Protein AF-0000000077108865 (afdb_homodimer)

InterPro domains:
  IPR003423 Outer membrane efflux protein [PF02321] (64-243)
  IPR003423 Outer membrane efflux protein [PF02321] (270-451)
  IPR010131 Multidrug resistance outer membrane protein MdtP/Nodulation protein T-like [PTHR30203] (10-452)
  IPR010131 Multidrug resistance outer membrane protein MdtP/Nodulation protein T-like [TIGR01845] (9-452)

Solvent-accessible surface area (backbone atoms only — not comparable to full-atom values): 46521 Å² total; per-residue (Å²): 130,87,73,83,81,90,69,77,89,67,68,84,74,62,81,78,70,74,72,74,79,66,58,59,63,62,56,58,41,67,66,70,58,84,73,53,77,60,69,89,66,84,57,52,78,51,66,92,68,65,47,70,65,59,69,59,72,39,73,63,57,52,52,49,29,44,43,21,72,73,43,16,31,68,54,52,16,38,50,25,44,29,51,17,35,42,24,45,26,50,19,45,54,9,57,80,42,55,32,34,35,39,36,36,39,42,32,41,40,30,51,56,94,47,74,43,51,39,31,35,39,33,40,40,34,45,29,62,56,58,82,85,40,54,56,60,36,52,29,49,24,34,44,23,49,23,50,18,37,47,20,45,37,50,33,48,52,49,48,51,40,48,51,42,50,39,30,52,44,49,24,8,36,25,38,30,49,29,53,50,27,51,51,48,30,52,53,30,48,52,50,32,55,52,39,53,54,30,38,76,72,68,68,45,50,73,49,47,41,25,46,30,49,15,51,28,24,44,29,50,20,46,34,28,53,26,50,39,46,30,41,50,29,20,20,54,39,27,48,48,39,46,40,77,40,61,39,76,67,82,60,57,58,60,56,61,78,72,75,83,70,52,34,85,86,67,37,61,66,57,36,55,80,45,24,31,63,46,47,16,34,50,23,47,22,50,22,30,46,35,46,19,52,43,34,51,52,67,60,44,67,44,44,36,39,36,37,36,40,33,23,66,30,64,48,72,89,49,55,77,43,67,91,49,55,45,74,49,76,46,78,48,77,49,62,76,84,82,66,92,55,52,56,60,50,48,20,49,52,31,41,52,49,20,50,49,32,28,53,49,35,46,52,49,49,52,50,45,51,47,46,35,53,47,30,53,51,46,46,58,51,36,51,53,47,35,52,54,27,49,51,48,22,54,53,26,45,53,47,29,57,51,36,52,54,34,37,76,69,58,74,51,53,62,65,56,36,51,50,30,47,48,48,22,53,52,27,43,51,50,29,51,50,34,38,30,50,40,51,42,38,54,54,50,32,37,49,51,52,38,46,63,56,31,62,72,76,64,53,67,82,76,133,136,84,78,80,79,88,65,75,83,63,64,84,69,60,81,67,70,73,70,73,77,67,57,56,63,64,58,59,43,70,64,74,53,80,74,54,78,59,69,74,64,83,57,53,79,44,69,92,71,64,49,69,66,60,67,59,71,38,72,61,56,52,51,49,30,45,43,21,72,73,45,16,63,69,55,54,52,38,50,52,49,29,50,52,36,44,52,50,27,55,56,46,52,54,58,78,47,64,46,77,46,77,49,76,46,79,47,73,50,70,59,88,92,47,73,42,51,39,32,35,38,34,43,39,34,44,30,63,55,58,83,84,41,53,56,58,37,52,28,51,25,34,43,23,50,24,49,17,38,46,20,46,39,50,35,49,50,50,48,52,38,49,52,41,50,40,30,50,43,49,24,8,35,26,37,29,48,27,53,49,26,51,50,47,30,52,52,30,47,51,52,33,52,51,39,52,54,29,37,76,73,69,68,44,51,72,67,46,42,52,53,29,48,52,52,27,52,51,28,51,52,46,31,54,53,27,52,50,46,29,38,52,30,20,21,55,40,26,49,50,40,55,43,77,61,76,40,76,67,81,60,59,55,60,56,60,80,74,74,84,70,50,37,83,86,68,38,61,65,57,36,55,80,44,26,30,62,47,45,17,36,50,23,48,25,50,22,31,45,36,47,18,51,43,35,50,51,67,60,44,68,44,43,36,38,37,36,38,40,33,24,66,32,64,46,72,89,49,55,79,43,68,74,49,34,31,36,37,41,39,39,36,38,40,29,68,70,41,45,56,51,23,56,62,22,43,19,50,17,31,43,26,43,20,50,18,34,32,24,48,36,49,43,50,51,52,51,45,51,35,48,36,45,47,30,54,46,41,47,60,24,36,52,49,23,34,53,22,22,49,50,13,22,53,26,18,46,54,21,29,56,49,36,50,54,35,39,75,70,61,73,52,55,64,67,55,37,52,50,32,46,50,48,23,53,51,29,45,52,51,31,51,50,35,37,28,51,41,51,42,38,54,55,50,34,37,50,50,52,38,45,63,56,28,61,76,74,64,52,70,81,76,134

Nearest PDB structures (foldseek):
  4k7r-assembly1_A  TM=9.356E-01  e=5.796E-25  Escherichia coli K-12
  5azs-assembly1_A  TM=8.819E-01  e=8.373E-24  Pseudomonas aeruginosa PAO1
  5azs-assembly1_B  TM=9.226E-01  e=1.061E-22  Pseudomonas aeruginosa PAO1
  6zre-assembly2_B  TM=8.785E-01  e=1.042E-23  Pseudomonas aeruginosa PAO1
  1wp1-assembly1_A  TM=8.858E-01  e=2.614E-23  Pseudomonas aeruginosa

Structure (mmCIF, N/CA/C/O backbone):
data_AF-0000000077108865-model_v1
#
loop_
_entity.id
_entity.type
_entity.pdbx_description
1 polymer 'RND efflux system, outer membrane lipoprotein, NodT family'
#
loop_
_atom_site.group_PDB
_atom_site.id
_atom_site.type_symbol
_atom_site.label_atom_id
_atom_site.label_alt_id
_atom_site.label_comp_id
_atom_site.label_asym_id
_atom_site.label_entity_id
_atom_site.label_seq_id
_atom_site.pdbx_PDB_ins_code
_atom_site.Cartn_x
_atom_site.Cartn_y
_atom_site.Cartn_z
_atom_site.occupancy
_atom_site.B_iso_or_equiv
_atom_site.auth_seq_id
_atom_site.auth_comp_id
_atom_site.auth_asym_id
_atom_site.auth_atom_id
_atom_site.pdbx_PDB_model_num
ATOM 1 N N . MET A 1 1 ? 29.172 66 51.062 1 25.58 1 MET A N 1
ATOM 2 C CA . MET A 1 1 ? 30.281 65.188 50.531 1 25.58 1 MET A CA 1
ATOM 3 C C . MET A 1 1 ? 29.891 63.75 50.375 1 25.58 1 MET A C 1
ATOM 5 O O . MET A 1 1 ? 30.719 62.906 50 1 25.58 1 MET A O 1
ATOM 9 N N . LYS A 1 2 ? 28.828 63.219 51 1 35.72 2 LYS A N 1
ATOM 10 C CA . LYS A 1 2 ? 28.719 61.812 51.406 1 35.72 2 LYS A CA 1
ATOM 11 C C . LYS A 1 2 ? 28.422 60.938 50.188 1 35.72 2 LYS A C 1
ATOM 13 O O . LYS A 1 2 ? 27.328 61 49.625 1 35.72 2 LYS A O 1
ATOM 18 N N . HIS A 1 3 ? 29.453 60.625 49.25 1 33.16 3 HIS A N 1
ATOM 19 C CA . HIS A 1 3 ? 29.469 60 47.938 1 33.16 3 HIS A CA 1
ATOM 20 C C . HIS A 1 3 ? 29.078 58.531 47.969 1 33.16 3 HIS A C 1
ATOM 22 O O . HIS A 1 3 ? 29.922 57.688 48.281 1 33.16 3 HIS A O 1
ATOM 28 N N . TYR A 1 4 ? 28.016 58.125 48.688 1 34.19 4 TYR A N 1
ATOM 29 C CA . TYR A 1 4 ? 27.734 56.688 48.844 1 34.19 4 TYR A CA 1
ATOM 30 C C . TYR A 1 4 ? 27.734 56 47.469 1 34.19 4 TYR A C 1
ATOM 32 O O . TYR A 1 4 ? 27.031 56.438 46.562 1 34.19 4 TYR A O 1
ATOM 40 N N . SER A 1 5 ? 28.797 55.188 47.062 1 32.34 5 SER A N 1
ATOM 41 C CA . SER A 1 5 ? 29.266 54.438 45.875 1 32.34 5 SER A CA 1
ATOM 42 C C . SER A 1 5 ? 28.281 53.344 45.5 1 32.34 5 SER A C 1
ATOM 44 O O . SER A 1 5 ? 27.812 52.594 46.344 1 32.34 5 SER A O 1
ATOM 46 N N . ALA A 1 6 ? 27.438 53.406 44.281 1 34.72 6 ALA A N 1
ATOM 47 C CA . ALA A 1 6 ? 26.531 52.656 43.406 1 34.72 6 ALA A CA 1
ATOM 48 C C . ALA A 1 6 ? 27.156 51.344 42.969 1 34.72 6 ALA A C 1
ATOM 50 O O . ALA A 1 6 ? 27.516 51.156 41.812 1 34.72 6 ALA A O 1
ATOM 51 N N . SER A 1 7 ? 28.094 50.688 43.812 1 28.62 7 SER A N 1
ATOM 52 C CA . SER A 1 7 ? 28.953 49.656 43.25 1 28.62 7 SER A CA 1
ATOM 53 C C . SER A 1 7 ? 28.141 48.5 42.688 1 28.62 7 SER A C 1
ATOM 55 O O . SER A 1 7 ? 28.438 47.969 41.594 1 28.62 7 SER A O 1
ATOM 57 N N . ALA A 1 8 ? 27.422 47.594 43.438 1 30.64 8 ALA A N 1
ATOM 58 C CA . ALA A 1 8 ? 27.672 46.156 43.5 1 30.64 8 ALA A CA 1
ATOM 59 C C . ALA A 1 8 ? 26.875 45.406 42.438 1 30.64 8 ALA A C 1
ATOM 61 O O . ALA A 1 8 ? 26.625 44.188 42.562 1 30.64 8 ALA A O 1
ATOM 62 N N . ILE A 1 9 ? 25.969 46 41.656 1 33.03 9 ILE A N 1
ATOM 63 C CA . ILE A 1 9 ? 25.016 45.062 41.062 1 33.03 9 ILE A CA 1
ATOM 64 C C . ILE A 1 9 ? 25.75 44.156 40.062 1 33.03 9 ILE A C 1
ATOM 66 O O . ILE A 1 9 ? 25.406 44.156 38.875 1 33.03 9 ILE A O 1
ATOM 70 N N . ALA A 1 10 ? 27.141 44.031 40.062 1 27.03 10 ALA A N 1
ATOM 71 C CA . ALA A 1 10 ? 27.891 43.438 38.938 1 27.03 10 ALA A CA 1
ATOM 72 C C . ALA A 1 10 ? 27.5 42 38.719 1 27.03 10 ALA A C 1
ATOM 74 O O . ALA A 1 10 ? 27.438 41.531 37.562 1 27.03 10 ALA A O 1
ATOM 75 N N . ILE A 1 11 ? 27.562 41.156 39.781 1 28.38 11 ILE A N 1
ATOM 76 C CA . ILE A 1 11 ? 28.375 39.969 39.594 1 28.38 11 ILE A CA 1
ATOM 77 C C . ILE A 1 11 ? 27.625 38.969 38.719 1 28.38 11 ILE A C 1
ATOM 79 O O . ILE A 1 11 ? 28.234 38.094 38.062 1 28.38 11 ILE A O 1
ATOM 83 N N . LEU A 1 12 ? 26.344 38.688 38.938 1 28.97 12 LEU A N 1
ATOM 84 C CA . LEU A 1 12 ? 26.047 37.25 38.844 1 28.97 12 LEU A CA 1
ATOM 85 C C . LEU A 1 12 ? 26.047 36.812 37.375 1 28.97 12 LEU A C 1
ATOM 87 O O . LEU A 1 12 ? 25.406 35.812 37.031 1 28.97 12 LEU A O 1
ATOM 91 N N . ALA A 1 13 ? 26.344 37.688 36.438 1 30.67 13 ALA A N 1
ATOM 92 C CA . ALA A 1 13 ? 26.109 37.219 35.062 1 30.67 13 ALA A CA 1
ATOM 93 C C . ALA A 1 13 ? 27.047 36.062 34.719 1 30.67 13 ALA A C 1
ATOM 95 O O . ALA A 1 13 ? 27.812 36.156 33.75 1 30.67 13 ALA A O 1
ATOM 96 N N . SER A 1 14 ? 27.797 35.531 35.75 1 26.34 14 SER A N 1
ATOM 97 C CA . SER A 1 14 ? 28.938 34.781 35.219 1 26.34 14 SER A CA 1
ATOM 98 C C . SER A 1 14 ? 28.5 33.844 34.094 1 26.34 14 SER A C 1
ATOM 100 O O . SER A 1 14 ? 27.312 33.719 33.812 1 26.34 14 SER A O 1
ATOM 102 N N . GLY A 1 15 ? 29.047 32.531 34.25 1 26.73 15 GLY A N 1
ATOM 103 C CA . GLY A 1 15 ? 29.672 31.547 33.406 1 26.73 15 GLY A CA 1
ATOM 104 C C . GLY A 1 15 ? 28.672 30.734 32.594 1 26.73 15 GLY A C 1
ATOM 105 O O . GLY A 1 15 ? 28.141 29.734 33.094 1 26.73 15 GLY A O 1
ATOM 106 N N . CYS A 1 16 ? 27.719 31.328 32 1 27.33 16 CYS A N 1
ATOM 107 C CA . CYS A 1 16 ? 26.938 30.5 31.094 1 27.33 16 CYS A CA 1
ATOM 108 C C . CYS A 1 16 ? 27.859 29.656 30.219 1 27.33 16 CYS A C 1
ATOM 110 O O . CYS A 1 16 ? 28.5 30.172 29.297 1 27.33 16 CYS A O 1
ATOM 112 N N . ALA A 1 17 ? 28.594 28.719 30.797 1 26.94 17 ALA A N 1
ATOM 113 C CA . ALA A 1 17 ? 29.328 27.703 30.047 1 26.94 17 ALA A CA 1
ATOM 114 C C . ALA A 1 17 ? 28.516 27.203 28.859 1 26.94 17 ALA A C 1
ATOM 116 O O . ALA A 1 17 ? 27.328 26.859 29 1 26.94 17 ALA A O 1
ATOM 117 N N . SER A 1 18 ? 28.844 27.656 27.672 1 29.23 18 SER A N 1
ATOM 118 C CA . SER A 1 18 ? 28.5 27.188 26.344 1 29.23 18 SER A CA 1
ATOM 119 C C . SER A 1 18 ? 28.469 25.656 26.281 1 29.23 18 SER A C 1
ATOM 121 O O . SER A 1 18 ? 29.5 25 26.328 1 29.23 18 SER A O 1
ATOM 123 N N . ILE A 1 19 ? 27.766 25.031 27.156 1 29.38 19 ILE A N 1
ATOM 124 C CA . ILE A 1 19 ? 27.672 23.641 26.766 1 29.38 19 ILE A CA 1
ATOM 125 C C . ILE A 1 19 ? 27.375 23.547 25.266 1 29.38 19 ILE A C 1
ATOM 127 O O . ILE A 1 19 ? 26.312 24 24.812 1 29.38 19 ILE A O 1
ATOM 131 N N . GLY A 1 20 ? 28.406 23.766 24.453 1 29.83 20 GLY A N 1
ATOM 132 C CA . GLY A 1 20 ? 28.391 23.406 23.047 1 29.83 20 GLY A CA 1
ATOM 133 C C . GLY A 1 20 ? 27.469 22.234 22.734 1 29.83 20 GLY A C 1
ATOM 134 O O . GLY A 1 20 ? 27.609 21.156 23.328 1 29.83 20 GLY A O 1
ATOM 135 N N . GLY A 1 21 ? 26.234 22.375 22.641 1 33.78 21 GLY A N 1
ATOM 136 C CA . GLY A 1 21 ? 25.25 21.5 22.047 1 33.78 21 GLY A CA 1
ATOM 137 C C . GLY A 1 21 ? 25.812 20.688 20.891 1 33.78 21 GLY A C 1
ATOM 138 O O . GLY A 1 21 ? 25.641 21.062 19.719 1 33.78 21 GLY A O 1
ATOM 139 N N . GLY A 1 22 ? 27.109 20.438 20.781 1 32.44 22 GLY A N 1
ATOM 140 C CA . GLY A 1 22 ? 27.594 19.5 19.781 1 32.44 22 GLY A CA 1
ATOM 141 C C . GLY A 1 22 ? 26.641 18.344 19.531 1 32.44 22 GLY A C 1
ATOM 142 O O . GLY A 1 22 ? 25.641 18.203 20.234 1 32.44 22 GLY A O 1
ATOM 143 N N . ASP A 1 23 ? 27.219 17.188 18.547 1 36.84 23 ASP A N 1
ATOM 144 C CA . ASP A 1 23 ? 26.828 16.094 17.688 1 36.84 23 ASP A CA 1
ATOM 145 C C . ASP A 1 23 ? 26.172 14.961 18.484 1 36.84 23 ASP A C 1
ATOM 147 O O . ASP A 1 23 ? 26.844 14.016 18.891 1 36.84 23 ASP A O 1
ATOM 151 N N . ILE A 1 24 ? 25.5 15.242 19.359 1 38 24 ILE A N 1
ATOM 152 C CA . ILE A 1 24 ? 24.859 14.07 19.938 1 38 24 ILE A CA 1
ATOM 153 C C . ILE A 1 24 ? 24.453 13.102 18.828 1 38 24 ILE A C 1
ATOM 155 O O . ILE A 1 24 ? 24.438 11.883 19.031 1 38 24 ILE A O 1
ATOM 159 N N . ALA A 1 25 ? 23.812 13.633 17.844 1 39.09 25 ALA A N 1
ATOM 160 C CA . ALA A 1 25 ? 23.375 12.773 16.75 1 39.09 25 ALA A CA 1
ATOM 161 C C . ALA A 1 25 ? 24.562 12.008 16.141 1 39.09 25 ALA A C 1
ATOM 163 O O . ALA A 1 25 ? 24.422 10.828 15.797 1 39.09 25 ALA A O 1
ATOM 164 N N . THR A 1 26 ? 25.547 12.797 15.828 1 41.41 26 THR A N 1
ATOM 165 C CA . THR A 1 26 ? 26.719 12.227 15.18 1 41.41 26 THR A CA 1
ATOM 166 C C . THR A 1 26 ? 27.438 11.25 16.125 1 41.41 26 THR A C 1
ATOM 168 O O . THR A 1 26 ? 28.078 10.297 15.664 1 41.41 26 THR A O 1
ATOM 171 N N . ASP A 1 27 ? 27.438 11.648 17.406 1 42.12 27 ASP A N 1
ATOM 172 C CA . ASP A 1 27 ? 28.203 10.758 18.281 1 42.12 27 ASP A CA 1
ATOM 173 C C . ASP A 1 27 ? 27.516 9.398 18.406 1 42.12 27 ASP A C 1
ATOM 175 O O . ASP A 1 27 ? 28.172 8.375 18.625 1 42.12 27 ASP A O 1
ATOM 179 N N . TYR A 1 28 ? 26.297 9.383 18.594 1 38.88 28 TYR A N 1
ATOM 180 C CA . TYR A 1 28 ? 25.672 8.078 18.797 1 38.88 28 TYR A CA 1
ATOM 181 C C . TYR A 1 28 ? 25.922 7.156 17.609 1 38.88 28 TYR A C 1
ATOM 183 O O . TYR A 1 28 ? 26.188 5.965 17.797 1 38.88 28 TYR A O 1
ATOM 191 N N . THR A 1 29 ? 25.344 7.48 16.453 1 46.53 29 THR A N 1
ATOM 192 C CA . THR A 1 29 ? 24.953 6.504 15.445 1 46.53 29 THR A CA 1
ATOM 193 C C . THR A 1 29 ? 26.188 5.805 14.867 1 46.53 29 THR A C 1
ATOM 195 O O . THR A 1 29 ? 26.172 4.59 14.672 1 46.53 29 THR A O 1
ATOM 198 N N . LEU A 1 30 ? 27.062 6.645 14.164 1 48.47 30 LEU A N 1
ATOM 199 C CA . LEU A 1 30 ? 28.062 5.941 13.352 1 48.47 30 LEU A CA 1
ATOM 200 C C . LEU A 1 30 ? 29.047 5.188 14.234 1 48.47 30 LEU A C 1
ATOM 202 O O . LEU A 1 30 ? 29.953 4.527 13.734 1 48.47 30 LEU A O 1
ATOM 206 N N . ALA A 1 31 ? 29.062 5.602 15.352 1 45.84 31 ALA A N 1
ATOM 207 C CA . ALA A 1 31 ? 30.094 5.055 16.234 1 45.84 31 ALA A CA 1
ATOM 208 C C . ALA A 1 31 ? 29.969 3.535 16.328 1 45.84 31 ALA A C 1
ATOM 210 O O . ALA A 1 31 ? 30.969 2.836 16.453 1 45.84 31 ALA A O 1
ATOM 211 N N . THR A 1 32 ? 28.672 2.992 16.438 1 50.34 32 THR A N 1
ATOM 212 C CA . THR A 1 32 ? 28.688 1.607 16.906 1 50.34 32 THR A CA 1
ATOM 213 C C . THR A 1 32 ? 28.891 0.65 15.734 1 50.34 32 THR A C 1
ATOM 215 O O . THR A 1 32 ? 29.141 -0.537 15.93 1 50.34 32 THR A O 1
ATOM 218 N N . THR A 1 33 ? 28.359 0.911 14.531 1 59.5 33 THR A N 1
ATOM 219 C CA . THR A 1 33 ? 28.484 -0.164 13.555 1 59.5 33 THR A CA 1
ATOM 220 C C . THR A 1 33 ? 29.797 -0.044 12.781 1 59.5 33 THR A C 1
ATOM 222 O O . THR A 1 33 ? 30.109 1.012 12.227 1 59.5 33 THR A O 1
ATOM 225 N N . SER A 1 34 ? 30.812 -0.847 13.133 1 71.94 34 SER A N 1
ATOM 226 C CA . SER A 1 34 ? 32.031 -0.943 12.32 1 71.94 34 SER A CA 1
ATOM 227 C C . SER A 1 34 ? 31.688 -1.056 10.836 1 71.94 34 SER A C 1
ATOM 229 O O . SER A 1 34 ? 31.031 -2.016 10.414 1 71.94 34 SER A O 1
ATOM 231 N N . ILE A 1 35 ? 31.828 0.049 10.164 1 81.75 35 ILE A N 1
ATOM 232 C CA . ILE A 1 35 ? 31.562 0.065 8.727 1 81.75 35 ILE A CA 1
ATOM 233 C C . ILE A 1 35 ? 32.719 -0.631 7.984 1 81.75 35 ILE A C 1
ATOM 235 O O . ILE A 1 35 ? 33.875 -0.201 8.062 1 81.75 35 ILE A O 1
ATOM 239 N N . PRO A 1 36 ? 32.344 -1.661 7.332 1 83.81 36 PRO A N 1
ATOM 240 C CA . PRO A 1 36 ? 33.406 -2.33 6.562 1 83.81 36 PRO A CA 1
ATOM 241 C C . PRO A 1 36 ? 33.906 -1.486 5.391 1 83.81 36 PRO A C 1
ATOM 243 O O . PRO A 1 36 ? 33.156 -0.647 4.867 1 83.81 36 PRO A O 1
ATOM 246 N N . ASN A 1 37 ? 35.156 -1.72 5.004 1 84.19 37 ASN A N 1
ATOM 247 C CA . ASN A 1 37 ? 35.75 -0.993 3.887 1 84.19 37 ASN A CA 1
ATOM 248 C C . ASN A 1 37 ? 35.312 -1.59 2.547 1 84.19 37 ASN A C 1
ATOM 250 O O . ASN A 1 37 ? 35.281 -0.887 1.535 1 84.19 37 ASN A O 1
ATOM 254 N N . GLU A 1 38 ? 35.125 -2.9 2.6 1 88.06 38 GLU A N 1
ATOM 255 C CA . GLU A 1 38 ? 34.75 -3.611 1.377 1 88.06 38 GLU A CA 1
ATOM 256 C C . GLU A 1 38 ? 33.531 -4.473 1.591 1 88.06 38 GLU A C 1
ATOM 258 O O . GLU A 1 38 ? 33.188 -4.805 2.727 1 88.06 38 GLU A O 1
ATOM 263 N N . TRP A 1 39 ? 32.906 -4.73 0.514 1 92.31 39 TRP A N 1
ATOM 264 C CA . TRP A 1 39 ? 31.734 -5.617 0.568 1 92.31 39 TRP A CA 1
ATOM 265 C C . TRP A 1 39 ? 32.156 -7.043 0.904 1 92.31 39 TRP A C 1
ATOM 267 O O . TRP A 1 39 ? 33.281 -7.465 0.565 1 92.31 39 TRP A O 1
ATOM 277 N N . ALA A 1 40 ? 31.25 -7.809 1.591 1 90.5 40 ALA A N 1
ATOM 278 C CA . ALA A 1 40 ? 31.531 -9.195 1.962 1 90.5 40 ALA A CA 1
ATOM 279 C C . ALA A 1 40 ? 31.578 -10.094 0.73 1 90.5 40 ALA A C 1
ATOM 281 O O . ALA A 1 40 ? 32.469 -10.961 0.626 1 90.5 40 ALA A O 1
ATOM 282 N N . VAL A 1 41 ? 30.688 -9.852 -0.176 1 88.62 41 VAL A N 1
ATOM 283 C CA . VAL A 1 41 ? 30.656 -10.609 -1.423 1 88.62 41 VAL A CA 1
ATOM 284 C C . VAL A 1 41 ? 31.547 -9.938 -2.465 1 88.62 41 VAL A C 1
ATOM 286 O O . VAL A 1 41 ? 31.375 -8.758 -2.768 1 88.62 41 VAL A O 1
ATOM 289 N N . THR A 1 42 ? 32.531 -10.672 -3.012 1 87.38 42 THR A N 1
ATOM 290 C CA . THR A 1 42 ? 33.469 -10.133 -4.004 1 87.38 42 THR A CA 1
ATOM 291 C C . THR A 1 42 ? 32.938 -10.359 -5.418 1 87.38 42 THR A C 1
ATOM 293 O O . THR A 1 42 ? 32.438 -11.445 -5.734 1 87.38 42 THR A O 1
ATOM 296 N N . LEU A 1 43 ? 32.906 -9.234 -6.117 1 88.31 43 LEU A N 1
ATOM 297 C CA . LEU A 1 43 ? 32.531 -9.281 -7.52 1 88.31 43 LEU A CA 1
ATOM 298 C C . LEU A 1 43 ? 33.719 -8.953 -8.43 1 88.31 43 LEU A C 1
ATOM 300 O O . LEU A 1 43 ? 34.688 -8.328 -7.988 1 88.31 43 LEU A O 1
ATOM 304 N N . PRO A 1 44 ? 33.656 -9.484 -9.672 1 80.75 44 PRO A N 1
ATOM 305 C CA . PRO A 1 44 ? 34.719 -9.133 -10.617 1 80.75 44 PRO A CA 1
ATOM 306 C C . PRO A 1 44 ? 34.781 -7.625 -10.875 1 80.75 44 PRO A C 1
ATOM 308 O O . PRO A 1 44 ? 33.781 -6.91 -10.695 1 80.75 44 PRO A O 1
ATOM 311 N N . SER A 1 45 ? 36 -7.109 -11.203 1 70.81 45 SER A N 1
ATOM 312 C CA . SER A 1 45 ? 36.281 -5.688 -11.375 1 70.81 45 SER A CA 1
ATOM 313 C C . SER A 1 45 ? 35.406 -5.09 -12.492 1 70.81 45 SER A C 1
ATOM 315 O O . SER A 1 45 ? 35.094 -5.773 -13.461 1 70.81 45 SER A O 1
ATOM 317 N N . PRO A 1 46 ? 35 -3.752 -12.203 1 61.91 46 PRO A N 1
ATOM 318 C CA . PRO A 1 46 ? 33.969 -3.029 -12.969 1 61.91 46 PRO A CA 1
ATOM 319 C C . PRO A 1 46 ? 34.312 -2.928 -14.453 1 61.91 46 PRO A C 1
ATOM 321 O O . PRO A 1 46 ? 35.5 -2.855 -14.82 1 61.91 46 PRO A O 1
ATOM 324 N N . ALA A 1 47 ? 33.469 -3.389 -15.273 1 56.84 47 ALA A N 1
ATOM 325 C CA . ALA A 1 47 ? 33.625 -2.855 -16.625 1 56.84 47 ALA A CA 1
ATOM 326 C C . ALA A 1 47 ? 33.406 -1.343 -16.641 1 56.84 47 ALA A C 1
ATOM 328 O O . ALA A 1 47 ? 32.812 -0.78 -15.727 1 56.84 47 ALA A O 1
ATOM 329 N N . SER A 1 48 ? 34.094 -0.56 -17.5 1 55.09 48 SER A N 1
ATOM 330 C CA . SER A 1 48 ? 34.125 0.882 -17.719 1 55.09 48 SER A CA 1
ATOM 331 C C . SER A 1 48 ? 32.719 1.46 -17.906 1 55.09 48 SER A C 1
ATOM 333 O O . SER A 1 48 ? 32.562 2.66 -18.141 1 55.09 48 SER A O 1
ATOM 335 N N . GLN A 1 49 ? 31.672 0.686 -17.734 1 58.25 49 GLN A N 1
ATOM 336 C CA . GLN A 1 49 ? 30.484 1.313 -18.281 1 58.25 49 GLN A CA 1
ATOM 337 C C . GLN A 1 49 ? 29.75 2.143 -17.234 1 58.25 49 GLN A C 1
ATOM 339 O O . GLN A 1 49 ? 29.531 1.674 -16.109 1 58.25 49 GLN A O 1
ATOM 344 N N . SER A 1 50 ? 29.547 3.443 -17.578 1 61.38 50 SER A N 1
ATOM 345 C CA . SER A 1 50 ? 28.969 4.484 -16.734 1 61.38 50 SER A CA 1
ATOM 346 C C . SER A 1 50 ? 27.469 4.305 -16.578 1 61.38 50 SER A C 1
ATOM 348 O O . SER A 1 50 ? 26.922 4.473 -15.492 1 61.38 50 SER A O 1
ATOM 350 N N . ASP A 1 51 ? 26.719 3.844 -17.719 1 74 51 ASP A N 1
ATOM 351 C CA . ASP A 1 51 ? 25.266 3.723 -17.672 1 74 51 ASP A CA 1
ATOM 352 C C . ASP A 1 51 ? 24.844 2.26 -17.594 1 74 51 ASP A C 1
ATOM 354 O O . ASP A 1 51 ? 24.922 1.53 -18.578 1 74 51 ASP A O 1
ATOM 358 N N . TRP A 1 52 ? 24.359 1.885 -16.359 1 78.5 52 TRP A N 1
ATOM 359 C CA . TRP A 1 52 ? 24.062 0.479 -16.125 1 78.5 52 TRP A CA 1
ATOM 360 C C . TRP A 1 52 ? 22.828 0.039 -16.922 1 78.5 52 TRP A C 1
ATOM 362 O O . TRP A 1 52 ? 22.625 -1.155 -17.156 1 78.5 52 TRP A O 1
ATOM 372 N N . THR A 1 53 ? 21.938 0.951 -17.422 1 79.44 53 THR A N 1
ATOM 373 C CA . THR A 1 53 ? 20.719 0.571 -18.141 1 79.44 53 THR A CA 1
ATOM 374 C C . THR A 1 53 ? 21.078 0.026 -19.531 1 79.44 53 THR A C 1
ATOM 376 O O . THR A 1 53 ? 20.266 -0.659 -20.156 1 79.44 53 THR A O 1
ATOM 379 N N . THR A 1 54 ? 22.297 0.324 -19.969 1 78.38 54 THR A N 1
ATOM 380 C CA . THR A 1 54 ? 22.719 -0.107 -21.297 1 78.38 54 THR A CA 1
ATOM 381 C C . THR A 1 54 ? 22.844 -1.627 -21.359 1 78.38 54 THR A C 1
ATOM 383 O O . THR A 1 54 ? 22.781 -2.217 -22.438 1 78.38 54 THR A O 1
ATOM 386 N N . GLN A 1 55 ? 23.031 -2.227 -20.234 1 81.94 55 GLN A N 1
ATOM 387 C CA . GLN A 1 55 ? 23.203 -3.676 -20.203 1 81.94 55 GLN A CA 1
ATOM 388 C C . GLN A 1 55 ? 21.922 -4.391 -20.609 1 81.94 55 GLN A C 1
ATOM 390 O O . GLN A 1 55 ? 21.938 -5.559 -21 1 81.94 55 GLN A O 1
ATOM 395 N N . PHE A 1 56 ? 20.828 -3.738 -20.562 1 83.56 56 PHE A N 1
ATOM 396 C CA . PHE A 1 56 ? 19.547 -4.352 -20.906 1 83.56 56 PHE A CA 1
ATOM 397 C C . PHE A 1 56 ? 19.203 -4.086 -22.375 1 83.56 56 PHE A C 1
ATOM 399 O O . PHE A 1 56 ? 18.281 -4.691 -22.922 1 83.56 56 PHE A O 1
ATOM 406 N N . ASP A 1 57 ? 20.047 -3.277 -22.984 1 68.75 57 ASP A N 1
ATOM 407 C CA . ASP A 1 57 ? 19.953 -2.969 -24.406 1 68.75 57 ASP A CA 1
ATOM 408 C C . ASP A 1 57 ? 18.516 -2.691 -24.828 1 68.75 57 ASP A C 1
ATOM 410 O O . ASP A 1 57 ? 18.016 -3.291 -25.781 1 68.75 57 ASP A O 1
ATOM 414 N N . SER A 1 58 ? 17.844 -1.943 -24.031 1 77.75 58 SER A N 1
ATOM 415 C CA . SER A 1 58 ? 16.438 -1.663 -24.328 1 77.75 58 SER A CA 1
ATOM 416 C C . SER A 1 58 ? 16.141 -0.173 -24.219 1 77.75 58 SER A C 1
ATOM 418 O O . SER A 1 58 ? 15.914 0.337 -23.125 1 77.75 58 SER A O 1
ATOM 420 N N . ASP A 1 59 ? 16.156 0.499 -25.484 1 86.31 59 ASP A N 1
ATOM 421 C CA . ASP A 1 59 ? 15.727 1.894 -25.547 1 86.31 59 ASP A CA 1
ATOM 422 C C . ASP A 1 59 ? 14.273 2.049 -25.094 1 86.31 59 ASP A C 1
ATOM 424 O O . ASP A 1 59 ? 13.898 3.078 -24.531 1 86.31 59 ASP A O 1
ATOM 428 N N . VAL A 1 60 ? 13.641 0.971 -25.281 1 90.94 60 VAL A N 1
ATOM 429 C CA . VAL A 1 60 ? 12.227 1.013 -24.906 1 90.94 60 VAL A CA 1
ATOM 430 C C . VAL A 1 60 ? 12.094 1.082 -23.391 1 90.94 60 VAL A C 1
ATOM 432 O O . VAL A 1 60 ? 11.305 1.876 -22.875 1 90.94 60 VAL A O 1
ATOM 435 N N . MET A 1 61 ? 12.898 0.268 -22.719 1 91.94 61 MET A N 1
ATOM 436 C CA . MET A 1 61 ? 12.852 0.29 -21.266 1 91.94 61 MET A CA 1
ATOM 437 C C . MET A 1 61 ? 13.188 1.68 -20.719 1 91.94 61 MET A C 1
ATOM 439 O O . MET A 1 61 ? 12.484 2.195 -19.844 1 91.94 61 MET A O 1
ATOM 443 N N . ASN A 1 62 ? 14.188 2.344 -21.297 1 91.62 62 ASN A N 1
ATOM 444 C CA . ASN A 1 62 ? 14.578 3.682 -20.875 1 91.62 62 ASN A CA 1
ATOM 445 C C . ASN A 1 62 ? 13.477 4.703 -21.141 1 91.62 62 ASN A C 1
ATOM 447 O O . ASN A 1 62 ? 13.242 5.602 -20.328 1 91.62 62 ASN A O 1
ATOM 451 N N . GLY A 1 63 ? 12.883 4.547 -22.297 1 93.31 63 GLY A N 1
ATOM 452 C CA . GLY A 1 63 ? 11.766 5.426 -22.609 1 93.31 63 GLY A CA 1
ATOM 453 C C . GLY A 1 63 ? 10.609 5.289 -21.625 1 93.31 63 GLY A C 1
ATOM 454 O O . GLY A 1 63 ? 10.008 6.285 -21.234 1 93.31 63 GLY A O 1
ATOM 455 N N . LEU A 1 64 ? 10.328 4.078 -21.156 1 95.56 64 LEU A N 1
ATOM 456 C CA . LEU A 1 64 ? 9.25 3.822 -20.203 1 95.56 64 LEU A CA 1
ATOM 457 C C . LEU A 1 64 ? 9.594 4.391 -18.844 1 95.56 64 LEU A C 1
ATOM 459 O O . LEU A 1 64 ? 8.734 4.938 -18.156 1 95.56 64 LEU A O 1
ATOM 463 N N . ILE A 1 65 ? 10.844 4.266 -18.5 1 94.12 65 ILE A N 1
ATOM 464 C CA . ILE A 1 65 ? 11.281 4.809 -17.219 1 94.12 65 ILE A CA 1
ATOM 465 C C . ILE A 1 65 ? 11.109 6.328 -17.219 1 94.12 65 ILE A C 1
ATOM 467 O O . ILE A 1 65 ? 10.57 6.895 -16.266 1 94.12 65 ILE A O 1
ATOM 471 N N . LYS A 1 66 ? 11.516 6.957 -18.281 1 93.88 66 LYS A N 1
ATOM 472 C CA . LYS A 1 66 ? 11.367 8.406 -18.391 1 93.88 66 LYS A CA 1
ATOM 473 C C . LYS A 1 66 ? 9.898 8.82 -18.312 1 93.88 66 LYS A C 1
ATOM 475 O O . LYS A 1 66 ? 9.555 9.781 -17.625 1 93.88 66 LYS A O 1
ATOM 480 N N . GLU A 1 67 ? 9.109 8.086 -19 1 94.94 67 GLU A N 1
ATOM 481 C CA . GLU A 1 67 ? 7.68 8.375 -19 1 94.94 67 GLU A CA 1
ATOM 482 C C . GLU A 1 67 ? 7.09 8.219 -17.594 1 94.94 67 GLU A C 1
ATOM 484 O O . GLU A 1 67 ? 6.305 9.062 -17.156 1 94.94 67 GLU A O 1
ATOM 489 N N . ALA A 1 68 ? 7.461 7.176 -16.875 1 95.81 68 ALA A N 1
ATOM 490 C CA . ALA A 1 68 ? 6.965 6.941 -15.523 1 95.81 68 ALA A CA 1
ATOM 491 C C . ALA A 1 68 ? 7.387 8.07 -14.578 1 95.81 68 ALA A C 1
ATOM 493 O O . ALA A 1 68 ? 6.586 8.539 -13.766 1 95.81 68 ALA A O 1
ATOM 494 N N . ILE A 1 69 ? 8.594 8.508 -14.711 1 94 69 ILE A N 1
ATOM 495 C CA . ILE A 1 69 ? 9.125 9.562 -13.852 1 94 69 ILE A CA 1
ATOM 496 C C . ILE A 1 69 ? 8.367 10.867 -14.094 1 94 69 ILE A C 1
ATOM 498 O O . ILE A 1 69 ? 8.133 11.641 -13.164 1 94 69 ILE A O 1
ATOM 502 N N . GLN A 1 70 ? 7.883 11.008 -15.281 1 92.31 70 GLN A N 1
ATOM 503 C CA . GLN A 1 70 ? 7.215 12.258 -15.641 1 92.31 70 GLN A CA 1
ATOM 504 C C . GLN A 1 70 ? 5.727 12.203 -15.297 1 92.31 70 GLN A C 1
ATOM 506 O O . GLN A 1 70 ? 5.129 13.219 -14.938 1 92.31 70 GLN A O 1
ATOM 511 N N . ALA A 1 71 ? 5.195 10.977 -15.375 1 92.69 71 ALA A N 1
ATOM 512 C CA . ALA A 1 71 ? 3.734 10.953 -15.43 1 92.69 71 ALA A CA 1
ATOM 513 C C . ALA A 1 71 ? 3.154 10.195 -14.242 1 92.69 71 ALA A C 1
ATOM 515 O O . ALA A 1 71 ? 1.948 10.25 -13.984 1 92.69 71 ALA A O 1
ATOM 516 N N . ASN A 1 72 ? 3.926 9.461 -13.469 1 94.69 72 ASN A N 1
ATOM 517 C CA . ASN A 1 72 ? 3.398 8.656 -12.367 1 94.69 72 ASN A CA 1
ATOM 518 C C . ASN A 1 72 ? 2.727 9.531 -11.312 1 94.69 72 ASN A C 1
ATOM 520 O O . ASN A 1 72 ? 3.35 10.445 -10.766 1 94.69 72 ASN A O 1
ATOM 524 N N . PRO A 1 73 ? 1.463 9.258 -11 1 93.62 73 PRO A N 1
ATOM 525 C CA . PRO A 1 73 ? 0.724 10.148 -10.094 1 93.62 73 PRO A CA 1
ATOM 526 C C . PRO A 1 73 ? 1.317 10.18 -8.688 1 93.62 73 PRO A C 1
ATOM 528 O O . PRO A 1 73 ? 1.269 11.219 -8.016 1 93.62 73 PRO A O 1
ATOM 531 N N . SER A 1 74 ? 1.826 9.062 -8.234 1 94.88 74 SER A N 1
ATOM 532 C CA . SER A 1 74 ? 2.439 9.055 -6.91 1 94.88 74 SER A CA 1
ATOM 533 C C . SER A 1 74 ? 3.65 9.984 -6.855 1 94.88 74 SER A C 1
ATOM 535 O O . SER A 1 74 ? 3.895 10.633 -5.836 1 94.88 74 SER A O 1
ATOM 537 N N . LEU A 1 75 ? 4.371 10.023 -7.906 1 94.62 75 LEU A N 1
ATOM 538 C CA . LEU A 1 75 ? 5.527 10.914 -7.969 1 94.62 75 LEU A CA 1
ATOM 539 C C . LEU A 1 75 ? 5.09 12.367 -8.062 1 94.62 75 LEU A C 1
ATOM 541 O O . LEU A 1 75 ? 5.715 13.25 -7.461 1 94.62 75 LEU A O 1
ATOM 545 N N . LEU A 1 76 ? 4.035 12.625 -8.789 1 93.31 76 LEU A N 1
ATOM 546 C CA . LEU A 1 76 ? 3.492 13.977 -8.867 1 93.31 76 LEU A CA 1
ATOM 547 C C . LEU A 1 76 ? 3.041 14.461 -7.492 1 93.31 76 LEU A C 1
ATOM 549 O O . LEU A 1 76 ? 3.312 15.602 -7.113 1 93.31 76 LEU A O 1
ATOM 553 N N . ALA A 1 77 ? 2.455 13.57 -6.746 1 95.12 77 ALA A N 1
ATOM 554 C CA . ALA A 1 77 ? 2.035 13.906 -5.391 1 95.12 77 ALA A CA 1
ATOM 555 C C . ALA A 1 77 ? 3.24 14.195 -4.496 1 95.12 77 ALA A C 1
ATOM 557 O O . ALA A 1 77 ? 3.234 15.156 -3.727 1 95.12 77 ALA A O 1
ATOM 558 N N . ALA A 1 78 ? 4.219 13.367 -4.641 1 95.19 78 ALA A N 1
ATOM 559 C CA . ALA A 1 78 ? 5.422 13.531 -3.826 1 95.19 78 ALA A CA 1
ATOM 560 C C . ALA A 1 78 ? 6.133 14.836 -4.164 1 95.19 78 ALA A C 1
ATOM 562 O O . ALA A 1 78 ? 6.676 15.5 -3.279 1 95.19 78 ALA A O 1
ATOM 563 N N . ARG A 1 79 ? 6.18 15.242 -5.402 1 94.88 79 ARG A N 1
ATOM 564 C CA . ARG A 1 79 ? 6.77 16.5 -5.824 1 94.88 79 ARG A CA 1
ATOM 565 C C . ARG A 1 79 ? 6.039 17.688 -5.188 1 94.88 79 ARG A C 1
ATOM 567 O O . ARG A 1 79 ? 6.672 18.609 -4.68 1 94.88 79 ARG A O 1
ATOM 574 N N . ALA A 1 80 ? 4.742 17.578 -5.215 1 94.94 80 ALA A N 1
ATOM 575 C CA . ALA A 1 80 ? 3.941 18.641 -4.598 1 94.94 80 ALA A CA 1
ATOM 576 C C . ALA A 1 80 ? 4.195 18.719 -3.096 1 94.94 80 ALA A C 1
ATOM 578 O O . ALA A 1 80 ? 4.34 19.812 -2.539 1 94.94 80 ALA A O 1
ATOM 579 N N . ARG A 1 81 ? 4.324 17.609 -2.477 1 95.38 81 ARG A N 1
ATOM 580 C CA . ARG A 1 81 ? 4.57 17.578 -1.038 1 95.38 81 ARG A CA 1
ATOM 581 C C . ARG A 1 81 ? 5.941 18.156 -0.704 1 95.38 81 ARG A C 1
ATOM 583 O O . ARG A 1 81 ? 6.082 18.906 0.268 1 95.38 81 ARG A O 1
ATOM 590 N N . ALA A 1 82 ? 6.926 17.797 -1.489 1 95.19 82 ALA A N 1
ATOM 591 C CA . ALA A 1 82 ? 8.258 18.359 -1.278 1 95.19 82 ALA A CA 1
ATOM 592 C C . ALA A 1 82 ? 8.242 19.875 -1.437 1 95.19 82 ALA A C 1
ATOM 594 O O . ALA A 1 82 ? 8.828 20.594 -0.623 1 95.19 82 ALA A O 1
ATOM 595 N N . SER A 1 83 ? 7.504 20.328 -2.41 1 95.12 83 SER A N 1
ATOM 596 C CA . SER A 1 83 ? 7.379 21.766 -2.621 1 95.12 83 SER A CA 1
ATOM 597 C C . SER A 1 83 ? 6.629 22.438 -1.475 1 95.12 83 SER A C 1
ATOM 599 O O . SER A 1 83 ? 6.957 23.562 -1.074 1 95.12 83 SER A O 1
ATOM 601 N N . ALA A 1 84 ? 5.676 21.734 -0.958 1 95.31 84 ALA A N 1
ATOM 602 C CA . ALA A 1 84 ? 4.93 22.25 0.186 1 95.31 84 ALA A CA 1
ATOM 603 C C . ALA A 1 84 ? 5.832 22.391 1.41 1 95.31 84 ALA A C 1
ATOM 605 O O . ALA A 1 84 ? 5.75 23.375 2.137 1 95.31 84 ALA A O 1
ATOM 606 N N . THR A 1 85 ? 6.648 21.438 1.639 1 95.56 85 THR A N 1
ATOM 607 C CA . THR A 1 85 ? 7.559 21.5 2.777 1 95.56 85 THR A CA 1
ATOM 608 C C . THR A 1 85 ? 8.594 22.609 2.592 1 95.56 85 THR A C 1
ATOM 610 O O . THR A 1 85 ? 9 23.25 3.562 1 95.56 85 THR A O 1
ATOM 613 N N . TYR A 1 86 ? 9 22.859 1.377 1 94.38 86 TYR A N 1
ATOM 614 C CA . TYR A 1 86 ? 9.859 24 1.087 1 94.38 86 TYR A CA 1
ATOM 615 C C . TYR A 1 86 ? 9.188 25.312 1.474 1 94.38 86 TYR A C 1
ATOM 617 O O . TYR A 1 86 ? 9.789 26.156 2.15 1 94.38 86 TYR A O 1
ATOM 625 N N . ALA A 1 87 ? 7.945 25.406 1.053 1 94.38 87 ALA A N 1
ATOM 626 C CA . ALA A 1 87 ? 7.188 26.594 1.401 1 94.38 87 ALA A CA 1
ATOM 627 C C . ALA A 1 87 ? 7.062 26.75 2.914 1 94.38 87 ALA A C 1
ATOM 629 O O . ALA A 1 87 ? 7.156 27.859 3.445 1 94.38 87 ALA A O 1
ATOM 630 N N . THR A 1 88 ? 6.902 25.719 3.621 1 94.56 88 THR A N 1
ATOM 631 C CA . THR A 1 88 ? 6.824 25.734 5.078 1 94.56 88 THR A CA 1
ATOM 632 C C . THR A 1 88 ? 8.148 26.188 5.688 1 94.56 88 THR A C 1
ATOM 634 O O . THR A 1 88 ? 8.164 26.969 6.641 1 94.56 88 THR A O 1
ATOM 637 N N . SER A 1 89 ? 9.25 25.688 5.121 1 94.81 89 SER A N 1
ATOM 638 C CA . SER A 1 89 ? 10.562 26.109 5.586 1 94.81 89 SER A CA 1
ATOM 639 C C . SER A 1 89 ? 10.773 27.609 5.336 1 94.81 89 SER A C 1
ATOM 641 O O . SER A 1 89 ? 11.336 28.312 6.176 1 94.81 89 SER A O 1
ATOM 643 N N . ARG A 1 90 ? 10.234 28.109 4.258 1 93.88 90 ARG A N 1
ATOM 644 C CA . ARG A 1 90 ? 10.328 29.531 3.949 1 93.88 90 ARG A CA 1
ATOM 645 C C . ARG A 1 90 ? 9.445 30.359 4.883 1 93.88 90 ARG A C 1
ATOM 647 O O . ARG A 1 90 ? 9.812 31.469 5.277 1 93.88 90 ARG A O 1
ATOM 654 N N . ALA A 1 91 ? 8.305 29.797 5.258 1 93.81 91 ALA A N 1
ATOM 655 C CA . ALA A 1 91 ? 7.418 30.469 6.207 1 93.81 91 ALA A CA 1
ATOM 656 C C . ALA A 1 91 ? 8.10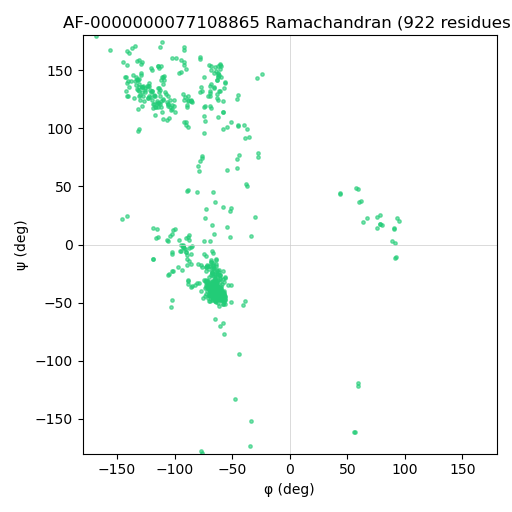2 30.641 7.562 1 93.81 91 ALA A C 1
ATOM 658 O O . ALA A 1 91 ? 7.949 31.672 8.211 1 93.81 91 ALA A O 1
ATOM 659 N N . ALA A 1 92 ? 8.828 29.656 7.953 1 92.62 92 ALA A N 1
ATOM 660 C CA . ALA A 1 92 ? 9.516 29.703 9.242 1 92.62 92 ALA A CA 1
ATOM 661 C C . ALA A 1 92 ? 10.539 30.828 9.273 1 92.62 92 ALA A C 1
ATOM 663 O O . ALA A 1 92 ? 10.805 31.406 10.336 1 92.62 92 ALA A O 1
ATOM 664 N N . ARG A 1 93 ? 11.07 31.266 8.188 1 93 93 ARG A N 1
ATOM 665 C CA . ARG A 1 93 ? 12.062 32.312 8.109 1 93 93 ARG A CA 1
ATOM 666 C C . ARG A 1 93 ? 11.43 33.688 8.398 1 93 93 ARG A C 1
ATOM 668 O O . ARG A 1 93 ? 12.125 34.625 8.766 1 93 93 ARG A O 1
ATOM 675 N N . GLY A 1 94 ? 10.133 33.719 8.258 1 91.56 94 GLY A N 1
ATOM 676 C CA . GLY A 1 94 ? 9.422 34.938 8.594 1 91.56 94 GLY A CA 1
ATOM 677 C C . GLY A 1 94 ? 9.562 35.344 10.055 1 91.56 94 GLY A C 1
ATOM 678 O O . GLY A 1 94 ? 9.469 36.5 10.398 1 91.56 94 GLY A O 1
ATOM 679 N N . ASP A 1 95 ? 9.891 34.406 10.898 1 90.38 95 ASP A N 1
ATOM 680 C CA . ASP A 1 95 ? 10 34.656 12.336 1 90.38 95 ASP A CA 1
ATOM 681 C C . ASP A 1 95 ? 11.258 35.438 12.672 1 90.38 95 ASP A C 1
ATOM 683 O O . ASP A 1 95 ? 11.398 35.938 13.781 1 90.38 95 ASP A O 1
ATOM 687 N N . ARG A 1 96 ? 12.172 35.656 11.68 1 92.12 96 ARG A N 1
ATOM 688 C CA . ARG A 1 96 ? 13.383 36.438 11.898 1 92.12 96 ARG A CA 1
ATOM 689 C C . ARG A 1 96 ? 13.078 37.938 11.914 1 92.12 96 ARG A C 1
ATOM 691 O O . ARG A 1 96 ? 13.875 38.75 12.406 1 92.12 96 ARG A O 1
ATOM 698 N N . LEU A 1 97 ? 11.914 38.281 11.391 1 91.38 97 LEU A N 1
ATOM 699 C CA . LEU A 1 97 ? 11.562 39.688 11.25 1 91.38 97 LEU A CA 1
ATOM 700 C C . LEU A 1 97 ? 10.383 40.062 12.156 1 91.38 97 LEU A C 1
ATOM 702 O O . LEU A 1 97 ? 9.594 39.188 12.531 1 91.38 97 LEU A O 1
ATOM 706 N N . PRO A 1 98 ? 10.289 41.344 12.609 1 92.19 98 PRO A N 1
ATOM 707 C CA . PRO A 1 98 ? 9.086 41.75 13.344 1 92.19 98 PRO A CA 1
ATOM 708 C C . PRO A 1 98 ? 7.816 41.656 12.5 1 92.19 98 PRO A C 1
ATOM 710 O O . PRO A 1 98 ? 7.871 41.75 11.273 1 92.19 98 PRO A O 1
ATOM 713 N N . ASP A 1 99 ? 6.785 41.375 13.109 1 91.69 99 ASP A N 1
ATOM 714 C CA . ASP A 1 99 ? 5.504 41.438 12.414 1 91.69 99 ASP A CA 1
ATOM 715 C C . ASP A 1 99 ? 4.852 42.812 12.578 1 91.69 99 ASP A C 1
ATOM 717 O O . ASP A 1 99 ? 5.246 43.594 13.445 1 91.69 99 ASP A O 1
ATOM 721 N N . LEU A 1 100 ? 4.012 43.219 11.68 1 90.94 100 LEU A N 1
ATOM 722 C CA . LEU A 1 100 ? 3.234 44.469 11.75 1 90.94 100 LEU A CA 1
ATOM 723 C C . LEU A 1 100 ? 1.758 44.188 11.484 1 90.94 100 LEU A C 1
ATOM 725 O O . LEU A 1 100 ? 1.409 43.531 10.516 1 90.94 100 LEU A O 1
ATOM 729 N N . SER A 1 101 ? 0.964 44.594 12.406 1 91.5 101 SER A N 1
ATOM 730 C CA . SER A 1 101 ? -0.48 44.438 12.25 1 91.5 101 SER A CA 1
ATOM 731 C C . SER A 1 101 ? -1.199 45.75 12.516 1 91.5 101 SER A C 1
ATOM 733 O O . SER A 1 101 ? -0.709 46.594 13.281 1 91.5 101 SER A O 1
ATOM 735 N N . ALA A 1 102 ? -2.305 45.969 11.836 1 89.44 102 ALA A N 1
ATOM 736 C CA . ALA A 1 102 ? -3.189 47.094 12.062 1 89.44 102 ALA A CA 1
ATOM 737 C C . ALA A 1 102 ? -4.543 46.656 12.602 1 89.44 102 ALA A C 1
ATOM 739 O O . ALA A 1 102 ? -5.066 45.625 12.195 1 89.44 102 ALA A O 1
ATOM 740 N N . SER A 1 103 ? -4.969 47.344 13.578 1 90.38 103 SER A N 1
ATOM 741 C CA . SER A 1 103 ? -6.289 47.031 14.125 1 90.38 103 SER A CA 1
ATOM 742 C C . SER A 1 103 ? -7.109 48.312 14.312 1 90.38 103 SER A C 1
ATOM 744 O O . SER A 1 103 ? -6.555 49.375 14.531 1 90.38 103 SER A O 1
ATOM 746 N N . SER A 1 104 ? -8.336 48.25 14.039 1 87.38 104 SER A N 1
ATOM 747 C CA . SER A 1 104 ? -9.305 49.281 14.312 1 87.38 104 SER A CA 1
ATOM 748 C C . SER A 1 104 ? -10.453 48.781 15.172 1 87.38 104 SER A C 1
ATOM 750 O O . SER A 1 104 ? -10.992 47.688 14.914 1 87.38 104 SER A O 1
ATOM 752 N N . THR A 1 105 ? -10.688 49.438 16.234 1 87.88 105 THR A N 1
ATOM 753 C CA . THR A 1 105 ? -11.766 49.094 17.156 1 87.88 105 THR A CA 1
ATOM 754 C C . THR A 1 105 ? -12.789 50.219 17.25 1 87.88 105 THR A C 1
ATOM 756 O O . THR A 1 105 ? -12.414 51.375 17.406 1 87.88 105 THR A O 1
ATOM 759 N N . LEU A 1 106 ? -14.055 49.938 17.078 1 86.31 106 LEU A N 1
ATOM 760 C CA . LEU A 1 106 ? -15.172 50.844 17.297 1 86.31 106 LEU A CA 1
ATOM 761 C C . LEU A 1 106 ? -16.141 50.281 18.328 1 86.31 106 LEU A C 1
ATOM 763 O O . LEU A 1 106 ? -16.391 49.062 18.344 1 86.31 106 LEU A O 1
ATOM 767 N N . GLY A 1 107 ? -16.484 51.156 19.234 1 87.44 107 GLY A N 1
ATOM 768 C CA . GLY A 1 107 ? -17.438 50.625 20.203 1 87.44 107 GLY A CA 1
ATOM 769 C C . GLY A 1 107 ? -18.047 51.719 21.078 1 87.44 107 GLY A C 1
ATOM 770 O O . GLY A 1 107 ? -17.891 52.906 20.812 1 87.44 107 GLY A O 1
ATOM 771 N N . ARG A 1 108 ? -18.969 51.25 22 1 87.06 108 ARG A N 1
ATOM 772 C CA . ARG A 1 108 ? -19.641 52.031 23.016 1 87.06 108 ARG A CA 1
ATOM 773 C C . ARG A 1 108 ? -19.406 51.469 24.406 1 87.06 108 ARG A C 1
ATOM 775 O O . ARG A 1 108 ? -19.422 50.25 24.609 1 87.06 108 ARG A O 1
ATOM 782 N N . VAL A 1 109 ? -18.953 52.312 25.234 1 81.56 109 VAL A N 1
ATOM 783 C CA . VAL A 1 109 ? -18.75 51.938 26.625 1 81.56 109 VAL A CA 1
ATOM 784 C C . VAL A 1 109 ? -19.766 52.656 27.5 1 81.56 109 VAL A C 1
ATOM 786 O O . VAL A 1 109 ? -20.031 53.844 27.312 1 81.56 109 VAL A O 1
ATOM 789 N N . GLY A 1 110 ? -20.484 51.844 28.266 1 83.06 110 GLY A N 1
ATOM 790 C CA . GLY A 1 110 ? -21.438 52.406 29.203 1 83.06 110 GLY A CA 1
ATOM 791 C C . GLY A 1 110 ? -21.078 52.125 30.656 1 83.06 110 GLY A C 1
ATOM 792 O O . GLY A 1 110 ? -20.594 51.062 30.984 1 83.06 110 GLY A O 1
ATOM 793 N N . LEU A 1 111 ? -20.953 53.188 31.422 1 73.56 111 LEU A N 1
ATOM 794 C CA . LEU A 1 111 ? -20.797 53.062 32.875 1 73.56 111 LEU A CA 1
ATOM 795 C C . LEU A 1 111 ? -21.984 53.719 33.594 1 73.56 111 LEU A C 1
ATOM 797 O O . LEU A 1 111 ? -22.078 54.938 33.656 1 73.56 111 LEU A O 1
ATOM 801 N N . GLY A 1 112 ? -22.766 52.938 34.188 1 74.62 112 GLY A N 1
ATOM 802 C CA . GLY A 1 112 ? -23.969 53.5 34.781 1 74.62 112 GLY A CA 1
ATOM 803 C C . GLY A 1 112 ? -24.859 54.188 33.812 1 74.62 112 GLY A C 1
ATOM 804 O O . GLY A 1 112 ? -25.312 53.594 32.812 1 74.62 112 GLY A O 1
ATOM 805 N N . GLN A 1 113 ? -25.078 55.531 34.062 1 73.75 113 GLN A N 1
ATOM 806 C CA . GLN A 1 113 ? -25.984 56.312 33.219 1 73.75 113 GLN A CA 1
ATOM 807 C C . GLN A 1 113 ? -25.219 57.062 32.125 1 73.75 113 GLN A C 1
ATOM 809 O O . GLN A 1 113 ? -25.812 57.75 31.297 1 73.75 113 GLN A O 1
ATOM 814 N N . THR A 1 114 ? -23.906 56.875 32 1 79.56 114 THR A N 1
ATOM 815 C CA . THR A 1 114 ? -23.109 57.594 31.016 1 79.56 114 THR A CA 1
ATOM 816 C C . THR A 1 114 ? -22.641 56.625 29.922 1 79.56 114 THR A C 1
ATOM 818 O O . THR A 1 114 ? -22.203 55.531 30.203 1 79.56 114 THR A O 1
ATOM 821 N N . GLU A 1 115 ? -23.016 57.031 28.656 1 83.19 115 GLU A N 1
ATOM 822 C CA . GLU A 1 115 ? -22.531 56.281 27.5 1 83.19 115 GLU A CA 1
ATOM 823 C C . GLU A 1 115 ? -21.562 57.094 26.656 1 83.19 115 GLU A C 1
ATOM 825 O O . GLU A 1 115 ? -21.734 58.312 26.531 1 83.19 115 GLU A O 1
ATOM 830 N N . SER A 1 116 ? -20.484 56.5 26.312 1 84.12 116 SER A N 1
ATOM 831 C CA . SER A 1 116 ? -19.531 57.188 25.422 1 84.12 116 SER A CA 1
ATOM 832 C C . SER A 1 116 ? -19.109 56.281 24.266 1 84.12 116 SER A C 1
ATOM 834 O O . SER A 1 116 ? -19.016 55.062 24.438 1 84.12 116 SER A O 1
ATOM 836 N N . ASP A 1 117 ? -19.031 56.875 23.047 1 84.88 117 ASP A N 1
ATOM 837 C CA . ASP A 1 117 ? -18.469 56.156 21.906 1 84.88 117 ASP A CA 1
ATOM 838 C C . ASP A 1 117 ? -16.953 56.062 22 1 84.88 117 ASP A C 1
ATOM 840 O O . ASP A 1 117 ? -16.328 56.938 22.641 1 84.88 117 ASP A O 1
ATOM 844 N N . THR A 1 118 ? -16.438 55 21.578 1 83.56 118 THR A N 1
ATOM 845 C CA . THR A 1 118 ? -14.984 54.875 21.547 1 83.56 118 THR A CA 1
ATOM 846 C C . THR A 1 118 ? -14.531 54.375 20.188 1 83.56 118 THR A C 1
ATOM 848 O O . THR A 1 118 ? -15.219 53.562 19.547 1 83.56 118 THR A O 1
ATOM 851 N N . ALA A 1 119 ? -13.523 55 19.562 1 86.5 119 ALA A N 1
ATOM 852 C CA . ALA A 1 119 ? -12.859 54.594 18.328 1 86.5 119 ALA A CA 1
ATOM 853 C C . ALA A 1 119 ? -11.344 54.625 18.484 1 86.5 119 ALA A C 1
ATOM 855 O O . ALA A 1 119 ? -10.789 55.5 19.125 1 86.5 119 ALA A O 1
ATOM 856 N N . SER A 1 120 ? -10.766 53.594 18.047 1 89.88 120 SER A N 1
ATOM 857 C CA . SER A 1 120 ? -9.312 53.562 18.125 1 89.88 120 SER A CA 1
ATOM 858 C C . SER A 1 120 ? -8.703 52.906 16.906 1 89.88 120 SER A C 1
ATOM 860 O O . SER A 1 120 ? -9.336 52.031 16.281 1 89.88 120 SER A O 1
ATOM 862 N N . ILE A 1 121 ? -7.57 53.344 16.406 1 88.5 121 ILE A N 1
ATOM 863 C CA . ILE A 1 121 ? -6.711 52.688 15.406 1 88.5 121 ILE A CA 1
ATOM 864 C C . ILE A 1 121 ? -5.332 52.438 16.016 1 88.5 121 ILE A C 1
ATOM 866 O O . ILE A 1 121 ? -4.801 53.281 16.734 1 88.5 121 ILE A O 1
ATOM 870 N N . SER A 1 122 ? -4.957 51.25 15.797 1 91.5 122 SER A N 1
ATOM 871 C CA . SER A 1 122 ? -3.67 50.906 16.375 1 91.5 122 SER A CA 1
ATOM 872 C C . SER A 1 122 ? -2.789 50.188 15.367 1 91.5 122 SER A C 1
ATOM 874 O O . SER A 1 122 ? -3.285 49.375 14.562 1 91.5 122 SER A O 1
ATOM 876 N N . LEU A 1 123 ? -1.564 50.5 15.289 1 90.94 123 LEU A N 1
ATOM 877 C CA . LEU A 1 123 ? -0.498 49.75 14.633 1 90.94 123 LEU A CA 1
ATOM 878 C C . LEU A 1 123 ? 0.403 49.094 15.664 1 90.94 123 LEU A C 1
ATOM 880 O O . LEU A 1 123 ? 0.887 49.719 16.594 1 90.94 123 LEU A O 1
ATOM 884 N N . THR A 1 124 ? 0.503 47.781 15.539 1 92.44 124 THR A N 1
ATOM 885 C CA . THR A 1 124 ? 1.31 47.031 16.516 1 92.44 124 THR A CA 1
ATOM 886 C C . THR A 1 124 ? 2.348 46.188 15.805 1 92.44 124 THR A C 1
ATOM 888 O O . THR A 1 124 ? 2.061 45.562 14.773 1 92.44 124 THR A O 1
ATOM 891 N N . THR A 1 125 ? 3.576 46.188 16.266 1 91.94 125 THR A N 1
ATOM 892 C CA . THR A 1 125 ? 4.66 45.344 15.812 1 91.94 125 THR A CA 1
ATOM 893 C C . THR A 1 125 ? 5.246 44.531 16.984 1 91.94 125 THR A C 1
ATOM 895 O O . THR A 1 125 ? 5.242 45 18.125 1 91.94 125 THR A O 1
ATOM 898 N N . SER A 1 126 ? 5.484 43.281 16.734 1 93.31 126 SER A N 1
ATOM 899 C CA . SER A 1 126 ? 6.113 42.406 17.719 1 93.31 126 SER A CA 1
ATOM 900 C C . SER A 1 126 ? 7.258 41.625 17.094 1 93.31 126 SER A C 1
ATOM 902 O O . SER A 1 126 ? 7.207 41.25 15.922 1 93.31 126 SER A O 1
ATOM 904 N N . TRP A 1 127 ? 8.359 41.438 17.859 1 92.5 127 TRP A N 1
ATOM 905 C CA . TRP A 1 127 ? 9.547 40.75 17.391 1 92.5 127 TRP A CA 1
ATOM 906 C C . TRP A 1 127 ? 10.141 39.875 18.5 1 92.5 127 TRP A C 1
ATOM 908 O O . TRP A 1 127 ? 10.328 40.344 19.625 1 92.5 127 TRP A O 1
ATOM 918 N N . GLU A 1 128 ? 10.344 38.688 18.172 1 92.06 128 GLU A N 1
ATOM 919 C CA . GLU A 1 128 ? 11.078 37.812 19.078 1 92.06 128 GLU A CA 1
ATOM 920 C C . GLU A 1 128 ? 12.586 37.875 18.812 1 92.06 128 GLU A C 1
ATOM 922 O O . GLU A 1 128 ? 13.039 37.5 17.719 1 92.06 128 GLU A O 1
ATOM 927 N N . VAL A 1 129 ? 13.312 38.312 19.812 1 92.88 129 VAL A N 1
ATOM 928 C CA . VAL A 1 129 ? 14.766 38.375 19.672 1 92.88 129 VAL A CA 1
ATOM 929 C C . VAL A 1 129 ? 15.375 37 19.797 1 92.88 129 VAL A C 1
ATOM 931 O O . VAL A 1 129 ? 15.023 36.219 20.703 1 92.88 129 VAL A O 1
ATOM 934 N N . ASP A 1 130 ? 16.234 36.656 18.891 1 94 130 ASP A N 1
ATOM 935 C CA . ASP A 1 130 ? 16.875 35.344 18.875 1 94 130 ASP A CA 1
ATOM 936 C C . ASP A 1 130 ? 18.031 35.281 19.875 1 94 130 ASP A C 1
ATOM 938 O O . ASP A 1 130 ? 19.172 35.031 19.5 1 94 130 ASP A O 1
ATOM 942 N N . LEU A 1 131 ? 17.688 35.344 21.094 1 93.44 131 LEU A N 1
ATOM 943 C CA . LEU A 1 131 ? 18.656 35.5 22.156 1 93.44 131 LEU A CA 1
ATOM 944 C C . LEU A 1 131 ? 19.547 34.25 22.281 1 93.44 131 LEU A C 1
ATOM 946 O O . LEU A 1 131 ? 20.75 34.375 22.5 1 93.44 131 LEU A O 1
ATOM 950 N N . TRP A 1 132 ? 18.953 33.125 22.203 1 94.56 132 TRP A N 1
ATOM 951 C CA . TRP A 1 132 ? 19.672 31.891 22.422 1 94.56 132 TRP A CA 1
ATOM 952 C C . TRP A 1 132 ? 19.734 31.047 21.156 1 94.56 132 TRP A C 1
ATOM 954 O O . TRP A 1 132 ? 20.078 29.875 21.188 1 94.56 132 TRP A O 1
ATOM 964 N N . GLY A 1 133 ? 19.281 31.562 20.062 1 94.81 133 GLY A N 1
ATOM 965 C CA . GLY A 1 133 ? 19.266 30.844 18.797 1 94.81 133 GLY A CA 1
ATOM 966 C C . GLY A 1 133 ? 17.984 30.078 18.562 1 94.81 133 GLY A C 1
ATOM 967 O O . GLY A 1 133 ? 17.938 29.172 17.719 1 94.81 133 GLY A O 1
ATOM 968 N N . GLN A 1 134 ? 16.922 30.312 19.328 1 94.75 134 GLN A N 1
ATOM 969 C CA . GLN A 1 134 ? 15.672 29.562 19.219 1 94.75 134 GLN A CA 1
ATOM 970 C C . GLN A 1 134 ? 15.023 29.781 17.859 1 94.75 134 GLN A C 1
ATOM 972 O O . GLN A 1 134 ? 14.508 28.828 17.25 1 94.75 134 GLN A O 1
ATOM 977 N N . VAL A 1 135 ? 15 31.062 17.391 1 94.94 135 VAL A N 1
ATOM 978 C CA . VAL A 1 135 ? 14.422 31.344 16.078 1 94.94 135 VAL A CA 1
ATOM 979 C C . VAL A 1 135 ? 15.258 30.672 15 1 94.94 135 VAL A C 1
ATOM 981 O O . VAL A 1 135 ? 14.719 29.984 14.125 1 94.94 135 VAL A O 1
ATOM 984 N N . SER A 1 136 ? 16.547 30.859 15.07 1 95.56 136 SER A N 1
ATOM 985 C CA . SER A 1 136 ? 17.453 30.266 14.109 1 95.56 136 SER A CA 1
ATOM 986 C C . SER A 1 136 ? 17.328 28.75 14.094 1 95.56 136 SER A C 1
ATOM 988 O O . SER A 1 136 ? 17.312 28.125 13.031 1 95.56 136 SER A O 1
ATOM 990 N N . LYS A 1 137 ? 17.234 28.125 15.25 1 95.44 137 LYS A N 1
ATOM 991 C CA . LYS A 1 137 ? 17.141 26.672 15.352 1 95.44 137 LYS A CA 1
ATOM 992 C C . LYS A 1 137 ? 15.797 26.172 14.828 1 95.44 137 LYS A C 1
ATOM 994 O O . LYS A 1 137 ? 15.719 25.094 14.242 1 95.44 137 LYS A O 1
ATOM 999 N N . ARG A 1 138 ? 14.719 26.875 15.102 1 96.19 138 ARG A N 1
ATOM 1000 C CA . ARG A 1 138 ? 13.422 26.516 14.539 1 96.19 138 ARG A CA 1
ATOM 1001 C C . ARG A 1 138 ? 13.477 26.5 13.016 1 96.19 138 ARG A C 1
ATOM 1003 O O . ARG A 1 138 ? 12.953 25.578 12.383 1 96.19 138 ARG A O 1
ATOM 1010 N N . ILE A 1 139 ? 14.125 27.531 12.422 1 95.31 139 ILE A N 1
ATOM 1011 C CA . ILE A 1 139 ? 14.273 27.641 10.977 1 95.31 139 ILE A CA 1
ATOM 1012 C C . ILE A 1 139 ? 15.125 26.484 10.461 1 95.31 139 ILE A C 1
ATOM 1014 O O . ILE A 1 139 ? 14.766 25.812 9.492 1 95.31 139 ILE A O 1
ATOM 1018 N N . SER A 1 140 ? 16.188 26.25 11.164 1 96.19 140 SER A N 1
ATOM 1019 C CA . SER A 1 140 ? 17.062 25.156 10.766 1 96.19 140 SER A CA 1
ATOM 1020 C C . SER A 1 140 ? 16.344 23.812 10.828 1 96.19 140 SER A C 1
ATOM 1022 O O . SER A 1 140 ? 16.531 22.969 9.953 1 96.19 140 SER A O 1
ATOM 1024 N N . ALA A 1 141 ? 15.539 23.547 11.852 1 96.38 141 ALA A N 1
ATOM 1025 C CA . ALA A 1 141 ? 14.758 22.328 11.961 1 96.38 141 ALA A CA 1
ATOM 1026 C C . ALA A 1 141 ? 13.797 22.188 10.781 1 96.38 141 ALA A C 1
ATOM 1028 O O . ALA A 1 141 ? 13.656 21.094 10.219 1 96.38 141 ALA A O 1
ATOM 1029 N N . SER A 1 142 ? 13.156 23.234 10.391 1 96.5 142 SER A N 1
ATOM 1030 C CA . SER A 1 142 ? 12.242 23.219 9.258 1 96.5 142 SER A CA 1
ATOM 1031 C C . SER A 1 142 ? 12.984 22.969 7.953 1 96.5 142 SER A C 1
ATOM 1033 O O . SER A 1 142 ? 12.477 22.266 7.07 1 96.5 142 SER A O 1
ATOM 1035 N N . ASP A 1 143 ? 14.188 23.609 7.824 1 96.12 143 ASP A N 1
ATOM 1036 C CA . ASP A 1 143 ? 15.023 23.359 6.652 1 96.12 143 ASP A CA 1
ATOM 1037 C C . ASP A 1 143 ? 15.391 21.875 6.555 1 96.12 143 ASP A C 1
ATOM 1039 O O . ASP A 1 143 ? 15.398 21.312 5.461 1 96.12 143 ASP A O 1
ATOM 1043 N N . GLU A 1 144 ? 15.688 21.297 7.711 1 96.38 144 GLU A N 1
ATOM 1044 C CA . GLU A 1 144 ? 16.016 19.875 7.711 1 96.38 144 GLU A CA 1
ATOM 1045 C C . GLU A 1 144 ? 14.789 19.031 7.355 1 96.38 144 GLU A C 1
ATOM 1047 O O . GLU A 1 144 ? 14.914 17.984 6.707 1 96.38 144 GLU A O 1
ATOM 1052 N N . ASP A 1 145 ? 13.641 19.453 7.773 1 96.62 145 ASP A N 1
ATOM 1053 C CA . ASP A 1 145 ? 12.414 18.781 7.355 1 96.62 145 ASP A CA 1
ATOM 1054 C C . ASP A 1 145 ? 12.25 18.828 5.84 1 96.62 145 ASP A C 1
ATOM 1056 O O . ASP A 1 145 ? 11.82 17.844 5.227 1 96.62 145 ASP A O 1
ATOM 1060 N N . PHE A 1 146 ? 12.586 19.953 5.227 1 96.38 146 PHE A N 1
ATOM 1061 C CA . PHE A 1 146 ? 12.539 20.078 3.773 1 96.38 146 PHE A CA 1
ATOM 1062 C C . PHE A 1 146 ? 13.57 19.156 3.125 1 96.38 146 PHE A C 1
ATOM 1064 O O . PHE A 1 146 ? 13.266 18.469 2.15 1 96.38 146 PHE A O 1
ATOM 1071 N N . ASN A 1 147 ? 14.758 19.141 3.674 1 96.5 147 ASN A N 1
ATOM 1072 C CA . ASN A 1 147 ? 15.789 18.25 3.154 1 96.5 147 ASN A CA 1
ATOM 1073 C C . ASN A 1 147 ? 15.32 16.797 3.186 1 96.5 147 ASN A C 1
ATOM 1075 O O . ASN A 1 147 ? 15.547 16.047 2.232 1 96.5 147 ASN A O 1
ATOM 1079 N N . ALA A 1 148 ? 14.68 16.375 4.27 1 97.19 148 ALA A N 1
ATOM 1080 C CA . ALA A 1 148 ? 14.148 15.023 4.387 1 97.19 148 ALA A CA 1
ATOM 1081 C C . ALA A 1 148 ? 13.094 14.758 3.314 1 97.19 148 ALA A C 1
ATOM 1083 O O . ALA A 1 148 ? 13.117 13.703 2.67 1 97.19 148 ALA A O 1
ATOM 1084 N N . SER A 1 149 ? 12.234 15.688 3.107 1 96.75 149 SER A N 1
ATOM 1085 C CA . SER A 1 149 ? 11.172 15.539 2.123 1 96.75 149 SER A CA 1
ATOM 1086 C C . SER A 1 149 ? 11.734 15.453 0.708 1 96.75 149 SER A C 1
ATOM 1088 O O . SER A 1 149 ? 11.25 14.664 -0.108 1 96.75 149 SER A O 1
ATOM 1090 N N . GLN A 1 150 ? 12.727 16.312 0.44 1 95.62 150 GLN A N 1
ATOM 1091 C CA . GLN A 1 150 ? 13.383 16.25 -0.861 1 95.62 150 GLN A CA 1
ATOM 1092 C C . GLN A 1 150 ? 14.062 14.906 -1.086 1 95.62 150 GLN A C 1
ATOM 1094 O O . GLN A 1 150 ? 13.961 14.328 -2.172 1 95.62 150 GLN A O 1
ATOM 1099 N N . ALA A 1 151 ? 14.695 14.398 -0.076 1 96.25 151 ALA A N 1
ATOM 1100 C CA . ALA A 1 151 ? 15.328 13.086 -0.165 1 96.25 151 ALA A CA 1
ATOM 1101 C C . ALA A 1 151 ? 14.281 11.984 -0.347 1 96.25 151 ALA A C 1
ATOM 1103 O O . ALA A 1 151 ? 14.508 11.023 -1.086 1 96.25 151 ALA A O 1
ATOM 1104 N N . ASP A 1 152 ? 13.172 12.109 0.326 1 96.62 152 ASP A N 1
ATOM 1105 C CA . ASP A 1 152 ? 12.07 11.172 0.137 1 96.62 152 ASP A CA 1
ATOM 1106 C C . ASP A 1 152 ? 11.594 11.172 -1.312 1 96.62 152 ASP A C 1
ATOM 1108 O O . ASP A 1 152 ? 11.266 10.117 -1.864 1 96.62 152 ASP A O 1
ATOM 1112 N N . LEU A 1 153 ? 11.484 12.336 -1.918 1 95.5 153 LEU A N 1
ATOM 1113 C CA . LEU A 1 153 ? 11.109 12.453 -3.322 1 95.5 153 LEU A CA 1
ATOM 1114 C C . LEU A 1 153 ? 12.109 11.734 -4.215 1 95.5 153 LEU A C 1
ATOM 1116 O O . LEU A 1 153 ? 11.719 10.984 -5.113 1 95.5 153 LEU A O 1
ATOM 1120 N N . ASP A 1 154 ? 13.352 11.945 -3.934 1 94.69 154 ASP A N 1
ATOM 1121 C CA . ASP A 1 154 ? 14.398 11.281 -4.707 1 94.69 154 ASP A CA 1
ATOM 1122 C C . ASP A 1 154 ? 14.32 9.766 -4.562 1 94.69 154 ASP A C 1
ATOM 1124 O O . ASP A 1 154 ? 14.516 9.031 -5.531 1 94.69 154 ASP A O 1
ATOM 1128 N N . ASP A 1 155 ? 14.039 9.281 -3.418 1 95.12 155 ASP A N 1
ATOM 1129 C CA . ASP A 1 155 ? 13.898 7.855 -3.158 1 95.12 155 ASP A CA 1
ATOM 1130 C C . ASP A 1 155 ? 12.719 7.27 -3.934 1 95.12 155 ASP A C 1
ATOM 1132 O O . ASP A 1 155 ? 12.828 6.188 -4.508 1 95.12 155 ASP A O 1
ATOM 1136 N N . LEU A 1 156 ? 11.633 8.023 -3.887 1 95.44 156 LEU A N 1
ATOM 1137 C CA . LEU A 1 156 ? 10.461 7.555 -4.621 1 95.44 156 LEU A CA 1
ATOM 1138 C C . LEU A 1 156 ? 10.734 7.527 -6.121 1 95.44 156 LEU A C 1
ATOM 1140 O O . LEU A 1 156 ? 10.281 6.625 -6.824 1 95.44 156 LEU A O 1
ATOM 1144 N N . ARG A 1 157 ? 11.43 8.523 -6.598 1 94.25 157 ARG A N 1
ATOM 1145 C CA . ARG A 1 157 ? 11.82 8.547 -8.008 1 94.25 157 ARG A CA 1
ATOM 1146 C C . ARG A 1 157 ? 12.609 7.297 -8.375 1 94.25 157 ARG A C 1
ATOM 1148 O O . ARG A 1 157 ? 12.32 6.645 -9.375 1 94.25 157 ARG A O 1
ATOM 1155 N N . LEU A 1 158 ? 13.555 6.973 -7.559 1 93.31 158 LEU A N 1
ATOM 1156 C CA . LEU A 1 158 ? 14.352 5.77 -7.762 1 93.31 158 LEU A CA 1
ATOM 1157 C C . LEU A 1 158 ? 13.484 4.523 -7.707 1 93.31 158 LEU A C 1
ATOM 1159 O O . LEU A 1 158 ? 13.617 3.625 -8.547 1 93.31 158 LEU A O 1
ATOM 1163 N N . SER A 1 159 ? 12.609 4.504 -6.746 1 95.56 159 SER A N 1
ATOM 1164 C CA . SER A 1 159 ? 11.711 3.363 -6.578 1 95.56 159 SER A CA 1
ATOM 1165 C C . SER A 1 159 ? 10.828 3.174 -7.801 1 95.56 159 SER A C 1
ATOM 1167 O O . SER A 1 159 ? 10.672 2.055 -8.297 1 95.56 159 SER A O 1
ATOM 1169 N N . ILE A 1 160 ? 10.281 4.281 -8.328 1 95.88 160 ILE A N 1
ATOM 1170 C CA . ILE A 1 160 ? 9.398 4.207 -9.484 1 95.88 160 ILE A CA 1
ATOM 1171 C C . ILE A 1 160 ? 10.188 3.777 -10.711 1 95.88 160 ILE A C 1
ATOM 1173 O O . ILE A 1 160 ? 9.711 2.975 -11.523 1 95.88 160 ILE A O 1
ATOM 1177 N N . ALA A 1 161 ? 11.383 4.277 -10.836 1 93.5 161 ALA A N 1
ATOM 1178 C CA . ALA A 1 161 ? 12.25 3.85 -11.93 1 93.5 161 ALA A CA 1
ATOM 1179 C C . ALA A 1 161 ? 12.531 2.352 -11.859 1 93.5 161 ALA A C 1
ATOM 1181 O O . ALA A 1 161 ? 12.391 1.638 -12.852 1 93.5 161 ALA A O 1
ATOM 1182 N N . GLY A 1 162 ? 12.883 1.881 -10.68 1 94.62 162 GLY A N 1
ATOM 1183 C CA . GLY A 1 162 ? 13.141 0.464 -10.477 1 94.62 162 GLY A CA 1
ATOM 1184 C C . GLY A 1 162 ? 11.922 -0.406 -10.719 1 94.62 162 GLY A C 1
ATOM 1185 O O . GLY A 1 162 ? 12.016 -1.447 -11.375 1 94.62 162 GLY A O 1
ATOM 1186 N N . ARG A 1 163 ? 10.781 0.007 -10.18 1 96.75 163 ARG A N 1
ATOM 1187 C CA . ARG A 1 163 ? 9.547 -0.748 -10.367 1 96.75 163 ARG A CA 1
ATOM 1188 C C . ARG A 1 163 ? 9.172 -0.821 -11.844 1 96.75 163 ARG A C 1
ATOM 1190 O O . ARG A 1 163 ? 8.664 -1.845 -12.305 1 96.75 163 ARG A O 1
ATOM 1197 N N . THR A 1 164 ? 9.398 0.272 -12.562 1 96.12 164 THR A N 1
ATOM 1198 C CA . THR A 1 164 ? 9.094 0.291 -13.992 1 96.12 164 THR A CA 1
ATOM 1199 C C . THR A 1 164 ? 10.008 -0.672 -14.75 1 96.12 164 THR A C 1
ATOM 1201 O O . THR A 1 164 ? 9.531 -1.461 -15.57 1 96.12 164 THR A O 1
ATOM 1204 N N . ALA A 1 165 ? 11.258 -0.663 -14.461 1 94.5 165 ALA A N 1
ATOM 1205 C CA . ALA A 1 165 ? 12.203 -1.579 -15.094 1 94.5 165 ALA A CA 1
ATOM 1206 C C . ALA A 1 165 ? 11.867 -3.031 -14.766 1 94.5 165 ALA A C 1
ATOM 1208 O O . ALA A 1 165 ? 11.852 -3.887 -15.656 1 94.5 165 ALA A O 1
ATOM 1209 N N . ASN A 1 166 ? 11.594 -3.297 -13.508 1 96.44 166 ASN A N 1
ATOM 1210 C CA . ASN A 1 166 ? 11.211 -4.641 -13.086 1 96.44 166 ASN A CA 1
ATOM 1211 C C . ASN A 1 166 ? 9.93 -5.098 -13.781 1 96.44 166 ASN A C 1
ATOM 1213 O O . ASN A 1 166 ? 9.812 -6.258 -14.18 1 96.44 166 ASN A O 1
ATOM 1217 N N . ALA A 1 167 ? 9 -4.172 -13.867 1 97.19 167 ALA A N 1
ATOM 1218 C CA . ALA A 1 167 ? 7.746 -4.5 -14.539 1 97.19 167 ALA A CA 1
ATOM 1219 C C . ALA A 1 167 ? 7.98 -4.836 -16.016 1 97.19 167 ALA A C 1
ATOM 1221 O O . ALA A 1 167 ? 7.32 -5.711 -16.562 1 97.19 167 ALA A O 1
ATOM 1222 N N . TRP A 1 168 ? 8.898 -4.16 -16.625 1 95.44 168 TRP A N 1
ATOM 1223 C CA . TRP A 1 168 ? 9.258 -4.441 -18.016 1 95.44 168 TRP A CA 1
ATOM 1224 C C . TRP A 1 168 ? 9.836 -5.852 -18.156 1 95.44 168 TRP A C 1
ATOM 1226 O O . TRP A 1 168 ? 9.414 -6.613 -19.031 1 95.44 168 TRP A O 1
ATOM 1236 N N . ILE A 1 169 ? 10.734 -6.219 -17.266 1 95.62 169 ILE A N 1
ATOM 1237 C CA . ILE A 1 169 ? 11.328 -7.547 -17.281 1 95.62 169 ILE A CA 1
ATOM 1238 C C . ILE A 1 169 ? 10.258 -8.594 -17 1 95.62 169 ILE A C 1
ATOM 1240 O O . ILE A 1 169 ? 10.242 -9.656 -17.625 1 95.62 169 ILE A O 1
ATOM 1244 N N . SER A 1 170 ? 9.398 -8.305 -16.078 1 96.94 170 SER A N 1
ATOM 1245 C CA . SER A 1 170 ? 8.32 -9.227 -15.734 1 96.94 170 SER A CA 1
ATOM 1246 C C . SER A 1 170 ? 7.395 -9.461 -16.922 1 96.94 170 SER A C 1
ATOM 1248 O O . SER A 1 170 ?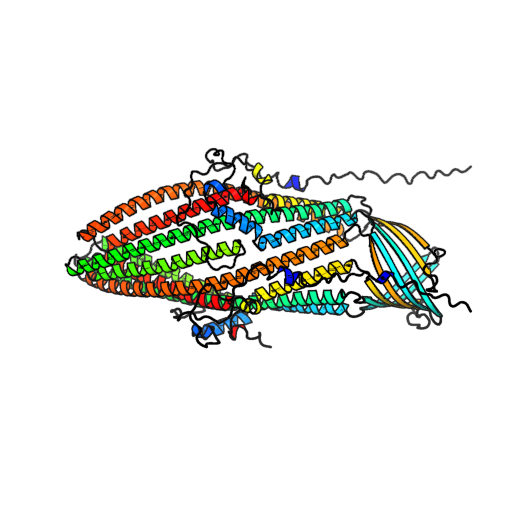 6.941 -10.578 -17.156 1 96.94 170 SER A O 1
ATOM 1250 N N . LEU A 1 171 ? 7.102 -8.344 -17.672 1 97.19 171 LEU A N 1
ATOM 1251 C CA . LEU A 1 171 ? 6.277 -8.492 -18.859 1 97.19 171 LEU A CA 1
ATOM 1252 C C . LEU A 1 171 ? 6.98 -9.359 -19.906 1 97.19 171 LEU A C 1
ATOM 1254 O O . LEU A 1 171 ? 6.359 -10.234 -20.516 1 97.19 171 LEU A O 1
ATOM 1258 N N . SER A 1 172 ? 8.25 -9.188 -20.062 1 96.25 172 SER A N 1
ATOM 1259 C CA . SER A 1 172 ? 9.031 -10.016 -20.969 1 96.25 172 SER A CA 1
ATOM 1260 C C . SER A 1 172 ? 9.016 -11.477 -20.547 1 96.25 172 SER A C 1
ATOM 1262 O O . SER A 1 172 ? 8.836 -12.367 -21.375 1 96.25 172 SER A O 1
ATOM 1264 N N . ASN A 1 173 ? 9.188 -11.68 -19.234 1 96.75 173 ASN A N 1
ATOM 1265 C CA . ASN A 1 173 ? 9.117 -13.039 -18.688 1 96.75 173 ASN A CA 1
ATOM 1266 C C . ASN A 1 173 ? 7.762 -13.68 -18.984 1 96.75 173 ASN A C 1
ATOM 1268 O O . ASN A 1 173 ? 7.703 -14.836 -19.422 1 96.75 173 ASN A O 1
ATOM 1272 N N . SER A 1 174 ? 6.715 -12.938 -18.766 1 97.94 174 SER A N 1
ATOM 1273 C CA . SER A 1 174 ? 5.379 -13.469 -19 1 97.94 174 SER A CA 1
ATOM 1274 C C . SER A 1 174 ? 5.172 -13.805 -20.469 1 97.94 174 SER A C 1
ATOM 1276 O O . SER A 1 174 ? 4.566 -14.828 -20.797 1 97.94 174 SER A O 1
ATOM 1278 N N . ARG A 1 175 ? 5.668 -13.016 -21.359 1 97.5 175 ARG A N 1
ATOM 1279 C CA . ARG A 1 175 ? 5.57 -13.266 -22.781 1 97.5 175 ARG A CA 1
ATOM 1280 C C . ARG A 1 175 ? 6.352 -14.516 -23.188 1 97.5 175 ARG A C 1
ATOM 1282 O O . ARG A 1 175 ? 5.875 -15.32 -23.984 1 97.5 175 ARG A O 1
ATOM 1289 N N . ALA A 1 176 ? 7.539 -14.648 -22.609 1 97.31 176 ALA A N 1
ATOM 1290 C CA . ALA A 1 176 ? 8.352 -15.836 -22.875 1 97.31 176 ALA A CA 1
ATOM 1291 C C . ALA A 1 176 ? 7.645 -17.094 -22.391 1 97.31 176 ALA A C 1
ATOM 1293 O O . ALA A 1 176 ? 7.648 -18.125 -23.078 1 97.31 176 ALA A O 1
ATOM 1294 N N . GLN A 1 177 ? 7.078 -16.984 -21.266 1 98.06 177 GLN A N 1
ATOM 1295 C CA . GLN A 1 177 ? 6.348 -18.125 -20.719 1 98.06 177 GLN A CA 1
ATOM 1296 C C . GLN A 1 177 ? 5.141 -18.469 -21.578 1 98.06 177 GLN A C 1
ATOM 1298 O O . GLN A 1 177 ? 4.793 -19.656 -21.719 1 98.06 177 GLN A O 1
ATOM 1303 N N . LEU A 1 178 ? 4.465 -17.438 -22.125 1 97.81 178 LEU A N 1
ATOM 1304 C CA . LEU A 1 178 ? 3.348 -17.688 -23.031 1 97.81 178 LEU A CA 1
ATOM 1305 C C . LEU A 1 178 ? 3.814 -18.406 -24.297 1 97.81 178 LEU A C 1
ATOM 1307 O O . LEU A 1 178 ? 3.193 -19.375 -24.719 1 97.81 178 LEU A O 1
ATOM 1311 N N . THR A 1 179 ? 4.895 -18.016 -24.812 1 97.88 179 THR A N 1
ATOM 1312 C CA . THR A 1 179 ? 5.453 -18.672 -26 1 97.88 179 THR A CA 1
ATOM 1313 C C . THR A 1 179 ? 5.793 -20.125 -25.703 1 97.88 179 THR A C 1
ATOM 1315 O O . THR A 1 179 ? 5.527 -21.016 -26.516 1 97.88 179 THR A O 1
ATOM 1318 N N . LEU A 1 180 ? 6.359 -20.344 -24.516 1 97.94 180 LEU A N 1
ATOM 1319 C CA . LEU A 1 180 ? 6.68 -21.703 -24.094 1 97.94 180 LEU A CA 1
ATOM 1320 C C . LEU A 1 180 ? 5.414 -22.531 -23.969 1 97.94 180 LEU A C 1
ATOM 1322 O O . LEU A 1 180 ? 5.391 -23.703 -24.359 1 97.94 180 LEU A O 1
ATOM 1326 N N . ALA A 1 181 ? 4.391 -21.953 -23.422 1 98.19 181 ALA A N 1
ATOM 1327 C CA . ALA A 1 181 ? 3.119 -22.656 -23.281 1 98.19 181 ALA A CA 1
ATOM 1328 C C . ALA A 1 181 ? 2.543 -23.031 -24.641 1 98.19 181 ALA A C 1
ATOM 1330 O O . ALA A 1 181 ? 1.975 -24.109 -24.828 1 98.19 181 ALA A O 1
ATOM 1331 N N . GLU A 1 182 ? 2.674 -22.172 -25.594 1 97.75 182 GLU A N 1
ATOM 1332 C CA . GLU A 1 182 ? 2.229 -22.438 -26.953 1 97.75 182 GLU A CA 1
ATOM 1333 C C . GLU A 1 182 ? 3.035 -23.578 -27.594 1 97.75 182 GLU A C 1
ATOM 1335 O O . GLU A 1 182 ? 2.477 -24.438 -28.266 1 97.75 182 GLU A O 1
ATOM 1340 N N . ASP A 1 183 ? 4.32 -23.594 -27.328 1 97.25 183 ASP A N 1
ATOM 1341 C CA . ASP A 1 183 ? 5.184 -24.672 -27.797 1 97.25 183 ASP A CA 1
ATOM 1342 C C . ASP A 1 183 ? 4.777 -26.016 -27.172 1 97.25 183 ASP A C 1
ATOM 1344 O O . ASP A 1 183 ? 4.777 -27.047 -27.844 1 97.25 183 ASP A O 1
ATOM 1348 N N . GLU A 1 184 ? 4.504 -25.938 -25.906 1 97.56 184 GLU A N 1
ATOM 1349 C CA . GLU A 1 184 ? 4.055 -27.141 -25.203 1 97.56 184 GLU A CA 1
ATOM 1350 C C . GLU A 1 184 ? 2.783 -27.703 -25.844 1 97.56 184 GLU A C 1
ATOM 1352 O O . GLU A 1 184 ? 2.688 -28.906 -26.094 1 97.56 184 GLU A O 1
ATOM 1357 N N . LEU A 1 185 ? 1.82 -26.844 -26.109 1 97.88 185 LEU A N 1
ATOM 1358 C CA . LEU A 1 185 ? 0.575 -27.297 -26.719 1 97.88 185 LEU A CA 1
ATOM 1359 C C . LEU A 1 185 ? 0.834 -27.938 -28.078 1 97.88 185 LEU A C 1
ATOM 1361 O O . LEU A 1 185 ? 0.255 -28.969 -28.406 1 97.88 185 LEU A O 1
ATOM 1365 N N . ALA A 1 186 ? 1.677 -27.406 -28.844 1 97.44 186 ALA A N 1
ATOM 1366 C CA . ALA A 1 186 ? 2.012 -27.953 -30.156 1 97.44 186 ALA A CA 1
ATOM 1367 C C . ALA A 1 186 ? 2.633 -29.344 -30.031 1 97.44 186 ALA A C 1
ATOM 1369 O O . ALA A 1 186 ? 2.289 -30.25 -30.781 1 97.44 186 ALA A O 1
ATOM 1370 N N . ALA A 1 187 ? 3.543 -29.469 -29.062 1 96.5 187 ALA A N 1
ATOM 1371 C CA . ALA A 1 187 ? 4.184 -30.75 -28.844 1 96.5 187 ALA A CA 1
ATOM 1372 C C . ALA A 1 187 ? 3.168 -31.812 -28.406 1 96.5 187 ALA A C 1
ATOM 1374 O O . ALA A 1 187 ? 3.199 -32.938 -28.875 1 96.5 187 ALA A O 1
ATOM 1375 N N . ARG A 1 188 ? 2.299 -31.406 -27.516 1 97.88 188 ARG A N 1
ATOM 1376 C CA . ARG A 1 188 ? 1.283 -32.312 -27.016 1 97.88 188 ARG A CA 1
ATOM 1377 C C . ARG A 1 188 ? 0.308 -32.719 -28.109 1 97.88 188 ARG A C 1
ATOM 1379 O O . ARG A 1 188 ? -0.131 -33.875 -28.172 1 97.88 188 ARG A O 1
ATOM 1386 N N . LYS A 1 189 ? -0.057 -31.828 -28.984 1 97.38 189 LYS A N 1
ATOM 1387 C CA . LYS A 1 189 ? -0.925 -32.125 -30.125 1 97.38 189 LYS A CA 1
ATOM 1388 C C . LYS A 1 189 ? -0.279 -33.125 -31.078 1 97.38 189 LYS A C 1
ATOM 1390 O O . LYS A 1 189 ? -0.932 -34.062 -31.516 1 97.38 189 LYS A O 1
ATOM 1395 N N . ARG A 1 190 ? 0.966 -32.969 -31.328 1 95.94 190 ARG A N 1
ATOM 1396 C CA . ARG A 1 190 ? 1.692 -33.906 -32.188 1 95.94 190 ARG A CA 1
ATOM 1397 C C . ARG A 1 190 ? 1.713 -35.312 -31.547 1 95.94 190 ARG A C 1
ATOM 1399 O O . ARG A 1 190 ? 1.539 -36.312 -32.25 1 95.94 190 ARG A O 1
ATOM 1406 N N . ALA A 1 191 ? 1.976 -35.281 -30.234 1 96.38 191 ALA A N 1
ATOM 1407 C CA . ALA A 1 191 ? 1.995 -36.562 -29.516 1 96.38 191 ALA A CA 1
ATOM 1408 C C . ALA A 1 191 ? 0.641 -37.25 -29.609 1 96.38 191 ALA A C 1
ATOM 1410 O O . ALA A 1 191 ? 0.573 -38.469 -29.812 1 96.38 191 ALA A O 1
ATOM 1411 N N . ARG A 1 192 ? -0.44 -36.469 -29.438 1 96.62 192 ARG A N 1
ATOM 1412 C CA . ARG A 1 192 ? -1.783 -37.031 -29.531 1 96.62 192 ARG A CA 1
ATOM 1413 C C . ARG A 1 192 ? -2.051 -37.594 -30.922 1 96.62 192 ARG A C 1
ATOM 1415 O O . ARG A 1 192 ? -2.52 -38.719 -31.078 1 96.62 192 ARG A O 1
ATOM 1422 N N . GLU A 1 193 ? -1.709 -36.938 -31.984 1 96.75 193 GLU A N 1
ATOM 1423 C CA . GLU A 1 193 ? -1.913 -37.375 -33.375 1 96.75 193 GLU A CA 1
ATOM 1424 C C . GLU A 1 193 ? -1.108 -38.656 -33.656 1 96.75 193 GLU A C 1
ATOM 1426 O O . GLU A 1 193 ? -1.62 -39.562 -34.281 1 96.75 193 GLU A O 1
ATOM 1431 N N . LEU A 1 194 ? 0.118 -38.594 -33.219 1 95.69 194 LEU A N 1
ATOM 1432 C CA . LEU A 1 194 ? 0.973 -39.781 -33.406 1 95.69 194 LEU A CA 1
ATOM 1433 C C . LEU A 1 194 ? 0.392 -41 -32.719 1 95.69 194 LEU A C 1
ATOM 1435 O O . LEU A 1 194 ? 0.375 -42.094 -33.281 1 95.69 194 LEU A O 1
ATOM 1439 N N . THR A 1 195 ? -0.06 -40.781 -31.531 1 96.38 195 THR A N 1
ATOM 1440 C CA . THR A 1 195 ? -0.616 -41.875 -30.75 1 96.38 195 THR A CA 1
ATOM 1441 C C . THR A 1 195 ? -1.873 -42.438 -31.406 1 96.38 195 THR A C 1
ATOM 1443 O O . THR A 1 195 ? -2.053 -43.656 -31.484 1 96.38 195 THR A O 1
ATOM 1446 N N . GLU A 1 196 ? -2.709 -41.625 -31.922 1 95.62 196 GLU A N 1
ATOM 1447 C CA . GLU A 1 196 ? -3.924 -42.031 -32.625 1 95.62 196 GLU A CA 1
ATOM 1448 C C . GLU A 1 196 ? -3.592 -42.844 -33.875 1 95.62 196 GLU A C 1
ATOM 1450 O O . GLU A 1 196 ? -4.242 -43.844 -34.156 1 95.62 196 GLU A O 1
ATOM 1455 N N . ARG A 1 197 ? -2.588 -42.469 -34.562 1 93.94 197 ARG A N 1
ATOM 1456 C CA . ARG A 1 197 ? -2.146 -43.219 -35.719 1 93.94 197 ARG A CA 1
ATOM 1457 C C . ARG A 1 197 ? -1.611 -44.594 -35.344 1 93.94 197 ARG A C 1
ATOM 1459 O O . ARG A 1 197 ? -1.881 -45.562 -36.031 1 93.94 197 ARG A O 1
ATOM 1466 N N . ARG A 1 198 ? -0.93 -44.688 -34.281 1 93.62 198 ARG A N 1
ATOM 1467 C CA . ARG A 1 198 ? -0.323 -45.938 -33.844 1 93.62 198 ARG A CA 1
ATOM 1468 C C . ARG A 1 198 ? -1.384 -46.906 -33.312 1 93.62 198 ARG A C 1
ATOM 1470 O O . ARG A 1 198 ? -1.208 -48.125 -33.406 1 93.62 198 ARG A O 1
ATOM 1477 N N . VAL A 1 199 ? -2.395 -46.344 -32.75 1 92 199 VAL A N 1
ATOM 1478 C CA . VAL A 1 199 ? -3.49 -47.219 -32.344 1 92 199 VAL A CA 1
ATOM 1479 C C . VAL A 1 199 ? -4.074 -47.938 -33.562 1 92 199 VAL A C 1
ATOM 1481 O O . VAL A 1 199 ? -4.402 -49.125 -33.5 1 92 199 VAL A O 1
ATOM 1484 N N . GLY A 1 200 ? -4.156 -47.281 -34.656 1 89.81 200 GLY A N 1
ATOM 1485 C CA . GLY A 1 200 ? -4.656 -47.844 -35.906 1 89.81 200 GLY A CA 1
ATOM 1486 C C . GLY A 1 200 ? -3.793 -48.969 -36.438 1 89.81 200 GLY A C 1
ATOM 1487 O O . GLY A 1 200 ? -4.289 -49.844 -37.125 1 89.81 200 GLY A O 1
ATOM 1488 N N . THR A 1 201 ? -2.531 -49 -36.062 1 90.5 201 THR A N 1
ATOM 1489 C CA . THR A 1 201 ? -1.602 -50 -36.562 1 90.5 201 THR A CA 1
ATOM 1490 C C . THR A 1 201 ? -1.308 -51.031 -35.469 1 90.5 201 THR A C 1
ATOM 1492 O O . THR A 1 201 ? -0.433 -51.875 -35.625 1 90.5 201 THR A O 1
ATOM 1495 N N . GLY A 1 202 ? -1.968 -50.906 -34.344 1 87.88 202 GLY A N 1
ATOM 1496 C CA . GLY A 1 202 ? -1.845 -51.875 -33.25 1 87.88 202 GLY A CA 1
ATOM 1497 C C . GLY A 1 202 ? -0.603 -51.656 -32.406 1 87.88 202 GLY A C 1
ATOM 1498 O O . GLY A 1 202 ? -0.239 -52.531 -31.594 1 87.88 202 GLY A O 1
ATOM 1499 N N . LEU A 1 203 ? 0.006 -50.5 -32.5 1 88 203 LEU A N 1
ATOM 1500 C CA . LEU A 1 203 ? 1.274 -50.25 -31.844 1 88 203 LEU A CA 1
ATOM 1501 C C . LEU A 1 203 ? 1.058 -49.438 -30.578 1 88 203 LEU A C 1
ATOM 1503 O O . LEU A 1 203 ? 2.01 -49.125 -29.844 1 88 203 LEU A O 1
ATOM 1507 N N . ALA A 1 204 ? -0.139 -48.969 -30.297 1 91.12 204 ALA A N 1
ATOM 1508 C CA . ALA A 1 204 ? -0.491 -48.219 -29.094 1 91.12 204 ALA A CA 1
ATOM 1509 C C . ALA A 1 204 ? -1.878 -48.625 -28.594 1 91.12 204 ALA A C 1
ATOM 1511 O O . ALA A 1 204 ? -2.604 -49.344 -29.266 1 91.12 204 ALA A O 1
ATOM 1512 N N . THR A 1 205 ? -2.152 -48.219 -27.391 1 92 205 THR A N 1
ATOM 1513 C CA . THR A 1 205 ? -3.404 -48.625 -26.781 1 92 205 THR A CA 1
ATOM 1514 C C . THR A 1 205 ? -4.336 -47.438 -26.578 1 92 205 THR A C 1
ATOM 1516 O O . THR A 1 205 ? -3.928 -46.281 -26.781 1 92 205 THR A O 1
ATOM 1519 N N . THR A 1 206 ? -5.613 -47.781 -26.203 1 92.31 206 THR A N 1
ATOM 1520 C CA . THR A 1 206 ? -6.574 -46.719 -25.859 1 92.31 206 THR A CA 1
ATOM 1521 C C . THR A 1 206 ? -6.113 -45.938 -24.641 1 92.31 206 THR A C 1
ATOM 1523 O O . THR A 1 206 ? -6.359 -44.75 -24.531 1 92.31 206 THR A O 1
ATOM 1526 N N . LEU A 1 207 ? -5.43 -46.531 -23.75 1 93.75 207 LEU A N 1
ATOM 1527 C CA . LEU A 1 207 ? -4.828 -45.875 -22.609 1 93.75 207 LEU A CA 1
ATOM 1528 C C . LEU A 1 207 ? -3.887 -44.75 -23.047 1 93.75 207 LEU A C 1
ATOM 1530 O O . LEU A 1 207 ? -3.936 -43.656 -22.516 1 93.75 207 LEU A O 1
ATOM 1534 N N . ASP A 1 208 ? -3.146 -45.094 -24.078 1 94.56 208 ASP A N 1
ATOM 1535 C CA . ASP A 1 208 ? -2.18 -44.125 -24.578 1 94.56 208 ASP A CA 1
ATOM 1536 C C . ASP A 1 208 ? -2.879 -42.875 -25.125 1 94.56 208 ASP A C 1
ATOM 1538 O O . ASP A 1 208 ? -2.436 -41.75 -24.875 1 94.56 208 ASP A O 1
ATOM 1542 N N . VAL A 1 209 ? -3.98 -43.094 -25.797 1 95.62 209 VAL A N 1
ATOM 1543 C CA . VAL A 1 209 ? -4.715 -41.969 -26.406 1 95.62 209 VAL A CA 1
ATOM 1544 C C . VAL A 1 209 ? -5.316 -41.094 -25.312 1 95.62 209 VAL A C 1
ATOM 1546 O O . VAL A 1 209 ? -5.223 -39.875 -25.375 1 95.62 209 VAL A O 1
ATOM 1549 N N . ARG A 1 210 ? -5.883 -41.688 -24.297 1 95.69 210 ARG A N 1
ATOM 1550 C CA . ARG A 1 210 ? -6.492 -40.938 -23.219 1 95.69 210 ARG A CA 1
ATOM 1551 C C . ARG A 1 210 ? -5.449 -40.094 -22.484 1 95.69 210 ARG A C 1
ATOM 1553 O O . ARG A 1 210 ? -5.707 -38.938 -22.141 1 95.69 210 ARG A O 1
ATOM 1560 N N . LEU A 1 211 ? -4.324 -40.656 -22.25 1 95.5 211 LEU A N 1
ATOM 1561 C CA . LEU A 1 211 ? -3.238 -39.938 -21.578 1 95.5 211 LEU A CA 1
ATOM 1562 C C . LEU A 1 211 ? -2.75 -38.781 -22.438 1 95.5 211 LEU A C 1
ATOM 1564 O O . LEU A 1 211 ? -2.504 -37.688 -21.906 1 95.5 211 LEU A O 1
ATOM 1568 N N . ALA A 1 212 ? -2.602 -39 -23.688 1 96.62 212 ALA A N 1
ATOM 1569 C CA . ALA A 1 212 ? -2.158 -37.938 -24.594 1 96.62 212 ALA A CA 1
ATOM 1570 C C . ALA A 1 212 ? -3.176 -36.812 -24.641 1 96.62 212 ALA A C 1
ATOM 1572 O O . ALA A 1 212 ? -2.805 -35.625 -24.641 1 96.62 212 ALA A O 1
ATOM 1573 N N . ARG A 1 213 ? -4.445 -37.156 -24.688 1 96.75 213 ARG A N 1
ATOM 1574 C CA . ARG A 1 213 ? -5.508 -36.156 -24.719 1 96.75 213 ARG A CA 1
ATOM 1575 C C . ARG A 1 213 ? -5.543 -35.375 -23.422 1 96.75 213 ARG A C 1
ATOM 1577 O O . ARG A 1 213 ? -5.762 -34.156 -23.438 1 96.75 213 ARG A O 1
ATOM 1584 N N . SER A 1 214 ? -5.332 -36 -22.328 1 97.12 214 SER A N 1
ATOM 1585 C CA . SER A 1 214 ? -5.273 -35.312 -21.047 1 97.12 214 SER A CA 1
ATOM 1586 C C . SER A 1 214 ? -4.121 -34.312 -21 1 97.12 214 SER A C 1
ATOM 1588 O O . SER A 1 214 ? -4.293 -33.188 -20.547 1 97.12 214 SER A O 1
ATOM 1590 N N . ALA A 1 215 ? -3.002 -34.75 -21.469 1 96.25 215 ALA A N 1
ATOM 1591 C CA . ALA A 1 215 ? -1.827 -33.875 -21.5 1 96.25 215 ALA A CA 1
ATOM 1592 C C . ALA A 1 215 ? -2.057 -32.656 -22.391 1 96.25 215 ALA A C 1
ATOM 1594 O O . ALA A 1 215 ? -1.645 -31.547 -22.062 1 96.25 215 ALA A O 1
ATOM 1595 N N . GLU A 1 216 ? -2.697 -32.875 -23.531 1 96.88 216 GLU A N 1
ATOM 1596 C CA . GLU A 1 216 ? -3.025 -31.781 -24.438 1 96.88 216 GLU A CA 1
ATOM 1597 C C . GLU A 1 216 ? -3.965 -30.766 -23.781 1 96.88 216 GLU A C 1
ATOM 1599 O O . GLU A 1 216 ? -3.734 -29.562 -23.844 1 96.88 216 GLU A O 1
ATOM 1604 N N . ALA A 1 217 ? -4.965 -31.281 -23.125 1 97.25 217 ALA A N 1
ATOM 1605 C CA . ALA A 1 217 ? -5.926 -30.406 -22.453 1 97.25 217 ALA A CA 1
ATOM 1606 C C . ALA A 1 217 ? -5.254 -29.625 -21.328 1 97.25 217 ALA A C 1
ATOM 1608 O O . ALA A 1 217 ? -5.543 -28.438 -21.141 1 97.25 217 ALA A O 1
ATOM 1609 N N . SER A 1 218 ? -4.371 -30.234 -20.609 1 96.81 218 SER A N 1
ATOM 1610 C CA . SER A 1 218 ? -3.609 -29.547 -19.562 1 96.81 218 SER A CA 1
ATOM 1611 C C . SER A 1 218 ? -2.766 -28.422 -20.156 1 96.81 218 SER A C 1
ATOM 1613 O O . SER A 1 218 ? -2.646 -27.359 -19.547 1 96.81 218 SER A O 1
ATOM 1615 N N . ALA A 1 219 ? -2.18 -28.672 -21.266 1 97.38 219 ALA A N 1
ATOM 1616 C CA . ALA A 1 219 ? -1.386 -27.641 -21.938 1 97.38 219 ALA A CA 1
ATOM 1617 C C . ALA A 1 219 ? -2.258 -26.469 -22.375 1 97.38 219 ALA A C 1
ATOM 1619 O O . ALA A 1 219 ? -1.815 -25.312 -22.328 1 97.38 219 ALA A O 1
ATOM 1620 N N . GLU A 1 220 ? -3.496 -26.75 -22.797 1 97.25 220 GLU A N 1
ATOM 1621 C CA . GLU A 1 220 ? -4.434 -25.688 -23.141 1 97.25 220 GLU A CA 1
ATOM 1622 C C . GLU A 1 220 ? -4.723 -24.781 -21.953 1 97.25 220 GLU A C 1
ATOM 1624 O O . GLU A 1 220 ? -4.797 -23.562 -22.078 1 97.25 220 GLU A O 1
ATOM 1629 N N . SER A 1 221 ? -4.875 -25.344 -20.797 1 97.12 221 SER A N 1
ATOM 1630 C CA . SER A 1 221 ? -5.07 -24.578 -19.578 1 97.12 221 SER A CA 1
ATOM 1631 C C . SER A 1 221 ? -3.863 -23.688 -19.281 1 97.12 221 SER A C 1
ATOM 1633 O O . SER A 1 221 ? -4.012 -22.547 -18.828 1 97.12 221 SER A O 1
ATOM 1635 N N . SER A 1 222 ? -2.715 -24.234 -19.516 1 97 222 SER A N 1
ATOM 1636 C CA . SER A 1 222 ? -1.482 -23.5 -19.266 1 97 222 SER A CA 1
ATOM 1637 C C . SER A 1 222 ? -1.399 -22.266 -20.156 1 97 222 SER A C 1
ATOM 1639 O O . SER A 1 222 ? -0.891 -21.219 -19.734 1 97 222 SER A O 1
ATOM 1641 N N . ILE A 1 223 ? -1.884 -22.344 -21.375 1 97.31 223 ILE A N 1
ATOM 1642 C CA . ILE A 1 223 ? -1.895 -21.203 -22.281 1 97.31 223 ILE A CA 1
ATOM 1643 C C . ILE A 1 223 ? -2.799 -20.094 -21.719 1 97.31 223 ILE A C 1
ATOM 1645 O O . ILE A 1 223 ? -2.418 -18.922 -21.688 1 97.31 223 ILE A O 1
ATOM 1649 N N . ALA A 1 224 ? -3.979 -20.5 -21.297 1 96.94 224 ALA A N 1
ATOM 1650 C CA . ALA A 1 224 ? -4.914 -19.531 -20.734 1 96.94 224 ALA A CA 1
ATOM 1651 C C . ALA A 1 224 ? -4.312 -18.812 -19.531 1 96.94 224 ALA A C 1
ATOM 1653 O O . ALA A 1 224 ? -4.426 -17.594 -19.391 1 96.94 224 ALA A O 1
ATOM 1654 N N . ARG A 1 225 ? -3.674 -19.516 -18.672 1 97.06 225 ARG A N 1
ATOM 1655 C CA . ARG A 1 225 ? -3.02 -18.938 -17.5 1 97.06 225 ARG A CA 1
ATOM 1656 C C . ARG A 1 225 ? -1.912 -17.984 -17.906 1 97.06 225 ARG A C 1
ATOM 1658 O O . ARG A 1 225 ? -1.798 -16.875 -17.359 1 97.06 225 ARG A O 1
ATOM 1665 N N . ALA A 1 226 ? -1.09 -18.391 -18.859 1 97.69 226 ALA A N 1
ATOM 1666 C CA . ALA A 1 226 ? 0.016 -17.562 -19.328 1 97.69 226 ALA A CA 1
ATOM 1667 C C . ALA A 1 226 ? -0.499 -16.266 -19.969 1 97.69 226 ALA A C 1
ATOM 1669 O O . ALA A 1 226 ? 0.106 -15.211 -19.812 1 97.69 226 ALA A O 1
ATOM 1670 N N . GLN A 1 227 ? -1.61 -16.375 -20.656 1 96.94 227 GLN A N 1
ATOM 1671 C CA . GLN A 1 227 ? -2.213 -15.203 -21.281 1 96.94 227 GLN A CA 1
ATOM 1672 C C . GLN A 1 227 ? -2.662 -14.195 -20.234 1 96.94 227 GLN A C 1
ATOM 1674 O O . GLN A 1 227 ? -2.469 -12.992 -20.391 1 96.94 227 GLN A O 1
ATOM 1679 N N . LEU A 1 228 ? -3.221 -14.656 -19.172 1 96.81 228 LEU A N 1
ATOM 1680 C CA . LEU A 1 228 ? -3.621 -13.789 -18.062 1 96.81 228 LEU A CA 1
ATOM 1681 C C . LEU A 1 228 ? -2.408 -13.109 -17.438 1 96.81 228 LEU A C 1
ATOM 1683 O O . LEU A 1 228 ? -2.449 -11.914 -17.141 1 96.81 228 LEU A O 1
ATOM 1687 N N . ASP A 1 229 ? -1.348 -13.836 -17.281 1 97.31 229 ASP A N 1
ATOM 1688 C CA . ASP A 1 229 ? -0.13 -13.281 -16.703 1 97.31 229 ASP A CA 1
ATOM 1689 C C . ASP A 1 229 ? 0.425 -12.148 -17.562 1 97.31 229 ASP A C 1
ATOM 1691 O O . ASP A 1 229 ? 0.913 -11.141 -17.031 1 97.31 229 ASP A O 1
ATOM 1695 N N . VAL A 1 230 ? 0.347 -12.312 -18.859 1 97.69 230 VAL A N 1
ATOM 1696 C CA . VAL A 1 230 ? 0.823 -11.281 -19.781 1 97.69 230 VAL A CA 1
ATOM 1697 C C . VAL A 1 230 ? -0.022 -10.016 -19.625 1 97.69 230 VAL A C 1
ATOM 1699 O O . VAL A 1 230 ? 0.515 -8.914 -19.484 1 97.69 230 VAL A O 1
ATOM 1702 N N . SER A 1 231 ? -1.327 -10.148 -19.641 1 97.31 231 SER A N 1
ATOM 1703 C CA . SER A 1 231 ? -2.207 -8.992 -19.531 1 97.31 231 SER A CA 1
ATOM 1704 C C . SER A 1 231 ? -2.031 -8.289 -18.188 1 97.31 231 SER A C 1
ATOM 1706 O O . SER A 1 231 ? -2.002 -7.055 -18.125 1 97.31 231 SER A O 1
ATOM 1708 N N . ASP A 1 232 ? -1.898 -9.07 -17.125 1 97.25 232 ASP A N 1
ATOM 1709 C CA . ASP A 1 232 ? -1.71 -8.492 -15.797 1 97.25 232 ASP A CA 1
ATOM 1710 C C . ASP A 1 232 ? -0.396 -7.723 -15.711 1 97.25 232 ASP A C 1
ATOM 1712 O O . ASP A 1 232 ? -0.345 -6.633 -15.141 1 97.25 232 ASP A O 1
ATOM 1716 N N . SER A 1 233 ? 0.635 -8.312 -16.266 1 97.56 233 SER A N 1
ATOM 1717 C CA . SER A 1 233 ? 1.935 -7.648 -16.266 1 97.56 233 SER A CA 1
ATOM 1718 C C . SER A 1 233 ? 1.907 -6.367 -17.078 1 97.56 233 SER A C 1
ATOM 1720 O O . SER A 1 233 ? 2.494 -5.355 -16.688 1 97.56 233 SER A O 1
ATOM 1722 N N . ALA A 1 234 ? 1.246 -6.43 -18.188 1 97.62 234 ALA A N 1
ATOM 1723 C CA . ALA A 1 234 ? 1.119 -5.242 -19.031 1 97.62 234 ALA A CA 1
ATOM 1724 C C . ALA A 1 234 ? 0.366 -4.133 -18.297 1 97.62 234 ALA A C 1
ATOM 1726 O O . ALA A 1 234 ? 0.788 -2.973 -18.312 1 97.62 234 ALA A O 1
ATOM 1727 N N . ARG A 1 235 ? -0.723 -4.457 -17.672 1 96.94 235 ARG A N 1
ATOM 1728 C CA . ARG A 1 235 ? -1.529 -3.475 -16.953 1 96.94 235 ARG A CA 1
ATOM 1729 C C . ARG A 1 235 ? -0.743 -2.855 -15.797 1 96.94 235 ARG A C 1
ATOM 1731 O O . ARG A 1 235 ? -0.832 -1.65 -15.555 1 96.94 235 ARG A O 1
ATOM 1738 N N . ALA A 1 236 ? 0.004 -3.732 -15.109 1 97.19 236 ALA A N 1
ATOM 1739 C CA . ALA A 1 236 ? 0.818 -3.227 -14.008 1 97.19 236 ALA A CA 1
ATOM 1740 C C . ALA A 1 236 ? 1.818 -2.184 -14.492 1 97.19 236 ALA A C 1
ATOM 1742 O O . ALA A 1 236 ? 2.027 -1.16 -13.836 1 97.19 236 ALA A O 1
ATOM 1743 N N . LEU A 1 237 ? 2.451 -2.447 -15.602 1 97.44 237 LEU A N 1
ATOM 1744 C CA . LEU A 1 237 ? 3.393 -1.503 -16.188 1 97.44 237 LEU A CA 1
ATOM 1745 C C . LEU A 1 237 ? 2.68 -0.226 -16.625 1 97.44 237 LEU A C 1
ATOM 1747 O O . LEU A 1 237 ? 3.168 0.878 -16.375 1 97.44 237 LEU A O 1
ATOM 1751 N N . GLU A 1 238 ? 1.53 -0.327 -17.219 1 97.12 238 GLU A N 1
ATOM 1752 C CA . GLU A 1 238 ? 0.771 0.822 -17.703 1 97.12 238 GLU A CA 1
ATOM 1753 C C . GLU A 1 238 ? 0.366 1.739 -16.562 1 97.12 238 GLU A C 1
ATOM 1755 O O . GLU A 1 238 ? 0.431 2.963 -16.672 1 97.12 238 GLU A O 1
ATOM 1760 N N . VAL A 1 239 ? 0.018 1.177 -15.406 1 95.81 239 VAL A N 1
ATOM 1761 C CA . VAL A 1 239 ? -0.363 1.969 -14.242 1 95.81 239 VAL A CA 1
ATOM 1762 C C . VAL A 1 239 ? 0.838 2.77 -13.75 1 95.81 239 VAL A C 1
ATOM 1764 O O . VAL A 1 239 ? 0.703 3.938 -13.375 1 95.81 239 VAL A O 1
ATOM 1767 N N . LEU A 1 240 ? 2.025 2.156 -13.781 1 96.44 240 LEU A N 1
ATOM 1768 C CA . LEU A 1 240 ? 3.238 2.867 -13.398 1 96.44 240 LEU A CA 1
ATOM 1769 C C . LEU A 1 240 ? 3.479 4.066 -14.305 1 96.44 240 LEU A C 1
ATOM 1771 O O . LEU A 1 240 ? 4.039 5.078 -13.867 1 96.44 240 LEU A O 1
ATOM 1775 N N . LEU A 1 241 ? 3.023 3.992 -15.547 1 96 241 LEU A N 1
ATOM 1776 C CA . LEU A 1 241 ? 3.232 5.031 -16.547 1 96 241 LEU A CA 1
ATOM 1777 C C . LEU A 1 241 ? 2.135 6.086 -16.469 1 96 241 LEU A C 1
ATOM 1779 O O . LEU A 1 241 ? 2.154 7.066 -17.219 1 96 241 LEU A O 1
ATOM 1783 N N . GLY A 1 242 ? 1.162 5.867 -15.578 1 93.69 242 GLY A N 1
ATOM 1784 C CA . GLY A 1 242 ? 0.028 6.773 -15.508 1 93.69 242 GLY A CA 1
ATOM 1785 C C . GLY A 1 242 ? -0.961 6.582 -16.641 1 93.69 242 GLY A C 1
ATOM 1786 O O . GLY A 1 242 ? -1.803 7.445 -16.891 1 93.69 242 GLY A O 1
ATOM 1787 N N . ARG A 1 243 ? -0.849 5.445 -17.375 1 93.62 243 ARG A N 1
ATOM 1788 C CA . ARG A 1 243 ? -1.729 5.121 -18.484 1 93.62 243 ARG A CA 1
ATOM 1789 C C . ARG A 1 243 ? -2.928 4.301 -18.016 1 93.62 243 ARG A C 1
ATOM 1791 O O . ARG A 1 243 ? -2.875 3.658 -16.969 1 93.62 243 ARG A O 1
ATOM 1798 N N . TYR A 1 244 ? -4.008 4.398 -18.859 1 93.94 244 TYR A N 1
ATOM 1799 C CA . TYR A 1 244 ? -5.113 3.471 -18.641 1 93.94 244 TYR A CA 1
ATOM 1800 C C . TYR A 1 244 ? -4.652 2.025 -18.797 1 93.94 244 TYR A C 1
ATOM 1802 O O . TYR A 1 244 ? -3.902 1.706 -19.719 1 93.94 244 TYR A O 1
ATOM 1810 N N . PRO A 1 245 ? -5.004 1.185 -17.875 1 95.5 245 PRO A N 1
ATOM 1811 C CA . PRO A 1 245 ? -4.512 -0.196 -17.875 1 95.5 245 PRO A CA 1
ATOM 1812 C C . PRO A 1 245 ? -5.242 -1.084 -18.875 1 95.5 245 PRO A C 1
ATOM 1814 O O . PRO A 1 245 ? -5.91 -2.047 -18.484 1 95.5 245 PRO A O 1
ATOM 1817 N N . ALA A 1 246 ? -5.004 -0.895 -20.156 1 94.75 246 ALA A N 1
ATOM 1818 C CA . ALA A 1 246 ? -5.676 -1.613 -21.234 1 94.75 246 ALA A CA 1
ATOM 1819 C C . ALA A 1 246 ? -4.891 -2.857 -21.641 1 94.75 246 ALA A C 1
ATOM 1821 O O . ALA A 1 246 ? -5.348 -3.646 -22.469 1 94.75 246 ALA A O 1
ATOM 1822 N N . ALA A 1 247 ? -3.76 -3.07 -21.016 1 96.44 247 ALA A N 1
ATOM 1823 C CA . ALA A 1 247 ? -2.889 -4.195 -21.328 1 96.44 247 ALA A CA 1
ATOM 1824 C C . ALA A 1 247 ? -2.455 -4.148 -22.797 1 96.44 247 ALA A C 1
ATOM 1826 O O . ALA A 1 247 ? -2.516 -5.16 -23.5 1 96.44 247 ALA A O 1
ATOM 1827 N N . GLU A 1 248 ? -2.004 -2.951 -23.219 1 94.81 248 GLU A N 1
ATOM 1828 C CA . GLU A 1 248 ? -1.646 -2.754 -24.625 1 94.81 248 GLU A CA 1
ATOM 1829 C C . GLU A 1 248 ? -0.133 -2.801 -24.812 1 94.81 248 GLU A C 1
ATOM 1831 O O . GLU A 1 248 ? 0.347 -3.057 -25.922 1 94.81 248 GLU A O 1
ATOM 1836 N N . ILE A 1 249 ? 0.592 -2.555 -23.812 1 95.06 249 ILE A N 1
ATOM 1837 C CA . ILE A 1 249 ? 2.047 -2.529 -23.938 1 95.06 249 ILE A CA 1
ATOM 1838 C C . ILE A 1 249 ? 2.568 -3.943 -24.188 1 95.06 249 ILE A C 1
ATOM 1840 O O . ILE A 1 249 ? 2.104 -4.902 -23.562 1 95.06 249 ILE A O 1
ATOM 1844 N N . ASN A 1 250 ? 3.473 -4.09 -25.078 1 93.44 250 ASN A N 1
ATOM 1845 C CA . ASN A 1 250 ? 4.098 -5.367 -25.406 1 93.44 250 ASN A CA 1
ATOM 1846 C C . ASN A 1 250 ? 5.605 -5.332 -25.172 1 93.44 250 ASN A C 1
ATOM 1848 O O . ASN A 1 250 ? 6.219 -4.266 -25.219 1 93.44 250 ASN A O 1
ATOM 1852 N N . ALA A 1 251 ? 6.164 -6.477 -24.844 1 91.44 251 ALA A N 1
ATOM 1853 C CA . ALA A 1 251 ? 7.594 -6.629 -24.594 1 91.44 251 ALA A CA 1
ATOM 1854 C C . ALA A 1 251 ? 8.164 -7.809 -25.375 1 91.44 251 ALA A C 1
ATOM 1856 O O . ALA A 1 251 ? 7.414 -8.664 -25.859 1 91.44 251 ALA A O 1
ATOM 1857 N N . PRO A 1 252 ? 9.531 -7.727 -25.562 1 89.06 252 PRO A N 1
ATOM 1858 C CA . PRO A 1 252 ? 10.148 -8.875 -26.219 1 89.06 252 PRO A CA 1
ATOM 1859 C C . PRO A 1 252 ? 9.961 -10.172 -25.438 1 89.06 252 PRO A C 1
ATOM 1861 O O . PRO A 1 252 ? 9.859 -10.148 -24.219 1 89.06 252 PRO A O 1
ATOM 1864 N N . GLU A 1 253 ? 10 -11.32 -26.219 1 87 253 GLU A N 1
ATOM 1865 C CA . GLU A 1 253 ? 9.75 -12.633 -25.625 1 87 253 GLU A CA 1
ATOM 1866 C C . GLU A 1 253 ? 11.031 -13.242 -25.078 1 87 253 GLU A C 1
ATOM 1868 O O . GLU A 1 253 ? 11.07 -14.43 -24.734 1 87 253 GLU A O 1
ATOM 1873 N N . THR A 1 254 ? 12.086 -12.5 -25.047 1 83.5 254 THR A N 1
ATOM 1874 C CA . THR A 1 254 ? 13.328 -13.016 -24.484 1 83.5 254 THR A CA 1
ATOM 1875 C C . THR A 1 254 ? 13.93 -12.023 -23.5 1 83.5 254 THR A C 1
ATOM 1877 O O . THR A 1 254 ? 14.297 -10.906 -23.875 1 83.5 254 THR A O 1
ATOM 1880 N N . PRO A 1 255 ? 13.961 -12.555 -22.234 1 80.69 255 PRO A N 1
ATOM 1881 C CA . PRO A 1 255 ? 14.672 -11.672 -21.297 1 80.69 255 PRO A CA 1
ATOM 1882 C C . PRO A 1 255 ? 16.125 -11.422 -21.703 1 80.69 255 PRO A C 1
ATOM 1884 O O . PRO A 1 255 ? 16.703 -12.219 -22.453 1 80.69 255 PRO A O 1
ATOM 1887 N N . PRO A 1 256 ? 16.609 -10.336 -21.297 1 78.75 256 PRO A N 1
ATOM 1888 C CA . PRO A 1 256 ? 17.984 -10.023 -21.672 1 78.75 256 PRO A CA 1
ATOM 1889 C C . PRO A 1 256 ? 19 -11.016 -21.109 1 78.75 256 PRO A C 1
ATOM 1891 O O . PRO A 1 256 ? 18.797 -11.562 -20.016 1 78.75 256 PRO A O 1
ATOM 1894 N N . THR A 1 257 ? 19.984 -11.312 -21.938 1 82.5 257 THR A N 1
ATOM 1895 C CA . THR A 1 257 ? 21.125 -12.086 -21.453 1 82.5 257 THR A CA 1
ATOM 1896 C C . THR A 1 257 ? 22.172 -11.18 -20.812 1 82.5 257 THR A C 1
ATOM 1898 O O . THR A 1 257 ? 22.641 -10.234 -21.453 1 82.5 257 THR A O 1
ATOM 1901 N N . LEU A 1 258 ? 22.453 -11.5 -19.594 1 89.06 258 LEU A N 1
ATOM 1902 C CA . LEU A 1 258 ? 23.344 -10.633 -18.828 1 89.06 258 LEU A CA 1
ATOM 1903 C C . LEU A 1 258 ? 24.688 -11.312 -18.578 1 89.06 258 LEU A C 1
ATOM 1905 O O . LEU A 1 258 ? 24.734 -12.523 -18.344 1 89.06 258 LEU A O 1
ATOM 1909 N N . GLY A 1 259 ? 25.766 -10.516 -18.719 1 86.81 259 GLY A N 1
ATOM 1910 C CA . GLY A 1 259 ? 27.062 -11.008 -18.297 1 86.81 259 GLY A CA 1
ATOM 1911 C C . GLY A 1 259 ? 27.25 -10.992 -16.797 1 86.81 259 GLY A C 1
ATOM 1912 O O . GLY A 1 259 ? 26.312 -10.688 -16.047 1 86.81 259 GLY A O 1
ATOM 1913 N N . PRO A 1 260 ? 28.484 -11.445 -16.391 1 88.19 260 PRO A N 1
ATOM 1914 C CA . PRO A 1 260 ? 28.75 -11.391 -14.945 1 88.19 260 PRO A CA 1
ATOM 1915 C C . PRO A 1 260 ? 28.578 -9.984 -14.367 1 88.19 260 PRO A C 1
ATOM 1917 O O . PRO A 1 260 ? 28.906 -9 -15.039 1 88.19 260 PRO A O 1
ATOM 1920 N N . MET A 1 261 ? 28 -9.984 -13.203 1 88.19 261 MET A N 1
ATOM 1921 C CA . MET A 1 261 ? 27.828 -8.688 -12.57 1 88.19 261 MET A CA 1
ATOM 1922 C C . MET A 1 261 ? 29.172 -8.102 -12.133 1 88.19 261 MET A C 1
ATOM 1924 O O . MET A 1 261 ? 29.953 -8.773 -11.469 1 88.19 261 MET A O 1
ATOM 1928 N N . ALA A 1 262 ? 29.391 -6.832 -12.516 1 86.06 262 ALA A N 1
ATOM 1929 C CA . ALA A 1 262 ? 30.641 -6.137 -12.172 1 86.06 262 ALA A CA 1
ATOM 1930 C C . ALA A 1 262 ? 30.469 -5.32 -10.891 1 86.06 262 ALA A C 1
ATOM 1932 O O . ALA A 1 262 ? 29.359 -4.883 -10.57 1 86.06 262 ALA A O 1
ATOM 1933 N N . ASP A 1 263 ? 31.547 -5.254 -10.25 1 86.5 263 ASP A N 1
ATOM 1934 C CA . ASP A 1 263 ? 31.547 -4.355 -9.102 1 86.5 263 ASP A CA 1
ATOM 1935 C C . ASP A 1 263 ? 31.375 -2.902 -9.539 1 86.5 263 ASP A C 1
ATOM 1937 O O . ASP A 1 263 ? 31.984 -2.463 -10.508 1 86.5 263 ASP A O 1
ATOM 1941 N N . ALA A 1 264 ? 30.562 -2.139 -8.898 1 84.38 264 ALA A N 1
ATOM 1942 C CA . ALA A 1 264 ? 30.281 -0.754 -9.273 1 84.38 264 ALA A CA 1
ATOM 1943 C C . ALA A 1 264 ? 31.312 0.195 -8.664 1 84.38 264 ALA A C 1
ATOM 1945 O O . ALA A 1 264 ? 31.312 1.394 -8.953 1 84.38 264 ALA A O 1
ATOM 1946 N N . ASN A 1 265 ? 32.281 -0.223 -7.875 1 84.44 265 ASN A N 1
ATOM 1947 C CA . ASN A 1 265 ? 33.344 0.551 -7.23 1 84.44 265 ASN A CA 1
ATOM 1948 C C . ASN A 1 265 ? 32.75 1.586 -6.266 1 84.44 265 ASN A C 1
ATOM 1950 O O . ASN A 1 265 ? 33.156 2.752 -6.293 1 84.44 265 ASN A O 1
ATOM 1954 N N . ILE A 1 266 ? 31.766 1.257 -5.629 1 88.69 266 ILE A N 1
ATOM 1955 C CA . ILE A 1 266 ? 31.172 2.035 -4.543 1 88.69 266 ILE A CA 1
ATOM 1956 C C . ILE A 1 266 ? 31.312 1.273 -3.227 1 88.69 266 ILE A C 1
ATOM 1958 O O . ILE A 1 266 ? 30.797 0.167 -3.084 1 88.69 266 ILE A O 1
ATOM 1962 N N . SER A 1 267 ? 32.031 1.885 -2.309 1 90.56 267 SER A N 1
ATOM 1963 C CA . SER A 1 267 ? 32.25 1.234 -1.024 1 90.56 267 SER A CA 1
ATOM 1964 C C . SER A 1 267 ? 31.047 1.338 -0.12 1 90.56 267 SER A C 1
ATOM 1966 O O . SER A 1 267 ? 30.141 2.15 -0.368 1 90.56 267 SER A O 1
ATOM 1968 N N . PRO A 1 268 ? 30.953 0.44 0.896 1 92.44 268 PRO A N 1
ATOM 1969 C CA . PRO A 1 268 ? 29.859 0.562 1.862 1 92.44 268 PRO A CA 1
ATOM 1970 C C . PRO A 1 268 ? 29.75 1.968 2.449 1 92.44 268 PRO A C 1
ATOM 1972 O O . PRO A 1 268 ? 28.641 2.479 2.625 1 92.44 268 PRO A O 1
ATOM 1975 N N . MET A 1 269 ? 30.844 2.588 2.623 1 90.62 269 MET A N 1
ATOM 1976 C CA . MET A 1 269 ? 30.828 3.943 3.17 1 90.62 269 MET A CA 1
ATOM 1977 C C . MET A 1 269 ? 30.328 4.941 2.133 1 90.62 269 MET A C 1
ATOM 1979 O O . MET A 1 269 ? 29.516 5.816 2.449 1 90.62 269 MET A O 1
ATOM 1983 N N . ASP A 1 270 ? 30.797 4.824 0.905 1 89.56 270 ASP A N 1
ATOM 1984 C CA . ASP A 1 270 ? 30.391 5.73 -0.165 1 89.56 270 ASP A CA 1
ATOM 1985 C C . ASP A 1 270 ? 28.891 5.613 -0.447 1 89.56 270 ASP A C 1
ATOM 1987 O O . ASP A 1 270 ? 28.266 6.578 -0.885 1 89.56 270 ASP A O 1
ATOM 1991 N N . LEU A 1 271 ? 28.328 4.441 -0.169 1 92.38 271 LEU A N 1
ATOM 1992 C CA . LEU A 1 271 ? 26.906 4.18 -0.401 1 92.38 271 LEU A CA 1
ATOM 1993 C C . LEU A 1 271 ? 26.047 5.141 0.405 1 92.38 271 LEU A C 1
ATOM 1995 O O . LEU A 1 271 ? 24.984 5.586 -0.071 1 92.38 271 LEU A O 1
ATOM 1999 N N . LEU A 1 272 ? 26.5 5.473 1.562 1 91.38 272 LEU A N 1
ATOM 2000 C CA . LEU A 1 272 ? 25.688 6.262 2.492 1 91.38 272 LEU A CA 1
ATOM 2001 C C . LEU A 1 272 ? 25.453 7.664 1.947 1 91.38 272 LEU A C 1
ATOM 2003 O O . LEU A 1 272 ? 24.422 8.273 2.236 1 91.38 272 LEU A O 1
ATOM 2007 N N . ALA A 1 273 ? 26.375 8.125 1.125 1 91.12 273 ALA A N 1
ATOM 2008 C CA . ALA A 1 273 ? 26.234 9.461 0.553 1 91.12 273 ALA A CA 1
ATOM 2009 C C . ALA A 1 273 ? 25.391 9.438 -0.717 1 91.12 273 ALA A C 1
ATOM 2011 O O . ALA A 1 273 ? 24.969 10.484 -1.208 1 91.12 273 ALA A O 1
ATOM 2012 N N . ARG A 1 274 ? 25.094 8.258 -1.157 1 91.12 274 ARG A N 1
ATOM 2013 C CA . ARG A 1 274 ? 24.438 8.141 -2.455 1 91.12 274 ARG A CA 1
ATOM 2014 C C . ARG A 1 274 ? 22.953 7.793 -2.297 1 91.12 274 ARG A C 1
ATOM 2016 O O . ARG A 1 274 ? 22.141 8.117 -3.162 1 91.12 274 ARG A O 1
ATOM 2023 N N . ARG A 1 275 ? 22.547 7.148 -1.202 1 94.69 275 ARG A N 1
ATOM 2024 C CA . ARG A 1 275 ? 21.188 6.648 -1.037 1 94.69 275 ARG A CA 1
ATOM 2025 C C . ARG A 1 275 ? 20.25 7.734 -0.498 1 94.69 275 ARG A C 1
ATOM 2027 O O . ARG A 1 275 ? 20.453 8.234 0.612 1 94.69 275 ARG A O 1
ATOM 2034 N N . PRO A 1 276 ? 19.203 7.98 -1.26 1 95.88 276 PRO A N 1
ATOM 2035 C CA . PRO A 1 276 ? 18.297 9.039 -0.814 1 95.88 276 PRO A CA 1
ATOM 2036 C C . PRO A 1 276 ? 17.562 8.688 0.479 1 95.88 276 PRO A C 1
ATOM 2038 O O . PRO A 1 276 ? 17.25 9.57 1.278 1 95.88 276 PRO A O 1
ATOM 2041 N N . ASP A 1 277 ? 17.266 7.387 0.722 1 96.56 277 ASP A N 1
ATOM 2042 C CA . ASP A 1 277 ? 16.578 7.02 1.957 1 96.56 277 ASP A CA 1
ATOM 2043 C C . ASP A 1 277 ? 17.469 7.242 3.172 1 96.56 277 ASP A C 1
ATOM 2045 O O . ASP A 1 277 ? 17 7.625 4.242 1 96.56 277 ASP A O 1
ATOM 2049 N N . VAL A 1 278 ? 18.766 7.082 2.992 1 95.69 278 VAL A N 1
ATOM 2050 C CA . VAL A 1 278 ? 19.719 7.367 4.055 1 95.69 278 VAL A CA 1
ATOM 2051 C C . VAL A 1 278 ? 19.781 8.875 4.297 1 95.69 278 VAL A C 1
ATOM 2053 O O . VAL A 1 278 ? 19.75 9.328 5.445 1 95.69 278 VAL A O 1
ATOM 2056 N N . ALA A 1 279 ? 19.828 9.602 3.215 1 96.06 279 ALA A N 1
ATOM 2057 C CA . ALA A 1 279 ? 19.859 11.062 3.316 1 96.06 279 ALA A CA 1
ATOM 2058 C C . ALA A 1 279 ? 18.625 11.578 4.043 1 96.06 279 ALA A C 1
ATOM 2060 O O . ALA A 1 279 ? 18.719 12.492 4.867 1 96.06 279 ALA A O 1
ATOM 2061 N N . ALA A 1 280 ? 17.422 11.008 3.75 1 97.38 280 ALA A N 1
ATOM 2062 C CA . ALA A 1 280 ? 16.188 11.414 4.406 1 97.38 280 ALA A CA 1
ATOM 2063 C C . ALA A 1 280 ? 16.25 11.141 5.906 1 97.38 280 ALA A C 1
ATOM 2065 O O . ALA A 1 280 ? 15.891 12 6.711 1 97.38 280 ALA A O 1
ATOM 2066 N N . SER A 1 281 ? 16.703 9.984 6.25 1 96.38 281 SER A N 1
ATOM 2067 C CA . SER A 1 281 ? 16.797 9.609 7.656 1 96.38 281 SER A CA 1
ATOM 2068 C C . SER A 1 281 ? 17.797 10.492 8.398 1 96.38 281 SER A C 1
ATOM 2070 O O . SER A 1 281 ? 17.578 10.852 9.555 1 96.38 281 SER A O 1
ATOM 2072 N N . GLU A 1 282 ? 18.906 10.836 7.738 1 95.88 282 GLU A N 1
ATOM 2073 C CA . GLU A 1 282 ? 19.906 11.734 8.32 1 95.88 282 GLU A CA 1
ATOM 2074 C C . GLU A 1 282 ? 19.312 13.117 8.586 1 95.88 282 GLU A C 1
ATOM 2076 O O . GLU A 1 282 ? 19.516 13.688 9.656 1 95.88 282 GLU A O 1
ATOM 2081 N N . ALA A 1 283 ? 18.547 13.562 7.648 1 96.94 283 ALA A N 1
ATOM 2082 C CA . ALA A 1 283 ? 17.906 14.875 7.805 1 96.94 283 ALA A CA 1
ATOM 2083 C C . ALA A 1 283 ? 16.891 14.852 8.945 1 96.94 283 ALA A C 1
ATOM 2085 O O . ALA A 1 283 ? 16.812 15.812 9.719 1 96.94 283 ALA A O 1
ATOM 2086 N N . ARG A 1 284 ? 16.156 13.789 9.086 1 97.06 284 ARG A N 1
ATOM 2087 C CA . ARG A 1 284 ? 15.195 13.664 10.18 1 97.06 284 ARG A CA 1
ATOM 2088 C C . ARG A 1 284 ? 15.898 13.602 11.523 1 97.06 284 ARG A C 1
ATOM 2090 O O . ARG A 1 284 ? 15.414 14.156 12.516 1 97.06 284 ARG A O 1
ATOM 2097 N N . MET A 1 285 ? 17.047 12.953 11.523 1 95.31 285 MET A N 1
ATOM 2098 C CA . MET A 1 285 ? 17.859 12.906 12.734 1 95.31 285 MET A CA 1
ATOM 2099 C C . MET A 1 285 ? 18.359 14.297 13.109 1 95.31 285 MET A C 1
ATOM 2101 O O . MET A 1 285 ? 18.297 14.695 14.273 1 95.31 285 MET A O 1
ATOM 2105 N N . ALA A 1 286 ? 18.781 15.008 12.133 1 96.31 286 ALA A N 1
ATOM 2106 C CA . ALA A 1 286 ? 19.25 16.375 12.359 1 96.31 286 ALA A CA 1
ATOM 2107 C C . ALA A 1 286 ? 18.125 17.266 12.867 1 96.31 286 ALA A C 1
ATOM 2109 O O . ALA A 1 286 ? 18.312 18.031 13.82 1 96.31 286 ALA A O 1
ATOM 2110 N N . ALA A 1 287 ? 16.938 17.125 12.289 1 97.31 287 ALA A N 1
ATOM 2111 C CA . ALA A 1 287 ? 15.773 17.906 12.719 1 97.31 287 ALA A CA 1
ATOM 2112 C C . ALA A 1 287 ? 15.414 17.594 14.164 1 97.31 287 ALA A C 1
ATOM 2114 O O . ALA A 1 287 ? 15.125 18.5 14.953 1 97.31 287 ALA A O 1
ATOM 2115 N N . ALA A 1 288 ? 15.453 16.359 14.484 1 96.12 288 ALA A N 1
ATOM 2116 C CA . ALA A 1 288 ? 15.133 15.953 15.844 1 96.12 288 ALA A CA 1
ATOM 2117 C C . ALA A 1 288 ? 16.141 16.516 16.844 1 96.12 288 ALA A C 1
ATOM 2119 O O . ALA A 1 288 ? 15.766 16.906 17.953 1 96.12 288 ALA A O 1
ATOM 2120 N N . GLY A 1 289 ? 17.391 16.531 16.469 1 95.5 289 GLY A N 1
ATOM 2121 C CA . GLY A 1 289 ? 18.422 17.141 17.297 1 95.5 289 GLY A CA 1
ATOM 2122 C C . GLY A 1 289 ? 18.172 18.625 17.547 1 95.5 289 GLY A C 1
ATOM 2123 O O . GLY A 1 289 ? 18.297 19.109 18.672 1 95.5 289 GLY A O 1
ATOM 2124 N N . LEU A 1 290 ? 17.797 19.266 16.516 1 96.38 290 LEU A N 1
ATOM 2125 C CA . LEU A 1 290 ? 17.5 20.688 16.625 1 96.38 290 LEU A CA 1
ATOM 2126 C C . LEU A 1 290 ? 16.281 20.922 17.5 1 96.38 290 LEU A C 1
ATOM 2128 O O . LEU A 1 290 ? 16.25 21.859 18.297 1 96.38 290 LEU A O 1
ATOM 2132 N N . ARG A 1 291 ? 15.344 20.047 17.453 1 97.06 291 ARG A N 1
ATOM 2133 C CA . ARG A 1 291 ? 14.148 20.172 18.297 1 97.06 291 ARG A CA 1
ATOM 2134 C C . ARG A 1 291 ? 14.469 19.859 19.75 1 97.06 291 ARG A C 1
ATOM 2136 O O . ARG A 1 291 ? 13.891 20.469 20.656 1 97.06 291 ARG A O 1
ATOM 2143 N N . ALA A 1 292 ? 15.375 19 19.984 1 95.75 292 ALA A N 1
ATOM 2144 C CA . ALA A 1 292 ? 15.859 18.766 21.344 1 95.75 292 ALA A CA 1
ATOM 2145 C C . ALA A 1 292 ? 16.516 20.031 21.906 1 95.75 292 ALA A C 1
ATOM 2147 O O . ALA A 1 292 ? 16.266 20.391 23.062 1 95.75 292 ALA A O 1
ATOM 2148 N N . ASP A 1 293 ? 17.281 20.703 21.109 1 96.19 293 ASP A N 1
ATOM 2149 C CA . ASP A 1 293 ? 17.891 21.969 21.516 1 96.19 293 ASP A CA 1
ATOM 2150 C C . ASP A 1 293 ? 16.828 23.016 21.812 1 96.19 293 ASP A C 1
ATOM 2152 O O . ASP A 1 293 ? 16.938 23.75 22.797 1 96.19 293 ASP A O 1
ATOM 2156 N N . LEU A 1 294 ? 15.844 22.984 21 1 96.12 294 LEU A N 1
ATOM 2157 C CA . LEU A 1 294 ? 14.758 23.953 21.188 1 96.12 294 LEU A CA 1
ATOM 2158 C C . LEU A 1 294 ? 14.031 23.703 22.5 1 96.12 294 LEU A C 1
ATOM 2160 O O . LEU A 1 294 ? 13.672 24.656 23.203 1 96.12 294 LEU A O 1
ATOM 2164 N N . ALA A 1 295 ? 13.828 22.484 22.781 1 95.62 295 ALA A N 1
ATOM 2165 C CA . ALA A 1 295 ? 13.156 22.156 24.047 1 95.62 295 ALA A CA 1
ATOM 2166 C C . ALA A 1 295 ? 13.992 22.578 25.25 1 95.62 295 ALA A C 1
ATOM 2168 O O . ALA A 1 295 ? 13.453 23.016 26.266 1 95.62 295 ALA A O 1
ATOM 2169 N N . ARG A 1 296 ? 15.258 22.516 25.188 1 95.75 296 ARG A N 1
ATOM 2170 C CA . ARG A 1 296 ? 16.141 22.984 26.25 1 95.75 296 ARG A CA 1
ATOM 2171 C C . ARG A 1 296 ? 16.109 24.516 26.359 1 95.75 296 ARG A C 1
ATOM 2173 O O . ARG A 1 296 ? 16.109 25.062 27.469 1 95.75 296 ARG A O 1
ATOM 2180 N N . ILE A 1 297 ? 16.062 25.125 25.203 1 95.5 297 ILE A N 1
ATOM 2181 C CA . ILE A 1 297 ? 16.078 26.578 25.172 1 95.5 297 ILE A CA 1
ATOM 2182 C C . ILE A 1 297 ? 14.773 27.125 25.766 1 95.5 297 ILE A C 1
ATOM 2184 O O . ILE A 1 297 ? 14.758 28.203 26.344 1 95.5 297 ILE A O 1
ATOM 2188 N N . ALA A 1 298 ? 13.727 26.328 25.719 1 95.31 298 ALA A N 1
ATOM 2189 C CA . ALA A 1 298 ? 12.43 26.734 26.25 1 95.31 298 ALA A CA 1
ATOM 2190 C C . ALA A 1 298 ? 12.5 26.953 27.75 1 95.31 298 ALA A C 1
ATOM 2192 O O . ALA A 1 298 ? 11.633 27.609 28.328 1 95.31 298 ALA A O 1
ATOM 2193 N N . MET A 1 299 ? 13.555 26.516 28.453 1 94.81 299 MET A N 1
ATOM 2194 C CA . MET A 1 299 ? 13.734 26.688 29.891 1 94.81 299 MET A CA 1
ATOM 2195 C C . MET A 1 299 ? 14.484 27.984 30.188 1 94.81 299 MET A C 1
ATOM 2197 O O . MET A 1 299 ? 14.609 28.391 31.344 1 94.81 299 MET A O 1
ATOM 2201 N N . ARG A 1 300 ? 14.906 28.672 29.094 1 94.31 300 ARG A N 1
ATOM 2202 C CA . ARG A 1 300 ? 15.656 29.922 29.25 1 94.31 300 ARG A CA 1
ATOM 2203 C C . ARG A 1 300 ? 14.742 31.125 29.078 1 94.31 300 ARG A C 1
ATOM 2205 O O . ARG A 1 300 ? 13.648 31.016 28.531 1 94.31 300 ARG A O 1
ATOM 2212 N N . PRO A 1 301 ? 15.125 32.312 29.562 1 93.69 301 PRO A N 1
ATOM 2213 C CA . PRO A 1 301 ? 14.305 33.5 29.359 1 93.69 301 PRO A CA 1
ATOM 2214 C C . PRO A 1 301 ? 14.133 33.875 27.891 1 93.69 301 PRO A C 1
ATOM 2216 O O . PRO A 1 301 ? 15.031 33.625 27.078 1 93.69 301 PRO A O 1
ATOM 2219 N N . SER A 1 302 ? 13.023 34.344 27.547 1 93.56 302 SER A N 1
ATOM 2220 C CA . SER A 1 302 ? 12.773 34.844 26.188 1 93.56 302 SER A CA 1
ATOM 2221 C C . SER A 1 302 ? 12.648 36.375 26.188 1 93.56 302 SER A C 1
ATOM 2223 O O . SER A 1 302 ? 12.258 36.969 27.188 1 93.56 302 SER A O 1
ATOM 2225 N N . LEU A 1 303 ? 13.117 37 25.125 1 93.94 303 LEU A N 1
ATOM 2226 C CA . LEU A 1 303 ? 13.047 38.438 24.922 1 93.94 303 LEU A CA 1
ATOM 2227 C C . LEU A 1 303 ? 12.164 38.781 23.734 1 93.94 303 LEU A C 1
ATOM 2229 O O . LEU A 1 303 ? 12.383 38.281 22.625 1 93.94 303 LEU A O 1
ATOM 2233 N N . SER A 1 304 ? 11.18 39.531 23.984 1 94.12 304 SER A N 1
ATOM 2234 C CA . SER A 1 304 ? 10.32 40.031 22.922 1 94.12 304 SER A CA 1
ATOM 2235 C C . SER A 1 304 ? 10.273 41.562 22.922 1 94.12 304 SER A C 1
ATOM 2237 O O . SER A 1 304 ? 10.297 42.188 23.984 1 94.12 304 SER A O 1
ATOM 2239 N N . LEU A 1 305 ? 10.359 42.094 21.688 1 93.75 305 LEU A N 1
ATOM 2240 C CA . LEU A 1 305 ? 10.203 43.531 21.484 1 93.75 305 LEU A CA 1
ATOM 2241 C C . LEU A 1 305 ? 8.859 43.844 20.828 1 93.75 305 LEU A C 1
ATOM 2243 O O . LEU A 1 305 ? 8.414 43.125 19.938 1 93.75 305 LEU A O 1
ATOM 2247 N N . SER A 1 306 ? 8.172 44.75 21.406 1 94.31 306 SER A N 1
ATOM 2248 C CA . SER A 1 306 ? 6.898 45.188 20.828 1 94.31 306 SER A CA 1
ATOM 2249 C C . SER A 1 306 ? 6.785 46.688 20.781 1 94.31 306 SER A C 1
ATOM 2251 O O . SER A 1 306 ? 7.402 47.406 21.578 1 94.31 306 SER A O 1
ATOM 2253 N N . ALA A 1 307 ? 6.23 47.219 19.781 1 91.38 307 ALA A N 1
ATOM 2254 C CA . ALA A 1 307 ? 5.895 48.625 19.641 1 91.38 307 ALA A CA 1
ATOM 2255 C C . ALA A 1 307 ? 4.473 48.812 19.094 1 91.38 307 ALA A C 1
ATOM 2257 O O . ALA A 1 307 ? 3.986 47.969 18.344 1 91.38 307 ALA A O 1
ATOM 2258 N N . SER A 1 308 ? 3.822 49.781 19.625 1 93.44 308 SER A N 1
ATOM 2259 C CA . SER A 1 308 ? 2.473 50.062 19.156 1 93.44 308 SER A CA 1
ATOM 2260 C C . SER A 1 308 ? 2.209 51.562 19.094 1 93.44 308 SER A C 1
ATOM 2262 O O . SER A 1 308 ? 2.814 52.344 19.828 1 93.44 308 SER A O 1
ATOM 2264 N N . GLY A 1 309 ? 1.557 52 18.094 1 89.62 309 GLY A N 1
ATOM 2265 C CA . GLY A 1 309 ? 0.949 53.312 17.984 1 89.62 309 GLY A CA 1
ATOM 2266 C C . GLY A 1 309 ? -0.566 53.281 17.906 1 89.62 309 GLY A C 1
ATOM 2267 O O . GLY A 1 309 ? -1.13 52.5 17.141 1 89.62 309 GLY A O 1
ATOM 2268 N N . THR A 1 310 ? -1.186 53.938 18.828 1 90 310 THR A N 1
ATOM 2269 C CA . THR A 1 310 ? -2.643 53.906 18.891 1 90 310 THR A CA 1
ATOM 2270 C C . THR A 1 310 ? -3.221 55.312 18.938 1 90 310 THR A C 1
ATOM 2272 O O . THR A 1 310 ? -2.672 56.188 19.609 1 90 310 THR A O 1
ATOM 2275 N N . ILE A 1 311 ? -4.105 55.656 18.141 1 86.19 311 ILE A N 1
ATOM 2276 C CA . ILE A 1 311 ? -4.961 56.812 18.266 1 86.19 311 ILE A CA 1
ATOM 2277 C C . ILE A 1 311 ? -6.328 56.406 18.812 1 86.19 311 ILE A C 1
ATOM 2279 O O . ILE A 1 311 ? -7.008 55.562 18.234 1 86.19 311 ILE A O 1
ATOM 2283 N N . GLU A 1 312 ? -6.637 56.844 19.969 1 87.25 312 GLU A N 1
ATOM 2284 C CA . GLU A 1 312 ? -7.934 56.625 20.594 1 87.25 312 GLU A CA 1
ATOM 2285 C C . GLU A 1 312 ? -8.727 57.906 20.75 1 87.25 312 GLU A C 1
ATOM 2287 O O . GLU A 1 312 ? -8.18 58.938 21.172 1 87.25 312 GLU A O 1
ATOM 2292 N N . THR A 1 313 ? -9.961 57.906 20.281 1 83.19 313 THR A N 1
ATOM 2293 C CA . THR A 1 313 ? -10.797 59.094 20.359 1 83.19 313 THR A CA 1
ATOM 2294 C C . THR A 1 313 ? -12.242 58.719 20.688 1 83.19 313 THR A C 1
ATOM 2296 O O . THR A 1 313 ? -12.625 57.562 20.562 1 83.19 313 THR A O 1
ATOM 2299 N N . THR A 1 314 ? -12.977 59.625 21.281 1 82 314 THR A N 1
ATOM 2300 C CA . THR A 1 314 ? -14.406 59.469 21.5 1 82 314 THR A CA 1
ATOM 2301 C C . THR A 1 314 ? -15.195 59.938 20.281 1 82 314 THR A C 1
ATOM 2303 O O . THR A 1 314 ? -16.391 59.656 20.172 1 82 314 THR A O 1
ATOM 2306 N N . GLU A 1 315 ? -14.57 60.688 19.422 1 77.62 315 GLU A N 1
ATOM 2307 C CA . GLU A 1 315 ? -15.188 61.188 18.172 1 77.62 315 GLU A CA 1
ATOM 2308 C C . GLU A 1 315 ? -14.523 60.531 16.953 1 77.62 315 GLU A C 1
ATOM 2310 O O . GLU A 1 315 ? -13.328 60.719 16.719 1 77.62 315 GLU A O 1
ATOM 2315 N N . ILE A 1 316 ? -15.281 59.906 16.156 1 79 316 ILE A N 1
ATOM 2316 C CA . ILE A 1 316 ? -14.797 59.125 15.008 1 79 316 ILE A CA 1
ATOM 2317 C C . ILE A 1 316 ? -14.039 60.062 14.055 1 79 316 ILE A C 1
ATOM 2319 O O . ILE A 1 316 ? -13.062 59.625 13.422 1 79 316 ILE A O 1
ATOM 2323 N N . GLY A 1 317 ? -14.469 61.281 14 1 76 317 GLY A N 1
ATOM 2324 C CA . GLY A 1 317 ? -13.844 62.25 13.094 1 76 317 GLY A CA 1
ATOM 2325 C C . GLY A 1 317 ? -12.398 62.531 13.438 1 76 317 GLY A C 1
ATOM 2326 O O . GLY A 1 317 ? -11.641 63.031 12.586 1 76 317 GLY A O 1
ATOM 2327 N N . ASP A 1 318 ? -11.977 62.219 14.656 1 76.94 318 ASP A N 1
ATOM 2328 C CA . ASP A 1 318 ? -10.633 62.531 15.109 1 76.94 318 ASP A CA 1
ATOM 2329 C C . ASP A 1 318 ? -9.719 61.312 15.016 1 76.94 318 ASP A C 1
ATOM 2331 O O . ASP A 1 318 ? -8.602 61.344 15.555 1 76.94 318 ASP A O 1
ATOM 2335 N N . LEU A 1 319 ? -10.109 60.344 14.367 1 81.44 319 LEU A N 1
ATOM 2336 C CA . LEU A 1 319 ? -9.406 59.062 14.352 1 81.44 319 LEU A CA 1
ATOM 2337 C C . LEU A 1 319 ? -8.07 59.188 13.641 1 81.44 319 LEU A C 1
ATOM 2339 O O . LEU A 1 319 ? -7.164 58.375 13.852 1 81.44 319 LEU A O 1
ATOM 2343 N N . LEU A 1 320 ? -7.816 60.219 12.914 1 78.25 320 LEU A N 1
ATOM 2344 C CA . LEU A 1 320 ? -6.555 60.344 12.195 1 78.25 320 LEU A CA 1
ATOM 2345 C C . LEU A 1 320 ? -5.793 61.594 12.68 1 78.25 320 LEU A C 1
ATOM 2347 O O . LEU A 1 320 ? -4.859 62.031 12.016 1 78.25 320 LEU A O 1
ATOM 2351 N N . ASP A 1 321 ? -6.312 62.062 13.805 1 77.81 321 ASP A N 1
ATOM 2352 C CA . ASP A 1 321 ? -5.609 63.188 14.383 1 77.81 321 ASP A CA 1
ATOM 2353 C C . ASP A 1 321 ? -4.297 62.781 15.031 1 77.81 321 ASP A C 1
ATOM 2355 O O . ASP A 1 321 ? -4.301 62.188 16.125 1 77.81 321 ASP A O 1
ATOM 2359 N N . VAL A 1 322 ? -3.215 63.062 14.453 1 80.44 322 VAL A N 1
ATOM 2360 C CA . VAL A 1 322 ? -1.884 62.594 14.836 1 80.44 322 VAL A CA 1
ATOM 2361 C C . VAL A 1 322 ? -1.508 63.188 16.203 1 80.44 322 VAL A C 1
ATOM 2363 O O . VAL A 1 322 ? -0.682 62.625 16.922 1 80.44 322 VAL A O 1
ATOM 2366 N N . ASP A 1 323 ? -2.205 64.312 16.578 1 79.88 323 ASP A N 1
ATOM 2367 C CA . ASP A 1 323 ? -1.913 64.938 17.859 1 79.88 323 ASP A CA 1
ATOM 2368 C C . ASP A 1 323 ? -2.324 64 19.016 1 79.88 323 ASP A C 1
ATOM 2370 O O . ASP A 1 323 ? -1.86 64.188 20.141 1 79.88 323 ASP A O 1
ATOM 2374 N N . GLN A 1 324 ? -3.115 63 18.734 1 80.75 324 GLN A N 1
ATOM 2375 C CA . GLN A 1 324 ? -3.613 62.062 19.75 1 80.75 324 GLN A CA 1
ATOM 2376 C C . GLN A 1 324 ? -2.85 60.75 19.719 1 80.75 324 GLN A C 1
ATOM 2378 O O . GLN A 1 324 ? -3.219 59.812 20.422 1 80.75 324 GLN A O 1
ATOM 2383 N N . LEU A 1 325 ? -1.793 60.75 18.953 1 83.81 325 LEU A N 1
ATOM 2384 C CA . LEU A 1 325 ? -1.021 59.531 18.812 1 83.81 325 LEU A CA 1
ATOM 2385 C C . LEU A 1 325 ? -0.291 59.188 20.109 1 83.81 325 LEU A C 1
ATOM 2387 O O . LEU A 1 325 ? 0.449 60.031 20.641 1 83.81 325 LEU A O 1
ATOM 2391 N N . ALA A 1 326 ? -0.603 58 20.688 1 86.25 326 ALA A N 1
ATOM 2392 C CA . ALA A 1 326 ? 0.137 57.438 21.812 1 86.25 326 ALA A CA 1
ATOM 2393 C C . ALA A 1 326 ? 1.017 56.281 21.375 1 86.25 326 ALA A C 1
ATOM 2395 O O . ALA A 1 326 ? 0.535 55.312 20.75 1 86.25 326 ALA A O 1
ATOM 2396 N N . GLY A 1 327 ? 2.281 56.406 21.547 1 88.44 327 GLY A N 1
ATOM 2397 C CA . GLY A 1 327 ? 3.225 55.344 21.188 1 88.44 327 GLY A CA 1
ATOM 2398 C C . GLY A 1 327 ? 3.838 54.656 22.391 1 88.44 327 GLY A C 1
ATOM 2399 O O . GLY A 1 327 ? 3.939 55.25 23.469 1 88.44 327 GLY A O 1
ATOM 2400 N N . ARG A 1 328 ? 3.975 53.438 22.25 1 91.62 328 ARG A N 1
ATOM 2401 C CA . ARG A 1 328 ? 4.656 52.656 23.281 1 91.62 328 ARG A CA 1
ATOM 2402 C C . ARG A 1 328 ? 5.676 51.719 22.672 1 91.62 328 ARG A C 1
ATOM 2404 O O . ARG A 1 328 ? 5.43 51.125 21.609 1 91.62 328 ARG A O 1
ATOM 2411 N N . VAL A 1 329 ? 6.871 51.625 23.172 1 91.06 329 VAL A N 1
ATOM 2412 C CA . VAL A 1 329 ? 7.902 50.625 22.844 1 91.06 329 VAL A CA 1
ATOM 2413 C C . VAL A 1 329 ? 8.266 49.844 24.109 1 91.06 329 VAL A C 1
ATOM 2415 O O . VAL A 1 329 ? 8.57 50.438 25.141 1 91.06 329 VAL A O 1
ATOM 2418 N N . LEU A 1 330 ? 8.133 48.594 24 1 91.75 330 LEU A N 1
ATOM 2419 C CA . LEU A 1 330 ? 8.344 47.75 25.156 1 91.75 330 LEU A CA 1
ATOM 2420 C C . LEU A 1 330 ? 9.312 46.625 24.844 1 91.75 330 LEU A C 1
ATOM 2422 O O . LEU A 1 330 ? 9.258 46.031 23.766 1 91.75 330 LEU A O 1
ATOM 2426 N N . ALA A 1 331 ? 10.234 46.375 25.719 1 92.75 331 ALA A N 1
ATOM 2427 C CA . ALA A 1 331 ? 11.023 45.156 25.781 1 92.75 331 ALA A CA 1
ATOM 2428 C C . ALA A 1 331 ? 10.578 44.25 26.938 1 92.75 331 ALA A C 1
ATOM 2430 O O . ALA A 1 331 ? 10.5 44.719 28.078 1 92.75 331 ALA A O 1
ATOM 2431 N N . ASN A 1 332 ? 10.172 43.062 26.609 1 93.25 332 ASN A N 1
ATOM 2432 C CA . ASN A 1 332 ? 9.68 42.125 27.641 1 93.25 332 ASN A CA 1
ATOM 2433 C C . ASN A 1 332 ? 10.57 40.906 27.75 1 93.25 332 ASN A C 1
ATOM 2435 O O . ASN A 1 332 ? 10.773 40.188 26.781 1 93.25 332 ASN A O 1
ATOM 2439 N N . ILE A 1 333 ? 11.195 40.688 28.922 1 93.06 333 ILE A N 1
ATOM 2440 C CA . ILE A 1 333 ? 11.938 39.469 29.219 1 93.06 333 ILE A CA 1
ATOM 2441 C C . ILE A 1 333 ? 11.102 38.562 30.125 1 93.06 333 ILE A C 1
ATOM 2443 O O . ILE A 1 333 ? 10.672 38.969 31.203 1 93.06 333 ILE A O 1
ATOM 2447 N N . ALA A 1 334 ? 10.812 37.406 29.688 1 92.81 334 ALA A N 1
ATOM 2448 C CA . ALA A 1 334 ? 10.031 36.438 30.469 1 92.81 334 ALA A CA 1
ATOM 2449 C C . ALA A 1 334 ? 10.82 35.156 30.703 1 92.81 334 ALA A C 1
ATOM 2451 O O . ALA A 1 334 ? 11.438 34.625 29.766 1 92.81 334 ALA A O 1
ATOM 2452 N N . SER A 1 335 ? 10.867 34.688 31.969 1 93 335 SER A N 1
ATOM 2453 C CA . SER A 1 335 ? 11.602 33.469 32.312 1 93 335 SER A CA 1
ATOM 2454 C C . SER A 1 335 ? 10.742 32.531 33.156 1 93 335 SER A C 1
ATOM 2456 O O . SER A 1 335 ? 10.172 32.906 34.156 1 93 335 SER A O 1
ATOM 2458 N N . PRO A 1 336 ? 10.617 31.281 32.75 1 93.12 336 PRO A N 1
ATOM 2459 C CA . PRO A 1 336 ? 9.977 30.297 33.625 1 93.12 336 PRO A CA 1
ATOM 2460 C C . PRO A 1 336 ? 10.82 29.969 34.844 1 93.12 336 PRO A C 1
ATOM 2462 O O . PRO A 1 336 ? 12.016 29.703 34.719 1 93.12 336 PRO A O 1
ATOM 2465 N N . ILE A 1 337 ? 10.156 30.094 35.938 1 92.25 337 ILE A N 1
ATOM 2466 C CA . ILE A 1 337 ? 10.859 29.828 37.188 1 92.25 337 ILE A CA 1
ATOM 2467 C C . ILE A 1 337 ? 10.469 28.453 37.719 1 92.25 337 ILE A C 1
ATOM 2469 O O . ILE A 1 337 ? 11.336 27.656 38.094 1 92.25 337 ILE A O 1
ATOM 2473 N N . PHE A 1 338 ? 9.125 28.188 37.875 1 93.19 338 PHE A N 1
ATOM 2474 C CA . PHE A 1 338 ? 8.609 26.922 38.375 1 93.19 338 PHE A CA 1
ATOM 2475 C C . PHE A 1 338 ? 7.441 26.453 37.531 1 93.19 338 PHE A C 1
ATOM 2477 O O . PHE A 1 338 ? 6.5 27.203 37.281 1 93.19 338 PHE A O 1
ATOM 2484 N N . ASN A 1 339 ? 7.523 25.234 37.031 1 95.25 339 ASN A N 1
ATOM 2485 C CA . ASN A 1 339 ? 6.473 24.656 36.188 1 95.25 339 ASN A CA 1
ATOM 2486 C C . ASN A 1 339 ? 6.27 23.172 36.5 1 95.25 339 ASN A C 1
ATOM 2488 O O . ASN A 1 339 ? 5.945 22.375 35.625 1 95.25 339 ASN A O 1
ATOM 2492 N N . GLY A 1 340 ? 6.648 22.75 37.781 1 95 340 GLY A N 1
ATOM 2493 C CA . GLY A 1 340 ? 6.406 21.391 38.219 1 95 340 GLY A CA 1
ATOM 2494 C C . GLY A 1 340 ? 7.168 20.344 37.406 1 95 340 GLY A C 1
ATOM 2495 O O . GLY A 1 340 ? 6.723 19.203 37.281 1 95 340 GLY A O 1
ATOM 2496 N N . GLY A 1 341 ? 8.242 20.719 36.688 1 94.81 341 GLY A N 1
ATOM 2497 C CA . GLY A 1 341 ? 9.047 19.781 35.906 1 94.81 341 GLY A CA 1
ATOM 2498 C C . GLY A 1 341 ? 8.586 19.641 34.469 1 94.81 341 GLY A C 1
ATOM 2499 O O . GLY A 1 341 ? 9.125 18.828 33.719 1 94.81 341 GLY A O 1
ATOM 2500 N N . LYS A 1 342 ? 7.582 20.344 34.062 1 95.81 342 LYS A N 1
ATOM 2501 C CA . LYS A 1 342 ? 6.996 20.219 32.719 1 95.81 342 LYS A CA 1
ATOM 2502 C C . LYS A 1 342 ? 8.047 20.469 31.641 1 95.81 342 LYS A C 1
ATOM 2504 O O . LYS A 1 342 ? 8.25 19.625 30.766 1 95.81 342 LYS A O 1
ATOM 2509 N N . LEU A 1 343 ? 8.859 21.625 31.734 1 94.69 343 LEU A N 1
ATOM 2510 C CA . LEU A 1 343 ? 9.812 21.984 30.688 1 94.69 343 LEU A CA 1
ATOM 2511 C C . LEU A 1 343 ? 11.008 21.031 30.703 1 94.69 343 LEU A C 1
ATOM 2513 O O . LEU A 1 343 ? 11.516 20.656 29.641 1 94.69 343 LEU A O 1
ATOM 2517 N N . ALA A 1 344 ? 11.383 20.656 31.844 1 94.81 344 ALA A N 1
ATOM 2518 C CA . ALA A 1 344 ? 12.492 19.703 31.953 1 94.81 344 ALA A CA 1
ATOM 2519 C C . ALA A 1 344 ? 12.133 18.375 31.312 1 94.81 344 ALA A C 1
ATOM 2521 O O . ALA A 1 344 ? 12.953 17.766 30.609 1 94.81 344 ALA A O 1
ATOM 2522 N N . ASN A 1 345 ? 10.922 17.891 31.594 1 96.44 345 ASN A N 1
ATOM 2523 C CA . ASN A 1 345 ? 10.5 16.609 31.047 1 96.44 345 ASN A CA 1
ATOM 2524 C C . ASN A 1 345 ? 10.227 16.703 29.547 1 96.44 345 ASN A C 1
ATOM 2526 O O . ASN A 1 345 ? 10.445 15.742 28.812 1 96.44 345 ASN A O 1
ATOM 2530 N N . GLN A 1 346 ? 9.797 17.797 29.094 1 96.88 346 GLN A N 1
ATOM 2531 C CA . GLN A 1 346 ? 9.664 18.016 27.656 1 96.88 346 GLN A CA 1
ATOM 2532 C C . GLN A 1 346 ? 11.023 17.969 26.953 1 96.88 346 GLN A C 1
ATOM 2534 O O . GLN A 1 346 ? 11.156 17.406 25.875 1 96.88 346 GLN A O 1
ATOM 2539 N N . ALA A 1 347 ? 12.039 18.625 27.531 1 95.44 347 ALA A N 1
ATOM 2540 C CA . ALA A 1 347 ? 13.398 18.578 26.984 1 95.44 347 ALA A CA 1
ATOM 2541 C C . ALA A 1 347 ? 13.93 17.156 26.953 1 95.44 347 ALA A C 1
ATOM 2543 O O . ALA A 1 347 ? 14.539 16.719 25.969 1 95.44 347 ALA A O 1
ATOM 2544 N N . LYS A 1 348 ? 13.602 16.453 28.031 1 95.5 348 LYS A N 1
ATOM 2545 C CA . LYS A 1 348 ? 14.016 15.047 28.094 1 95.5 348 LYS A CA 1
ATOM 2546 C C . LYS A 1 348 ? 13.32 14.227 27 1 95.5 348 LYS A C 1
ATOM 2548 O O . LYS A 1 348 ? 13.961 13.43 26.312 1 95.5 348 LYS A O 1
ATOM 2553 N N . SER A 1 349 ? 12.031 14.383 26.844 1 96.69 349 SER A N 1
ATOM 2554 C CA . SER A 1 349 ? 11.266 13.695 25.797 1 96.69 349 SER A CA 1
ATOM 2555 C C . SER A 1 349 ? 11.836 13.984 24.422 1 96.69 349 SER A C 1
ATOM 2557 O O . SER A 1 349 ? 12.008 13.07 23.609 1 96.69 349 SER A O 1
ATOM 2559 N N . ALA A 1 350 ? 12.164 15.258 24.156 1 95.88 350 ALA A N 1
ATOM 2560 C CA . ALA A 1 350 ? 12.711 15.648 22.859 1 95.88 350 ALA A CA 1
ATOM 2561 C C . ALA A 1 350 ? 14.07 15 22.609 1 95.88 350 ALA A C 1
ATOM 2563 O O . ALA A 1 350 ? 14.367 14.562 21.5 1 95.88 350 ALA A O 1
ATOM 2564 N N . ARG A 1 351 ? 14.844 14.969 23.625 1 95.5 351 ARG A N 1
ATOM 2565 C CA . ARG A 1 351 ? 16.141 14.312 23.516 1 95.5 351 ARG A CA 1
ATOM 2566 C C . ARG A 1 351 ? 15.977 12.836 23.188 1 95.5 351 ARG A C 1
ATOM 2568 O O . ARG A 1 351 ? 16.688 12.305 22.328 1 95.5 351 ARG A O 1
ATOM 2575 N N . LEU A 1 352 ? 15.031 12.172 23.906 1 95 352 LEU A N 1
ATOM 2576 C CA . LEU A 1 352 ? 14.789 10.75 23.672 1 95 352 LEU A CA 1
ATOM 2577 C C . LEU A 1 352 ? 14.258 10.516 22.25 1 95 352 LEU A C 1
ATOM 2579 O O . LEU A 1 352 ? 14.578 9.508 21.625 1 95 352 LEU A O 1
ATOM 2583 N N . ASN A 1 353 ? 13.539 11.422 21.781 1 95.06 353 ASN A N 1
ATOM 2584 C CA . ASN A 1 353 ? 13.078 11.328 20.406 1 95.06 353 ASN A CA 1
ATOM 2585 C C . ASN A 1 353 ? 14.234 11.469 19.422 1 95.06 353 ASN A C 1
ATOM 2587 O O . ASN A 1 353 ? 14.242 10.82 18.359 1 95.06 353 ASN A O 1
ATOM 2591 N N . ALA A 1 354 ? 15.18 12.359 19.688 1 95.25 354 ALA A N 1
ATOM 2592 C CA . ALA A 1 354 ? 16.375 12.477 18.859 1 95.25 354 ALA A CA 1
ATOM 2593 C C . ALA A 1 354 ? 17.188 11.18 18.875 1 95.25 354 ALA A C 1
ATOM 2595 O O . ALA A 1 354 ? 17.703 10.758 17.844 1 95.25 354 ALA A O 1
ATOM 2596 N N . GLU A 1 355 ? 17.234 10.547 20.031 1 93.88 355 GLU A N 1
ATOM 2597 C CA . GLU A 1 355 ? 17.906 9.258 20.125 1 93.88 355 GLU A CA 1
ATOM 2598 C C . GLU A 1 355 ? 17.188 8.195 19.297 1 93.88 355 GLU A C 1
ATOM 2600 O O . GLU A 1 355 ? 17.828 7.371 18.641 1 93.88 355 GLU A O 1
ATOM 2605 N N . ALA A 1 356 ? 15.891 8.234 19.359 1 94.94 356 ALA A N 1
ATOM 2606 C CA . ALA A 1 356 ? 15.102 7.32 18.531 1 94.94 356 ALA A CA 1
ATOM 2607 C C . ALA A 1 356 ? 15.383 7.535 17.047 1 94.94 356 ALA A C 1
ATOM 2609 O O . ALA A 1 356 ? 15.508 6.574 16.281 1 94.94 356 ALA A O 1
ATOM 2610 N N . ALA A 1 357 ? 15.516 8.773 16.625 1 95.12 357 ALA A N 1
ATOM 2611 C CA . ALA A 1 357 ? 15.805 9.086 15.227 1 95.12 357 ALA A CA 1
ATOM 2612 C C . ALA A 1 357 ? 17.188 8.57 14.82 1 95.12 357 ALA A C 1
ATOM 2614 O O . ALA A 1 357 ? 17.375 8.094 13.703 1 95.12 357 ALA A O 1
ATOM 2615 N N . ALA A 1 358 ? 18.094 8.688 15.734 1 93.31 358 ALA A N 1
ATOM 2616 C CA . ALA A 1 358 ? 19.438 8.164 15.484 1 93.31 358 ALA A CA 1
ATOM 2617 C C . ALA A 1 358 ? 19.422 6.648 15.32 1 93.31 358 ALA A C 1
ATOM 2619 O O . ALA A 1 358 ? 20.078 6.105 14.43 1 93.31 358 ALA A O 1
ATOM 2620 N N . ALA A 1 359 ? 18.688 5.945 16.188 1 93.56 359 ALA A N 1
ATOM 2621 C CA . ALA A 1 359 ? 18.562 4.496 16.078 1 93.56 359 ALA A CA 1
ATOM 2622 C C . ALA A 1 359 ? 17.875 4.102 14.766 1 93.56 359 ALA A C 1
ATOM 2624 O O . ALA A 1 359 ? 18.266 3.109 14.141 1 93.56 359 ALA A O 1
ATOM 2625 N N . ASN A 1 360 ? 16.906 4.895 14.406 1 94 360 ASN A N 1
ATOM 2626 C CA . ASN A 1 360 ? 16.25 4.645 13.125 1 94 360 ASN A CA 1
ATOM 2627 C C . ASN A 1 360 ? 17.219 4.812 11.953 1 94 360 ASN A C 1
ATOM 2629 O O . ASN A 1 360 ? 17.172 4.051 10.992 1 94 360 ASN A O 1
ATOM 2633 N N . TYR A 1 361 ? 18.094 5.816 11.992 1 93.69 361 TYR A N 1
ATOM 2634 C CA . TYR A 1 361 ? 19.109 6.016 10.977 1 93.69 361 TYR A CA 1
ATOM 2635 C C . TYR A 1 361 ? 20 4.785 10.844 1 93.69 361 TYR A C 1
ATOM 2637 O O . TYR A 1 361 ? 20.281 4.324 9.734 1 93.69 361 TYR A O 1
ATOM 2645 N N . ALA A 1 362 ? 20.375 4.262 11.953 1 92.69 362 ALA A N 1
ATOM 2646 C CA . ALA A 1 362 ? 21.188 3.047 11.953 1 92.69 362 ALA A CA 1
ATOM 2647 C C . ALA A 1 362 ? 20.453 1.896 11.273 1 92.69 362 ALA A C 1
ATOM 2649 O O . ALA A 1 362 ? 21.047 1.141 10.5 1 92.69 362 ALA A O 1
ATOM 2650 N N . SER A 1 363 ? 19.172 1.773 11.57 1 94.25 363 SER A N 1
ATOM 2651 C CA . SER A 1 363 ? 18.375 0.73 10.945 1 94.25 363 SER A CA 1
ATOM 2652 C C . SER A 1 363 ? 18.328 0.896 9.43 1 94.25 363 SER A C 1
ATOM 2654 O O . SER A 1 363 ? 18.438 -0.083 8.688 1 94.25 363 SER A O 1
ATOM 2656 N N . VAL A 1 364 ? 18.219 2.127 8.977 1 95.5 364 VAL A N 1
ATOM 2657 C CA . VAL A 1 364 ? 18.141 2.416 7.547 1 95.5 364 VAL A CA 1
ATOM 2658 C C . VAL A 1 364 ? 19.469 2.064 6.883 1 95.5 364 VAL A C 1
ATOM 2660 O O . VAL A 1 364 ? 19.5 1.478 5.797 1 95.5 364 VAL A O 1
ATOM 2663 N N . VAL A 1 365 ? 20.547 2.371 7.543 1 93.62 365 VAL A N 1
ATOM 2664 C CA . VAL A 1 365 ? 21.875 2.086 7.023 1 93.62 365 VAL A CA 1
ATOM 2665 C C . VAL A 1 365 ? 22.078 0.577 6.918 1 93.62 365 VAL A C 1
ATOM 2667 O O . VAL A 1 365 ? 22.531 0.076 5.891 1 93.62 365 VAL A O 1
ATOM 2670 N N . LEU A 1 366 ? 21.719 -0.199 7.973 1 94 366 LEU A N 1
ATOM 2671 C CA . LEU A 1 366 ? 21.844 -1.652 7.969 1 94 366 LEU A CA 1
ATOM 2672 C C . LEU A 1 366 ? 21.016 -2.266 6.844 1 94 366 LEU A C 1
ATOM 2674 O O . LEU A 1 366 ? 21.484 -3.186 6.16 1 94 366 LEU A O 1
ATOM 2678 N N . ALA A 1 367 ? 19.875 -1.729 6.691 1 95.19 367 ALA A N 1
ATOM 2679 C CA . ALA A 1 367 ? 19.016 -2.227 5.621 1 95.19 367 ALA A CA 1
ATOM 2680 C C . ALA A 1 367 ? 19.625 -1.947 4.25 1 95.19 367 ALA A C 1
ATOM 2682 O O . ALA A 1 367 ? 19.547 -2.783 3.348 1 95.19 367 ALA A O 1
ATOM 2683 N N . ALA A 1 368 ? 20.172 -0.767 4.102 1 95.31 368 ALA A N 1
ATOM 2684 C CA . ALA A 1 368 ? 20.828 -0.412 2.842 1 95.31 368 ALA A CA 1
ATOM 2685 C C . ALA A 1 368 ? 21.953 -1.385 2.512 1 95.31 368 ALA A C 1
ATOM 2687 O O . ALA A 1 368 ? 22.062 -1.866 1.382 1 95.31 368 ALA A O 1
ATOM 2688 N N . TRP A 1 369 ? 22.797 -1.731 3.473 1 94.88 369 TRP A N 1
ATOM 2689 C CA . TRP A 1 369 ? 23.891 -2.678 3.277 1 94.88 369 TRP A CA 1
ATOM 2690 C C . TRP A 1 369 ? 23.359 -4.07 2.963 1 94.88 369 TRP A C 1
ATOM 2692 O O . TRP A 1 369 ? 23.891 -4.766 2.098 1 94.88 369 TRP A O 1
ATOM 2702 N N . GLN A 1 370 ? 22.297 -4.508 3.662 1 95.88 370 GLN A N 1
ATOM 2703 C CA . GLN A 1 370 ? 21.688 -5.812 3.426 1 95.88 370 GLN A CA 1
ATOM 2704 C C . GLN A 1 370 ? 21.219 -5.945 1.979 1 95.88 370 GLN A C 1
ATOM 2706 O O . GLN A 1 370 ? 21.406 -6.996 1.357 1 95.88 370 GLN A O 1
ATOM 2711 N N . GLU A 1 371 ? 20.641 -4.887 1.504 1 96.69 371 GLU A N 1
ATOM 2712 C CA . GLU A 1 371 ? 20.125 -4.914 0.141 1 96.69 371 GLU A CA 1
ATOM 2713 C C . GLU A 1 371 ? 21.234 -5.113 -0.874 1 96.69 371 GLU A C 1
ATOM 2715 O O . GLU A 1 371 ? 21.125 -5.926 -1.794 1 96.69 371 GLU A O 1
ATOM 2720 N N . VAL A 1 372 ? 22.344 -4.402 -0.697 1 95.44 372 VAL A N 1
ATOM 2721 C CA . VAL A 1 372 ? 23.453 -4.5 -1.634 1 95.44 372 VAL A CA 1
ATOM 2722 C C . VAL A 1 372 ? 24.109 -5.875 -1.52 1 95.44 372 VAL A C 1
ATOM 2724 O O . VAL A 1 372 ? 24.312 -6.559 -2.525 1 95.44 372 VAL A O 1
ATOM 2727 N N . GLU A 1 373 ? 24.406 -6.305 -0.268 1 96 373 GLU A N 1
ATOM 2728 C CA . GLU A 1 373 ? 25 -7.617 -0.048 1 96 373 GLU A CA 1
ATOM 2729 C C . GLU A 1 373 ? 24.109 -8.727 -0.608 1 96 373 GLU A C 1
ATOM 2731 O O . GLU A 1 373 ? 24.609 -9.664 -1.239 1 96 373 GLU A O 1
ATOM 2736 N N . GLY A 1 374 ? 22.844 -8.586 -0.338 1 96.94 374 GLY A N 1
ATOM 2737 C CA . GLY A 1 374 ? 21.891 -9.562 -0.842 1 96.94 374 GLY A CA 1
ATOM 2738 C C . GLY A 1 374 ? 21.859 -9.641 -2.357 1 96.94 374 GLY A C 1
ATOM 2739 O O . GLY A 1 374 ? 21.875 -10.734 -2.926 1 96.94 374 GLY A O 1
ATOM 2740 N N . ALA A 1 375 ? 21.859 -8.516 -3 1 96.88 375 ALA A N 1
ATOM 2741 C CA . ALA A 1 375 ? 21.812 -8.492 -4.461 1 96.88 375 ALA A CA 1
ATOM 2742 C C . ALA A 1 375 ? 23.094 -9.062 -5.059 1 96.88 375 ALA A C 1
ATOM 2744 O O . ALA A 1 375 ? 23.062 -9.742 -6.086 1 96.88 375 ALA A O 1
ATOM 2745 N N . ARG A 1 376 ? 24.219 -8.734 -4.453 1 95.19 376 ARG A N 1
ATOM 2746 C CA . ARG A 1 376 ? 25.5 -9.273 -4.906 1 95.19 376 ARG A CA 1
ATOM 2747 C C . ARG A 1 376 ? 25.516 -10.797 -4.801 1 95.19 376 ARG A C 1
ATOM 2749 O O . ARG A 1 376 ? 25.859 -11.484 -5.762 1 95.19 376 ARG A O 1
ATOM 2756 N N . SER A 1 377 ? 25.094 -11.32 -3.648 1 96.62 377 SER A N 1
ATOM 2757 C CA . SER A 1 377 ? 25.062 -12.766 -3.428 1 96.62 377 SER A CA 1
ATOM 2758 C C . SER A 1 377 ? 24.062 -13.445 -4.348 1 96.62 377 SER A C 1
ATOM 2760 O O . SER A 1 377 ? 24.328 -14.508 -4.902 1 96.62 377 SER A O 1
ATOM 2762 N N . ALA A 1 378 ? 22.969 -12.797 -4.492 1 97.31 378 ALA A N 1
ATOM 2763 C CA . ALA A 1 378 ? 21.906 -13.359 -5.332 1 97.31 378 ALA A CA 1
ATOM 2764 C C . ALA A 1 378 ? 22.375 -13.492 -6.777 1 97.31 378 ALA A C 1
ATOM 2766 O O . ALA A 1 378 ? 22.047 -14.477 -7.449 1 97.31 378 ALA A O 1
ATOM 2767 N N . ASP A 1 379 ? 23.125 -12.523 -7.281 1 95.25 379 ASP A N 1
ATOM 2768 C CA . ASP A 1 379 ? 23.547 -12.578 -8.68 1 95.25 379 ASP A CA 1
ATOM 2769 C C . ASP A 1 379 ? 24.453 -13.773 -8.93 1 95.25 379 ASP A C 1
ATOM 2771 O O . ASP A 1 379 ? 24.312 -14.469 -9.945 1 95.25 379 ASP A O 1
ATOM 2775 N N . LEU A 1 380 ? 25.359 -14.062 -8.039 1 94.31 380 LEU A N 1
ATOM 2776 C CA . LEU A 1 380 ? 26.25 -15.203 -8.172 1 94.31 380 LEU A CA 1
ATOM 2777 C C . LEU A 1 380 ? 25.469 -16.516 -8.195 1 94.31 380 LEU A C 1
ATOM 2779 O O . LEU A 1 380 ? 25.719 -17.375 -9.031 1 94.31 380 LEU A O 1
ATOM 2783 N N . SER A 1 381 ? 24.516 -16.562 -7.297 1 96.56 381 SER A N 1
ATOM 2784 C CA . SER A 1 381 ? 23.688 -17.75 -7.227 1 96.56 381 SER A CA 1
ATOM 2785 C C . SER A 1 381 ? 22.812 -17.891 -8.469 1 96.56 381 SER A C 1
ATOM 2787 O O . SER A 1 381 ? 22.703 -18.984 -9.039 1 96.56 381 SER A O 1
ATOM 2789 N N . LEU A 1 382 ? 22.25 -16.828 -8.906 1 96.62 382 LEU A N 1
ATOM 2790 C CA . LEU A 1 382 ? 21.359 -16.844 -10.062 1 96.62 382 LEU A CA 1
ATOM 2791 C C . LEU A 1 382 ? 22.141 -17.156 -11.336 1 96.62 382 LEU A C 1
ATOM 2793 O O . LEU A 1 382 ? 21.641 -17.844 -12.234 1 96.62 382 LEU A O 1
ATOM 2797 N N . GLU A 1 383 ? 23.344 -16.672 -11.43 1 95.06 383 GLU A N 1
ATOM 2798 C CA . GLU A 1 383 ? 24.188 -17.016 -12.562 1 95.06 383 GLU A CA 1
ATOM 2799 C C . GLU A 1 383 ? 24.453 -18.516 -12.633 1 95.06 383 GLU A C 1
ATOM 2801 O O . GLU A 1 383 ? 24.344 -19.125 -13.703 1 95.06 383 GLU A O 1
ATOM 2806 N N . GLN A 1 384 ? 24.766 -19.109 -11.477 1 96.19 384 GLN A N 1
ATOM 2807 C CA . GLN A 1 384 ? 25 -20.547 -11.406 1 96.19 384 GLN A CA 1
ATOM 2808 C C . GLN A 1 384 ? 23.719 -21.312 -11.75 1 96.19 384 GLN A C 1
ATOM 2810 O O . GLN A 1 384 ? 23.781 -22.328 -12.453 1 96.19 384 GLN A O 1
ATOM 2815 N N . GLN A 1 385 ? 22.656 -20.812 -11.234 1 97.31 385 GLN A N 1
ATOM 2816 C CA . GLN A 1 385 ? 21.375 -21.438 -11.547 1 97.31 385 GLN A CA 1
ATOM 2817 C C . GLN A 1 385 ? 21.094 -21.391 -13.047 1 97.31 385 GLN A C 1
ATOM 2819 O O . GLN A 1 385 ? 20.688 -22.391 -13.641 1 97.31 385 GLN A O 1
ATOM 2824 N N . GLU A 1 386 ? 21.297 -20.234 -13.641 1 96.25 386 GLU A N 1
ATOM 2825 C CA . GLU A 1 386 ? 21.047 -20.062 -15.07 1 96.25 386 GLU A CA 1
ATOM 2826 C C . GLU A 1 386 ? 21.891 -21.047 -15.891 1 96.25 386 GLU A C 1
ATOM 2828 O O . GLU A 1 386 ? 21.391 -21.688 -16.812 1 96.25 386 GLU A O 1
ATOM 2833 N N . TYR A 1 387 ? 23.125 -21.219 -15.516 1 96 387 TYR A N 1
ATOM 2834 C CA . TYR A 1 387 ? 24.031 -22.125 -16.219 1 96 387 TYR A CA 1
ATOM 2835 C C . TYR A 1 387 ? 23.562 -23.562 -16.094 1 96 387 TYR A C 1
ATOM 2837 O O . TYR A 1 387 ? 23.469 -24.297 -17.078 1 96 387 TYR A O 1
ATOM 2845 N N . ALA A 1 388 ? 23.25 -23.938 -14.859 1 98.06 388 ALA A N 1
ATOM 2846 C CA . ALA A 1 388 ? 22.812 -25.312 -14.617 1 98.06 388 ALA A CA 1
ATOM 2847 C C . ALA A 1 388 ? 21.5 -25.594 -15.352 1 98.06 388 ALA A C 1
ATOM 2849 O O . ALA A 1 388 ? 21.344 -26.672 -15.938 1 98.06 388 ALA A O 1
ATOM 2850 N N . LEU A 1 389 ? 20.641 -24.625 -15.383 1 97.75 389 LEU A N 1
ATOM 2851 C CA . LEU A 1 389 ? 19.344 -24.812 -16.031 1 97.75 389 LEU A CA 1
ATOM 2852 C C . LEU A 1 389 ? 19.484 -24.812 -17.547 1 97.75 389 LEU A C 1
ATOM 2854 O O . LEU A 1 389 ? 18.734 -25.5 -18.234 1 97.75 389 LEU A O 1
ATOM 2858 N N . GLN A 1 390 ? 20.438 -24.094 -18.047 1 96.94 390 GLN A N 1
ATOM 2859 C CA . GLN A 1 390 ? 20.719 -24.156 -19.469 1 96.94 390 GLN A CA 1
ATOM 2860 C C . GLN A 1 390 ? 21.141 -25.562 -19.891 1 96.94 390 GLN A C 1
ATOM 2862 O O . GLN A 1 390 ? 20.641 -26.094 -20.891 1 96.94 390 GLN A O 1
ATOM 2867 N N . ILE A 1 391 ? 21.984 -26.172 -19.125 1 97.88 391 ILE A N 1
ATOM 2868 C CA . ILE A 1 391 ? 22.422 -27.531 -19.391 1 97.88 391 ILE A CA 1
ATOM 2869 C C . ILE A 1 391 ? 21.234 -28.5 -19.266 1 97.88 391 ILE A C 1
ATOM 2871 O O . ILE A 1 391 ? 21.031 -29.344 -20.141 1 97.88 391 ILE A O 1
ATOM 2875 N N . ALA A 1 392 ? 20.484 -28.25 -18.172 1 98.44 392 ALA A N 1
ATOM 2876 C CA . ALA A 1 392 ? 19.312 -29.094 -17.969 1 98.44 392 ALA A CA 1
ATOM 2877 C C . ALA A 1 392 ? 18.359 -29.016 -19.172 1 98.44 392 ALA A C 1
ATOM 2879 O O . ALA A 1 392 ? 17.859 -30.047 -19.625 1 98.44 392 ALA A O 1
ATOM 2880 N N . MET A 1 393 ? 18.156 -27.828 -19.641 1 97.94 393 MET A N 1
ATOM 2881 C CA . MET A 1 393 ? 17.25 -27.609 -20.781 1 97.94 393 MET A CA 1
ATOM 2882 C C . MET A 1 393 ? 17.797 -28.266 -22.047 1 97.94 393 MET A C 1
ATOM 2884 O O . MET A 1 393 ? 17.062 -28.953 -22.766 1 97.94 393 MET A O 1
ATOM 2888 N N . GLU A 1 394 ? 19.047 -28.234 -22.312 1 98.12 394 GLU A N 1
ATOM 2889 C CA . GLU A 1 394 ? 19.672 -28.812 -23.5 1 98.12 394 GLU A CA 1
ATOM 2890 C C . GLU A 1 394 ? 19.609 -30.328 -23.469 1 98.12 394 GLU A C 1
ATOM 2892 O O . GLU A 1 394 ? 19.281 -30.969 -24.469 1 98.12 394 GLU A O 1
ATOM 2897 N N . GLU A 1 395 ? 19.906 -30.875 -22.281 1 98.44 395 GLU A N 1
ATOM 2898 C CA . GLU A 1 395 ? 19.844 -32.312 -22.125 1 98.44 395 GLU A CA 1
ATOM 2899 C C . GLU A 1 395 ? 18.406 -32.812 -22.266 1 98.44 395 GLU A C 1
ATOM 2901 O O . GLU A 1 395 ? 18.156 -33.844 -22.906 1 98.44 395 GLU A O 1
ATOM 2906 N N . ALA A 1 396 ? 17.484 -32.094 -21.672 1 98.38 396 ALA A N 1
ATOM 2907 C CA . ALA A 1 396 ? 16.078 -32.469 -21.75 1 98.38 396 ALA A CA 1
ATOM 2908 C C . ALA A 1 396 ? 15.555 -32.375 -23.172 1 98.38 396 ALA A C 1
ATOM 2910 O O . ALA A 1 396 ? 14.742 -33.188 -23.625 1 98.38 396 ALA A O 1
ATOM 2911 N N . GLN A 1 397 ? 15.961 -31.375 -23.859 1 97.69 397 GLN A N 1
ATOM 2912 C CA . GLN A 1 397 ? 15.562 -31.203 -25.25 1 97.69 397 GLN A CA 1
ATOM 2913 C C . GLN A 1 397 ? 16.062 -32.344 -26.125 1 97.69 397 GLN A C 1
ATOM 2915 O O . GLN A 1 397 ? 15.312 -32.875 -26.953 1 97.69 397 GLN A O 1
ATOM 2920 N N . ALA A 1 398 ? 17.312 -32.781 -25.938 1 97.81 398 ALA A N 1
ATOM 2921 C CA . ALA A 1 398 ? 17.875 -33.906 -26.656 1 97.81 398 ALA A CA 1
ATOM 2922 C C . ALA A 1 398 ? 17.109 -35.188 -26.328 1 97.81 398 ALA A C 1
ATOM 2924 O O . ALA A 1 398 ? 16.812 -36 -27.219 1 97.81 398 ALA A O 1
ATOM 2925 N N . ALA A 1 399 ? 16.828 -35.281 -25.078 1 98.06 399 ALA A N 1
ATOM 2926 C CA . ALA A 1 399 ? 16.078 -36.469 -24.641 1 98.06 399 ALA A CA 1
ATOM 2927 C C . ALA A 1 399 ? 14.695 -36.5 -25.281 1 98.06 399 ALA A C 1
ATOM 2929 O O . ALA A 1 399 ? 14.219 -37.594 -25.672 1 98.06 399 ALA A O 1
ATOM 2930 N N . GLU A 1 400 ? 14.023 -35.375 -25.375 1 97.25 400 GLU A N 1
ATOM 2931 C CA . GLU A 1 400 ? 12.695 -35.344 -25.984 1 97.25 400 GLU A CA 1
ATOM 2932 C C . GLU A 1 400 ? 12.742 -35.75 -27.453 1 97.25 400 GLU A C 1
ATOM 2934 O O . GLU A 1 400 ? 11.883 -36.5 -27.922 1 97.25 400 GLU A O 1
ATOM 2939 N N . VAL A 1 401 ? 13.734 -35.375 -28.203 1 97.31 401 VAL A N 1
ATOM 2940 C CA . VAL A 1 401 ? 13.898 -35.719 -29.609 1 97.31 401 VAL A CA 1
ATOM 2941 C C . VAL A 1 401 ? 14.07 -37.219 -29.766 1 97.31 401 VAL A C 1
ATOM 2943 O O . VAL A 1 401 ? 13.43 -37.844 -30.625 1 97.31 401 VAL A O 1
ATOM 2946 N N . ILE A 1 402 ? 14.867 -37.781 -28.875 1 97.62 402 ILE A N 1
ATOM 2947 C CA . ILE A 1 402 ? 15.109 -39.219 -28.906 1 97.62 402 ILE A CA 1
ATOM 2948 C C . ILE A 1 402 ? 13.836 -39.969 -28.547 1 97.62 402 ILE A C 1
ATOM 2950 O O . ILE A 1 402 ? 13.469 -40.969 -29.203 1 97.62 402 ILE A O 1
ATOM 2954 N N . ALA A 1 403 ? 13.195 -39.469 -27.516 1 96.88 403 ALA A N 1
ATOM 2955 C CA . ALA A 1 403 ? 11.969 -40.094 -27.062 1 96.88 403 ALA A CA 1
ATOM 2956 C C . ALA A 1 403 ? 10.906 -40.094 -28.156 1 96.88 403 ALA A C 1
ATOM 2958 O O . ALA A 1 403 ? 10.188 -41.094 -28.344 1 96.88 403 ALA A O 1
ATOM 2959 N N . GLU A 1 404 ? 10.742 -39.062 -28.875 1 95.5 404 GLU A N 1
ATOM 2960 C CA . GLU A 1 404 ? 9.766 -38.969 -29.953 1 95.5 404 GLU A CA 1
ATOM 2961 C C . GLU A 1 404 ? 10.062 -40 -31.047 1 95.5 404 GLU A C 1
ATOM 2963 O O . GLU A 1 404 ? 9.156 -40.688 -31.547 1 95.5 404 GLU A O 1
ATOM 2968 N N . ARG A 1 405 ? 11.312 -40.188 -31.406 1 95.69 405 ARG A N 1
ATOM 2969 C CA . ARG A 1 405 ? 11.719 -41.156 -32.438 1 95.69 405 ARG A CA 1
ATOM 2970 C C . ARG A 1 405 ? 11.445 -42.594 -31.953 1 95.69 405 ARG A C 1
ATOM 2972 O O . ARG A 1 405 ? 10.906 -43.406 -32.719 1 95.69 405 ARG A O 1
ATOM 2979 N N . GLN A 1 406 ? 11.844 -42.812 -30.781 1 96.06 406 GLN A N 1
ATOM 2980 C CA . GLN A 1 406 ? 11.656 -44.156 -30.234 1 96.06 406 GLN A CA 1
ATOM 2981 C C . GLN A 1 406 ? 10.18 -44.5 -30.094 1 96.06 406 GLN A C 1
ATOM 2983 O O . GLN A 1 406 ? 9.773 -45.656 -30.281 1 96.06 406 GLN A O 1
ATOM 2988 N N . TYR A 1 407 ? 9.453 -43.531 -29.734 1 95.19 407 TYR A N 1
ATOM 2989 C CA . TYR A 1 407 ? 8.016 -43.75 -29.641 1 95.19 407 TYR A CA 1
ATOM 2990 C C . TYR A 1 407 ? 7.418 -44.062 -31 1 95.19 407 TYR A C 1
ATOM 2992 O O . TYR A 1 407 ? 6.582 -44.969 -31.141 1 95.19 407 TYR A O 1
ATOM 3000 N N . GLN A 1 408 ? 7.855 -43.312 -31.953 1 93.06 408 GLN A N 1
ATOM 3001 C CA . GLN A 1 408 ? 7.414 -43.562 -33.344 1 93.06 408 GLN A CA 1
ATOM 3002 C C . GLN A 1 408 ? 7.746 -44.969 -33.781 1 93.06 408 GLN A C 1
ATOM 3004 O O . GLN A 1 408 ? 6.977 -45.594 -34.5 1 93.06 408 GLN A O 1
ATOM 3009 N N . GLN A 1 409 ? 8.828 -45.531 -33.219 1 92.31 409 GLN A N 1
ATOM 3010 C CA . GLN A 1 409 ? 9.305 -46.875 -33.594 1 92.31 409 GLN A CA 1
ATOM 3011 C C . GLN A 1 409 ? 8.703 -47.938 -32.688 1 92.31 409 GLN A C 1
ATOM 3013 O O . GLN A 1 409 ? 8.938 -49.125 -32.906 1 92.31 409 GLN A O 1
ATOM 3018 N N . GLY A 1 410 ? 7.98 -47.5 -31.781 1 90.94 410 GLY A N 1
ATOM 3019 C CA . GLY A 1 410 ? 7.332 -48.438 -30.891 1 90.94 410 GLY A CA 1
ATOM 3020 C C . GLY A 1 410 ? 8.258 -49 -29.812 1 90.94 410 GLY A C 1
ATOM 3021 O O . GLY A 1 410 ? 7.988 -50.031 -29.234 1 90.94 410 GLY A O 1
ATOM 3022 N N . LEU A 1 411 ? 9.289 -48.25 -29.484 1 92 411 LEU A N 1
ATOM 3023 C CA . LEU A 1 411 ? 10.328 -48.75 -28.594 1 92 411 LEU A CA 1
ATOM 3024 C C . LEU A 1 411 ? 10.07 -48.281 -27.156 1 92 411 LEU A C 1
ATOM 3026 O O . LEU A 1 411 ? 10.641 -48.812 -26.203 1 92 411 LEU A O 1
ATOM 3030 N N . ILE A 1 412 ? 9.242 -47.219 -26.969 1 91.69 412 ILE A N 1
ATOM 3031 C CA . ILE A 1 412 ? 8.922 -46.719 -25.625 1 91.69 412 ILE A CA 1
ATOM 3032 C C . ILE A 1 412 ? 7.426 -46.406 -25.531 1 91.69 412 ILE A C 1
ATOM 3034 O O . ILE A 1 412 ? 6.711 -46.469 -26.531 1 91.69 412 ILE A O 1
ATOM 3038 N N . SER A 1 413 ? 6.965 -46.156 -24.312 1 91.31 413 SER A N 1
ATOM 3039 C CA . SER A 1 413 ? 5.547 -45.938 -24.062 1 91.31 413 SER A CA 1
ATOM 3040 C C . SER A 1 413 ? 5.223 -44.438 -24.141 1 91.31 413 SER A C 1
ATOM 3042 O O . SER A 1 413 ? 6.129 -43.594 -24.188 1 91.31 413 SER A O 1
ATOM 3044 N N . ILE A 1 414 ? 3.914 -44.156 -24.188 1 93.06 414 ILE A N 1
ATOM 3045 C CA . ILE A 1 414 ? 3.438 -42.781 -24.203 1 93.06 414 ILE A CA 1
ATOM 3046 C C . ILE A 1 414 ? 3.848 -42.062 -22.922 1 93.06 414 ILE A C 1
ATOM 3048 O O . ILE A 1 414 ? 4.113 -40.844 -22.938 1 93.06 414 ILE A O 1
ATOM 3052 N N . PHE A 1 415 ? 3.959 -42.75 -21.828 1 91.75 415 PHE A N 1
ATOM 3053 C CA . PHE A 1 415 ? 4.406 -42.156 -20.562 1 91.75 415 PHE A CA 1
ATOM 3054 C C . PHE A 1 415 ? 5.824 -41.625 -20.703 1 91.75 415 PHE A C 1
ATOM 3056 O O . PHE A 1 415 ? 6.121 -40.531 -20.203 1 91.75 415 PHE A O 1
ATOM 3063 N N . ASP A 1 416 ? 6.641 -42.406 -21.391 1 93.75 416 ASP A N 1
ATOM 3064 C CA . ASP A 1 416 ? 8.023 -42 -21.594 1 93.75 416 ASP A CA 1
ATOM 3065 C C . ASP A 1 416 ? 8.094 -40.719 -22.406 1 93.75 416 ASP A C 1
ATOM 3067 O O . ASP A 1 416 ? 8.836 -39.781 -22.062 1 93.75 416 ASP A O 1
ATOM 3071 N N . LEU A 1 417 ? 7.289 -40.625 -23.453 1 94.94 417 LEU A N 1
ATOM 3072 C CA . LEU A 1 417 ? 7.289 -39.469 -24.297 1 94.94 417 LEU A CA 1
ATOM 3073 C C . LEU A 1 417 ? 6.758 -38.25 -23.547 1 94.94 417 LEU A C 1
ATOM 3075 O O . LEU A 1 417 ? 7.387 -37.188 -23.547 1 94.94 417 LEU A O 1
ATOM 3079 N N . ILE A 1 418 ? 5.637 -38.406 -22.875 1 94.56 418 ILE A N 1
ATOM 3080 C CA . ILE A 1 418 ? 5.031 -37.312 -22.125 1 94.56 418 ILE A CA 1
ATOM 3081 C C . ILE A 1 418 ? 5.992 -36.812 -21.047 1 94.56 418 ILE A C 1
ATOM 3083 O O . ILE A 1 418 ? 6.141 -35.625 -20.812 1 94.56 418 ILE A O 1
ATOM 3087 N N . ASN A 1 419 ? 6.594 -37.688 -20.359 1 94 419 ASN A N 1
ATOM 3088 C CA . ASN A 1 419 ? 7.566 -37.344 -19.328 1 94 419 ASN A CA 1
ATOM 3089 C C . ASN A 1 419 ? 8.734 -36.531 -19.922 1 94 419 ASN A C 1
ATOM 3091 O O . ASN A 1 419 ? 9.172 -35.562 -19.328 1 94 419 ASN A O 1
ATOM 3095 N N . ALA A 1 420 ? 9.266 -37.031 -21.031 1 96.19 420 ALA A N 1
ATOM 3096 C CA . ALA A 1 420 ? 10.367 -36.344 -21.672 1 96.19 420 ALA A CA 1
ATOM 3097 C C . ALA A 1 420 ? 9.953 -34.938 -22.078 1 96.19 420 ALA A C 1
ATOM 3099 O O . ALA A 1 420 ? 10.711 -33.969 -21.859 1 96.19 420 ALA A O 1
ATOM 3100 N N . GLN A 1 421 ? 8.758 -34.812 -22.656 1 96.12 421 GLN A N 1
ATOM 3101 C CA . GLN A 1 421 ? 8.234 -33.5 -23.031 1 96.12 421 GLN A CA 1
ATOM 3102 C C . GLN A 1 421 ?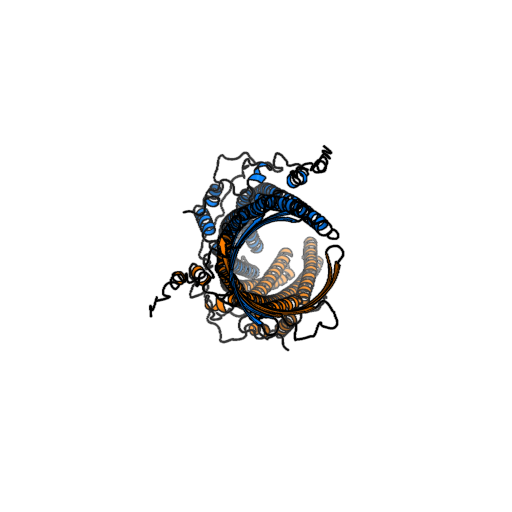 8.078 -32.594 -21.812 1 96.12 421 GLN A C 1
ATOM 3104 O O . GLN A 1 421 ? 8.453 -31.438 -21.844 1 96.12 421 GLN A O 1
ATOM 3109 N N . THR A 1 422 ? 7.527 -33.156 -20.766 1 96 422 THR A N 1
ATOM 3110 C CA . THR A 1 422 ? 7.301 -32.375 -19.547 1 96 422 THR A CA 1
ATOM 3111 C C . THR A 1 422 ? 8.625 -31.891 -18.953 1 96 422 THR A C 1
ATOM 3113 O O . THR A 1 422 ? 8.719 -30.766 -18.484 1 96 422 THR A O 1
ATOM 3116 N N . ARG A 1 423 ? 9.562 -32.719 -18.969 1 95.62 423 ARG A N 1
ATOM 3117 C CA . ARG A 1 423 ? 10.875 -32.375 -18.453 1 95.62 423 ARG A CA 1
ATOM 3118 C C . ARG A 1 423 ? 11.484 -31.219 -19.234 1 95.62 423 ARG A C 1
ATOM 3120 O O . ARG A 1 423 ? 12.055 -30.297 -18.656 1 95.62 423 ARG A O 1
ATOM 3127 N N . ARG A 1 424 ? 11.422 -31.25 -20.547 1 97.31 424 ARG A N 1
ATOM 3128 C CA . ARG A 1 424 ? 11.938 -30.172 -21.391 1 97.31 424 ARG A CA 1
ATOM 3129 C C . ARG A 1 424 ? 11.203 -28.859 -21.109 1 97.31 424 ARG A C 1
ATOM 3131 O O . ARG A 1 424 ? 11.828 -27.812 -20.953 1 97.31 424 ARG A O 1
ATOM 3138 N N . ILE A 1 425 ? 9.891 -28.906 -21.031 1 97.38 425 ILE A N 1
ATOM 3139 C CA . ILE A 1 425 ? 9.07 -27.719 -20.797 1 97.38 425 ILE A CA 1
ATOM 3140 C C . ILE A 1 425 ? 9.398 -27.125 -19.422 1 97.38 425 ILE A C 1
ATOM 3142 O O . ILE A 1 425 ? 9.57 -25.906 -19.281 1 97.38 425 ILE A O 1
ATOM 3146 N N . SER A 1 426 ? 9.5 -27.969 -18.422 1 97.06 426 SER A N 1
ATOM 3147 C CA . SER A 1 426 ? 9.812 -27.531 -17.062 1 97.06 426 SER A CA 1
ATOM 3148 C C . SER A 1 426 ? 11.195 -26.891 -17 1 97.06 426 SER A C 1
ATOM 3150 O O . SER A 1 426 ? 11.367 -25.828 -16.391 1 97.06 426 SER A O 1
ATOM 3152 N N . ALA A 1 427 ? 12.141 -27.531 -17.641 1 97.44 427 ALA A N 1
ATOM 3153 C CA . ALA A 1 427 ? 13.5 -27.016 -17.641 1 97.44 427 ALA A CA 1
ATOM 3154 C C . ALA A 1 427 ? 13.57 -25.656 -18.328 1 97.44 427 ALA A C 1
ATOM 3156 O O . ALA A 1 427 ? 14.211 -24.719 -17.828 1 97.44 427 ALA A O 1
ATOM 3157 N N . LYS A 1 428 ? 12.906 -25.547 -19.438 1 97.19 428 LYS A N 1
ATOM 3158 C CA . LYS A 1 428 ? 12.906 -24.297 -20.172 1 97.19 428 LYS A CA 1
ATOM 3159 C C . LYS A 1 428 ? 12.172 -23.203 -19.391 1 97.19 428 LYS A C 1
ATOM 3161 O O . LYS A 1 428 ? 12.609 -22.047 -19.375 1 97.19 428 LYS A O 1
ATOM 3166 N N . SER A 1 429 ? 11.094 -23.484 -18.812 1 97.69 429 SER A N 1
ATOM 3167 C CA . SER A 1 429 ? 10.359 -22.547 -17.984 1 97.69 429 SER A CA 1
ATOM 3168 C C . SER A 1 429 ? 11.227 -22 -16.844 1 97.69 429 SER A C 1
ATOM 3170 O O . SER A 1 429 ? 11.25 -20.797 -16.609 1 97.69 429 SER A O 1
ATOM 3172 N N . GLN A 1 430 ? 11.914 -22.906 -16.219 1 97 430 GLN A N 1
ATOM 3173 C CA . GLN A 1 430 ? 12.781 -22.516 -15.109 1 97 430 GLN A CA 1
ATOM 3174 C C . GLN A 1 430 ? 13.938 -21.656 -15.594 1 97 430 GLN A C 1
ATOM 3176 O O . GLN A 1 430 ? 14.359 -20.719 -14.898 1 97 430 GLN A O 1
ATOM 3181 N N . LEU A 1 431 ? 14.453 -21.969 -16.75 1 96.69 431 LEU A N 1
ATOM 3182 C CA . LEU A 1 431 ? 15.523 -21.172 -17.328 1 96.69 431 LEU A CA 1
ATOM 3183 C C . LEU A 1 431 ? 15.039 -19.75 -17.625 1 96.69 431 LEU A C 1
ATOM 3185 O O . LEU A 1 431 ? 15.719 -18.781 -17.297 1 96.69 431 LEU A O 1
ATOM 3189 N N . ILE A 1 432 ? 13.844 -19.641 -18.234 1 96.69 432 ILE A N 1
ATOM 3190 C CA . ILE A 1 432 ? 13.242 -18.344 -18.547 1 96.69 432 ILE A CA 1
ATOM 3191 C C . ILE A 1 432 ? 13.07 -17.531 -17.25 1 96.69 432 ILE A C 1
ATOM 3193 O O . ILE A 1 432 ? 13.43 -16.359 -17.203 1 96.69 432 ILE A O 1
ATOM 3197 N N . ALA A 1 433 ? 12.617 -18.172 -16.203 1 96.25 433 ALA A N 1
ATOM 3198 C CA . ALA A 1 433 ? 12.383 -17.531 -14.906 1 96.25 433 ALA A CA 1
ATOM 3199 C C . ALA A 1 433 ? 13.688 -17.094 -14.266 1 96.25 433 ALA A C 1
ATOM 3201 O O . ALA A 1 433 ? 13.766 -16 -13.68 1 96.25 433 ALA A O 1
ATOM 3202 N N . ALA A 1 434 ? 14.648 -17.922 -14.344 1 96.44 434 ALA A N 1
ATOM 3203 C CA . ALA A 1 434 ? 15.953 -17.594 -13.766 1 96.44 434 ALA A CA 1
ATOM 3204 C C . ALA A 1 434 ? 16.562 -16.391 -1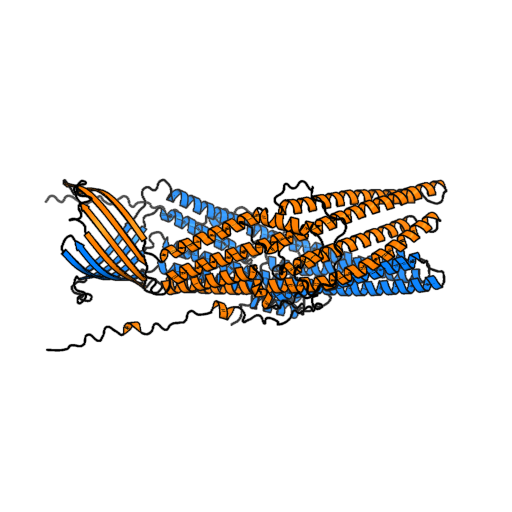4.453 1 96.44 434 ALA A C 1
ATOM 3206 O O . ALA A 1 434 ? 17.141 -15.516 -13.789 1 96.44 434 ALA A O 1
ATOM 3207 N N . ARG A 1 435 ? 16.469 -16.375 -15.742 1 95.69 435 ARG A N 1
ATOM 3208 C CA . ARG A 1 435 ? 17 -15.234 -16.5 1 95.69 435 ARG A CA 1
ATOM 3209 C C . ARG A 1 435 ? 16.281 -13.945 -16.109 1 95.69 435 ARG A C 1
ATOM 3211 O O . ARG A 1 435 ? 16.906 -12.906 -15.93 1 95.69 435 ARG A O 1
ATOM 3218 N N . ALA A 1 436 ? 14.984 -13.961 -16.031 1 95.88 436 ALA A N 1
ATOM 3219 C CA . ALA A 1 436 ? 14.211 -12.797 -15.602 1 95.88 436 ALA A CA 1
ATOM 3220 C C . ALA A 1 436 ? 14.602 -12.367 -14.188 1 95.88 436 ALA A C 1
ATOM 3222 O O . ALA A 1 436 ? 14.758 -11.18 -13.914 1 95.88 436 ALA A O 1
ATOM 3223 N N . SER A 1 437 ? 14.758 -13.375 -13.281 1 96.88 437 SER A N 1
ATOM 3224 C CA . SER A 1 437 ? 15.141 -13.094 -11.898 1 96.88 437 SER A CA 1
ATOM 3225 C C . SER A 1 437 ? 16.516 -12.422 -11.836 1 96.88 437 SER A C 1
ATOM 3227 O O . SER A 1 437 ? 16.734 -11.531 -11.008 1 96.88 437 SER A O 1
ATOM 3229 N N . ARG A 1 438 ? 17.391 -12.875 -12.664 1 96.25 438 ARG A N 1
ATOM 3230 C CA . ARG A 1 438 ? 18.719 -12.266 -12.711 1 96.25 438 ARG A CA 1
ATOM 3231 C C . ARG A 1 438 ? 18.641 -10.82 -13.195 1 96.25 438 ARG A C 1
ATOM 3233 O O . ARG A 1 438 ? 19.312 -9.945 -12.656 1 96.25 438 ARG A O 1
ATOM 3240 N N . GLY A 1 439 ? 17.828 -10.586 -14.242 1 94.94 439 GLY A N 1
ATOM 3241 C CA . GLY A 1 439 ? 17.594 -9.219 -14.688 1 94.94 439 GLY A CA 1
ATOM 3242 C C . GLY A 1 439 ? 17.016 -8.328 -13.602 1 94.94 439 GLY A C 1
ATOM 3243 O O . GLY A 1 439 ? 17.5 -7.211 -13.398 1 94.94 439 GLY A O 1
ATOM 3244 N N . ILE A 1 440 ? 16.031 -8.797 -12.883 1 96.5 440 ILE A N 1
ATOM 3245 C CA . ILE A 1 440 ? 15.398 -8.062 -11.797 1 96.5 440 ILE A CA 1
ATOM 3246 C C . ILE A 1 440 ? 16.422 -7.789 -10.695 1 96.5 440 ILE A C 1
ATOM 3248 O O . ILE A 1 440 ? 16.5 -6.668 -10.188 1 96.5 440 ILE A O 1
ATOM 3252 N N . ASN A 1 441 ? 17.203 -8.797 -10.375 1 96.5 441 ASN A N 1
ATOM 3253 C CA . ASN A 1 441 ? 18.219 -8.625 -9.359 1 96.5 441 ASN A CA 1
ATOM 3254 C C . ASN A 1 441 ? 19.25 -7.574 -9.766 1 96.5 441 ASN A C 1
ATOM 3256 O O . ASN A 1 441 ? 19.703 -6.773 -8.945 1 96.5 441 ASN A O 1
ATOM 3260 N N . ARG A 1 442 ? 19.672 -7.625 -11.039 1 94.12 442 ARG A N 1
ATOM 3261 C CA . ARG A 1 442 ? 20.625 -6.648 -11.547 1 94.12 442 ARG A CA 1
ATOM 3262 C C . ARG A 1 442 ? 20.094 -5.227 -11.383 1 94.12 442 ARG A C 1
ATOM 3264 O O . ARG A 1 442 ? 20.828 -4.328 -10.969 1 94.12 442 ARG A O 1
ATOM 3271 N N . ILE A 1 443 ? 18.859 -4.973 -11.758 1 93.69 443 ILE A N 1
ATOM 3272 C CA . ILE A 1 443 ? 18.219 -3.674 -11.602 1 93.69 443 ILE A CA 1
ATOM 3273 C C . ILE A 1 443 ? 18.219 -3.281 -10.125 1 93.69 443 ILE A C 1
ATOM 3275 O O . ILE A 1 443 ? 18.625 -2.174 -9.766 1 93.69 443 ILE A O 1
ATOM 3279 N N . ASN A 1 444 ? 17.812 -4.238 -9.266 1 95.62 444 ASN A N 1
ATOM 3280 C CA . ASN A 1 444 ? 17.703 -3.967 -7.836 1 95.62 444 ASN A CA 1
ATOM 3281 C C . ASN A 1 444 ? 19.078 -3.674 -7.219 1 95.62 444 ASN A C 1
ATOM 3283 O O . ASN A 1 444 ? 19.172 -2.877 -6.285 1 95.62 444 ASN A O 1
ATOM 3287 N N . TYR A 1 445 ? 20.141 -4.262 -7.746 1 94.31 445 TYR A N 1
ATOM 3288 C CA . TYR A 1 445 ? 21.5 -3.979 -7.305 1 94.31 445 TYR A CA 1
ATOM 3289 C C . TYR A 1 445 ? 21.859 -2.514 -7.535 1 94.31 445 TYR A C 1
ATOM 3291 O O . TYR A 1 445 ? 22.344 -1.835 -6.625 1 94.31 445 TYR A O 1
ATOM 3299 N N . HIS A 1 446 ? 21.562 -2.051 -8.641 1 91.88 446 HIS A N 1
ATOM 3300 C CA . HIS A 1 446 ? 21.906 -0.67 -8.969 1 91.88 446 HIS A CA 1
ATOM 3301 C C . HIS A 1 446 ? 21.047 0.312 -8.188 1 91.88 446 HIS A C 1
ATOM 3303 O O . HIS A 1 446 ? 21.516 1.381 -7.789 1 91.88 446 HIS A O 1
ATOM 3309 N N . LEU A 1 447 ? 19.766 -0.064 -7.977 1 92.81 447 LEU A N 1
ATOM 3310 C CA . LEU A 1 447 ? 18.922 0.764 -7.133 1 92.81 447 LEU A CA 1
ATOM 3311 C C . LEU A 1 447 ? 19.453 0.819 -5.707 1 92.81 447 LEU A C 1
ATOM 3313 O O . LEU A 1 447 ? 19.453 1.882 -5.082 1 92.81 447 LEU A O 1
ATOM 3317 N N . ALA A 1 448 ? 19.859 -0.326 -5.25 1 94.44 448 ALA A N 1
ATOM 3318 C CA . ALA A 1 448 ? 20.391 -0.417 -3.891 1 94.44 448 ALA A CA 1
ATOM 3319 C C . ALA A 1 448 ? 21.641 0.444 -3.734 1 94.44 448 ALA A C 1
ATOM 3321 O O . ALA A 1 448 ? 21.953 0.896 -2.631 1 94.44 448 ALA A O 1
ATOM 3322 N N . LEU A 1 449 ? 22.328 0.714 -4.852 1 93.06 449 LEU A N 1
ATOM 3323 C CA . LEU A 1 449 ? 23.531 1.533 -4.828 1 93.06 449 LEU A CA 1
ATOM 3324 C C . LEU A 1 449 ? 23.188 3.012 -4.977 1 93.06 449 LEU A C 1
ATOM 3326 O O . LEU A 1 449 ? 24.094 3.854 -5.078 1 93.06 449 LEU A O 1
ATOM 3330 N N . GLY A 1 450 ? 21.906 3.312 -4.961 1 90.94 450 GLY A N 1
ATOM 3331 C CA . GLY A 1 450 ? 21.484 4.699 -5.074 1 90.94 450 GLY A CA 1
ATOM 3332 C C . GLY A 1 450 ? 21.188 5.121 -6.5 1 90.94 450 GLY A C 1
ATOM 3333 O O . GLY A 1 450 ? 21.219 6.309 -6.824 1 90.94 450 GLY A O 1
ATOM 3334 N N . GLY A 1 451 ? 20.891 4.199 -7.383 1 84.12 451 GLY A N 1
ATOM 3335 C CA . GLY A 1 451 ? 20.469 4.477 -8.742 1 84.12 451 GLY A CA 1
ATOM 3336 C C . GLY A 1 451 ? 21.625 4.531 -9.727 1 84.12 451 GLY A C 1
ATOM 3337 O O . GLY A 1 451 ? 21.422 4.438 -10.938 1 84.12 451 GLY A O 1
ATOM 3338 N N . GLY A 1 452 ? 22.859 4.57 -9.266 1 70.31 452 GLY A N 1
ATOM 3339 C CA . GLY A 1 452 ? 24.031 4.609 -10.133 1 70.31 452 GLY A CA 1
ATOM 3340 C C . GLY A 1 452 ? 24.016 5.781 -11.102 1 70.31 452 GLY A C 1
ATOM 3341 O O . GLY A 1 452 ? 23.375 6.801 -10.836 1 70.31 452 GLY A O 1
ATOM 3342 N N . ASP A 1 453 ? 24.812 5.762 -12.219 1 65.62 453 ASP A N 1
ATOM 3343 C CA . ASP A 1 453 ? 24.953 6.809 -13.227 1 65.62 453 ASP A CA 1
ATOM 3344 C C . ASP A 1 453 ? 23.906 6.641 -14.336 1 65.62 453 ASP A C 1
ATOM 3346 O O . ASP A 1 453 ? 24.234 6.203 -15.438 1 65.62 453 ASP A O 1
ATOM 3350 N N . ALA A 1 454 ? 22.656 6.418 -13.859 1 64.94 454 ALA A N 1
ATOM 3351 C CA . ALA A 1 454 ? 21.625 6.32 -14.898 1 64.94 454 ALA A CA 1
ATOM 3352 C C . ALA A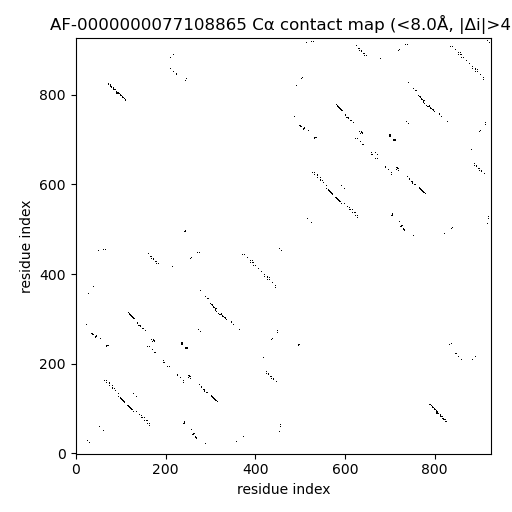 1 454 ? 20.984 7.68 -15.164 1 64.94 454 ALA A C 1
ATOM 3354 O O . ALA A 1 454 ? 20.188 8.164 -14.359 1 64.94 454 ALA A O 1
ATOM 3355 N N . PRO A 1 455 ? 21.438 8.18 -16.344 1 61.59 455 PRO A N 1
ATOM 3356 C CA . PRO A 1 455 ? 20.938 9.516 -16.656 1 61.59 455 PRO A CA 1
ATOM 3357 C C . PRO A 1 455 ? 19.406 9.586 -16.672 1 61.59 455 PRO A C 1
ATOM 3359 O O . PRO A 1 455 ? 18.828 10.625 -16.359 1 61.59 455 PRO A O 1
ATOM 3362 N N . VAL A 1 456 ? 18.844 8.492 -16.969 1 65.44 456 VAL A N 1
ATOM 3363 C CA . VAL A 1 456 ? 17.391 8.5 -17.125 1 65.44 456 VAL A CA 1
ATOM 3364 C C . VAL A 1 456 ? 16.719 8.703 -15.766 1 65.44 456 VAL A C 1
ATOM 3366 O O . VAL A 1 456 ? 15.641 9.281 -15.68 1 65.44 456 VAL A O 1
ATOM 3369 N N . ILE A 1 457 ? 17.375 8.281 -14.766 1 68.06 457 ILE A N 1
ATOM 3370 C CA . ILE A 1 457 ? 16.812 8.367 -13.422 1 68.06 457 ILE A CA 1
ATOM 3371 C C . ILE A 1 457 ? 17.109 9.742 -12.82 1 68.06 457 ILE A C 1
ATOM 3373 O O . ILE A 1 457 ? 16.297 10.297 -12.086 1 68.06 457 ILE A O 1
ATOM 3377 N N . ASN A 1 458 ? 18.328 10.195 -13.18 1 62.81 458 ASN A N 1
ATOM 3378 C CA . ASN A 1 458 ? 18.797 11.422 -12.547 1 62.81 458 ASN A CA 1
ATOM 3379 C C . ASN A 1 458 ? 18.344 12.656 -13.312 1 62.81 458 ASN A C 1
ATOM 3381 O O . ASN A 1 458 ? 18.531 13.789 -12.852 1 62.81 458 ASN A O 1
ATOM 3385 N N . ALA A 1 459 ? 17.859 12.531 -14.539 1 54.38 459 ALA A N 1
ATOM 3386 C CA . ALA A 1 459 ? 17.5 13.719 -15.32 1 54.38 459 ALA A CA 1
ATOM 3387 C C . ALA A 1 459 ? 16.453 14.562 -14.586 1 54.38 459 ALA A C 1
ATOM 3389 O O . ALA A 1 459 ? 15.461 14.031 -14.086 1 54.38 459 ALA A O 1
ATOM 3390 N N . PRO A 1 460 ? 16.828 15.758 -14.172 1 49.78 460 PRO A N 1
ATOM 3391 C CA . PRO A 1 460 ? 15.812 16.656 -13.602 1 49.78 460 PRO A CA 1
ATOM 3392 C C . PRO A 1 460 ? 14.523 16.688 -14.422 1 49.78 460 PRO A C 1
ATOM 3394 O O . PRO A 1 460 ? 14.555 16.453 -15.633 1 49.78 460 PRO A O 1
ATOM 3397 N N . ALA A 1 461 ? 13.391 16.469 -13.727 1 46.81 461 ALA A N 1
ATOM 3398 C CA . ALA A 1 461 ? 12.141 16.672 -14.453 1 46.81 461 ALA A CA 1
ATOM 3399 C C . ALA A 1 461 ? 12.234 17.891 -15.375 1 46.81 461 ALA A C 1
ATOM 3401 O O . ALA A 1 461 ? 12.547 19 -14.922 1 46.81 461 ALA A O 1
ATOM 3402 N N . GLY A 1 462 ? 12.664 17.719 -16.719 1 32.31 462 GLY A N 1
ATOM 3403 C CA . GLY A 1 462 ? 12.797 18.844 -17.641 1 32.31 462 GLY A CA 1
ATOM 3404 C C . GLY A 1 462 ? 11.938 20.031 -17.266 1 32.31 462 GLY A C 1
ATOM 3405 O O . GLY A 1 462 ? 10.891 19.875 -16.625 1 32.31 462 GLY A O 1
ATOM 3406 N N . SER A 1 463 ? 12.492 21.391 -17.578 1 26.7 463 SER A N 1
ATOM 3407 C CA . SER A 1 463 ? 12.133 22.625 -18.266 1 26.7 463 SER A CA 1
ATOM 3408 C C . SER A 1 463 ? 11.031 22.391 -19.297 1 26.7 463 SER A C 1
ATOM 3410 O O . SER A 1 463 ? 10.984 21.328 -19.922 1 26.7 463 SER A O 1
ATOM 3412 N N . MET B 1 1 ? -22.609 78.625 4.016 1 29.3 1 MET B N 1
ATOM 3413 C CA . MET B 1 1 ? -23.219 77.438 4.484 1 29.3 1 MET B CA 1
ATOM 3414 C C . MET B 1 1 ? -22.578 76.188 3.805 1 29.3 1 MET B C 1
ATOM 3416 O O . MET B 1 1 ? -23 75.812 2.721 1 29.3 1 MET B O 1
ATOM 3420 N N . LYS B 1 2 ? -21.219 76.125 3.785 1 34.25 2 LYS B N 1
ATOM 3421 C CA . LYS B 1 2 ? -20.188 75.625 2.896 1 34.25 2 LYS B CA 1
ATOM 3422 C C . LYS B 1 2 ? -20.141 74.062 2.963 1 34.25 2 LYS B C 1
ATOM 3424 O O . LYS B 1 2 ? -19.984 73.5 4.043 1 34.25 2 LYS B O 1
ATOM 3429 N N . HIS B 1 3 ? -20.828 73.312 2.006 1 31.86 3 HIS B N 1
ATOM 3430 C CA . HIS B 1 3 ? -21.172 71.938 1.661 1 31.86 3 HIS B CA 1
ATOM 3431 C C . HIS B 1 3 ? -19.922 71.062 1.478 1 31.86 3 HIS B C 1
ATOM 3433 O O . HIS B 1 3 ? -19.609 70.688 0.36 1 31.86 3 HIS B O 1
ATOM 3439 N N . TYR B 1 4 ? -18.844 71.375 2.254 1 30.72 4 TYR B N 1
ATOM 3440 C CA . TYR B 1 4 ? -17.625 70.625 1.922 1 30.72 4 TYR B CA 1
ATOM 3441 C C . TYR B 1 4 ? -17.875 69.125 1.948 1 30.72 4 TYR B C 1
ATOM 3443 O O . TYR B 1 4 ? -18.359 68.562 2.939 1 30.72 4 TYR B O 1
ATOM 3451 N N . SER B 1 5 ? -18.062 68.438 0.737 1 29.72 5 SER B N 1
ATOM 3452 C CA . SER B 1 5 ? -18.344 67.062 0.268 1 29.72 5 SER B CA 1
ATOM 3453 C C . SER B 1 5 ? -17.281 66.125 0.758 1 29.72 5 SER B C 1
ATOM 3455 O O . SER B 1 5 ? -16.078 66.312 0.582 1 29.72 5 SER B O 1
ATOM 3457 N N . ALA B 1 6 ? -17.516 65.312 1.902 1 33.75 6 ALA B N 1
ATOM 3458 C CA . ALA B 1 6 ? -16.938 64.188 2.615 1 33.75 6 ALA B CA 1
ATOM 3459 C C . ALA B 1 6 ? -16.641 63 1.661 1 33.75 6 ALA B C 1
ATOM 3461 O O . ALA B 1 6 ? -17.328 61.969 1.689 1 33.75 6 ALA B O 1
ATOM 3462 N N . SER B 1 7 ? -16.297 63.281 0.303 1 29.38 7 SER B N 1
ATOM 3463 C CA . SER B 1 7 ? -16.297 62.25 -0.702 1 29.38 7 SER B CA 1
ATOM 3464 C C . SER B 1 7 ? -15.227 61.188 -0.395 1 29.38 7 SER B C 1
ATOM 3466 O O . SER B 1 7 ? -15.234 60.094 -0.971 1 29.38 7 SER B O 1
ATOM 3468 N N . ALA B 1 8 ? -14.031 61.5 0.151 1 29.42 8 ALA B N 1
ATOM 3469 C CA . ALA B 1 8 ? -12.867 60.812 -0.397 1 29.42 8 ALA B CA 1
ATOM 3470 C C . ALA B 1 8 ? -12.75 59.406 0.166 1 29.42 8 ALA B C 1
ATOM 3472 O O . ALA B 1 8 ? -11.742 58.719 -0.054 1 29.42 8 ALA B O 1
ATOM 3473 N N . ILE B 1 9 ? -13.43 59.094 1.267 1 31.44 9 ILE B N 1
ATOM 3474 C CA . ILE B 1 9 ? -12.828 57.938 1.92 1 31.44 9 ILE B CA 1
ATOM 3475 C C . ILE B 1 9 ? -13.039 56.688 1.064 1 31.44 9 ILE B C 1
ATOM 3477 O O . ILE B 1 9 ? -12.984 55.562 1.569 1 31.44 9 ILE B O 1
ATOM 3481 N N . ALA B 1 10 ? -13.688 56.75 -0.224 1 27.72 10 ALA B N 1
ATOM 3482 C CA . ALA B 1 10 ? -14.219 55.562 -0.855 1 27.72 10 ALA B CA 1
ATOM 3483 C C . ALA B 1 10 ? -13.102 54.594 -1.246 1 27.72 10 ALA B C 1
ATOM 3485 O O . ALA B 1 10 ? -13.344 53.406 -1.462 1 27.72 10 ALA B O 1
ATOM 3486 N N . ILE B 1 11 ? -11.969 55.156 -1.726 1 29.56 11 ILE B N 1
ATOM 3487 C CA . ILE B 1 11 ? -11.445 54.438 -2.889 1 29.56 11 ILE B CA 1
ATOM 3488 C C . ILE B 1 11 ? -10.875 53.094 -2.459 1 29.56 11 ILE B C 1
ATOM 3490 O O . ILE B 1 11 ? -10.422 52.312 -3.297 1 29.56 11 ILE B O 1
ATOM 3494 N N . LEU B 1 12 ? -10.352 53.031 -1.246 1 28.62 12 LEU B N 1
ATOM 3495 C CA . LEU B 1 12 ? -9.297 52 -1.294 1 28.62 12 LEU B CA 1
ATOM 3496 C C . LEU B 1 12 ? -9.883 50.625 -1.499 1 28.62 12 LEU B C 1
ATOM 3498 O O . LEU B 1 12 ? -9.188 49.625 -1.32 1 28.62 12 LEU B O 1
ATOM 3502 N N . ALA B 1 13 ? -11.234 50.531 -1.493 1 30.55 13 ALA B N 1
ATOM 3503 C CA . ALA B 1 13 ? -11.727 49.156 -1.455 1 30.55 13 ALA B CA 1
ATOM 3504 C C . ALA B 1 13 ? -11.414 48.438 -2.756 1 30.55 13 ALA B C 1
ATOM 3506 O O . ALA B 1 13 ? -11.906 47.312 -2.99 1 30.55 13 ALA B O 1
ATOM 3507 N N . SER B 1 14 ? -11.039 49.219 -3.84 1 27.06 14 SER B N 1
ATOM 3508 C CA . SER B 1 14 ? -11.461 48.594 -5.078 1 27.06 14 SER B CA 1
ATOM 3509 C C . SER B 1 14 ? -10.883 47.188 -5.203 1 27.06 14 SER B C 1
ATOM 3511 O O . SER B 1 14 ? -11.586 46.25 -5.578 1 27.06 14 SER B O 1
ATOM 3513 N N . GLY B 1 15 ? -9.547 47.188 -5.578 1 28.11 15 GLY B N 1
ATOM 3514 C CA . GLY B 1 15 ? -9.172 46.219 -6.578 1 28.11 15 GLY B CA 1
ATOM 3515 C C . GLY B 1 15 ? -9.125 44.781 -6.035 1 28.11 15 GLY B C 1
ATOM 3516 O O . GLY B 1 15 ? -8.055 44.281 -5.711 1 28.11 15 GLY B O 1
ATOM 3517 N N . CYS B 1 16 ? -9.836 44.562 -4.98 1 27.67 16 CYS B N 1
ATOM 3518 C CA . CYS B 1 16 ? -9.711 43.156 -4.613 1 27.67 16 CYS B CA 1
ATOM 3519 C C . CYS B 1 16 ? -10.062 42.25 -5.789 1 27.67 16 CYS B C 1
ATOM 3521 O O . CYS B 1 16 ? -11.234 42.125 -6.152 1 27.67 16 CYS B O 1
ATOM 3523 N N . ALA B 1 17 ? -9.289 42.312 -6.855 1 27.44 17 ALA B N 1
ATOM 3524 C CA . ALA B 1 17 ? -9.438 41.281 -7.891 1 27.44 17 ALA B CA 1
ATOM 3525 C C . ALA B 1 17 ? -9.719 39.906 -7.273 1 27.44 17 ALA B C 1
ATOM 3527 O O . ALA B 1 17 ? -9 39.469 -6.371 1 27.44 17 ALA B O 1
ATOM 3528 N N . SER B 1 18 ? -10.969 39.531 -7.262 1 28.53 18 SER B N 1
ATOM 3529 C CA . SER B 1 18 ? -11.492 38.188 -7.035 1 28.53 18 SER B CA 1
ATOM 3530 C C . SER B 1 18 ? -10.594 37.125 -7.668 1 28.53 18 SER B C 1
ATOM 3532 O O . SER B 1 18 ? -10.57 36.969 -8.891 1 28.53 18 SER B O 1
ATOM 3534 N N . ILE B 1 19 ? -9.359 37.219 -7.379 1 29.81 19 ILE B N 1
ATOM 3535 C CA . ILE B 1 19 ? -8.797 35.969 -7.871 1 29.81 19 ILE B CA 1
ATOM 3536 C C . ILE B 1 19 ? -9.68 34.781 -7.457 1 29.81 19 ILE B C 1
ATOM 3538 O O . ILE B 1 19 ? -9.836 34.5 -6.266 1 29.81 19 ILE B O 1
ATOM 3542 N N . GLY B 1 20 ? -10.852 34.656 -8.133 1 29.41 20 GLY B N 1
ATOM 3543 C CA . GLY B 1 20 ? -11.656 33.469 -8.062 1 29.41 20 GLY B CA 1
ATOM 3544 C C . GLY B 1 20 ? -10.844 32.219 -7.766 1 29.41 20 GLY B C 1
ATOM 3545 O O . GLY B 1 20 ? -9.945 31.859 -8.531 1 29.41 20 GLY B O 1
ATOM 3546 N N . GLY B 1 21 ? -10.414 31.984 -6.629 1 33.34 21 GLY B N 1
ATOM 3547 C CA . GLY B 1 21 ? -9.945 30.75 -6.039 1 33.34 21 GLY B CA 1
ATOM 3548 C C . GLY B 1 21 ? -10.68 29.531 -6.57 1 33.34 21 GLY B C 1
ATOM 3549 O O . GLY B 1 21 ? -11.359 28.828 -5.816 1 33.34 21 GLY B O 1
ATOM 3550 N N . GLY B 1 22 ? -11.523 29.641 -7.57 1 32.47 22 GLY B N 1
ATOM 3551 C CA . GLY B 1 22 ? -12.18 28.438 -8.078 1 32.47 22 GLY B CA 1
ATOM 3552 C C . GLY B 1 22 ? -11.297 27.203 -8 1 32.47 22 GLY B C 1
ATOM 3553 O O . GLY B 1 22 ? -10.172 27.266 -7.508 1 32.47 22 GLY B O 1
ATOM 3554 N N . ASP B 1 23 ? -11.586 26.031 -9.117 1 35.56 23 ASP B N 1
ATOM 3555 C CA . ASP B 1 23 ? -11.539 24.578 -9.312 1 35.56 23 ASP B CA 1
ATOM 3556 C C . ASP B 1 23 ? -10.102 24.094 -9.422 1 35.56 23 ASP B C 1
ATOM 3558 O O . ASP B 1 23 ? -9.594 23.891 -10.531 1 35.56 23 ASP B O 1
ATOM 3562 N N . ILE B 1 24 ? -9.32 24.656 -8.867 1 37.81 24 ILE B N 1
ATOM 3563 C CA . ILE B 1 24 ? -8 24.062 -9.023 1 37.81 24 ILE B CA 1
ATOM 3564 C C . ILE B 1 24 ? -8.117 22.531 -8.953 1 37.81 24 ILE B C 1
ATOM 3566 O O . ILE B 1 24 ? -7.398 21.812 -9.648 1 37.81 24 ILE B O 1
ATOM 3570 N N . ALA B 1 25 ? -8.781 22.125 -7.871 1 38.78 25 ALA B N 1
ATOM 3571 C CA . ALA B 1 25 ? -8.984 20.688 -7.75 1 38.78 25 ALA B CA 1
ATOM 3572 C C . ALA B 1 25 ? -9.586 20.109 -9.023 1 38.78 25 ALA B C 1
ATOM 3574 O O . ALA B 1 25 ? -9.211 19.016 -9.453 1 38.78 25 ALA B O 1
ATOM 3575 N N . THR B 1 26 ? -10.648 20.797 -9.422 1 39.66 26 THR B N 1
ATOM 3576 C CA . THR B 1 26 ? -11.406 20.312 -10.57 1 39.66 26 THR B CA 1
ATOM 3577 C C . THR B 1 26 ? -10.562 20.391 -11.844 1 39.66 26 THR B C 1
ATOM 3579 O O . THR B 1 26 ? -10.734 19.578 -12.75 1 39.66 26 THR B O 1
ATOM 3582 N N . ASP B 1 27 ? -9.781 21.516 -11.891 1 40.59 27 ASP B N 1
ATOM 3583 C CA . ASP B 1 27 ? -9.055 21.641 -13.148 1 40.59 27 ASP B CA 1
ATOM 3584 C C . ASP B 1 27 ? -7.941 20.609 -13.266 1 40.59 27 ASP B C 1
ATOM 3586 O O . ASP B 1 27 ? -7.539 20.234 -14.367 1 40.59 27 ASP B O 1
ATOM 3590 N N . TYR B 1 28 ? -7.215 20.453 -12.273 1 38.41 28 TYR B N 1
ATOM 3591 C CA . TYR B 1 28 ? -6.129 19.484 -12.375 1 38.41 28 TYR B CA 1
ATOM 3592 C C . TYR B 1 28 ? -6.668 18.109 -12.719 1 38.41 28 TYR B C 1
ATOM 3594 O O . TYR B 1 28 ? -5.926 17.25 -13.211 1 38.41 28 TYR B O 1
ATOM 3602 N N . THR B 1 29 ? -7.645 17.734 -11.906 1 45.28 29 THR B N 1
ATOM 3603 C CA . THR B 1 29 ? -7.945 16.312 -11.75 1 45.28 29 THR B CA 1
ATOM 3604 C C . THR B 1 29 ? -7.949 15.609 -13.102 1 45.28 29 THR B C 1
ATOM 3606 O O . THR B 1 29 ? -7.254 14.609 -13.289 1 45.28 29 THR B O 1
ATOM 3609 N N . LEU B 1 30 ? -9.312 15.516 -13.719 1 46.31 30 LEU B N 1
ATOM 3610 C CA . LEU B 1 30 ? -9.695 14.555 -14.75 1 46.31 30 LEU B CA 1
ATOM 3611 C C . LEU B 1 30 ? -8.961 14.836 -16.062 1 46.31 30 LEU B C 1
ATOM 3613 O O . LEU B 1 30 ? -9.281 14.266 -17.094 1 46.31 30 LEU B O 1
ATOM 3617 N N . ALA B 1 31 ? -8.328 15.875 -16.031 1 42.66 31 ALA B N 1
ATOM 3618 C CA . ALA B 1 31 ? -7.816 16.344 -17.312 1 42.66 31 ALA B CA 1
ATOM 3619 C C . ALA B 1 31 ? -6.875 15.312 -17.938 1 42.66 31 ALA B C 1
ATOM 3621 O O . ALA B 1 31 ? -6.824 15.156 -19.156 1 42.66 31 ALA B O 1
ATOM 3622 N N . THR B 1 32 ? -5.898 14.773 -17.125 1 49.78 32 THR B N 1
ATOM 3623 C CA . THR B 1 32 ? -4.824 14.172 -17.906 1 49.78 32 THR B CA 1
ATOM 3624 C C . THR B 1 32 ? -5.199 12.766 -18.359 1 49.78 32 THR B C 1
ATOM 3626 O O . THR B 1 32 ? -4.547 12.188 -19.219 1 49.78 32 THR B O 1
ATOM 3629 N N . THR B 1 33 ? -5.949 12.008 -17.516 1 58.38 33 THR B N 1
ATOM 3630 C CA . THR B 1 33 ? -6.082 10.633 -18 1 58.38 33 THR B CA 1
ATOM 3631 C C . THR B 1 33 ? -7.324 10.492 -18.891 1 58.38 33 THR B C 1
ATOM 3633 O O . THR B 1 33 ? -8.43 10.844 -18.469 1 58.38 33 THR B O 1
ATOM 3636 N N . SER B 1 34 ? -7.137 10.453 -20.125 1 70.69 34 SER B N 1
ATOM 3637 C CA . SER B 1 34 ? -8.234 10.133 -21.031 1 70.69 34 SER B CA 1
ATOM 3638 C C . SER B 1 34 ? -9.039 8.945 -20.516 1 70.69 34 SER B C 1
ATOM 3640 O O . SER B 1 34 ? -8.516 7.84 -20.375 1 70.69 34 SER B O 1
ATOM 3642 N N . ILE B 1 35 ? -10.188 9.273 -19.953 1 78.81 35 ILE B N 1
ATOM 3643 C CA . ILE B 1 35 ? -11.086 8.219 -19.469 1 78.81 35 ILE B CA 1
ATOM 3644 C C . ILE B 1 35 ? -11.758 7.535 -20.672 1 78.81 35 ILE B C 1
ATOM 3646 O O . ILE B 1 35 ? -12.461 8.18 -21.453 1 78.81 35 ILE B O 1
ATOM 3650 N N . PRO B 1 36 ? -11.484 6.285 -20.734 1 85.25 36 PRO B N 1
ATOM 3651 C CA . PRO B 1 36 ? -12.164 5.598 -21.828 1 85.25 36 PRO B CA 1
ATOM 3652 C C . PRO B 1 36 ? -13.664 5.465 -21.609 1 85.25 36 PRO B C 1
ATOM 3654 O O . PRO B 1 36 ? -14.133 5.492 -20.469 1 85.25 36 PRO B O 1
ATOM 3657 N N . ASN B 1 37 ? -14.398 5.348 -22.75 1 85.25 37 ASN B N 1
ATOM 3658 C CA . ASN B 1 37 ? -15.844 5.18 -22.688 1 85.25 37 ASN B CA 1
ATOM 3659 C C . ASN B 1 37 ? -16.234 3.742 -22.359 1 85.25 37 ASN B C 1
ATOM 3661 O O . ASN B 1 37 ? -17.281 3.496 -21.75 1 85.25 37 ASN B O 1
ATOM 3665 N N . GLU B 1 38 ? -15.359 2.855 -22.875 1 89.75 38 GLU B N 1
ATOM 3666 C CA . GLU B 1 38 ? -15.625 1.433 -22.672 1 89.75 38 GLU B CA 1
ATOM 3667 C C . GLU B 1 38 ? -14.398 0.718 -22.109 1 89.75 38 GLU B C 1
ATOM 3669 O O . GLU B 1 38 ? -13.273 1.217 -22.219 1 89.75 38 GLU B O 1
ATOM 3674 N N . TRP B 1 39 ? -14.773 -0.337 -21.469 1 92.88 39 TRP B N 1
ATOM 3675 C CA . TRP B 1 39 ? -13.688 -1.163 -20.953 1 92.88 39 TRP B CA 1
ATOM 3676 C C . TRP B 1 39 ? -12.875 -1.77 -22.094 1 92.88 39 TRP B C 1
ATOM 3678 O O . TRP B 1 39 ? -13.406 -2.047 -23.172 1 92.88 39 TRP B O 1
ATOM 3688 N N . ALA B 1 40 ? -11.578 -1.966 -21.891 1 90.88 40 ALA B N 1
ATOM 3689 C CA . ALA B 1 40 ? -10.695 -2.574 -22.875 1 90.88 40 ALA B CA 1
ATOM 3690 C C . ALA B 1 40 ? -11.07 -4.035 -23.125 1 90.88 40 ALA B C 1
ATOM 3692 O O . ALA B 1 40 ? -11.062 -4.504 -24.266 1 90.88 40 ALA B O 1
ATOM 3693 N N . VAL B 1 41 ? -11.414 -4.746 -22.062 1 90.56 41 VAL B N 1
ATOM 3694 C CA . VAL B 1 41 ? -11.828 -6.145 -22.141 1 90.56 41 VAL B CA 1
ATOM 3695 C C . VAL B 1 41 ? -13.336 -6.219 -22.375 1 90.56 41 VAL B C 1
ATOM 3697 O O . VAL B 1 41 ? -14.117 -5.672 -21.594 1 90.56 41 VAL B O 1
ATOM 3700 N N . THR B 1 42 ? -13.719 -6.918 -23.438 1 88.12 42 THR B N 1
ATOM 3701 C CA . THR B 1 42 ? -15.133 -7.043 -23.766 1 88.12 42 THR B CA 1
ATOM 3702 C C . THR B 1 42 ? -15.727 -8.305 -23.141 1 88.12 42 THR B C 1
ATOM 3704 O O . THR B 1 42 ? -15.102 -9.367 -23.172 1 88.12 42 THR B O 1
ATOM 3707 N N . LEU B 1 43 ? -16.828 -8.07 -22.469 1 89.62 43 LEU B N 1
ATOM 3708 C CA . LEU B 1 43 ? -17.594 -9.18 -21.891 1 89.62 43 LEU B CA 1
ATOM 3709 C C . LEU B 1 43 ? -18.953 -9.305 -22.547 1 89.62 43 LEU B C 1
ATOM 3711 O O . LEU B 1 43 ? -19.453 -8.344 -23.141 1 89.62 43 LEU B O 1
ATOM 3715 N N . PRO B 1 44 ? -19.453 -10.5 -22.516 1 81.94 44 PRO B N 1
ATOM 3716 C CA . PRO B 1 44 ? -20.812 -10.656 -23.047 1 81.94 44 PRO B CA 1
ATOM 3717 C C . PRO B 1 44 ? -21.844 -9.859 -22.266 1 81.94 44 PRO B C 1
ATOM 3719 O O . PRO B 1 44 ? -21.656 -9.57 -21.094 1 81.94 44 PRO B O 1
ATOM 3722 N N . SER B 1 45 ? -22.891 -9.312 -22.953 1 71.88 45 SER B N 1
ATOM 3723 C CA . SER B 1 45 ? -23.922 -8.484 -22.359 1 71.88 45 SER B CA 1
ATOM 3724 C C . SER B 1 45 ? -24.703 -9.242 -21.297 1 71.88 45 SER B C 1
ATOM 3726 O O . SER B 1 45 ? -24.906 -10.445 -21.406 1 71.88 45 SER B O 1
ATOM 3728 N N . PRO B 1 46 ? -24.828 -8.453 -20.078 1 61.47 46 PRO B N 1
ATOM 3729 C CA . PRO B 1 46 ? -25.359 -9.031 -18.859 1 61.47 46 PRO B CA 1
ATOM 3730 C C . PRO B 1 46 ? -26.766 -9.625 -19.047 1 61.47 46 PRO B C 1
ATOM 3732 O O . PRO B 1 46 ? -27.516 -9.164 -19.906 1 61.47 46 PRO B O 1
ATOM 3735 N N . ALA B 1 47 ? -26.906 -10.789 -18.516 1 57.66 47 ALA B N 1
ATOM 3736 C CA . ALA B 1 47 ? -28.312 -11.055 -18.203 1 57.66 47 ALA B CA 1
ATOM 3737 C C . ALA B 1 47 ? -28.828 -10.094 -17.141 1 57.66 47 ALA B C 1
ATOM 3739 O O . ALA B 1 47 ? -28.047 -9.469 -16.422 1 57.66 47 ALA B O 1
ATOM 3740 N N . SER B 1 48 ? -30.125 -9.719 -17.016 1 56 48 SER B N 1
ATOM 3741 C CA . SER B 1 48 ? -30.938 -8.805 -16.234 1 56 48 SER B CA 1
ATOM 3742 C C . SER B 1 48 ? -30.734 -9.031 -14.734 1 56 48 SER B C 1
ATOM 3744 O O . SER B 1 48 ? -31.438 -8.453 -13.906 1 56 48 SER B O 1
ATOM 3746 N N . GLN B 1 49 ? -29.672 -9.766 -14.305 1 59.28 49 GLN B N 1
ATOM 3747 C CA . GLN B 1 49 ? -29.828 -10.047 -12.875 1 59.28 49 GLN B CA 1
ATOM 3748 C C . GLN B 1 49 ? -29.219 -8.93 -12.031 1 59.28 49 GLN B C 1
ATOM 3750 O O . GLN B 1 49 ? -28.094 -8.508 -12.273 1 59.28 49 GLN B O 1
ATOM 3755 N N . SER B 1 50 ? -30.047 -8.398 -11.062 1 61.38 50 SER B N 1
ATOM 3756 C CA . SER B 1 50 ? -29.766 -7.258 -10.195 1 61.38 50 SER B CA 1
ATOM 3757 C C . SER B 1 50 ? -28.828 -7.648 -9.062 1 61.38 50 SER B C 1
ATOM 3759 O O . SER B 1 50 ? -27.891 -6.906 -8.734 1 61.38 50 SER B O 1
ATOM 3761 N N . ASP B 1 51 ? -29.016 -8.945 -8.414 1 73.38 51 ASP B N 1
ATOM 3762 C CA . ASP B 1 51 ? -28.219 -9.344 -7.266 1 73.38 51 ASP B CA 1
ATOM 3763 C C . ASP B 1 51 ? -27.156 -10.367 -7.664 1 73.38 51 ASP B C 1
ATOM 3765 O O . ASP B 1 51 ? -27.484 -11.531 -7.914 1 73.38 51 ASP B O 1
ATOM 3769 N N . TRP B 1 52 ? -25.891 -9.922 -7.652 1 78.12 52 TRP B N 1
ATOM 3770 C CA . TRP B 1 52 ? -24.812 -10.766 -8.156 1 78.12 52 TRP B CA 1
ATOM 3771 C C . TRP B 1 52 ? -24.531 -11.906 -7.184 1 78.12 52 TRP B C 1
ATOM 3773 O O . TRP B 1 52 ? -23.938 -12.922 -7.566 1 78.12 52 TRP B O 1
ATOM 3783 N N . THR B 1 53 ? -24.938 -11.844 -5.883 1 79.38 53 THR B N 1
ATOM 3784 C CA . THR B 1 53 ? -24.641 -12.898 -4.914 1 79.38 53 THR B CA 1
ATOM 3785 C C . THR B 1 53 ? -25.469 -14.148 -5.207 1 79.38 53 THR B C 1
ATOM 3787 O O . THR B 1 53 ? -25.125 -15.242 -4.738 1 79.38 53 THR B O 1
ATOM 3790 N N . THR B 1 54 ? -26.516 -13.984 -5.969 1 78.06 54 THR B N 1
ATOM 3791 C CA . THR B 1 54 ? -27.391 -15.109 -6.277 1 78.06 54 THR B CA 1
ATOM 3792 C C . THR B 1 54 ? -26.672 -16.141 -7.141 1 78.06 54 THR B C 1
ATOM 3794 O O . THR B 1 54 ? -27.062 -17.312 -7.168 1 78.06 54 THR B O 1
ATOM 3797 N N . GLN B 1 55 ? -25.656 -15.703 -7.773 1 81.31 55 GLN B N 1
ATOM 3798 C CA . GLN B 1 55 ? -24.938 -16.609 -8.664 1 81.31 55 GLN B CA 1
ATOM 3799 C C . GLN B 1 55 ? -24.203 -17.688 -7.863 1 81.31 55 GLN B C 1
ATOM 3801 O O . GLN B 1 55 ? -23.844 -18.734 -8.406 1 81.31 55 GLN B O 1
ATOM 3806 N N . PHE B 1 56 ? -24.016 -17.453 -6.637 1 83.12 56 PHE B N 1
ATOM 3807 C CA . PHE B 1 56 ? -23.297 -18.422 -5.816 1 83.12 56 PHE B CA 1
ATOM 3808 C C . PHE B 1 56 ? -24.266 -19.344 -5.098 1 83.12 56 PHE B C 1
ATOM 3810 O O . PHE B 1 56 ? -23.859 -20.359 -4.535 1 83.12 56 PHE B O 1
ATOM 3817 N N . ASP B 1 57 ? -25.516 -19.016 -5.273 1 69.12 57 ASP B N 1
ATOM 3818 C CA . ASP B 1 57 ? -26.609 -19.828 -4.754 1 69.12 57 ASP B CA 1
ATOM 3819 C C . ASP B 1 57 ? -26.328 -20.297 -3.33 1 69.12 57 ASP B C 1
ATOM 3821 O O . ASP B 1 57 ? -26.406 -21.5 -3.033 1 69.12 57 ASP B O 1
ATOM 3825 N N . SER B 1 58 ? -25.859 -19.391 -2.574 1 78.06 58 SER B N 1
ATOM 3826 C CA . SER B 1 58 ? -25.516 -19.766 -1.204 1 78.06 58 SER B CA 1
ATOM 3827 C C . SER B 1 58 ? -26.109 -18.781 -0.203 1 78.06 58 SER B C 1
ATOM 3829 O O . SER B 1 58 ? -25.531 -17.719 0.04 1 78.06 58 SER B O 1
ATOM 3831 N N . ASP B 1 59 ? -27.312 -19.234 0.394 1 86 59 ASP B N 1
ATOM 3832 C CA . ASP B 1 59 ? -27.906 -18.453 1.478 1 86 59 ASP B CA 1
ATOM 3833 C C . ASP B 1 59 ? -26.953 -18.375 2.676 1 86 59 ASP B C 1
ATOM 3835 O O . ASP B 1 59 ? -26.953 -17.375 3.4 1 86 59 ASP B O 1
ATOM 3839 N N . VAL B 1 60 ? -26.188 -19.359 2.699 1 90.75 60 VAL B N 1
ATOM 3840 C CA . VAL B 1 60 ? -25.25 -19.406 3.822 1 90.75 60 VAL B CA 1
ATOM 3841 C C . VAL B 1 60 ? -24.188 -18.312 3.662 1 90.75 60 VAL B C 1
ATOM 3843 O O . VAL B 1 60 ? -23.875 -17.609 4.621 1 90.75 60 VAL B O 1
ATOM 3846 N N . MET B 1 61 ? -23.719 -18.188 2.445 1 91.81 61 MET B N 1
ATOM 3847 C CA . MET B 1 61 ? -22.719 -17.141 2.199 1 91.81 61 MET B CA 1
ATOM 3848 C C . MET B 1 61 ? -23.281 -15.766 2.535 1 91.81 61 MET B C 1
ATOM 3850 O O . MET B 1 61 ? -22.625 -14.969 3.205 1 91.81 61 MET B O 1
ATOM 3854 N N . ASN B 1 62 ? -24.516 -15.539 2.17 1 91.44 62 ASN B N 1
ATOM 3855 C CA . ASN B 1 62 ? -25.156 -14.25 2.438 1 91.44 62 ASN B CA 1
ATOM 3856 C C . ASN B 1 62 ? -25.344 -14.023 3.934 1 91.44 62 ASN B C 1
ATOM 3858 O O . ASN B 1 62 ? -25.172 -12.906 4.422 1 91.44 62 ASN B O 1
ATOM 3862 N N . GLY B 1 63 ? -25.719 -15.086 4.574 1 92.88 63 GLY B N 1
ATOM 3863 C CA . GLY B 1 63 ? -25.859 -14.984 6.02 1 92.88 63 GLY B CA 1
ATOM 3864 C C . GLY B 1 63 ? -24.547 -14.656 6.719 1 92.88 63 GLY B C 1
ATOM 3865 O O . GLY B 1 63 ? -24.531 -13.844 7.648 1 92.88 63 GLY B O 1
ATOM 3866 N N . LEU B 1 64 ? -23.438 -15.195 6.238 1 95.19 64 LEU B N 1
ATOM 3867 C CA . LEU B 1 64 ? -22.125 -14.945 6.812 1 95.19 64 LEU B CA 1
ATOM 3868 C C . LEU B 1 64 ? -21.688 -13.508 6.543 1 95.19 64 LEU B C 1
ATOM 3870 O O . LEU B 1 64 ? -21.078 -12.867 7.406 1 95.19 64 LEU B O 1
ATOM 3874 N N . ILE B 1 65 ? -22 -13.055 5.371 1 94.06 65 ILE B N 1
ATOM 3875 C CA . ILE B 1 65 ? -21.672 -11.68 5.023 1 94.06 65 ILE B CA 1
ATOM 3876 C C . ILE B 1 65 ? -22.406 -10.719 5.945 1 94.06 65 ILE B C 1
ATOM 3878 O O . ILE B 1 65 ? -21.797 -9.789 6.496 1 94.06 65 ILE B O 1
ATOM 3882 N N . LYS B 1 66 ? -23.656 -10.977 6.16 1 93.62 66 LYS B N 1
ATOM 3883 C CA . LYS B 1 66 ? -24.453 -10.141 7.051 1 93.62 66 LYS B CA 1
ATOM 3884 C C . LYS B 1 66 ? -23.891 -10.156 8.469 1 93.62 66 LYS B C 1
ATOM 3886 O O . LYS B 1 66 ? -23.781 -9.109 9.109 1 93.62 66 LYS B O 1
ATOM 3891 N N . GLU B 1 67 ? -23.547 -11.312 8.852 1 95.38 67 GLU B N 1
ATOM 3892 C CA . GLU B 1 67 ? -22.984 -11.453 10.188 1 95.38 67 GLU B CA 1
ATOM 3893 C C . GLU B 1 67 ? -21.672 -10.695 10.32 1 95.38 67 GLU B C 1
ATOM 3895 O O . GLU B 1 67 ? -21.438 -10 11.312 1 95.38 67 GLU B O 1
ATOM 3900 N N . ALA B 1 68 ? -20.797 -10.781 9.344 1 96.25 68 ALA B N 1
ATOM 3901 C CA . ALA B 1 68 ? -19.516 -10.086 9.359 1 96.25 68 ALA B CA 1
ATOM 3902 C C . ALA B 1 68 ? -19.703 -8.578 9.398 1 96.25 68 ALA B C 1
ATOM 3904 O O . ALA B 1 68 ? -19.016 -7.871 10.141 1 96.25 68 ALA B O 1
ATOM 3905 N N . ILE B 1 69 ? -20.641 -8.086 8.641 1 94.38 69 ILE B N 1
ATOM 3906 C CA . ILE B 1 69 ? -20.906 -6.648 8.562 1 94.38 69 ILE B CA 1
ATOM 3907 C C . ILE B 1 69 ? -21.406 -6.137 9.906 1 94.38 69 ILE B C 1
ATOM 3909 O O . ILE B 1 69 ? -21.078 -5.016 10.312 1 94.38 69 ILE B O 1
ATOM 3913 N N . GLN B 1 70 ? -22.062 -7.008 10.625 1 93.38 70 GLN B N 1
ATOM 3914 C CA . GLN B 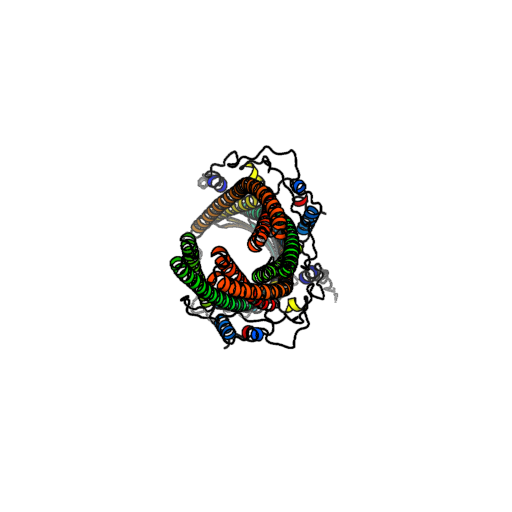1 70 ? -22.656 -6.602 11.891 1 93.38 70 GLN B CA 1
ATOM 3915 C C . GLN B 1 70 ? -21.672 -6.746 13.039 1 93.38 70 GLN B C 1
ATOM 3917 O O . GLN B 1 70 ? -21.688 -5.957 13.984 1 93.38 70 GLN B O 1
ATOM 3922 N N . ALA B 1 71 ? -20.766 -7.754 12.906 1 94.81 71 ALA B N 1
ATOM 3923 C CA . ALA B 1 71 ? -20.062 -8.164 14.125 1 94.81 71 ALA B CA 1
ATOM 3924 C C . ALA B 1 71 ? -18.562 -7.949 13.984 1 94.81 71 ALA B C 1
ATOM 3926 O O . ALA B 1 71 ? -17.828 -8.008 14.969 1 94.81 71 ALA B O 1
ATOM 3927 N N . ASN B 1 72 ? -18 -7.688 12.836 1 96.31 72 ASN B N 1
ATOM 3928 C CA . ASN B 1 72 ? -16.547 -7.555 12.664 1 96.31 72 ASN B CA 1
ATOM 3929 C C . ASN B 1 72 ? -16 -6.379 13.461 1 96.31 72 ASN B C 1
ATOM 3931 O O . ASN B 1 72 ? -16.438 -5.242 13.297 1 96.31 72 ASN B O 1
ATOM 3935 N N . PRO B 1 73 ? -14.992 -6.664 14.297 1 96.56 73 PRO B N 1
ATOM 3936 C CA . PRO B 1 73 ? -14.5 -5.613 15.188 1 96.56 73 PRO B CA 1
ATOM 3937 C C . PRO B 1 73 ? -13.875 -4.445 14.43 1 96.56 73 PRO B C 1
ATOM 3939 O O . PRO B 1 73 ? -13.945 -3.299 14.883 1 96.56 73 PRO B O 1
ATOM 3942 N N . SER B 1 74 ? -13.25 -4.73 13.328 1 96.56 74 SER B N 1
ATOM 3943 C CA . SER B 1 74 ? -12.664 -3.645 12.547 1 96.56 74 SER B CA 1
ATOM 3944 C C . SER B 1 74 ? -13.75 -2.703 12.023 1 96.56 74 SER B C 1
ATOM 3946 O O . SER B 1 74 ? -13.547 -1.489 11.969 1 96.56 74 SER B O 1
ATOM 3948 N N . LEU B 1 75 ? -14.828 -3.205 11.602 1 95.25 75 LEU B N 1
ATOM 3949 C CA . LEU B 1 75 ? -15.938 -2.393 11.109 1 95.25 75 LEU B CA 1
ATOM 3950 C C . LEU B 1 75 ? -16.578 -1.601 12.242 1 95.25 75 LEU B C 1
ATOM 3952 O O . LEU B 1 75 ? -16.969 -0.445 12.055 1 95.25 75 LEU B O 1
ATOM 3956 N N . LEU B 1 76 ? -16.641 -2.205 13.414 1 94.88 76 LEU B N 1
ATOM 3957 C CA . LEU B 1 76 ? -17.172 -1.499 14.586 1 94.88 76 LEU B CA 1
ATOM 3958 C C . LEU B 1 76 ? -16.281 -0.308 14.938 1 94.88 76 LEU B C 1
ATOM 3960 O O . LEU B 1 76 ? -16.781 0.778 15.234 1 94.88 76 LEU B O 1
ATOM 3964 N N . ALA B 1 77 ? -15.031 -0.53 14.852 1 96.06 77 ALA B N 1
ATOM 3965 C CA . ALA B 1 77 ? -14.086 0.556 15.102 1 96.06 77 ALA B CA 1
ATOM 3966 C C . ALA B 1 77 ? -14.234 1.667 14.07 1 96.06 77 ALA B C 1
ATOM 3968 O O . ALA B 1 77 ? -14.219 2.852 14.414 1 96.06 77 ALA B O 1
ATOM 3969 N N . ALA B 1 78 ? -14.438 1.296 12.828 1 95.38 78 ALA B N 1
ATOM 3970 C CA . ALA B 1 78 ? -14.578 2.273 11.758 1 95.38 78 ALA B CA 1
ATOM 3971 C C . ALA B 1 78 ? -15.875 3.064 11.906 1 95.38 78 ALA B C 1
ATOM 3973 O O . ALA B 1 78 ? -15.914 4.266 11.617 1 95.38 78 ALA B O 1
ATOM 3974 N N . ARG B 1 79 ? -16.875 2.449 12.328 1 95.25 79 ARG B N 1
ATOM 3975 C CA . ARG B 1 79 ? -18.141 3.129 12.578 1 95.25 79 ARG B CA 1
ATOM 3976 C C . ARG B 1 79 ? -17.984 4.184 13.672 1 95.25 79 ARG B C 1
ATOM 3978 O O . ARG B 1 79 ? -18.469 5.305 13.531 1 95.25 79 ARG B O 1
ATOM 3985 N N . ALA B 1 80 ? -17.297 3.795 14.742 1 96.12 80 ALA B N 1
ATOM 3986 C CA . ALA B 1 80 ? -17.062 4.738 15.828 1 96.12 80 ALA B CA 1
ATOM 3987 C C . ALA B 1 80 ? -16.234 5.926 15.344 1 96.12 80 ALA B C 1
ATOM 3989 O O . ALA B 1 80 ? -16.516 7.074 15.695 1 96.12 80 ALA B O 1
ATOM 3990 N N . ARG B 1 81 ? -15.312 5.617 14.547 1 95.5 81 ARG B N 1
ATOM 3991 C CA . ARG B 1 81 ? -14.469 6.684 14.023 1 95.5 81 ARG B CA 1
ATOM 3992 C C . ARG B 1 81 ? -15.266 7.633 13.141 1 95.5 81 ARG B C 1
ATOM 3994 O O . ARG B 1 81 ? -15.102 8.852 13.219 1 95.5 81 ARG B O 1
ATOM 4001 N N . ALA B 1 82 ? -16.078 7.113 12.258 1 95.12 82 ALA B N 1
ATOM 4002 C CA . ALA B 1 82 ? -16.922 7.949 11.406 1 95.12 82 ALA B CA 1
ATOM 4003 C C . ALA B 1 82 ? -17.859 8.82 12.242 1 95.12 82 ALA B C 1
ATOM 4005 O O . ALA B 1 82 ? -18.016 10.008 11.961 1 95.12 82 ALA B O 1
ATOM 4006 N N . SER B 1 83 ? -18.359 8.297 13.32 1 96 83 SER B N 1
ATOM 4007 C CA . SER B 1 83 ? -19.219 9.047 14.227 1 96 83 SER B CA 1
ATOM 4008 C C . SER B 1 83 ? -18.438 10.148 14.938 1 96 83 SER B C 1
ATOM 4010 O O . SER B 1 83 ? -18.953 11.25 15.148 1 96 83 SER B O 1
ATOM 4012 N N . ALA B 1 84 ? -17.25 9.789 15.305 1 96.44 84 ALA B N 1
ATOM 4013 C CA . ALA B 1 84 ? -16.375 10.781 15.938 1 96.44 84 ALA B CA 1
ATOM 4014 C C . ALA B 1 84 ? -16.109 11.945 14.992 1 96.44 84 ALA B C 1
ATOM 4016 O O . ALA B 1 84 ? -16.125 13.109 15.414 1 96.44 84 ALA B O 1
ATOM 4017 N N . THR B 1 85 ? -15.891 11.672 13.766 1 95.69 85 THR B N 1
ATOM 4018 C CA . THR B 1 85 ? -15.625 12.727 12.789 1 95.69 85 THR B CA 1
ATOM 4019 C C . THR B 1 85 ? -16.875 13.555 12.539 1 95.69 85 THR B C 1
ATOM 4021 O O . THR B 1 85 ? -16.797 14.766 12.312 1 95.69 85 THR B O 1
ATOM 4024 N N . TYR B 1 86 ? -18 12.906 12.586 1 94.44 86 TYR B N 1
ATOM 4025 C CA . TYR B 1 86 ? -19.266 13.641 12.516 1 94.44 86 TYR B CA 1
ATOM 4026 C C . TYR B 1 86 ? -19.375 14.633 13.672 1 94.44 86 TYR B C 1
ATOM 4028 O O . TYR B 1 86 ? -19.719 15.797 13.461 1 94.44 86 TYR B O 1
ATOM 4036 N N . ALA B 1 87 ? -19.062 14.148 14.867 1 96.12 87 ALA B N 1
ATOM 4037 C CA . ALA B 1 87 ? -19.094 15.016 16.047 1 96.12 87 ALA B CA 1
ATOM 4038 C C . ALA B 1 87 ? -18.125 16.188 15.898 1 96.12 87 ALA B C 1
ATOM 4040 O O . ALA B 1 87 ? -18.438 17.312 16.281 1 96.12 87 ALA B O 1
ATOM 4041 N N . THR B 1 88 ? -17.047 15.945 15.344 1 95.12 88 THR B N 1
ATOM 4042 C CA . THR B 1 88 ? -16.062 16.984 15.102 1 95.12 88 THR B CA 1
ATOM 4043 C C . THR B 1 88 ? -16.594 18.016 14.102 1 95.12 88 THR B C 1
ATOM 4045 O O . THR B 1 88 ? -16.406 19.219 14.281 1 95.12 88 THR B O 1
ATOM 4048 N N . SER B 1 89 ? -17.234 17.547 13.023 1 94.62 89 SER B N 1
ATOM 4049 C CA . SER B 1 89 ? -17.812 18.438 12.039 1 94.62 89 SER B CA 1
ATOM 4050 C C . SER B 1 89 ? -18.922 19.297 12.664 1 94.62 89 SER B C 1
ATOM 4052 O O . SER B 1 89 ? -19.047 20.484 12.359 1 94.62 89 SER B O 1
ATOM 4054 N N . ARG B 1 90 ? -19.656 18.734 13.633 1 94.38 90 ARG B N 1
ATOM 4055 C CA . ARG B 1 90 ? -20.703 19.469 14.336 1 94.38 90 ARG B CA 1
ATOM 4056 C C . ARG B 1 90 ? -20.094 20.5 15.289 1 94.38 90 ARG B C 1
ATOM 4058 O O . ARG B 1 90 ? -20.641 21.609 15.438 1 94.38 90 ARG B O 1
ATOM 4065 N N . ALA B 1 91 ? -19 20.141 15.898 1 93.81 91 ALA B N 1
ATOM 4066 C CA . ALA B 1 91 ? -18.312 21.078 16.781 1 93.81 91 ALA B CA 1
ATOM 4067 C C . ALA B 1 91 ? -17.844 22.312 16.016 1 93.81 91 ALA B C 1
ATOM 4069 O O . ALA B 1 91 ? -17.906 23.438 16.516 1 93.81 91 ALA B O 1
ATOM 4070 N N . ALA B 1 92 ? -17.422 22.141 14.781 1 91.75 92 ALA B N 1
ATOM 4071 C CA . ALA B 1 92 ? -16.938 23.25 13.961 1 91.75 92 ALA B CA 1
ATOM 4072 C C . ALA B 1 92 ? -18.062 24.25 13.672 1 91.75 92 ALA B C 1
ATOM 4074 O O . ALA B 1 92 ? -17.812 25.438 13.492 1 91.75 92 ALA B O 1
ATOM 4075 N N . ARG B 1 93 ? -19.25 23.844 13.695 1 93.19 93 ARG B N 1
ATOM 4076 C CA . ARG B 1 93 ? -20.391 24.703 13.406 1 93.19 93 ARG B CA 1
ATOM 4077 C C . ARG B 1 93 ? -20.641 25.688 14.547 1 93.19 93 ARG B C 1
ATOM 4079 O O . ARG B 1 93 ? -21.281 26.719 14.352 1 93.19 93 ARG B O 1
ATOM 4086 N N . GLY B 1 94 ? -20.141 25.312 15.742 1 92 94 GLY B N 1
ATOM 4087 C CA . GLY B 1 94 ? -20.25 26.203 16.875 1 92 94 GLY B CA 1
ATOM 4088 C C . GLY B 1 94 ? -19.594 27.562 16.625 1 92 94 GLY B C 1
ATOM 4089 O O . GLY B 1 94 ? -20 28.562 17.219 1 92 94 GLY B O 1
ATOM 4090 N N . ASP B 1 95 ? -18.672 27.641 15.711 1 90.06 95 ASP B N 1
ATOM 4091 C CA . ASP B 1 95 ? -17.922 28.859 15.422 1 90.06 95 ASP B CA 1
ATOM 4092 C C . ASP B 1 95 ? -18.797 29.875 14.688 1 90.06 95 ASP B C 1
ATOM 4094 O O . ASP B 1 95 ? -18.438 31.062 14.586 1 90.06 95 ASP B O 1
ATOM 4098 N N . ARG B 1 96 ? -20.016 29.484 14.234 1 92.31 96 ARG B N 1
ATOM 4099 C CA . ARG B 1 96 ? -20.938 30.391 13.547 1 92.31 96 ARG B CA 1
ATOM 4100 C C . ARG B 1 96 ? -21.625 31.328 14.531 1 92.31 96 ARG B C 1
ATOM 4102 O O . ARG B 1 96 ? -22.125 32.375 14.141 1 92.31 96 ARG B O 1
ATOM 4109 N N . LEU B 1 97 ? -21.594 30.906 15.82 1 92 97 LEU B N 1
ATOM 4110 C CA . LEU B 1 97 ? -22.297 31.672 16.828 1 92 97 LEU B CA 1
ATOM 4111 C C . LEU B 1 97 ? -21.328 32.281 17.828 1 92 97 LEU B C 1
ATOM 4113 O O . LEU B 1 97 ? -20.219 31.797 18.016 1 92 97 LEU B O 1
ATOM 4117 N N . PRO B 1 98 ? -21.734 33.469 18.484 1 92.88 98 PRO B N 1
ATOM 4118 C CA . PRO B 1 98 ? -20.875 34.031 19.547 1 92.88 98 PRO B CA 1
ATOM 4119 C C . PRO B 1 98 ? -20.75 33.094 20.75 1 92.88 98 PRO B C 1
ATOM 4121 O O . PRO B 1 98 ? -21.641 32.281 21 1 92.88 98 PRO B O 1
ATOM 4124 N N . ASP B 1 99 ? -19.688 33.156 21.375 1 92.81 99 ASP B N 1
ATOM 4125 C CA . ASP B 1 99 ? -19.516 32.438 22.625 1 92.81 99 ASP B CA 1
ATOM 4126 C C . ASP B 1 99 ? -19.938 33.281 23.812 1 92.81 99 ASP B C 1
ATOM 4128 O O . ASP B 1 99 ? -20.062 34.5 23.672 1 92.81 99 ASP B O 1
ATOM 4132 N N . LEU B 1 100 ? -20.391 32.719 24.875 1 92.31 100 LEU B N 1
ATOM 4133 C CA . LEU B 1 100 ? -20.703 33.406 26.125 1 92.31 100 LEU B CA 1
ATOM 4134 C C . LEU B 1 100 ? -19.984 32.75 27.297 1 92.31 100 LEU B C 1
ATOM 4136 O O . LEU B 1 100 ? -20.062 31.547 27.484 1 92.31 100 LEU B O 1
ATOM 4140 N N . SER B 1 101 ? -19.203 33.594 28 1 94.06 101 SER B N 1
ATOM 4141 C CA . SER B 1 101 ? -18.484 33.094 29.172 1 94.06 101 SER B CA 1
ATOM 4142 C C . SER B 1 101 ? -18.719 33.969 30.391 1 94.06 101 SER B C 1
ATOM 4144 O O . SER B 1 101 ? -18.922 35.188 30.25 1 94.06 101 SER B O 1
ATOM 4146 N N . ALA B 1 102 ? -18.75 33.344 31.531 1 91.31 102 ALA B N 1
ATOM 4147 C CA . ALA B 1 102 ? -18.828 34.062 32.812 1 91.31 102 ALA B CA 1
ATOM 4148 C C . ALA B 1 102 ? -17.562 33.844 33.625 1 91.31 102 ALA B C 1
ATOM 4150 O O . ALA B 1 102 ? -17 32.75 33.625 1 91.31 102 ALA B O 1
ATOM 4151 N N . SER B 1 103 ? -17.156 34.969 34.125 1 92.25 103 SER B N 1
ATOM 4152 C CA . SER B 1 103 ? -15.992 34.875 35 1 92.25 103 SER B CA 1
ATOM 4153 C C . SER B 1 103 ? -16.219 35.688 36.281 1 92.25 103 SER B C 1
ATOM 4155 O O . SER B 1 103 ? -16.969 36.656 36.312 1 92.25 103 SER B O 1
ATOM 4157 N N . SER B 1 104 ? -15.68 35.125 37.344 1 89 104 SER B N 1
ATOM 4158 C CA . SER B 1 104 ? -15.633 35.844 38.625 1 89 104 SER B CA 1
ATOM 4159 C C . SER B 1 104 ? -14.219 35.906 39.188 1 89 104 SER B C 1
ATOM 4161 O O . SER B 1 104 ? -13.469 34.906 39.094 1 89 104 SER B O 1
ATOM 4163 N N . THR B 1 105 ? -13.938 37.125 39.531 1 90.31 105 THR B N 1
ATOM 4164 C CA . THR B 1 105 ? -12.609 37.344 40.094 1 90.31 105 THR B CA 1
ATOM 4165 C C . THR B 1 105 ? -12.711 37.938 41.5 1 90.31 105 THR B C 1
ATOM 4167 O O . THR B 1 105 ? -13.445 38.906 41.719 1 90.31 105 THR B O 1
ATOM 4170 N N . LEU B 1 106 ? -12.031 37.281 42.469 1 87.62 106 LEU B N 1
ATOM 4171 C CA . LEU B 1 106 ? -11.836 37.812 43.812 1 87.62 106 LEU B CA 1
ATOM 4172 C C . LEU B 1 106 ? -10.352 38 44.094 1 87.62 106 LEU B C 1
ATOM 4174 O O . LEU B 1 106 ? -9.531 37.156 43.719 1 87.62 106 LEU B O 1
ATOM 4178 N N . GLY B 1 107 ? -10.148 39.281 44.531 1 87.69 107 GLY B N 1
ATOM 4179 C CA . GLY B 1 107 ? -8.742 39.5 44.812 1 87.69 107 GLY B CA 1
ATOM 4180 C C . GLY B 1 107 ? -8.516 40.625 45.812 1 87.69 107 GLY B C 1
ATOM 4181 O O . GLY B 1 107 ? -9.469 41.219 46.312 1 87.69 107 GLY B O 1
ATOM 4182 N N . ARG B 1 108 ? -7.129 40.75 46.406 1 88 108 ARG B N 1
ATOM 4183 C CA . ARG B 1 108 ? -6.617 41.812 47.219 1 88 108 ARG B CA 1
ATOM 4184 C C . ARG B 1 108 ? -5.43 42.5 46.562 1 88 108 ARG B C 1
ATOM 4186 O O . ARG B 1 108 ? -4.555 41.844 46 1 88 108 ARG B O 1
ATOM 4193 N N . VAL B 1 109 ? -5.648 43.688 46.312 1 85.44 109 VAL B N 1
ATOM 4194 C CA . VAL B 1 109 ? -4.559 44.469 45.719 1 85.44 109 VAL B CA 1
ATOM 4195 C C . VAL B 1 109 ? -3.898 45.312 46.812 1 85.44 109 VAL B C 1
ATOM 4197 O O . VAL B 1 109 ? -4.582 46 47.594 1 85.44 109 VAL B O 1
ATOM 4200 N N . GLY B 1 110 ? -2.588 45.156 46.969 1 83.12 110 GLY B N 1
ATOM 4201 C CA . GLY B 1 110 ? -1.824 45.969 47.906 1 83.12 110 GLY B CA 1
ATOM 4202 C C . GLY B 1 110 ? -0.878 46.938 47.219 1 83.12 110 GLY B C 1
ATOM 4203 O O . GLY B 1 110 ? -0.194 46.562 46.25 1 83.12 110 GLY B O 1
ATOM 4204 N N . LEU B 1 111 ? -1.161 48.125 47.375 1 84.75 111 LEU B N 1
ATOM 4205 C CA . LEU B 1 111 ? -0.217 49.156 46.969 1 84.75 111 LEU B CA 1
ATOM 4206 C C . LEU B 1 111 ? 0.401 49.875 48.156 1 84.75 111 LEU B C 1
ATOM 4208 O O . LEU B 1 111 ? -0.245 50.719 48.781 1 84.75 111 LEU B O 1
ATOM 4212 N N . GLY B 1 112 ? 1.55 49.656 48.406 1 84.94 112 GLY B N 1
ATOM 4213 C CA . GLY B 1 112 ? 2.162 50.188 49.625 1 84.94 112 GLY B CA 1
ATOM 4214 C C . GLY B 1 112 ? 1.491 49.719 50.875 1 84.94 112 GLY B C 1
ATOM 4215 O O . GLY B 1 112 ? 1.381 48.5 51.125 1 84.94 112 GLY B O 1
ATOM 4216 N N . GLN B 1 113 ? 1.004 50.719 51.688 1 84.75 113 GLN B N 1
ATOM 4217 C CA . GLN B 1 113 ? 0.394 50.406 52.969 1 84.75 113 GLN B CA 1
ATOM 4218 C C . GLN B 1 113 ? -1.121 50.25 52.844 1 84.75 113 GLN B C 1
ATOM 4220 O O . GLN B 1 113 ? -1.807 49.969 53.812 1 84.75 113 GLN B O 1
ATOM 4225 N N . THR B 1 114 ? -1.59 50.469 51.594 1 86.88 114 THR B N 1
ATOM 4226 C CA . THR B 1 114 ? -3.035 50.375 51.406 1 86.88 114 THR B CA 1
ATOM 4227 C C . THR B 1 114 ? -3.42 49.062 50.719 1 86.88 114 THR B C 1
ATOM 4229 O O . THR B 1 114 ? -2.793 48.656 49.75 1 86.88 114 THR B O 1
ATOM 4232 N N . GLU B 1 115 ? -4.262 48.219 51.5 1 87.12 115 GLU B N 1
ATOM 4233 C CA . GLU B 1 115 ? -4.82 47.031 50.938 1 87.12 115 GLU B CA 1
ATOM 4234 C C . GLU B 1 115 ? -6.309 47.188 50.625 1 87.12 115 GLU B C 1
ATOM 4236 O O . GLU B 1 115 ? -7.031 47.812 51.406 1 87.12 115 GLU B O 1
ATOM 4241 N N . SER B 1 116 ? -6.641 46.875 49.438 1 86.69 116 SER B N 1
ATOM 4242 C CA . SER B 1 116 ? -8.062 46.906 49.094 1 86.69 116 SER B CA 1
ATOM 4243 C C . SER B 1 116 ? -8.5 45.562 48.469 1 86.69 116 SER B C 1
ATOM 4245 O O . SER B 1 116 ? -7.746 44.938 47.719 1 86.69 116 SER B O 1
ATOM 4247 N N . ASP B 1 117 ? -9.727 45.094 48.969 1 86.62 117 ASP B N 1
ATOM 4248 C CA . ASP B 1 117 ? -10.336 43.906 48.344 1 86.62 117 ASP B CA 1
ATOM 4249 C C . ASP B 1 117 ? -10.977 44.281 47.031 1 86.62 117 ASP B C 1
ATOM 4251 O O . ASP B 1 117 ? -11.445 45.406 46.844 1 86.62 117 ASP B O 1
ATOM 4255 N N . THR B 1 118 ? -10.727 43.438 46.062 1 86.56 118 THR B N 1
ATOM 4256 C CA . THR B 1 118 ? -11.383 43.656 44.75 1 86.56 118 THR B CA 1
ATOM 4257 C C . THR B 1 118 ? -12.195 42.438 44.375 1 86.56 118 THR B C 1
ATOM 4259 O O . THR B 1 118 ? -11.797 41.281 44.625 1 86.56 118 THR B O 1
ATOM 4262 N N . ALA B 1 119 ? -13.594 42.625 44 1 88.75 119 ALA B N 1
ATOM 4263 C CA . ALA B 1 119 ? -14.453 41.594 43.469 1 88.75 119 ALA B CA 1
ATOM 4264 C C . ALA B 1 119 ? -15.078 42.031 42.156 1 88.75 119 ALA B C 1
ATOM 4266 O O . ALA B 1 119 ? -15.469 43.188 42 1 88.75 119 ALA B O 1
ATOM 4267 N N . SER B 1 120 ? -15 41.156 41.25 1 91.5 120 SER B N 1
ATOM 4268 C CA . SER B 1 120 ? -15.641 41.5 39.969 1 91.5 120 SER B CA 1
ATOM 4269 C C . SER B 1 120 ? -16.344 40.281 39.375 1 91.5 120 SER B C 1
ATOM 4271 O O . SER B 1 120 ? -15.922 39.156 39.594 1 91.5 120 SER B O 1
ATOM 4273 N N . ILE B 1 121 ? -17.562 40.469 38.75 1 89.94 121 ILE B N 1
ATOM 4274 C CA . ILE B 1 121 ? -18.25 39.5 37.906 1 89.94 121 ILE B CA 1
ATOM 4275 C C . ILE B 1 121 ? -18.391 40.031 36.469 1 89.94 121 ILE B C 1
ATOM 4277 O O . ILE B 1 121 ? -18.688 41.219 36.312 1 89.94 121 ILE B O 1
ATOM 4281 N N . SER B 1 122 ? -17.984 39.25 35.594 1 92.81 122 SER B N 1
ATOM 4282 C CA . SER B 1 122 ? -18.031 39.719 34.219 1 92.81 122 SER B CA 1
ATOM 4283 C C . SER B 1 122 ? -18.688 38.656 33.312 1 92.81 122 SER B C 1
ATOM 4285 O O . SER B 1 122 ? -18.5 37.469 33.5 1 92.81 122 SER B O 1
ATOM 4287 N N . LEU B 1 123 ? -19.562 39.062 32.438 1 91.81 123 LEU B N 1
ATOM 4288 C CA . LEU B 1 123 ? -20.062 38.312 31.281 1 91.81 123 LEU B CA 1
ATOM 4289 C C . LEU B 1 123 ? -19.422 38.844 30 1 91.81 123 LEU B C 1
ATOM 4291 O O . LEU B 1 123 ? -19.438 40.031 29.734 1 91.81 123 LEU B O 1
ATOM 4295 N N . THR B 1 124 ? -18.812 37.938 29.281 1 93.75 124 THR B N 1
ATOM 4296 C CA . THR B 1 124 ? -18.156 38.344 28.047 1 93.75 124 THR B CA 1
ATOM 4297 C C . THR B 1 124 ? -18.609 37.469 26.875 1 93.75 124 THR B C 1
ATOM 4299 O O . THR B 1 124 ? -18.797 36.25 27.031 1 93.75 124 THR B O 1
ATOM 4302 N N . THR B 1 125 ? -18.922 38 25.734 1 92.56 125 THR B N 1
ATOM 4303 C CA . THR B 1 125 ? -19.234 37.312 24.484 1 92.56 125 THR B CA 1
ATOM 4304 C C . THR B 1 125 ? -18.312 37.781 23.359 1 92.56 125 THR B C 1
ATOM 4306 O O . THR B 1 125 ? -17.844 38.906 23.359 1 92.56 125 THR B O 1
ATOM 4309 N N . SER B 1 126 ? -17.859 36.875 22.625 1 94.12 126 SER B N 1
ATOM 4310 C CA . SER B 1 126 ? -17.047 37.156 21.453 1 94.12 126 SER B CA 1
ATOM 4311 C C . SER B 1 126 ? -17.547 36.406 20.219 1 94.12 126 SER B C 1
ATOM 4313 O O . SER B 1 126 ? -18.078 35.281 20.344 1 94.12 126 SER B O 1
ATOM 4315 N N . TRP B 1 127 ? -17.516 37 19.031 1 93.12 127 TRP B N 1
ATOM 4316 C CA . TRP B 1 127 ? -17.984 36.438 17.766 1 93.12 127 TRP B CA 1
ATOM 4317 C C . TRP B 1 127 ? -17.062 36.781 16.609 1 93.12 127 TRP B C 1
ATOM 4319 O O . TRP B 1 127 ? -16.703 37.969 16.438 1 93.12 127 TRP B O 1
ATOM 4329 N N . GLU B 1 128 ? -16.672 35.812 15.93 1 92.88 128 GLU B N 1
ATOM 4330 C CA . GLU B 1 128 ? -15.938 36.062 14.68 1 92.88 128 GLU B CA 1
ATOM 4331 C C . GLU B 1 128 ? -16.906 36.188 13.5 1 92.88 128 GLU B C 1
ATOM 4333 O O . GLU B 1 128 ? -17.625 35.25 13.172 1 92.88 128 GLU B O 1
ATOM 4338 N N . VAL B 1 129 ? -16.859 37.375 12.852 1 92.81 129 VAL B N 1
ATOM 4339 C CA . VAL B 1 129 ? -17.719 37.625 11.703 1 92.81 129 VAL B CA 1
ATOM 4340 C C . VAL B 1 129 ? -17.141 36.938 10.469 1 92.81 129 VAL B C 1
ATOM 4342 O O . VAL B 1 129 ? -15.938 37.031 10.203 1 92.81 129 VAL B O 1
ATOM 4345 N N . ASP B 1 130 ? -17.953 36.219 9.758 1 93.75 130 ASP B N 1
ATOM 4346 C CA . ASP B 1 130 ? -17.531 35.5 8.57 1 93.75 130 ASP B CA 1
ATOM 4347 C C . ASP B 1 130 ? -17.406 36.406 7.363 1 93.75 130 ASP B C 1
ATOM 4349 O O . ASP B 1 130 ? -18.078 36.188 6.344 1 93.75 130 ASP B O 1
ATOM 4353 N N . LEU B 1 131 ? -16.531 37.312 7.453 1 93.19 131 LEU B N 1
ATOM 4354 C CA . LEU B 1 131 ? -16.391 38.406 6.5 1 93.19 131 LEU B CA 1
ATOM 4355 C C . LEU B 1 131 ? -16.016 37.875 5.121 1 93.19 131 LEU B C 1
ATOM 4357 O O . LEU B 1 131 ? -16.516 38.375 4.105 1 93.19 131 LEU B O 1
ATOM 4361 N N . TRP B 1 132 ? -15.156 36.938 5.035 1 94.44 132 TRP B N 1
ATOM 4362 C CA . TRP B 1 132 ? -14.633 36.438 3.77 1 94.44 132 TRP B CA 1
ATOM 4363 C C . TRP B 1 132 ? -15.016 34.969 3.564 1 94.44 132 TRP B C 1
ATOM 4365 O O . TRP B 1 132 ? -14.461 34.312 2.695 1 94.44 132 TRP B O 1
ATOM 4375 N N . GLY B 1 133 ? -15.805 34.406 4.43 1 95.19 133 GLY B N 1
ATOM 4376 C CA . GLY B 1 133 ? -16.219 33 4.344 1 95.19 133 GLY B CA 1
ATOM 4377 C C . GLY B 1 133 ? -15.289 32.062 5.09 1 95.19 133 GLY B C 1
ATOM 4378 O O . GLY B 1 133 ? -15.289 30.859 4.836 1 95.19 133 GLY B O 1
ATOM 4379 N N . GLN B 1 134 ? -14.406 32.562 5.949 1 94.94 134 GLN B N 1
ATOM 4380 C CA . GLN B 1 134 ? -13.438 31.719 6.641 1 94.94 134 GLN B CA 1
ATOM 4381 C C . GLN B 1 134 ? -14.133 30.734 7.57 1 94.94 134 GLN B C 1
ATOM 4383 O O . GLN B 1 134 ? -13.734 29.562 7.648 1 94.94 134 GLN B O 1
ATOM 4388 N N . VAL B 1 135 ? -15.117 31.234 8.352 1 95 135 VAL B N 1
ATOM 4389 C CA . VAL B 1 135 ? -15.844 30.328 9.242 1 95 135 VAL B CA 1
ATOM 4390 C C . VAL B 1 135 ? -16.594 29.281 8.422 1 95 135 VAL B C 1
ATOM 4392 O O . VAL B 1 135 ? -16.516 28.094 8.711 1 95 135 VAL B O 1
ATOM 4395 N N . SER B 1 136 ? -17.266 29.75 7.406 1 96 136 SER B N 1
ATOM 4396 C CA . SER B 1 136 ? -18.016 28.859 6.531 1 96 136 SER B CA 1
ATOM 4397 C C . SER B 1 136 ? -17.109 27.828 5.883 1 96 136 SER B C 1
ATOM 4399 O O . SER B 1 136 ? -17.438 26.641 5.816 1 96 136 SER B O 1
ATOM 4401 N N . LYS B 1 137 ? -15.969 28.281 5.402 1 96.12 137 LYS B N 1
ATOM 4402 C CA . LYS B 1 137 ? -15.039 27.375 4.734 1 96.12 137 LYS B CA 1
ATOM 4403 C C . LYS B 1 137 ? -14.43 26.391 5.723 1 96.12 137 LYS B C 1
ATOM 4405 O O . LYS B 1 137 ? -14.172 25.234 5.375 1 96.12 137 LYS B O 1
ATOM 4410 N N . ARG B 1 138 ? -14.133 26.781 6.969 1 96.31 138 ARG B N 1
ATOM 4411 C CA . ARG B 1 138 ? -13.664 25.859 8 1 96.31 138 ARG B CA 1
ATOM 4412 C C . ARG B 1 138 ? -14.688 24.766 8.258 1 96.31 138 ARG B C 1
ATOM 4414 O O . ARG B 1 138 ? -14.328 23.578 8.359 1 96.31 138 ARG B O 1
ATOM 4421 N N . ILE B 1 139 ? -15.938 25.156 8.359 1 95.62 139 ILE B N 1
ATOM 4422 C CA . ILE B 1 139 ? -17.016 24.188 8.57 1 95.62 139 ILE B CA 1
ATOM 4423 C C . ILE B 1 139 ? -17.125 23.25 7.379 1 95.62 139 ILE B C 1
ATOM 4425 O O . ILE B 1 139 ? -17.203 22.031 7.551 1 95.62 139 ILE B O 1
ATOM 4429 N N . SER B 1 140 ? -17.062 23.844 6.191 1 96.69 140 SER B N 1
ATOM 4430 C CA . SER B 1 140 ? -17.156 23.031 4.98 1 96.69 140 SER B CA 1
ATOM 4431 C C . SER B 1 140 ? -16 22.031 4.902 1 96.69 140 SER B C 1
ATOM 4433 O O . SER B 1 140 ? -16.188 20.891 4.492 1 96.69 140 SER B O 1
ATOM 4435 N N . ALA B 1 141 ? -14.734 22.453 5.242 1 96.75 141 ALA B N 1
ATOM 4436 C CA . ALA B 1 141 ? -13.586 21.547 5.262 1 96.75 141 ALA B CA 1
ATOM 4437 C C . ALA B 1 141 ? -13.812 20.391 6.238 1 96.75 141 ALA B C 1
ATOM 4439 O O . ALA B 1 141 ? -13.5 19.234 5.926 1 96.75 141 ALA B O 1
ATOM 4440 N N . SER B 1 142 ? -14.367 20.656 7.359 1 96.19 142 SER B N 1
ATOM 4441 C CA . SER B 1 142 ? -14.664 19.625 8.359 1 96.19 142 SER B CA 1
ATOM 4442 C C . SER B 1 142 ? -15.742 18.672 7.867 1 96.19 142 SER B C 1
ATOM 4444 O O . SER B 1 142 ? -15.68 17.469 8.117 1 96.19 142 SER B O 1
ATOM 4446 N N . ASP B 1 143 ? -16.75 19.25 7.223 1 96.69 143 ASP B N 1
ATOM 4447 C CA . ASP B 1 143 ? -17.781 18.422 6.633 1 96.69 143 ASP B CA 1
ATOM 4448 C C . ASP B 1 143 ? -17.203 17.469 5.59 1 96.69 143 ASP B C 1
ATOM 4450 O O . ASP B 1 143 ? -17.594 16.297 5.512 1 96.69 143 ASP B O 1
ATOM 4454 N N . GLU B 1 144 ? -16.25 18 4.781 1 96.88 144 GLU B N 1
ATOM 4455 C CA . GLU B 1 144 ? -15.602 17.141 3.793 1 96.88 144 GLU B CA 1
ATOM 4456 C C . GLU B 1 144 ? -14.766 16.062 4.465 1 96.88 144 GLU B C 1
ATOM 4458 O O . GLU B 1 144 ? -14.672 14.945 3.963 1 96.88 144 GLU B O 1
ATOM 4463 N N . ASP B 1 145 ? -14.203 16.359 5.621 1 96.94 145 ASP B N 1
ATOM 4464 C CA . ASP B 1 145 ? -13.492 15.336 6.391 1 96.94 145 ASP B CA 1
ATOM 4465 C C . ASP B 1 145 ? -14.445 14.234 6.855 1 96.94 145 ASP B C 1
ATOM 4467 O O . ASP B 1 145 ? -14.094 13.055 6.832 1 96.94 145 ASP B O 1
ATOM 4471 N N . PHE B 1 146 ? -15.656 14.625 7.27 1 96.19 146 PHE B N 1
ATOM 4472 C CA . PHE B 1 146 ? -16.656 13.648 7.656 1 96.19 146 PHE B CA 1
ATOM 4473 C C . PHE B 1 146 ? -17.094 12.805 6.457 1 96.19 146 PHE B C 1
ATOM 4475 O O . PHE B 1 146 ? -17.203 11.586 6.559 1 96.19 146 PHE B O 1
ATOM 4482 N N . ASN B 1 147 ? -17.281 13.445 5.305 1 96.94 147 ASN B N 1
ATOM 4483 C CA . ASN B 1 147 ? -17.625 12.719 4.09 1 96.94 147 ASN B CA 1
ATOM 4484 C C . ASN B 1 147 ? -16.578 11.68 3.732 1 96.94 147 ASN B C 1
ATOM 4486 O O . ASN B 1 147 ? -16.906 10.555 3.342 1 96.94 147 ASN B O 1
ATOM 4490 N N . ALA B 1 148 ? -15.289 12.062 3.852 1 97.44 148 ALA B N 1
ATOM 4491 C CA . ALA B 1 148 ? -14.188 11.125 3.59 1 97.44 148 ALA B CA 1
ATOM 4492 C C . ALA B 1 148 ? -14.234 9.945 4.551 1 97.44 148 ALA B C 1
ATOM 4494 O O . ALA B 1 148 ? -14.086 8.797 4.133 1 97.44 148 ALA B O 1
ATOM 4495 N N . SER B 1 149 ? -14.5 10.227 5.777 1 96.75 149 SER B N 1
ATOM 4496 C CA . SER B 1 149 ? -14.547 9.18 6.797 1 96.75 149 SER B CA 1
ATOM 4497 C C . SER B 1 149 ? -15.719 8.234 6.562 1 96.75 149 SER B C 1
ATOM 4499 O O . SER B 1 149 ? -15.586 7.02 6.734 1 96.75 149 SER B O 1
ATOM 4501 N N . GLN B 1 150 ? -16.844 8.812 6.227 1 96.25 150 GLN B N 1
ATOM 4502 C CA . GLN B 1 150 ? -18 7.992 5.902 1 96.25 150 GLN B CA 1
ATOM 4503 C C . GLN B 1 150 ? -17.719 7.098 4.695 1 96.25 150 GLN B C 1
ATOM 4505 O O . GLN B 1 150 ? -18.078 5.918 4.695 1 96.25 150 GLN B O 1
ATOM 4510 N N . ALA B 1 151 ? -17.109 7.656 3.668 1 96.62 151 ALA B N 1
ATOM 4511 C CA . ALA B 1 151 ? -16.75 6.879 2.488 1 96.62 151 ALA B CA 1
ATOM 4512 C C . ALA B 1 151 ? -15.742 5.785 2.84 1 96.62 151 ALA B C 1
ATOM 4514 O O . ALA B 1 151 ? -15.805 4.676 2.305 1 96.62 151 ALA B O 1
ATOM 4515 N N . ASP B 1 152 ? -14.828 6.059 3.75 1 97.06 152 ASP B N 1
ATOM 4516 C CA . ASP B 1 152 ? -13.891 5.051 4.23 1 97.06 152 ASP B CA 1
ATOM 4517 C C . ASP B 1 152 ? -14.617 3.896 4.91 1 97.06 152 ASP B C 1
ATOM 4519 O O . ASP B 1 152 ? -14.242 2.734 4.754 1 97.06 152 ASP B O 1
ATOM 4523 N N . LEU B 1 153 ? -15.594 4.211 5.699 1 95.75 153 LEU B N 1
ATOM 4524 C CA . LEU B 1 153 ? -16.406 3.195 6.352 1 95.75 153 LEU B CA 1
ATOM 4525 C C . LEU B 1 153 ? -17.109 2.312 5.316 1 95.75 153 LEU B C 1
ATOM 4527 O O . LEU B 1 153 ? -17.094 1.085 5.438 1 95.75 153 LEU B O 1
ATOM 4531 N N . ASP B 1 154 ? -17.656 2.938 4.336 1 95.31 154 ASP B N 1
ATOM 4532 C CA . ASP B 1 154 ? -18.328 2.195 3.271 1 95.31 154 ASP B CA 1
ATOM 4533 C C . ASP B 1 154 ? -17.359 1.282 2.537 1 95.31 154 ASP B C 1
ATOM 4535 O O . ASP B 1 154 ? -17.703 0.155 2.178 1 95.31 154 ASP B O 1
ATOM 4539 N N . ASP B 1 155 ? -16.188 1.721 2.283 1 95.56 155 ASP B N 1
ATOM 4540 C CA . ASP B 1 155 ? -15.156 0.931 1.621 1 95.56 155 ASP B CA 1
ATOM 4541 C C . ASP B 1 155 ? -14.773 -0.288 2.459 1 95.56 155 ASP B C 1
ATOM 4543 O O . ASP B 1 155 ? -14.609 -1.388 1.927 1 95.56 155 ASP B O 1
ATOM 4547 N N . LEU B 1 156 ? -14.641 -0.028 3.748 1 95.5 156 LEU B N 1
ATOM 4548 C CA . LEU B 1 156 ? -14.297 -1.137 4.629 1 95.5 156 LEU B CA 1
ATOM 4549 C C . LEU B 1 156 ? -15.422 -2.164 4.68 1 95.5 156 LEU B C 1
ATOM 4551 O O . LEU B 1 156 ? -15.164 -3.369 4.73 1 95.5 156 LEU B O 1
ATOM 4555 N N . ARG B 1 157 ? -16.625 -1.69 4.711 1 94.44 157 ARG B N 1
ATOM 4556 C CA . ARG B 1 157 ? -17.766 -2.592 4.668 1 94.44 157 ARG B CA 1
ATOM 4557 C C . ARG B 1 157 ? -17.719 -3.486 3.436 1 94.44 157 ARG B C 1
ATOM 4559 O O . ARG B 1 157 ? -17.891 -4.703 3.535 1 94.44 157 ARG B O 1
ATOM 4566 N N . LEU B 1 158 ? -17.484 -2.896 2.301 1 93.56 158 LEU B N 1
ATOM 4567 C CA . LEU B 1 158 ? -17.359 -3.641 1.051 1 93.56 158 LEU B CA 1
ATOM 4568 C C . LEU B 1 158 ? -16.219 -4.637 1.125 1 93.56 158 LEU B C 1
ATOM 4570 O O . LEU B 1 158 ? -16.359 -5.785 0.705 1 93.56 158 LEU B O 1
ATOM 4574 N N . SER B 1 159 ? -15.102 -4.191 1.683 1 95.75 159 SER B N 1
ATOM 4575 C CA . SER B 1 159 ? -13.914 -5.039 1.81 1 95.75 159 SER B CA 1
ATOM 4576 C C . SER B 1 159 ? -14.195 -6.25 2.695 1 95.75 159 SER B C 1
ATOM 4578 O O . SER B 1 159 ? -13.836 -7.375 2.348 1 95.75 159 SER B O 1
ATOM 4580 N N . ILE B 1 160 ? -14.875 -6.008 3.787 1 95.88 160 ILE B N 1
ATOM 4581 C CA . ILE B 1 160 ? -15.164 -7.09 4.719 1 95.88 160 ILE B CA 1
ATOM 4582 C C . ILE B 1 160 ? -16.156 -8.062 4.086 1 95.88 160 ILE B C 1
ATOM 4584 O O . ILE B 1 160 ? -16.031 -9.281 4.234 1 95.88 160 ILE B O 1
ATOM 4588 N N . ALA B 1 161 ? -17.125 -7.539 3.404 1 93.69 161 ALA B N 1
ATOM 4589 C CA . ALA B 1 161 ? -18.062 -8.398 2.684 1 93.69 161 ALA B CA 1
ATOM 4590 C C . ALA B 1 161 ? -17.344 -9.266 1.665 1 93.69 161 ALA B C 1
ATOM 4592 O O . ALA B 1 161 ? -17.562 -10.484 1.609 1 93.69 161 ALA B O 1
ATOM 4593 N N . GLY B 1 162 ? -16.469 -8.656 0.896 1 94.69 162 GLY B N 1
ATOM 4594 C CA . GLY B 1 162 ? -15.68 -9.391 -0.09 1 94.69 162 GLY B CA 1
ATOM 4595 C C . GLY B 1 162 ? -14.766 -10.43 0.527 1 94.69 162 GLY B C 1
ATOM 4596 O O . GLY B 1 162 ? -14.695 -11.562 0.045 1 94.69 162 GLY B O 1
ATOM 4597 N N . ARG B 1 163 ? -14.078 -10.055 1.569 1 96.81 163 ARG B N 1
ATOM 4598 C CA . ARG B 1 163 ? -13.172 -10.984 2.246 1 96.81 163 ARG B CA 1
ATOM 4599 C C . ARG B 1 163 ? -13.938 -12.172 2.818 1 96.81 163 ARG B C 1
ATOM 4601 O O . ARG B 1 163 ? -13.445 -13.305 2.799 1 96.81 163 ARG B O 1
ATOM 4608 N N . THR B 1 164 ? -15.109 -11.898 3.314 1 95.94 164 THR B N 1
ATOM 4609 C CA . THR B 1 164 ? -15.93 -12.969 3.863 1 95.94 164 THR B CA 1
ATOM 4610 C C . THR B 1 164 ? -16.375 -13.93 2.76 1 95.94 164 THR B C 1
ATOM 4612 O O . THR B 1 164 ? -16.266 -15.148 2.912 1 95.94 164 THR B O 1
ATOM 4615 N N . ALA B 1 165 ? -16.828 -13.406 1.685 1 94.56 165 ALA B N 1
ATOM 4616 C CA . ALA B 1 165 ? -17.234 -14.242 0.554 1 94.56 165 ALA B CA 1
ATOM 4617 C C . ALA B 1 165 ? -16.062 -15.055 0.02 1 94.56 165 ALA B C 1
ATOM 4619 O O . ALA B 1 165 ? -16.203 -16.25 -0.244 1 94.56 165 ALA B O 1
ATOM 4620 N N . ASN B 1 166 ? -14.914 -14.406 -0.139 1 96.38 166 ASN B N 1
ATOM 4621 C CA . ASN B 1 166 ? -13.711 -15.094 -0.597 1 96.38 166 ASN B CA 1
ATOM 4622 C C . ASN B 1 166 ? -13.297 -16.203 0.369 1 96.38 166 ASN B C 1
ATOM 4624 O O . ASN B 1 166 ? -12.883 -17.281 -0.058 1 96.38 166 ASN B O 1
ATOM 4628 N N . ALA B 1 167 ? -13.406 -15.867 1.618 1 97 167 ALA B N 1
ATOM 4629 C CA . ALA B 1 167 ? -13.055 -16.859 2.627 1 97 167 ALA B CA 1
ATOM 4630 C C . ALA B 1 167 ? -13.992 -18.062 2.557 1 97 167 ALA B C 1
ATOM 4632 O O . ALA B 1 167 ? -13.562 -19.203 2.762 1 97 167 ALA B O 1
ATOM 4633 N N . TRP B 1 168 ? -15.242 -17.844 2.287 1 95.38 168 TRP B N 1
ATOM 4634 C CA . TRP B 1 168 ? -16.203 -18.922 2.121 1 95.38 168 TRP B CA 1
ATOM 4635 C C . TRP B 1 168 ? -15.828 -19.828 0.947 1 95.38 168 TRP B C 1
ATOM 4637 O O . TRP B 1 168 ? -15.797 -21.047 1.077 1 95.38 168 TRP B O 1
ATOM 4647 N N . ILE B 1 169 ? -15.5 -19.219 -0.153 1 95.69 169 ILE B N 1
ATOM 4648 C CA . ILE B 1 169 ? -15.094 -19.969 -1.332 1 95.69 169 ILE B CA 1
ATOM 4649 C C . ILE B 1 169 ? -13.797 -20.719 -1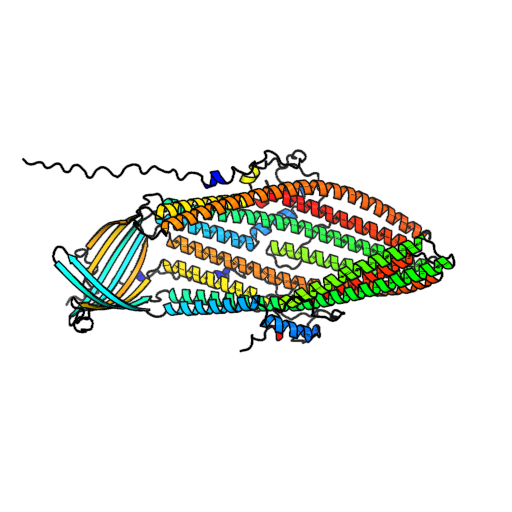.039 1 95.69 169 ILE B C 1
ATOM 4651 O O . ILE B 1 169 ? -13.641 -21.875 -1.442 1 95.69 169 ILE B O 1
ATOM 4655 N N . SER B 1 170 ? -12.883 -20.109 -0.331 1 96.94 170 SER B N 1
ATOM 4656 C CA . SER B 1 170 ? -11.617 -20.734 0.02 1 96.94 170 SER B CA 1
ATOM 4657 C C . SER B 1 170 ? -11.828 -21.953 0.914 1 96.94 170 SER B C 1
ATOM 4659 O O . SER B 1 170 ? -11.156 -22.969 0.756 1 96.94 170 SER B O 1
ATOM 4661 N N . LEU B 1 171 ? -12.758 -21.828 1.822 1 97 171 LEU B N 1
ATOM 4662 C CA . LEU B 1 171 ? -13.086 -22.953 2.672 1 97 171 LEU B CA 1
ATOM 4663 C C . LEU B 1 171 ? -13.68 -24.094 1.851 1 97 171 LEU B C 1
ATOM 4665 O O . LEU B 1 171 ? -13.312 -25.266 2.039 1 97 171 LEU B O 1
ATOM 4669 N N . SER B 1 172 ? -14.539 -23.75 0.96 1 96.25 172 SER B N 1
ATOM 4670 C CA . SER B 1 172 ? -15.109 -24.75 0.07 1 96.25 172 SER B CA 1
ATOM 4671 C C . SER B 1 172 ? -14.031 -25.438 -0.755 1 96.25 172 SER B C 1
ATOM 4673 O O . SER B 1 172 ? -14.039 -26.656 -0.907 1 96.25 172 SER B O 1
ATOM 4675 N N . ASN B 1 173 ? -13.117 -24.641 -1.263 1 96.81 173 ASN B N 1
ATOM 4676 C CA . ASN B 1 173 ? -11.984 -25.188 -2.006 1 96.81 173 ASN B CA 1
ATOM 4677 C C . ASN B 1 173 ? -11.172 -26.156 -1.152 1 96.81 173 ASN B C 1
ATOM 4679 O O . ASN B 1 173 ? -10.836 -27.25 -1.604 1 96.81 173 ASN B O 1
ATOM 4683 N N . SER B 1 174 ? -10.906 -25.75 0.063 1 97.81 174 SER B N 1
ATOM 4684 C CA . SER B 1 174 ? -10.117 -26.594 0.95 1 97.81 174 SER B CA 1
ATOM 4685 C C . SER B 1 174 ? -10.844 -27.906 1.252 1 97.81 174 SER B C 1
ATOM 4687 O O . SER B 1 174 ? -10.219 -28.969 1.303 1 97.81 174 SER B O 1
ATOM 4689 N N . ARG B 1 175 ? -12.102 -27.891 1.413 1 97.38 175 ARG B N 1
ATOM 4690 C CA . ARG B 1 175 ? -12.898 -29.078 1.661 1 97.38 175 ARG B CA 1
ATOM 4691 C C . ARG B 1 175 ? -12.898 -30 0.446 1 97.38 175 ARG B C 1
ATOM 4693 O O . ARG B 1 175 ? -12.781 -31.219 0.585 1 97.38 175 ARG B O 1
ATOM 4700 N N . ALA B 1 176 ? -13.047 -29.375 -0.685 1 97.25 176 ALA B N 1
ATOM 4701 C CA . ALA B 1 176 ? -13.008 -30.156 -1.912 1 97.25 176 ALA B CA 1
ATOM 4702 C C . ALA B 1 176 ? -11.656 -30.844 -2.076 1 97.25 176 ALA B C 1
ATOM 4704 O O . ALA B 1 176 ? -11.586 -32 -2.475 1 97.25 176 ALA B O 1
ATOM 4705 N N . GLN B 1 177 ? -10.625 -30.141 -1.732 1 98.06 177 GLN B N 1
ATOM 4706 C CA . GLN B 1 177 ? -9.281 -30.703 -1.82 1 98.06 177 GLN B CA 1
ATOM 4707 C C . GLN B 1 177 ? -9.086 -31.828 -0.814 1 98.06 177 GLN B C 1
ATOM 4709 O O . GLN B 1 177 ? -8.406 -32.812 -1.101 1 98.06 177 GLN B O 1
ATOM 4714 N N . LEU B 1 178 ? -9.672 -31.688 0.333 1 97.69 178 LEU B N 1
ATOM 4715 C CA . LEU B 1 178 ? -9.602 -32.75 1.322 1 97.69 178 LEU B CA 1
ATOM 4716 C C . LEU B 1 178 ? -10.32 -34 0.818 1 97.69 178 LEU B C 1
ATOM 4718 O O . LEU B 1 178 ? -9.789 -35.125 0.928 1 97.69 178 LEU B O 1
ATOM 4722 N N . THR B 1 179 ? -11.438 -33.812 0.252 1 97.88 179 THR B N 1
ATOM 4723 C CA . THR B 1 179 ? -12.172 -34.969 -0.303 1 97.88 179 THR B CA 1
ATOM 4724 C C . THR B 1 179 ? -11.359 -35.656 -1.393 1 97.88 179 THR B C 1
ATOM 4726 O O . THR B 1 179 ? -11.328 -36.875 -1.457 1 97.88 179 THR B O 1
ATOM 4729 N N . LEU B 1 180 ? -10.734 -34.812 -2.191 1 98 180 LEU B N 1
ATOM 4730 C CA . LEU B 1 180 ? -9.891 -35.375 -3.238 1 98 180 LEU B CA 1
ATOM 4731 C C . LEU B 1 180 ? -8.719 -36.156 -2.635 1 98 180 LEU B C 1
ATOM 4733 O O . LEU B 1 180 ? -8.359 -37.219 -3.133 1 98 180 LEU B O 1
ATOM 4737 N N . ALA B 1 181 ? -8.148 -35.625 -1.559 1 97.94 181 ALA B N 1
ATOM 4738 C CA . ALA B 1 181 ? -7.051 -36.312 -0.885 1 97.94 181 ALA B CA 1
ATOM 4739 C C . ALA B 1 181 ? -7.508 -37.656 -0.307 1 97.94 181 ALA B C 1
ATOM 4741 O O . ALA B 1 181 ? -6.77 -38.625 -0.342 1 97.94 181 ALA B O 1
ATOM 4742 N N . GLU B 1 182 ? -8.656 -37.719 0.173 1 97.69 182 GLU B N 1
ATOM 4743 C CA . GLU B 1 182 ? -9.234 -38.969 0.681 1 97.69 182 GLU B CA 1
ATOM 4744 C C . GLU B 1 182 ? -9.469 -39.969 -0.447 1 97.69 182 GLU B C 1
ATOM 4746 O O . GLU B 1 182 ? -9.203 -41.156 -0.288 1 97.69 182 GLU B O 1
ATOM 4751 N N . ASP B 1 183 ? -9.938 -39.438 -1.527 1 97.31 183 ASP B N 1
ATOM 4752 C CA . ASP B 1 183 ? -10.117 -40.281 -2.707 1 97.31 183 ASP B CA 1
ATOM 4753 C C . ASP B 1 183 ? -8.781 -40.875 -3.18 1 97.31 183 ASP B C 1
ATOM 4755 O O . ASP B 1 183 ? -8.711 -42.031 -3.59 1 97.31 183 ASP B O 1
ATOM 4759 N N . GLU B 1 184 ? -7.773 -40.031 -3.17 1 97.69 184 GLU B N 1
ATOM 4760 C CA . GLU B 1 184 ? -6.434 -40.469 -3.547 1 97.69 184 GLU B CA 1
ATOM 4761 C C . GLU B 1 184 ? -5.949 -41.594 -2.645 1 97.69 184 GLU B C 1
ATOM 4763 O O . GLU B 1 184 ? -5.43 -42.594 -3.129 1 97.69 184 GLU B O 1
ATOM 4768 N N . LEU B 1 185 ? -6.113 -41.438 -1.378 1 97.56 185 LEU B N 1
ATOM 4769 C CA . LEU B 1 185 ? -5.68 -42.5 -0.448 1 97.56 185 LEU B CA 1
ATOM 4770 C C . LEU B 1 185 ? -6.414 -43.781 -0.714 1 97.56 185 LEU B C 1
ATOM 4772 O O . LEU B 1 185 ? -5.809 -44.875 -0.696 1 97.56 185 LEU B O 1
ATOM 4776 N N . ALA B 1 186 ? -7.637 -43.75 -0.99 1 97.75 186 ALA B N 1
ATOM 4777 C CA . ALA B 1 186 ? -8.414 -44.938 -1.277 1 97.75 186 ALA B CA 1
ATOM 4778 C C . ALA B 1 186 ? -7.91 -45.656 -2.535 1 97.75 186 ALA B C 1
ATOM 4780 O O . ALA B 1 186 ? -7.789 -46.875 -2.564 1 97.75 186 ALA B O 1
ATOM 4781 N N . ALA B 1 187 ? -7.641 -44.812 -3.508 1 96.75 187 ALA B N 1
ATOM 4782 C CA . ALA B 1 187 ? -7.121 -45.375 -4.754 1 96.75 187 ALA B CA 1
ATOM 4783 C C . ALA B 1 187 ? -5.762 -46.031 -4.531 1 96.75 187 ALA B C 1
ATOM 4785 O O . ALA B 1 187 ? -5.5 -47.125 -5.047 1 96.75 187 ALA B O 1
ATOM 4786 N N . ARG B 1 188 ? -4.902 -45.375 -3.768 1 97.88 188 ARG B N 1
ATOM 4787 C CA . ARG B 1 188 ? -3.568 -45.906 -3.492 1 97.88 188 ARG B CA 1
ATOM 4788 C C . ARG B 1 188 ? -3.641 -47.156 -2.652 1 97.88 188 ARG B C 1
ATOM 4790 O O . ARG B 1 188 ? -2.857 -48.094 -2.857 1 97.88 188 ARG B O 1
ATOM 4797 N N . LYS B 1 189 ? -4.531 -47.312 -1.766 1 97.44 189 LYS B N 1
ATOM 4798 C CA . LYS B 1 189 ? -4.742 -48.5 -0.958 1 97.44 189 LYS B CA 1
ATOM 4799 C C . LYS B 1 189 ? -5.184 -49.688 -1.824 1 97.44 189 LYS B C 1
ATOM 4801 O O . LYS B 1 189 ? -4.68 -50.781 -1.669 1 97.44 189 LYS B O 1
ATOM 4806 N N . ARG B 1 190 ? -6.078 -49.406 -2.676 1 96.38 190 ARG B N 1
ATOM 4807 C CA . ARG B 1 190 ? -6.52 -50.438 -3.594 1 96.38 190 ARG B CA 1
ATOM 4808 C C . ARG B 1 190 ? -5.359 -50.938 -4.445 1 96.38 190 ARG B C 1
ATOM 4810 O O . ARG B 1 190 ? -5.23 -52.156 -4.672 1 96.38 190 ARG B O 1
ATOM 4817 N N . ALA B 1 191 ? -4.586 -49.969 -4.898 1 96.81 191 ALA B N 1
ATOM 4818 C CA . ALA B 1 191 ? -3.426 -50.344 -5.707 1 96.81 191 ALA B CA 1
ATOM 4819 C C . ALA B 1 191 ? -2.453 -51.219 -4.906 1 96.81 191 ALA B C 1
ATOM 4821 O O . ALA B 1 191 ? -1.914 -52.188 -5.426 1 96.81 191 ALA B O 1
ATOM 4822 N N . ARG B 1 192 ? -2.213 -50.875 -3.652 1 96.5 192 ARG B N 1
ATOM 4823 C CA . ARG B 1 192 ? -1.322 -51.625 -2.791 1 96.5 192 ARG B CA 1
ATOM 4824 C C . ARG B 1 192 ? -1.865 -53.062 -2.562 1 96.5 192 ARG B C 1
ATOM 4826 O O . ARG B 1 192 ? -1.137 -54.031 -2.713 1 96.5 192 ARG B O 1
ATOM 4833 N N . GLU B 1 193 ? -3.105 -53.219 -2.334 1 96.88 193 GLU B N 1
ATOM 4834 C CA . GLU B 1 193 ? -3.732 -54.5 -2.096 1 96.88 193 GLU B CA 1
ATOM 4835 C C . GLU B 1 193 ? -3.676 -55.375 -3.342 1 96.88 193 GLU B C 1
ATOM 4837 O O . GLU B 1 193 ? -3.371 -56.562 -3.254 1 96.88 193 GLU B O 1
ATOM 4842 N N . LEU B 1 194 ? -4.004 -54.719 -4.391 1 95.69 194 LEU B N 1
ATOM 4843 C CA . LEU B 1 194 ? -3.939 -55.469 -5.656 1 95.69 194 LEU B CA 1
ATOM 4844 C C . LEU B 1 194 ? -2.523 -55.938 -5.926 1 95.69 194 LEU B C 1
ATOM 4846 O O . LEU B 1 194 ? -2.332 -57.094 -6.363 1 95.69 194 LEU B O 1
ATOM 4850 N N . THR B 1 195 ? -1.571 -55.125 -5.66 1 96.44 195 THR B N 1
ATOM 4851 C CA . THR B 1 195 ? -0.177 -55.469 -5.902 1 96.44 195 THR B CA 1
ATOM 4852 C C . THR B 1 195 ? 0.258 -56.625 -4.992 1 96.44 195 THR B C 1
ATOM 4854 O O . THR B 1 195 ? 0.937 -57.562 -5.434 1 96.44 195 THR B O 1
ATOM 4857 N N . GLU B 1 196 ? -0.137 -56.625 -3.811 1 95.38 196 GLU B N 1
ATOM 4858 C CA . GLU B 1 196 ? 0.192 -57.688 -2.865 1 95.38 196 GLU B CA 1
ATOM 4859 C C . GLU B 1 196 ? -0.419 -59 -3.297 1 95.38 196 GLU B C 1
ATOM 4861 O O . GLU B 1 196 ? 0.225 -60.062 -3.195 1 95.38 196 GLU B O 1
ATOM 4866 N N . ARG B 1 197 ? -1.574 -58.938 -3.775 1 93.94 197 ARG B N 1
ATOM 4867 C CA . ARG B 1 197 ? -2.221 -60.156 -4.277 1 93.94 197 ARG B CA 1
ATOM 4868 C C . ARG B 1 197 ? -1.48 -60.719 -5.488 1 93.94 197 ARG B C 1
ATOM 4870 O O . ARG B 1 197 ? -1.306 -61.906 -5.613 1 93.94 197 ARG B O 1
ATOM 4877 N N . ARG B 1 198 ? -1.018 -59.844 -6.285 1 93.81 198 ARG B N 1
ATOM 4878 C CA . ARG B 1 198 ? -0.334 -60.25 -7.508 1 93.81 198 ARG B CA 1
ATOM 4879 C C . ARG B 1 198 ? 1.042 -60.844 -7.199 1 93.81 198 ARG B C 1
ATOM 4881 O O . ARG B 1 198 ? 1.534 -61.719 -7.926 1 93.81 198 ARG B O 1
ATOM 4888 N N . VAL B 1 199 ? 1.65 -60.312 -6.164 1 92.06 199 VAL B N 1
ATOM 4889 C CA . VAL B 1 199 ? 2.922 -60.906 -5.754 1 92.06 199 VAL B CA 1
ATOM 4890 C C . VAL B 1 199 ? 2.711 -62.375 -5.348 1 92.06 199 VAL B C 1
ATOM 4892 O O . VAL B 1 199 ? 3.529 -63.219 -5.668 1 92.06 199 VAL B O 1
ATOM 4895 N N . GLY B 1 200 ? 1.669 -62.625 -4.734 1 89.5 200 GLY B N 1
ATOM 4896 C CA . GLY B 1 200 ? 1.339 -63.969 -4.316 1 89.5 200 GLY B CA 1
ATOM 4897 C C . GLY B 1 200 ? 1.134 -64.938 -5.484 1 89.5 200 GLY B C 1
ATOM 4898 O O . GLY B 1 200 ? 1.351 -66.125 -5.352 1 89.5 200 GLY B O 1
ATOM 4899 N N . THR B 1 201 ? 0.83 -64.375 -6.66 1 90.12 201 THR B N 1
ATOM 4900 C CA . THR B 1 201 ? 0.579 -65.188 -7.844 1 90.12 201 THR B CA 1
ATOM 4901 C C . THR B 1 201 ? 1.744 -65.125 -8.828 1 90.12 201 THR B C 1
ATOM 4903 O O . THR B 1 201 ? 1.663 -65.625 -9.945 1 90.12 201 THR B O 1
ATOM 4906 N N . GLY B 1 202 ? 2.875 -64.375 -8.414 1 88.56 202 GLY B N 1
ATOM 4907 C CA . GLY B 1 202 ? 4.086 -64.25 -9.219 1 88.56 202 GLY B CA 1
ATOM 4908 C C . GLY B 1 202 ? 3.965 -63.25 -10.344 1 88.56 202 GLY B C 1
ATOM 4909 O O . GLY B 1 202 ? 4.809 -63.219 -11.242 1 88.56 202 GLY B O 1
ATOM 4910 N N . LEU B 1 203 ? 2.998 -62.406 -10.234 1 88 203 LEU B N 1
ATOM 4911 C CA . LEU B 1 203 ? 2.717 -61.469 -11.32 1 88 203 LEU B CA 1
ATOM 4912 C C . LEU B 1 203 ? 3.25 -60.094 -11 1 88 203 LEU B C 1
ATOM 4914 O O . LEU B 1 203 ? 3.137 -59.156 -11.82 1 88 203 LEU B O 1
ATOM 4918 N N . ALA B 1 204 ? 3.727 -59.875 -9.758 1 91.44 204 ALA B N 1
ATOM 4919 C CA . ALA B 1 204 ? 4.332 -58.594 -9.344 1 91.44 204 ALA B CA 1
ATOM 4920 C C . ALA B 1 204 ? 5.555 -58.844 -8.461 1 91.44 204 ALA B C 1
ATOM 4922 O O . ALA B 1 204 ? 5.824 -59.969 -8.062 1 91.44 204 ALA B O 1
ATOM 4923 N N . THR B 1 205 ? 6.348 -57.812 -8.281 1 92.94 205 THR B N 1
ATOM 4924 C CA . THR B 1 205 ? 7.605 -57.969 -7.555 1 92.94 205 THR B CA 1
ATOM 4925 C C . THR B 1 205 ? 7.535 -57.25 -6.219 1 92.94 205 THR B C 1
ATOM 4927 O O . THR B 1 205 ? 6.574 -56.5 -5.949 1 92.94 205 THR B O 1
ATOM 4930 N N . THR B 1 206 ? 8.602 -57.469 -5.5 1 93.25 206 THR B N 1
ATOM 4931 C CA . THR B 1 206 ? 8.734 -56.719 -4.25 1 93.25 206 THR B CA 1
ATOM 4932 C C . THR B 1 206 ? 8.938 -55.219 -4.52 1 93.25 206 THR B C 1
ATOM 4934 O O . THR B 1 206 ? 8.5 -54.375 -3.736 1 93.25 206 THR B O 1
ATOM 4937 N N . LEU B 1 207 ? 9.547 -54.938 -5.535 1 94.44 207 LEU B N 1
ATOM 4938 C CA . LEU B 1 207 ? 9.695 -53.531 -5.961 1 94.44 207 LEU B CA 1
ATOM 4939 C C . LEU B 1 207 ? 8.336 -52.875 -6.121 1 94.44 207 LEU B C 1
ATOM 4941 O O . LEU B 1 207 ? 8.125 -51.75 -5.645 1 94.44 207 LEU B O 1
ATOM 4945 N N . ASP B 1 208 ? 7.426 -53.625 -6.66 1 95.69 208 ASP B N 1
ATOM 4946 C CA . ASP B 1 208 ? 6.09 -53.094 -6.898 1 95.69 208 ASP B CA 1
ATOM 4947 C C . ASP B 1 208 ? 5.379 -52.781 -5.582 1 95.69 208 ASP B C 1
ATOM 4949 O O . ASP B 1 208 ? 4.738 -51.719 -5.449 1 95.69 208 ASP B O 1
ATOM 4953 N N . VAL B 1 209 ? 5.539 -53.688 -4.707 1 95.94 209 VAL B N 1
ATOM 4954 C CA . VAL B 1 209 ? 4.887 -53.5 -3.414 1 95.94 209 VAL B CA 1
ATOM 4955 C C . VAL B 1 209 ? 5.461 -52.281 -2.703 1 95.94 209 VAL B C 1
ATOM 4957 O O . VAL B 1 209 ? 4.715 -51.469 -2.145 1 95.94 209 VAL B O 1
ATOM 4960 N N . ARG B 1 210 ? 6.762 -52.094 -2.764 1 96.81 210 ARG B N 1
ATOM 4961 C CA . ARG B 1 210 ? 7.41 -50.969 -2.102 1 96.81 210 ARG B CA 1
ATOM 4962 C C . ARG B 1 210 ? 6.98 -49.656 -2.727 1 96.81 210 ARG B C 1
ATOM 4964 O O . ARG B 1 210 ? 6.746 -48.688 -2.016 1 96.81 210 ARG B O 1
ATOM 4971 N N . LEU B 1 211 ? 6.85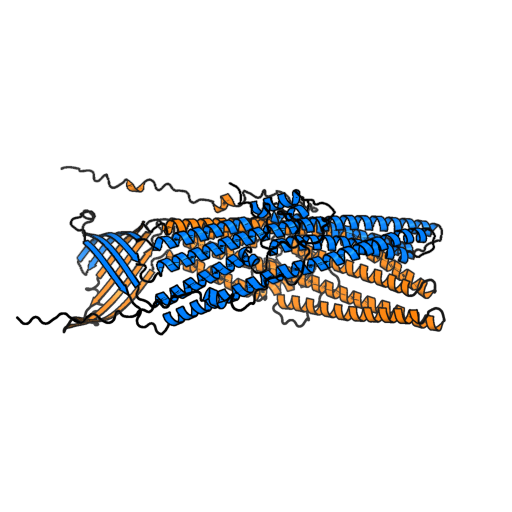5 -49.594 -3.99 1 96 211 LEU B N 1
ATOM 4972 C CA . LEU B 1 211 ? 6.395 -48.406 -4.695 1 96 211 LEU B CA 1
ATOM 4973 C C . LEU B 1 211 ? 4.953 -48.062 -4.324 1 96 211 LEU B C 1
ATOM 4975 O O . LEU B 1 211 ? 4.621 -46.906 -4.07 1 96 211 LEU B O 1
ATOM 4979 N N . ALA B 1 212 ? 4.137 -49.062 -4.27 1 96.69 212 ALA B N 1
ATOM 4980 C CA . ALA B 1 212 ? 2.734 -48.844 -3.92 1 96.69 212 ALA B CA 1
ATOM 4981 C C . ALA B 1 212 ? 2.592 -48.375 -2.484 1 96.69 212 ALA B C 1
ATOM 4983 O O . ALA B 1 212 ? 1.795 -47.469 -2.207 1 96.69 212 ALA B O 1
ATOM 4984 N N . ARG B 1 213 ? 3.383 -48.938 -1.633 1 97.06 213 ARG B N 1
ATOM 4985 C CA . ARG B 1 213 ? 3.346 -48.531 -0.235 1 97.06 213 ARG B CA 1
ATOM 4986 C C . ARG B 1 213 ? 3.828 -47.094 -0.08 1 97.06 213 ARG B C 1
ATOM 4988 O O . ARG B 1 213 ? 3.273 -46.312 0.713 1 97.06 213 ARG B O 1
ATOM 4995 N N . SER B 1 214 ? 4.875 -46.688 -0.771 1 97.5 214 SER B N 1
ATOM 4996 C CA . SER B 1 214 ? 5.375 -45.312 -0.755 1 97.5 214 SER B CA 1
ATOM 4997 C C . SER B 1 214 ? 4.305 -44.344 -1.227 1 97.5 214 SER B C 1
ATOM 4999 O O . SER B 1 214 ? 4.102 -43.312 -0.608 1 97.5 214 SER B O 1
ATOM 5001 N N . ALA B 1 215 ? 3.633 -44.688 -2.309 1 96.75 215 ALA B N 1
ATOM 5002 C CA . ALA B 1 215 ? 2.578 -43.812 -2.848 1 96.75 215 ALA B CA 1
ATOM 5003 C C . ALA B 1 215 ? 1.428 -43.688 -1.856 1 96.75 215 ALA B C 1
ATOM 5005 O O . ALA B 1 215 ? 0.863 -42.594 -1.707 1 96.75 215 ALA B O 1
ATOM 5006 N N . GLU B 1 216 ? 1.026 -44.812 -1.219 1 96.62 216 GLU B N 1
ATOM 5007 C CA . GLU B 1 216 ? -0.021 -44.75 -0.202 1 96.62 216 GLU B CA 1
ATOM 5008 C C . GLU B 1 216 ? 0.364 -43.844 0.955 1 96.62 216 GLU B C 1
ATOM 5010 O O . GLU B 1 216 ? -0.437 -43 1.387 1 96.62 216 GLU B O 1
ATOM 5015 N N . ALA B 1 217 ? 1.603 -43.938 1.405 1 97.62 217 ALA B N 1
ATOM 5016 C CA . ALA B 1 217 ? 2.078 -43.094 2.512 1 97.62 217 ALA B CA 1
ATOM 5017 C C . ALA B 1 217 ? 2.1 -41.625 2.125 1 97.62 217 ALA B C 1
ATOM 5019 O O . ALA B 1 217 ? 1.767 -40.75 2.938 1 97.62 217 ALA B O 1
ATOM 5020 N N . SER B 1 218 ? 2.529 -41.344 0.939 1 97.12 218 SER B N 1
ATOM 5021 C CA . SER B 1 218 ? 2.504 -39.969 0.431 1 97.12 218 SER B CA 1
ATOM 5022 C C . SER B 1 218 ? 1.085 -39.406 0.42 1 97.12 218 SER B C 1
ATOM 5024 O O . SER B 1 218 ? 0.872 -38.25 0.743 1 97.12 218 SER B O 1
ATOM 5026 N N . ALA B 1 219 ? 0.123 -40.219 0.023 1 97.31 219 ALA B N 1
ATOM 5027 C CA . ALA B 1 219 ? -1.277 -39.781 0.013 1 97.31 219 ALA B CA 1
ATOM 5028 C C . ALA B 1 219 ? -1.773 -39.5 1.426 1 97.31 219 ALA B C 1
ATOM 5030 O O . ALA B 1 219 ? -2.576 -38.594 1.633 1 97.31 219 ALA B O 1
ATOM 5031 N N . GLU B 1 220 ? -1.293 -40.281 2.371 1 97.06 220 GLU B N 1
ATOM 5032 C CA . GLU B 1 220 ? -1.642 -40.031 3.766 1 97.06 220 GLU B CA 1
ATOM 5033 C C . GLU B 1 220 ? -1.148 -38.656 4.219 1 97.06 220 GLU B C 1
ATOM 5035 O O . GLU B 1 220 ? -1.856 -37.938 4.926 1 97.06 220 GLU B O 1
ATOM 5040 N N . SER B 1 221 ? 0.067 -38.312 3.855 1 97.69 221 SER B N 1
ATOM 5041 C CA . SER B 1 221 ? 0.608 -37 4.156 1 97.69 221 SER B CA 1
ATOM 5042 C C . SER B 1 221 ? -0.251 -35.906 3.545 1 97.69 221 SER B C 1
ATOM 5044 O O . SER B 1 221 ? -0.466 -34.875 4.164 1 97.69 221 SER B O 1
ATOM 5046 N N . SER B 1 222 ? -0.721 -36.125 2.346 1 97.31 222 SER B N 1
ATOM 5047 C CA . SER B 1 222 ? -1.555 -35.156 1.649 1 97.31 222 SER B CA 1
ATOM 5048 C C . SER B 1 222 ? -2.861 -34.906 2.398 1 97.31 222 SER B C 1
ATOM 5050 O O . SER B 1 222 ? -3.373 -33.781 2.414 1 97.31 222 SER B O 1
ATOM 5052 N N . ILE B 1 223 ? -3.408 -35.906 2.98 1 97.19 223 ILE B N 1
ATOM 5053 C CA . ILE B 1 223 ? -4.637 -35.781 3.756 1 97.19 223 ILE B CA 1
ATOM 5054 C C . ILE B 1 223 ? -4.387 -34.875 4.957 1 97.19 223 ILE B C 1
ATOM 5056 O O . ILE B 1 223 ? -5.18 -33.969 5.23 1 97.19 223 ILE B O 1
ATOM 5060 N N . ALA B 1 224 ? -3.281 -35.125 5.656 1 97.38 224 ALA B N 1
ATOM 5061 C CA . ALA B 1 224 ? -2.955 -34.312 6.824 1 97.38 224 ALA B CA 1
ATOM 5062 C C . ALA B 1 224 ? -2.809 -32.844 6.441 1 97.38 224 ALA B C 1
ATOM 5064 O O . ALA B 1 224 ? -3.309 -31.953 7.145 1 97.38 224 ALA B O 1
ATOM 5065 N N . ARG B 1 225 ? -2.141 -32.562 5.383 1 96.94 225 ARG B N 1
ATOM 5066 C CA . ARG B 1 225 ? -1.985 -31.203 4.891 1 96.94 225 ARG B CA 1
ATOM 5067 C C . ARG B 1 225 ? -3.338 -30.594 4.551 1 96.94 225 ARG B C 1
ATOM 5069 O O . ARG B 1 225 ? -3.607 -29.438 4.902 1 96.94 225 ARG B O 1
ATOM 5076 N N . ALA B 1 226 ? -4.188 -31.359 3.83 1 97.69 226 ALA B N 1
ATOM 5077 C CA . ALA B 1 226 ? -5.5 -30.859 3.424 1 97.69 226 ALA B CA 1
ATOM 5078 C C . ALA B 1 226 ? -6.375 -30.562 4.637 1 97.69 226 ALA B C 1
ATOM 5080 O O . ALA B 1 226 ? -7.133 -29.594 4.645 1 97.69 226 ALA B O 1
ATOM 5081 N N . GLN B 1 227 ? -6.223 -31.375 5.637 1 97.12 227 GLN B N 1
ATOM 5082 C CA . GLN B 1 227 ? -6.977 -31.172 6.871 1 97.12 227 GLN B CA 1
ATOM 5083 C C . GLN B 1 227 ? -6.566 -29.859 7.547 1 97.12 227 GLN B C 1
ATOM 5085 O O . GLN B 1 227 ? -7.418 -29.109 8.031 1 97.12 227 GLN B O 1
ATOM 5090 N N . LEU B 1 228 ? -5.285 -29.594 7.547 1 97.06 228 LEU B N 1
ATOM 5091 C CA . LEU B 1 228 ? -4.793 -28.344 8.086 1 97.06 228 LEU B CA 1
ATOM 5092 C C . LEU B 1 228 ? -5.348 -27.156 7.301 1 97.06 228 LEU B C 1
ATOM 5094 O O . LEU B 1 228 ? -5.766 -26.156 7.891 1 97.06 228 LEU B O 1
ATOM 5098 N N . ASP B 1 229 ? -5.395 -27.266 6.035 1 97.56 229 ASP B N 1
ATOM 5099 C CA . ASP B 1 229 ? -5.891 -26.188 5.18 1 97.56 229 ASP B CA 1
ATOM 5100 C C . ASP B 1 229 ? -7.363 -25.906 5.461 1 97.56 229 ASP B C 1
ATOM 5102 O O . ASP B 1 229 ? -7.789 -24.734 5.453 1 97.56 229 ASP B O 1
ATOM 5106 N N . VAL B 1 230 ? -8.125 -26.953 5.676 1 97.75 230 VAL B N 1
ATOM 5107 C CA . VAL B 1 230 ? -9.539 -26.797 5.996 1 97.75 230 VAL B CA 1
ATOM 5108 C C . VAL B 1 230 ? -9.688 -26.031 7.312 1 97.75 230 VAL B C 1
ATOM 5110 O O . VAL B 1 230 ? -10.453 -25.062 7.398 1 97.75 230 VAL B O 1
ATOM 5113 N N . SER B 1 231 ? -8.891 -26.422 8.281 1 97.81 231 SER B N 1
ATOM 5114 C CA . SER B 1 231 ? -8.984 -25.766 9.586 1 97.81 231 SER B CA 1
ATOM 5115 C C . SER B 1 231 ? -8.547 -24.312 9.516 1 97.81 231 SER B C 1
ATOM 5117 O O . SER B 1 231 ? -9.18 -23.438 10.102 1 97.81 231 SER B O 1
ATOM 5119 N N . ASP B 1 232 ? -7.52 -24.078 8.844 1 97.62 232 ASP B N 1
ATOM 5120 C CA . ASP B 1 232 ? -7.023 -22.719 8.703 1 97.62 232 ASP B CA 1
ATOM 5121 C C . ASP B 1 232 ? -8.039 -21.828 7.98 1 97.62 232 ASP B C 1
ATOM 5123 O O . ASP B 1 232 ? -8.258 -20.688 8.375 1 97.62 232 ASP B O 1
ATOM 5127 N N . SER B 1 233 ? -8.625 -22.344 6.922 1 98 233 SER B N 1
ATOM 5128 C CA . SER B 1 233 ? -9.625 -21.578 6.176 1 98 233 SER B CA 1
ATOM 5129 C C . SER B 1 233 ? -10.859 -21.312 7.023 1 98 233 SER B C 1
ATOM 5131 O O . SER B 1 233 ? -11.422 -20.219 6.977 1 98 233 SER B O 1
ATOM 5133 N N . ALA B 1 234 ? -11.227 -22.297 7.781 1 97.69 234 ALA B N 1
ATOM 5134 C CA . ALA B 1 234 ? -12.367 -22.125 8.672 1 97.69 234 ALA B CA 1
ATOM 5135 C C . ALA B 1 234 ? -12.086 -21.047 9.719 1 97.69 234 ALA B C 1
ATOM 5137 O O . ALA B 1 234 ? -12.93 -20.188 9.977 1 97.69 234 ALA B O 1
ATOM 5138 N N . ARG B 1 235 ? -10.914 -21.094 10.336 1 97.88 235 ARG B N 1
ATOM 5139 C CA . ARG B 1 235 ? -10.539 -20.125 11.359 1 97.88 235 ARG B CA 1
ATOM 5140 C C . ARG B 1 235 ? -10.484 -18.703 10.789 1 97.88 235 ARG B C 1
ATOM 5142 O O . ARG B 1 235 ? -10.914 -17.75 11.438 1 97.88 235 ARG B O 1
ATOM 5149 N N . ALA B 1 236 ? -9.969 -18.609 9.594 1 97.94 236 ALA B N 1
ATOM 5150 C CA . ALA B 1 236 ? -9.906 -17.297 8.953 1 97.94 236 ALA B CA 1
ATOM 5151 C C . ALA B 1 236 ? -11.297 -16.703 8.758 1 97.94 236 ALA B C 1
ATOM 5153 O O . ALA B 1 236 ? -11.516 -15.516 8.977 1 97.94 236 ALA B O 1
ATOM 5154 N N . LEU B 1 237 ? -12.211 -17.516 8.305 1 97.94 237 LEU B N 1
ATOM 5155 C CA . LEU B 1 237 ? -13.586 -17.078 8.125 1 97.94 237 LEU B CA 1
ATOM 5156 C C . LEU B 1 237 ? -14.219 -16.703 9.461 1 97.94 237 LEU B C 1
ATOM 5158 O O . LEU B 1 237 ? -14.883 -15.672 9.57 1 97.94 237 LEU B O 1
ATOM 5162 N N . GLU B 1 238 ? -13.953 -17.484 10.461 1 98.19 238 GLU B N 1
ATOM 5163 C CA . GLU B 1 238 ? -14.523 -17.25 11.781 1 98.19 238 GLU B CA 1
ATOM 5164 C C . GLU B 1 238 ? -14.031 -15.922 12.359 1 98.19 238 GLU B C 1
ATOM 5166 O O . GLU B 1 238 ? -14.797 -15.18 12.969 1 98.19 238 GLU B O 1
ATOM 5171 N N . VAL B 1 239 ? -12.781 -15.547 12.141 1 97.62 239 VAL B N 1
ATOM 5172 C CA . VAL B 1 239 ? -12.234 -14.281 12.625 1 97.62 239 VAL B CA 1
ATOM 5173 C C . VAL B 1 239 ? -12.953 -13.117 11.945 1 97.62 239 VAL B C 1
ATOM 5175 O O . VAL B 1 239 ? -13.273 -12.109 12.594 1 97.62 239 VAL B O 1
ATOM 5178 N N . LEU B 1 240 ? -13.242 -13.211 10.648 1 97.62 240 LEU B N 1
ATOM 5179 C CA . LEU B 1 240 ? -13.977 -12.164 9.93 1 97.62 240 LEU B CA 1
ATOM 5180 C C . LEU B 1 240 ? -15.359 -11.961 10.539 1 97.62 240 LEU B C 1
ATOM 5182 O O . LEU B 1 240 ? -15.898 -10.852 10.5 1 97.62 240 LEU B O 1
ATOM 5186 N N . LEU B 1 241 ? -15.898 -13.016 11.172 1 97.44 241 LEU B N 1
ATOM 5187 C CA . LEU B 1 241 ? -17.25 -12.992 11.734 1 97.44 241 LEU B CA 1
ATOM 5188 C C . LEU B 1 241 ? -17.219 -12.5 13.18 1 97.44 241 LEU B C 1
ATOM 5190 O O . LEU B 1 241 ? -18.266 -12.352 13.805 1 97.44 241 LEU B O 1
ATOM 5194 N N . GLY B 1 242 ? -16.047 -12.297 13.742 1 96.56 242 GLY B N 1
ATOM 5195 C CA . GLY B 1 242 ? -15.93 -11.922 15.141 1 96.56 242 GLY B CA 1
ATOM 5196 C C . GLY B 1 242 ? -16.094 -13.086 16.094 1 96.56 242 GLY B C 1
ATOM 5197 O O . GLY B 1 242 ? -16.391 -12.898 17.266 1 96.56 242 GLY B O 1
ATOM 5198 N N . ARG B 1 243 ? -15.961 -14.32 15.562 1 96.56 243 ARG B N 1
ATOM 5199 C CA . ARG B 1 243 ? -16.094 -15.531 16.344 1 96.56 243 ARG B CA 1
ATOM 5200 C C . ARG B 1 243 ? -14.742 -16.031 16.844 1 96.56 243 ARG B C 1
ATOM 5202 O O . ARG B 1 243 ? -13.703 -15.68 16.266 1 96.56 243 ARG B O 1
ATOM 5209 N N . TYR B 1 244 ? -14.766 -16.844 17.891 1 97.06 244 TYR B N 1
ATOM 5210 C CA . TYR B 1 244 ? -13.57 -17.578 18.281 1 97.06 244 TYR B CA 1
ATOM 5211 C C . TYR B 1 244 ? -13.141 -18.547 17.188 1 97.06 244 TYR B C 1
ATOM 5213 O O . TYR B 1 244 ? -13.977 -19.281 16.641 1 97.06 244 TYR B O 1
ATOM 5221 N N . PRO B 1 245 ? -11.93 -18.516 16.812 1 97.69 245 PRO B N 1
ATOM 5222 C CA . PRO B 1 245 ? -11.469 -19.328 15.68 1 97.69 245 PRO B CA 1
ATOM 5223 C C . PRO B 1 245 ? -11.297 -20.797 16.031 1 97.69 245 PRO B C 1
ATOM 5225 O O . PRO B 1 245 ? -10.18 -21.312 16 1 97.69 245 PRO B O 1
ATOM 5228 N N . ALA B 1 246 ? -12.398 -21.531 16.172 1 97.31 246 ALA B N 1
ATOM 5229 C CA . ALA B 1 246 ? -12.414 -22.938 16.594 1 97.31 246 ALA B CA 1
ATOM 5230 C C . ALA B 1 246 ? -12.43 -23.875 15.383 1 97.31 246 ALA B C 1
ATOM 5232 O O . ALA B 1 246 ? -12.344 -25.094 15.523 1 97.31 246 ALA B O 1
ATOM 5233 N N . ALA B 1 247 ? -12.438 -23.266 14.211 1 97.56 247 ALA B N 1
ATOM 5234 C CA . ALA B 1 247 ? -12.5 -24.016 12.961 1 97.56 247 ALA B CA 1
ATOM 5235 C C . ALA B 1 247 ? -13.742 -24.906 12.922 1 97.56 247 ALA B C 1
ATOM 5237 O O . ALA B 1 247 ? -13.664 -26.094 12.578 1 97.56 247 ALA B O 1
ATOM 5238 N N . GLU B 1 248 ? -14.945 -24.328 13.258 1 96 248 GLU B N 1
ATOM 5239 C CA . GLU B 1 248 ? -16.188 -25.094 13.359 1 96 248 GLU B CA 1
ATOM 5240 C C . GLU B 1 248 ? -17.062 -24.891 12.117 1 96 248 GLU B C 1
ATOM 5242 O O . GLU B 1 248 ? -17.922 -25.719 11.812 1 96 248 GLU B O 1
ATOM 5247 N N . ILE B 1 249 ? -16.859 -23.828 11.445 1 95.12 249 ILE B N 1
ATOM 5248 C CA . ILE B 1 249 ? -17.672 -23.547 10.273 1 95.12 249 ILE B CA 1
ATOM 5249 C C . ILE B 1 249 ? -17.344 -24.547 9.156 1 95.12 249 ILE B C 1
ATOM 5251 O O . ILE B 1 249 ? -16.172 -24.844 8.922 1 95.12 249 ILE B O 1
ATOM 5255 N N . ASN B 1 250 ? -18.344 -25.016 8.5 1 92.56 250 ASN B N 1
ATOM 5256 C CA . ASN B 1 250 ? -18.188 -25.953 7.391 1 92.56 250 ASN B CA 1
ATOM 5257 C C . ASN B 1 250 ? -18.781 -25.391 6.102 1 92.56 250 ASN B C 1
ATOM 5259 O O . ASN B 1 250 ? -19.688 -24.562 6.145 1 92.56 250 ASN B O 1
ATOM 5263 N N . ALA B 1 251 ? -18.234 -25.828 5.016 1 91 251 ALA B N 1
ATOM 5264 C CA . ALA B 1 251 ? -18.688 -25.406 3.695 1 91 251 ALA B CA 1
ATOM 5265 C C . ALA B 1 251 ? -18.875 -26.609 2.771 1 91 251 ALA B C 1
ATOM 5267 O O . ALA B 1 251 ? -18.375 -27.703 3.051 1 91 251 ALA B O 1
ATOM 5268 N N . PRO B 1 252 ? -19.719 -26.312 1.744 1 88.56 252 PRO B N 1
ATOM 5269 C CA . PRO B 1 252 ? -19.844 -27.406 0.77 1 88.56 252 PRO B CA 1
ATOM 5270 C C . PRO B 1 252 ? -18.516 -27.766 0.112 1 88.56 252 PRO B C 1
ATOM 5272 O O . PRO B 1 252 ? -17.641 -26.922 -0.021 1 88.56 252 PRO B O 1
ATOM 5275 N N . GLU B 1 253 ? -18.469 -29.047 -0.349 1 86.94 253 GLU B N 1
ATOM 5276 C CA . GLU B 1 253 ? -17.234 -29.594 -0.916 1 86.94 253 GLU B CA 1
ATOM 5277 C C . GLU B 1 253 ? -17.141 -29.297 -2.41 1 86.94 253 GLU B C 1
ATOM 5279 O O . GLU B 1 253 ? -16.234 -29.797 -3.09 1 86.94 253 GLU B O 1
ATOM 5284 N N . THR B 1 254 ? -18.062 -28.594 -2.885 1 83.44 254 THR B N 1
ATOM 5285 C CA . THR B 1 254 ? -17.984 -28.25 -4.301 1 83.44 254 THR B CA 1
ATOM 5286 C C . THR B 1 254 ? -18.141 -26.75 -4.5 1 83.44 254 THR B C 1
ATOM 5288 O O . THR B 1 254 ? -19.172 -26.172 -4.152 1 83.44 254 THR B O 1
ATOM 5291 N N . PRO B 1 255 ? -17.031 -26.203 -5.086 1 79.81 255 PRO B N 1
ATOM 5292 C CA . PRO B 1 255 ? -17.203 -24.781 -5.418 1 79.81 255 PRO B CA 1
ATOM 5293 C C . PRO B 1 255 ? -18.328 -24.562 -6.43 1 79.81 255 PRO B C 1
ATOM 5295 O O . PRO B 1 255 ? -18.688 -25.469 -7.172 1 79.81 255 PRO B O 1
ATOM 5298 N N . PRO B 1 256 ? -18.891 -23.406 -6.375 1 78.38 256 PRO B N 1
ATOM 5299 C CA . PRO B 1 256 ? -19.984 -23.141 -7.301 1 78.38 256 PRO B CA 1
ATOM 5300 C C . PRO B 1 256 ? -19.547 -23.172 -8.766 1 78.38 256 PRO B C 1
ATOM 5302 O O . PRO B 1 256 ? -18.406 -22.812 -9.078 1 78.38 256 PRO B O 1
ATOM 5305 N N . THR B 1 257 ? -20.406 -23.719 -9.594 1 82.62 257 THR B N 1
ATOM 5306 C CA . THR B 1 257 ? -20.203 -23.625 -11.031 1 82.62 257 THR B CA 1
ATOM 5307 C C . THR B 1 257 ? -20.781 -22.312 -11.578 1 82.62 257 THR B C 1
ATOM 5309 O O . THR B 1 257 ? -21.969 -22.016 -11.375 1 82.62 257 THR B O 1
ATOM 5312 N N . LEU B 1 258 ? -19.938 -21.594 -12.219 1 89.25 258 LEU B N 1
ATOM 5313 C CA . LEU B 1 258 ? -20.344 -20.266 -12.68 1 89.25 258 LEU B CA 1
ATOM 5314 C C . LEU B 1 258 ? -20.438 -20.234 -14.195 1 89.25 258 LEU B C 1
ATOM 5316 O O . LEU B 1 258 ? -19.641 -20.844 -14.898 1 89.25 258 LEU B O 1
ATOM 5320 N N . GLY B 1 259 ? -21.469 -19.516 -14.695 1 87.12 259 GLY B N 1
ATOM 5321 C CA . GLY B 1 259 ? -21.547 -19.234 -16.125 1 87.12 259 GLY B CA 1
ATOM 5322 C C . GLY B 1 259 ? -20.609 -18.125 -16.562 1 87.12 259 GLY B C 1
ATOM 5323 O O . GLY B 1 259 ? -19.828 -17.609 -15.758 1 87.12 259 GLY B O 1
ATOM 5324 N N . PRO B 1 260 ? -20.703 -17.828 -17.875 1 88.69 260 PRO B N 1
ATOM 5325 C CA . PRO B 1 260 ? -19.891 -16.703 -18.359 1 88.69 260 PRO B CA 1
ATOM 5326 C C . PRO B 1 260 ? -20.172 -15.406 -17.609 1 88.69 260 PRO B C 1
ATOM 5328 O O . PRO B 1 260 ? -21.312 -15.133 -17.25 1 88.69 260 PRO B O 1
ATOM 5331 N N . MET B 1 261 ? -19.125 -14.734 -17.344 1 88.62 261 MET B N 1
ATOM 5332 C CA . MET B 1 261 ? -19.312 -13.453 -16.656 1 88.62 261 MET B CA 1
ATOM 5333 C C . MET B 1 261 ? -19.969 -12.43 -17.562 1 88.62 261 MET B C 1
ATOM 5335 O O . MET B 1 261 ? -19.516 -12.227 -18.703 1 88.62 261 MET B O 1
ATOM 5339 N N . ALA B 1 262 ? -20.969 -11.773 -17.062 1 86.44 262 ALA B N 1
ATOM 5340 C CA . ALA B 1 262 ? -21.703 -10.758 -17.812 1 86.44 262 ALA B CA 1
ATOM 5341 C C . ALA B 1 262 ? -21.188 -9.359 -17.5 1 86.44 262 ALA B C 1
ATOM 5343 O O . ALA B 1 262 ? -20.688 -9.102 -16.406 1 86.44 262 ALA B O 1
ATOM 5344 N N . ASP B 1 263 ? -21.297 -8.594 -18.531 1 87.69 263 ASP B N 1
ATOM 5345 C CA . ASP B 1 263 ? -20.984 -7.184 -18.297 1 87.69 263 ASP B CA 1
ATOM 5346 C C . ASP B 1 263 ? -22 -6.547 -17.344 1 87.69 263 ASP B C 1
ATOM 5348 O O . ASP B 1 263 ? -23.203 -6.766 -17.484 1 87.69 263 ASP B O 1
ATOM 5352 N N . ALA B 1 264 ? -21.578 -5.797 -16.391 1 85 264 ALA B N 1
ATOM 5353 C CA . ALA B 1 264 ? -22.453 -5.191 -15.391 1 85 264 ALA B CA 1
ATOM 5354 C C . ALA B 1 264 ? -23.031 -3.879 -15.898 1 85 264 ALA B C 1
ATOM 5356 O O . ALA B 1 264 ? -23.875 -3.264 -15.227 1 85 264 ALA B O 1
ATOM 5357 N N . ASN B 1 265 ? -22.719 -3.393 -17.078 1 85.31 265 ASN B N 1
ATOM 5358 C CA . ASN B 1 265 ? -23.188 -2.168 -17.703 1 85.31 265 ASN B CA 1
ATOM 5359 C C . ASN B 1 265 ? -22.828 -0.936 -16.875 1 85.31 265 ASN B C 1
ATOM 5361 O O . ASN B 1 265 ? -23.688 -0.076 -16.625 1 85.31 265 ASN B O 1
ATOM 5365 N N . ILE B 1 266 ? -21.766 -0.965 -16.312 1 89.31 266 ILE B N 1
ATOM 5366 C CA . ILE B 1 266 ? -21.156 0.176 -15.633 1 89.31 266 ILE B CA 1
ATOM 5367 C C . ILE B 1 266 ? -19.906 0.615 -16.391 1 89.31 266 ILE B C 1
ATOM 5369 O O . ILE B 1 266 ? -18.953 -0.162 -16.531 1 89.31 266 ILE B O 1
ATOM 5373 N N . SER B 1 267 ? -19.938 1.839 -16.859 1 91.12 267 SER B N 1
ATOM 5374 C CA . SER B 1 267 ? -18.812 2.357 -17.625 1 91.12 267 SER B CA 1
ATOM 5375 C C . SER B 1 267 ? -17.656 2.764 -16.719 1 91.12 267 SER B C 1
ATOM 5377 O O . SER B 1 267 ? -17.844 2.924 -15.508 1 91.12 267 SER B O 1
ATOM 5379 N N . PRO B 1 268 ? -16.484 2.883 -17.297 1 92.44 268 PRO B N 1
ATOM 5380 C CA . PRO B 1 268 ? -15.352 3.375 -16.5 1 92.44 268 PRO B CA 1
ATOM 5381 C C . PRO B 1 268 ? -15.656 4.703 -15.812 1 92.44 268 PRO B C 1
ATOM 5383 O O . PRO B 1 268 ? -15.281 4.902 -14.656 1 92.44 268 PRO B O 1
ATOM 5386 N N . MET B 1 269 ? -16.391 5.516 -16.438 1 90.75 269 MET B N 1
ATOM 5387 C CA . MET B 1 269 ? -16.75 6.805 -15.844 1 90.75 269 MET B CA 1
ATOM 5388 C C . MET B 1 269 ? -17.766 6.629 -14.719 1 90.75 269 MET B C 1
ATOM 5390 O O . MET B 1 269 ? -17.625 7.246 -13.656 1 90.75 269 MET B O 1
ATOM 5394 N N . ASP B 1 270 ? -18.75 5.781 -14.93 1 89.69 270 ASP B N 1
ATOM 5395 C CA . ASP B 1 270 ? -19.781 5.547 -13.922 1 89.69 270 ASP B CA 1
ATOM 5396 C C . ASP B 1 270 ? -19.203 4.91 -12.664 1 89.69 270 ASP B C 1
ATOM 5398 O O . ASP B 1 270 ? -19.719 5.105 -11.562 1 89.69 270 ASP B O 1
ATOM 5402 N N . LEU B 1 271 ? -18.125 4.195 -12.867 1 92.62 271 LEU B N 1
ATOM 5403 C CA . LEU B 1 271 ? -17.453 3.52 -11.758 1 92.62 271 LEU B CA 1
ATOM 5404 C C . LEU B 1 271 ? -17.016 4.52 -10.695 1 92.62 271 LEU B C 1
ATOM 5406 O O . LEU B 1 271 ? -17.094 4.23 -9.5 1 92.62 271 LEU B O 1
ATOM 5410 N N . LEU B 1 272 ? -16.641 5.691 -11.133 1 91.25 272 LEU B N 1
ATOM 5411 C CA . LEU B 1 272 ? -16.047 6.68 -10.234 1 91.25 272 LEU B CA 1
ATOM 5412 C C . LEU B 1 272 ? -17.078 7.184 -9.227 1 91.25 272 LEU B C 1
ATOM 5414 O O . LEU B 1 272 ? -16.719 7.551 -8.102 1 91.25 272 LEU B O 1
ATOM 5418 N N . ALA B 1 273 ? -18.328 7.086 -9.562 1 90.81 273 ALA B N 1
ATOM 5419 C CA . ALA B 1 273 ? -19.391 7.547 -8.672 1 90.81 273 ALA B CA 1
ATOM 5420 C C . ALA B 1 273 ? -19.844 6.434 -7.734 1 90.81 273 ALA B C 1
ATOM 5422 O O . ALA B 1 273 ? -20.547 6.684 -6.754 1 90.81 273 ALA B O 1
ATOM 5423 N N . ARG B 1 274 ? -19.359 5.242 -7.996 1 91.25 274 ARG B N 1
ATOM 5424 C CA . ARG B 1 274 ? -19.875 4.098 -7.258 1 91.25 274 ARG B CA 1
ATOM 5425 C C . ARG B 1 274 ? -18.875 3.621 -6.211 1 91.25 274 ARG B C 1
ATOM 5427 O O . ARG B 1 274 ? -19.266 3.023 -5.203 1 91.25 274 ARG B O 1
ATOM 5434 N N . ARG B 1 275 ? -17.578 3.873 -6.395 1 95 275 ARG B N 1
ATOM 5435 C CA . ARG B 1 275 ? -16.547 3.326 -5.523 1 95 275 ARG B CA 1
ATOM 5436 C C . ARG B 1 275 ? -16.328 4.211 -4.301 1 95 275 ARG B C 1
ATOM 5438 O O . ARG B 1 275 ? -15.945 5.375 -4.426 1 95 275 ARG B O 1
ATOM 5445 N N . PRO B 1 276 ? -16.469 3.602 -3.113 1 95.94 276 PRO B N 1
ATOM 5446 C CA . PRO B 1 276 ? -16.312 4.402 -1.896 1 95.94 276 PRO B CA 1
ATOM 5447 C C . PRO B 1 276 ? -14.891 4.922 -1.706 1 95.94 276 PRO B C 1
ATOM 5449 O O . PRO B 1 276 ? -14.688 6.004 -1.147 1 95.94 276 PRO B O 1
ATOM 5452 N N . ASP B 1 277 ? -13.891 4.164 -2.146 1 96.5 277 ASP B N 1
ATOM 5453 C CA . ASP B 1 277 ? -12.516 4.641 -1.995 1 96.5 277 ASP B CA 1
ATOM 5454 C C . ASP B 1 277 ? -12.258 5.863 -2.871 1 96.5 277 ASP B C 1
ATOM 5456 O O . ASP B 1 277 ? -11.523 6.77 -2.479 1 96.5 277 ASP B O 1
ATOM 5460 N N . VAL B 1 278 ? -12.883 5.906 -4.07 1 95.88 278 VAL B N 1
ATOM 5461 C CA . VAL B 1 278 ? -12.789 7.074 -4.938 1 95.88 278 VAL B CA 1
ATOM 5462 C C . VAL B 1 278 ? -13.5 8.258 -4.289 1 95.88 278 VAL B C 1
ATOM 5464 O O . VAL B 1 278 ? -12.969 9.367 -4.258 1 95.88 278 VAL B O 1
ATOM 5467 N N . ALA B 1 279 ? -14.648 7.977 -3.693 1 95.94 279 ALA B N 1
ATOM 5468 C CA . ALA B 1 279 ? -15.406 9.016 -3 1 95.94 279 ALA B CA 1
ATOM 5469 C C . ALA B 1 279 ? -14.609 9.594 -1.836 1 95.94 279 ALA B C 1
ATOM 5471 O O . ALA B 1 279 ? -14.602 10.812 -1.622 1 95.94 279 ALA B O 1
ATOM 5472 N N . ALA B 1 280 ? -13.945 8.727 -1.066 1 97.44 280 ALA B N 1
ATOM 5473 C CA . ALA B 1 280 ? -13.125 9.18 0.058 1 97.44 280 ALA B CA 1
ATOM 5474 C C . ALA B 1 280 ? -12 10.094 -0.413 1 97.44 280 ALA B C 1
ATOM 5476 O O . ALA B 1 280 ? -11.773 11.156 0.172 1 97.44 280 ALA B O 1
ATOM 5477 N N . SER B 1 281 ? -11.32 9.68 -1.48 1 96.75 281 SER B N 1
ATOM 5478 C CA . SER B 1 281 ? -10.219 10.469 -2.016 1 96.75 281 SER B CA 1
ATOM 5479 C C . SER B 1 281 ? -10.703 11.805 -2.559 1 96.75 281 SER B C 1
ATOM 5481 O O . SER B 1 281 ? -10.031 12.828 -2.412 1 96.75 281 SER B O 1
ATOM 5483 N N . GLU B 1 282 ? -11.875 11.828 -3.17 1 95.62 282 GLU B N 1
ATOM 5484 C CA . GLU B 1 282 ? -12.484 13.055 -3.676 1 95.62 282 GLU B CA 1
ATOM 5485 C C . GLU B 1 282 ? -12.797 14.023 -2.539 1 95.62 282 GLU B C 1
ATOM 5487 O O . GLU B 1 282 ? -12.508 15.219 -2.637 1 95.62 282 GLU B O 1
ATOM 5492 N N . ALA B 1 283 ? -13.32 13.484 -1.457 1 96.75 283 ALA B N 1
ATOM 5493 C CA . ALA B 1 283 ? -13.641 14.312 -0.298 1 96.75 283 ALA B CA 1
ATOM 5494 C C . ALA B 1 283 ? -12.383 14.898 0.327 1 96.75 283 ALA B C 1
ATOM 5496 O O . ALA B 1 283 ? -12.359 16.062 0.728 1 96.75 283 ALA B O 1
ATOM 5497 N N . ARG B 1 284 ? -11.367 14.125 0.389 1 97.06 284 ARG B N 1
ATOM 5498 C CA . ARG B 1 284 ? -10.102 14.602 0.932 1 97.06 284 ARG B CA 1
ATOM 5499 C C . ARG B 1 284 ? -9.508 15.688 0.046 1 97.06 284 ARG B C 1
ATOM 5501 O O . ARG B 1 284 ? -8.914 16.656 0.546 1 97.06 284 ARG B O 1
ATOM 5508 N N . MET B 1 285 ? -9.664 15.539 -1.295 1 95.25 285 MET B N 1
ATOM 5509 C CA . MET B 1 285 ? -9.234 16.562 -2.242 1 95.25 285 MET B CA 1
ATOM 5510 C C . MET B 1 285 ? -10.016 17.859 -2.045 1 95.25 285 MET B C 1
ATOM 5512 O O . MET B 1 285 ? -9.43 18.938 -2.018 1 95.25 285 MET B O 1
ATOM 5516 N N . ALA B 1 286 ? -11.281 17.719 -1.812 1 95.69 286 ALA B N 1
ATOM 5517 C CA . ALA B 1 286 ? -12.133 18.875 -1.567 1 95.69 286 ALA B CA 1
ATOM 5518 C C . ALA B 1 286 ? -11.742 19.578 -0.271 1 95.69 286 ALA B C 1
ATOM 5520 O O . ALA B 1 286 ? -11.625 20.797 -0.233 1 95.69 286 ALA B O 1
ATOM 5521 N N . ALA B 1 287 ? -11.508 18.812 0.774 1 97.38 287 ALA B N 1
ATOM 5522 C CA . ALA B 1 287 ? -11.094 19.375 2.059 1 97.38 287 ALA B CA 1
ATOM 5523 C C . ALA B 1 287 ? -9.781 20.141 1.928 1 97.38 287 ALA B C 1
ATOM 5525 O O . ALA B 1 287 ? -9.633 21.234 2.471 1 97.38 287 ALA B O 1
ATOM 5526 N N . ALA B 1 288 ? -8.859 19.562 1.205 1 96.31 288 ALA B N 1
ATOM 5527 C CA . ALA B 1 288 ? -7.562 20.203 0.998 1 96.31 288 ALA B CA 1
ATOM 5528 C C . ALA B 1 288 ? -7.711 21.516 0.238 1 96.31 288 ALA B C 1
ATOM 5530 O O . ALA B 1 288 ? -7.02 22.5 0.53 1 96.31 288 ALA B O 1
ATOM 5531 N N . GLY B 1 289 ? -8.602 21.547 -0.742 1 95.56 289 GLY B N 1
ATOM 5532 C CA . GLY B 1 289 ? -8.898 22.781 -1.457 1 95.56 289 GLY B CA 1
ATOM 5533 C C . GLY B 1 289 ? -9.453 23.875 -0.563 1 95.56 289 GLY B C 1
ATOM 5534 O O . GLY B 1 289 ? -9.031 25.031 -0.65 1 95.56 289 GLY B O 1
ATOM 5535 N N . LEU B 1 290 ? -10.336 23.484 0.302 1 95.94 290 LEU B N 1
ATOM 5536 C CA . LEU B 1 290 ? -10.922 24.422 1.244 1 95.94 290 LEU B CA 1
ATOM 5537 C C . LEU B 1 290 ? -9.875 24.953 2.215 1 95.94 290 LEU B C 1
ATOM 5539 O O . LEU B 1 290 ? -9.867 26.141 2.551 1 95.94 290 LEU B O 1
ATOM 5543 N N . ARG B 1 291 ? -8.984 24.156 2.6 1 96.81 291 ARG B N 1
ATOM 5544 C CA . ARG B 1 291 ? -7.918 24.578 3.506 1 96.81 291 ARG B CA 1
ATOM 5545 C C . ARG B 1 291 ? -6.926 25.5 2.801 1 96.81 291 ARG B C 1
ATOM 5547 O O . ARG B 1 291 ? -6.371 26.406 3.416 1 96.81 291 ARG B O 1
ATOM 5554 N N . ALA B 1 292 ? -6.711 25.297 1.491 1 96.06 292 ALA B N 1
ATOM 5555 C CA . ALA B 1 292 ? -5.91 26.234 0.705 1 96.06 292 ALA B CA 1
ATOM 5556 C C . ALA B 1 292 ? -6.566 27.609 0.658 1 96.06 292 ALA B C 1
ATOM 5558 O O . ALA B 1 292 ? -5.891 28.641 0.817 1 96.06 292 ALA B O 1
ATOM 5559 N N . ASP B 1 293 ? -7.863 27.625 0.551 1 95.75 293 ASP B N 1
ATOM 5560 C CA . ASP B 1 293 ? -8.609 28.891 0.578 1 95.75 293 ASP B CA 1
ATOM 5561 C C . ASP B 1 293 ? -8.492 29.562 1.938 1 95.75 293 ASP B C 1
ATOM 5563 O O . ASP B 1 293 ? -8.289 30.781 2.014 1 95.75 293 ASP B O 1
ATOM 5567 N N . LEU B 1 294 ? -8.578 28.75 2.938 1 95.88 294 LEU B N 1
ATOM 5568 C CA . LEU B 1 294 ? -8.477 29.281 4.293 1 95.88 294 LEU B CA 1
ATOM 5569 C C . LEU B 1 294 ? -7.113 29.922 4.527 1 95.88 294 LEU B C 1
ATOM 5571 O O . LEU B 1 294 ? -7.016 30.969 5.156 1 95.88 294 LEU B O 1
ATOM 5575 N N . ALA B 1 295 ? -6.105 29.266 4.027 1 95.38 295 ALA B N 1
ATOM 5576 C CA . ALA B 1 295 ? -4.758 29.812 4.184 1 95.38 295 ALA B CA 1
ATOM 5577 C C . ALA B 1 295 ? -4.617 31.141 3.445 1 95.38 295 ALA B C 1
ATOM 5579 O O . ALA B 1 295 ? -3.934 32.062 3.918 1 95.38 295 ALA B O 1
ATOM 5580 N N . ARG B 1 296 ? -5.277 31.375 2.359 1 95.25 296 ARG B N 1
ATOM 5581 C CA . ARG B 1 296 ? -5.281 32.625 1.627 1 95.25 296 ARG B CA 1
ATOM 5582 C C . ARG B 1 296 ? -6.059 33.688 2.385 1 95.25 296 ARG B C 1
ATOM 5584 O O . ARG B 1 296 ? -5.637 34.844 2.443 1 95.25 296 ARG B O 1
ATOM 5591 N N . ILE B 1 297 ? -7.145 33.25 2.961 1 95.06 297 ILE B N 1
ATOM 5592 C CA . ILE B 1 297 ? -8.008 34.188 3.688 1 95.06 297 ILE B CA 1
ATOM 5593 C C . ILE B 1 297 ? -7.285 34.688 4.93 1 95.06 297 ILE B C 1
ATOM 5595 O O . ILE B 1 297 ? -7.52 35.812 5.371 1 95.06 297 ILE B O 1
ATOM 5599 N N . ALA B 1 298 ? -6.371 33.906 5.418 1 94.62 298 ALA B N 1
ATOM 5600 C CA . ALA B 1 298 ? -5.625 34.312 6.617 1 94.62 298 ALA B CA 1
ATOM 5601 C C . ALA B 1 298 ? -4.793 35.562 6.367 1 94.62 298 ALA B C 1
ATOM 5603 O O . ALA B 1 298 ? -4.359 36.219 7.312 1 94.62 298 ALA B O 1
ATOM 5604 N N . MET B 1 299 ? -4.621 36 5.098 1 93.88 299 MET B N 1
ATOM 5605 C CA . MET B 1 299 ? -3.863 37.219 4.75 1 93.88 299 MET B CA 1
ATOM 5606 C C . MET B 1 299 ? -4.777 38.438 4.668 1 93.88 299 MET B C 1
ATOM 5608 O O . MET B 1 299 ? -4.301 39.562 4.508 1 93.88 299 MET B O 1
ATOM 5612 N N . ARG B 1 300 ? -6.098 38.156 4.93 1 93.44 300 ARG B N 1
ATOM 5613 C CA . ARG B 1 300 ? -7.078 39.25 4.875 1 93.44 300 ARG B CA 1
ATOM 5614 C C . ARG B 1 300 ? -7.445 39.719 6.277 1 93.44 300 ARG B C 1
ATOM 5616 O O . ARG B 1 300 ? -7.188 39.031 7.262 1 93.44 300 ARG B O 1
ATOM 5623 N N . PRO B 1 301 ? -8.016 40.969 6.418 1 93.38 301 PRO B N 1
ATOM 5624 C CA . PRO B 1 301 ? -8.445 41.438 7.738 1 93.38 301 PRO B CA 1
ATOM 5625 C C . PRO B 1 301 ? -9.523 40.562 8.352 1 93.38 301 PRO B C 1
ATOM 5627 O O . PRO B 1 301 ? -10.344 39.969 7.633 1 93.38 301 PRO B O 1
ATOM 5630 N N . SER B 1 302 ? -9.484 40.438 9.594 1 93.69 302 SER B N 1
ATOM 5631 C CA . SER B 1 302 ? -10.523 39.719 10.328 1 93.69 302 SER B CA 1
ATOM 5632 C C . SER B 1 302 ? -11.359 40.688 11.18 1 93.69 302 SER B C 1
ATOM 5634 O O . SER B 1 302 ? -10.859 41.719 11.648 1 93.69 302 SER B O 1
ATOM 5636 N N . LEU B 1 303 ? -12.633 40.406 11.281 1 93.44 303 LEU B N 1
ATOM 5637 C CA . LEU B 1 303 ? -13.562 41.188 12.086 1 93.44 303 LEU B CA 1
ATOM 5638 C C . LEU B 1 303 ? -14.094 40.375 13.258 1 93.44 303 LEU B C 1
ATOM 5640 O O . LEU B 1 303 ? -14.609 39.25 13.062 1 93.44 303 LEU B O 1
ATOM 5644 N N . SER B 1 304 ? -13.875 40.875 14.383 1 94.19 304 SER B N 1
ATOM 5645 C CA . SER B 1 304 ? -14.422 40.25 15.586 1 94.19 304 SER B CA 1
ATOM 5646 C C . SER B 1 304 ? -15.305 41.219 16.359 1 94.19 304 SER B C 1
ATOM 5648 O O . SER B 1 304 ? -15.008 42.438 16.422 1 94.19 304 SER B O 1
ATOM 5650 N N . LEU B 1 305 ? -16.391 40.719 16.844 1 92.56 305 LEU B N 1
ATOM 5651 C CA . LEU B 1 305 ? -17.297 41.438 17.719 1 92.56 305 LEU B CA 1
ATOM 5652 C C . LEU B 1 305 ? -17.219 40.906 19.156 1 92.56 305 LEU B C 1
ATOM 5654 O O . LEU B 1 305 ? -17.141 39.688 19.359 1 92.56 305 LEU B O 1
ATOM 5658 N N . SER B 1 306 ? -17.094 41.812 20.062 1 93.81 306 SER B N 1
ATOM 5659 C CA . SER B 1 306 ? -17.078 41.406 21.469 1 93.81 306 SER B CA 1
ATOM 5660 C C . SER B 1 306 ? -17.938 42.312 22.312 1 93.81 306 SER B C 1
ATOM 5662 O O . SER B 1 306 ? -18.141 43.5 21.969 1 93.81 306 SER B O 1
ATOM 5664 N N . ALA B 1 307 ? -18.562 41.812 23.312 1 90.19 307 ALA B N 1
ATOM 5665 C CA . ALA B 1 307 ? -19.328 42.531 24.312 1 90.19 307 ALA B CA 1
ATOM 5666 C C . ALA B 1 307 ? -19.047 41.969 25.719 1 90.19 307 ALA B C 1
ATOM 5668 O O . ALA B 1 307 ? -18.797 40.781 25.875 1 90.19 307 ALA B O 1
ATOM 5669 N N . SER B 1 308 ? -18.969 42.906 26.625 1 92.88 308 SER B N 1
ATOM 5670 C CA . SER B 1 308 ? -18.797 42.469 28 1 92.88 308 SER B CA 1
ATOM 5671 C C . SER B 1 308 ? -19.562 43.344 28.969 1 92.88 308 SER B C 1
ATOM 5673 O O . SER B 1 308 ? -19.812 44.531 28.688 1 92.88 308 SER B O 1
ATOM 5675 N N . GLY B 1 309 ? -20.078 42.812 29.969 1 88.56 309 GLY B N 1
ATOM 5676 C CA . GLY B 1 309 ? -20.609 43.438 31.156 1 88.56 309 GLY B CA 1
ATOM 5677 C C . GLY B 1 309 ? -19.906 43.031 32.438 1 88.56 309 GLY B C 1
ATOM 5678 O O . GLY B 1 309 ? -19.688 41.844 32.656 1 88.56 309 GLY B O 1
ATOM 5679 N N . THR B 1 310 ? -19.391 43.969 33.094 1 90.25 310 THR B N 1
ATOM 5680 C CA . THR B 1 310 ? -18.641 43.688 34.281 1 90.25 310 THR B CA 1
ATOM 5681 C C . THR B 1 310 ? -19.141 44.531 35.469 1 90.25 310 THR B C 1
ATOM 5683 O O . THR B 1 310 ? -19.469 45.719 35.281 1 90.25 310 THR B O 1
ATOM 5686 N N . ILE B 1 311 ? -19.391 44 36.562 1 86.94 311 ILE B N 1
ATOM 5687 C CA . ILE B 1 311 ? -19.578 44.688 37.812 1 86.94 311 ILE B CA 1
ATOM 5688 C C . ILE B 1 311 ? -18.312 44.531 38.656 1 86.94 311 ILE B C 1
ATOM 5690 O O . ILE B 1 311 ? -17.859 43.438 38.938 1 86.94 311 ILE B O 1
ATOM 5694 N N . GLU B 1 312 ? -17.672 45.594 38.906 1 88.25 312 GLU B N 1
ATOM 5695 C CA . GLU B 1 312 ? -16.5 45.625 39.75 1 88.25 312 GLU B CA 1
ATOM 5696 C C . GLU B 1 312 ? -16.766 46.406 41.031 1 88.25 312 GLU B C 1
ATOM 5698 O O . GLU B 1 312 ? -17.328 47.5 40.969 1 88.25 312 GLU B O 1
ATOM 5703 N N . THR B 1 313 ? -16.406 45.812 42.219 1 84.12 313 THR B N 1
ATOM 5704 C CA . THR B 1 313 ? -16.656 46.469 43.5 1 84.12 313 THR B CA 1
ATOM 5705 C C . THR B 1 313 ? -15.523 46.156 44.469 1 84.12 313 THR B C 1
ATOM 5707 O O . THR B 1 313 ? -14.742 45.219 44.281 1 84.12 313 THR B O 1
ATOM 5710 N N . THR B 1 314 ? -15.359 47 45.438 1 84.69 314 THR B N 1
ATOM 5711 C CA . THR B 1 314 ? -14.438 46.781 46.531 1 84.69 314 THR B CA 1
ATOM 5712 C C . THR B 1 314 ? -15.125 46.031 47.656 1 84.69 314 THR B C 1
ATOM 5714 O O . THR B 1 314 ? -14.469 45.531 48.594 1 84.69 314 THR B O 1
ATOM 5717 N N . GLU B 1 315 ? -16.422 45.969 47.719 1 81.88 315 GLU B N 1
ATOM 5718 C CA . GLU B 1 315 ? -17.203 45.25 48.688 1 81.88 315 GLU B CA 1
ATOM 5719 C C . GLU B 1 315 ? -17.953 44.094 48.062 1 81.88 315 GLU B C 1
ATOM 5721 O O . GLU B 1 315 ? -18.781 44.281 47.156 1 81.88 315 GLU B O 1
ATOM 5726 N N . ILE B 1 316 ? -17.703 42.906 48.531 1 81.5 316 ILE B N 1
ATOM 5727 C CA . ILE B 1 316 ? -18.25 41.688 47.969 1 81.5 316 ILE B CA 1
ATOM 5728 C C . ILE B 1 316 ? -19.781 41.75 47.969 1 81.5 316 ILE B C 1
ATOM 5730 O O . ILE B 1 316 ? -20.438 41.219 47.062 1 81.5 316 ILE B O 1
ATOM 5734 N N . GLY B 1 317 ? -20.344 42.438 48.969 1 78.5 317 GLY B N 1
ATOM 5735 C CA . GLY B 1 317 ? -21.797 42.531 49.094 1 78.5 317 GLY B CA 1
ATOM 5736 C C . GLY B 1 317 ? -22.438 43.25 47.938 1 78.5 317 GLY B C 1
ATOM 5737 O O . GLY B 1 317 ? -23.625 43.094 47.688 1 78.5 317 GLY B O 1
ATOM 5738 N N . ASP B 1 318 ? -21.641 44 47.156 1 78.69 318 ASP B N 1
ATOM 5739 C CA . ASP B 1 318 ? -22.156 44.844 46.062 1 78.69 318 ASP B CA 1
ATOM 5740 C C . ASP B 1 318 ? -21.953 44.188 44.719 1 78.69 318 ASP B C 1
ATOM 5742 O O . ASP B 1 318 ? -22.109 44.812 43.656 1 78.69 318 ASP B O 1
ATOM 5746 N N . LEU B 1 319 ? -21.625 42.969 44.656 1 82.69 319 LEU B N 1
ATOM 5747 C CA . LEU B 1 319 ? -21.25 42.25 43.438 1 82.69 319 LEU B CA 1
ATOM 5748 C C . LEU B 1 319 ? -22.453 42.125 42.5 1 82.69 319 LEU B C 1
ATOM 5750 O O . LEU B 1 319 ? -22.297 41.906 41.312 1 82.69 319 LEU B O 1
ATOM 5754 N N . LEU B 1 320 ? -23.703 42.312 42.969 1 79.5 320 LEU B N 1
ATOM 5755 C CA . LEU B 1 320 ? -24.875 42.188 42.125 1 79.5 320 LEU B CA 1
ATOM 5756 C C . LEU B 1 320 ? -25.609 43.5 41.969 1 79.5 320 LEU B C 1
ATOM 5758 O O . LEU B 1 320 ? -26.766 43.562 41.531 1 79.5 320 LEU B O 1
ATOM 5762 N N . ASP B 1 321 ? -24.875 44.531 42.406 1 78.31 321 ASP B N 1
ATOM 5763 C CA . ASP B 1 321 ? -25.469 45.844 42.25 1 78.31 321 ASP B CA 1
ATOM 5764 C C . ASP B 1 321 ? -25.422 46.312 40.781 1 78.31 321 ASP B C 1
ATOM 5766 O O . ASP B 1 321 ? -24.359 46.719 40.281 1 78.31 321 ASP B O 1
ATOM 5770 N N . VAL B 1 322 ? -26.516 46.406 40.094 1 78.88 322 VAL B N 1
ATOM 5771 C CA . VAL B 1 322 ? -26.656 46.656 38.688 1 78.88 322 VAL B CA 1
ATOM 5772 C C . VAL B 1 322 ? -26.25 48.125 38.375 1 78.88 322 VAL B C 1
ATOM 5774 O O . VAL B 1 322 ? -25.844 48.438 37.25 1 78.88 322 VAL B O 1
ATOM 5777 N N . ASP B 1 323 ? -26.297 48.969 39.469 1 78.62 323 ASP B N 1
ATOM 5778 C CA . ASP B 1 323 ? -25.922 50.375 39.25 1 78.62 323 ASP B CA 1
ATOM 5779 C C . ASP B 1 323 ? -24.438 50.5 38.938 1 78.62 323 ASP B C 1
ATOM 5781 O O . ASP B 1 323 ? -23.984 51.5 38.406 1 78.62 323 ASP B O 1
ATOM 5785 N N . GLN B 1 324 ? -23.672 49.469 39.156 1 79.25 324 GLN B N 1
ATOM 5786 C CA . GLN B 1 324 ? -22.219 49.469 38.938 1 79.25 324 GLN B CA 1
ATOM 5787 C C . GLN B 1 324 ? -21.859 48.719 37.656 1 79.25 324 GLN B C 1
ATOM 5789 O O . GLN B 1 324 ? -20.688 48.531 37.344 1 79.25 324 GLN B O 1
ATOM 5794 N N . LEU B 1 325 ? -22.938 48.375 36.938 1 84.31 325 LEU B N 1
ATOM 5795 C CA . LEU B 1 325 ? -22.703 47.625 35.719 1 84.31 325 LEU B CA 1
ATOM 5796 C C . LEU B 1 325 ? -22 48.469 34.656 1 84.31 325 LEU B C 1
ATOM 5798 O O . LEU B 1 325 ? -22.469 49.562 34.312 1 84.31 325 LEU B O 1
ATOM 5802 N N . ALA B 1 326 ? -20.766 48.094 34.219 1 86.5 326 ALA B N 1
ATOM 5803 C CA . ALA B 1 326 ? -20.047 48.688 33.094 1 86.5 326 ALA B CA 1
ATOM 5804 C C . ALA B 1 326 ? -20.141 47.781 31.875 1 86.5 326 ALA B C 1
ATOM 5806 O O . ALA B 1 326 ? -19.797 46.594 31.938 1 86.5 326 ALA B O 1
ATOM 5807 N N . GLY B 1 327 ? -20.766 48.25 30.797 1 88.75 327 GLY B N 1
ATOM 5808 C CA . GLY B 1 327 ? -20.906 47.5 29.578 1 88.75 327 GLY B CA 1
ATOM 5809 C C . GLY B 1 327 ? -20.078 48.062 28.438 1 88.75 327 GLY B C 1
ATOM 5810 O O . GLY B 1 327 ? -19.797 49.25 28.391 1 88.75 327 GLY B O 1
ATOM 5811 N N . ARG B 1 328 ? -19.578 47.188 27.641 1 90.94 328 ARG B N 1
ATOM 5812 C CA . ARG B 1 328 ? -18.875 47.625 26.438 1 90.94 328 ARG B CA 1
ATOM 5813 C C . ARG B 1 328 ? -19.219 46.719 25.25 1 90.94 328 ARG B C 1
ATOM 5815 O O . ARG B 1 328 ? -19.406 45.531 25.406 1 90.94 328 ARG B O 1
ATOM 5822 N N . VAL B 1 329 ? -19.484 47.25 24.094 1 89.94 329 VAL B N 1
ATOM 5823 C CA . VAL B 1 329 ? -19.625 46.594 22.797 1 89.94 329 VAL B CA 1
ATOM 5824 C C . VAL B 1 329 ? -18.562 47.094 21.828 1 89.94 329 VAL B C 1
ATOM 5826 O O . VAL B 1 329 ? -18.453 48.281 21.578 1 89.94 329 VAL B O 1
ATOM 5829 N N . LEU B 1 330 ? -17.781 46.156 21.359 1 90.62 330 LEU B N 1
ATOM 5830 C CA . LEU B 1 330 ? -16.641 46.531 20.531 1 90.62 330 LEU B CA 1
ATOM 5831 C C . LEU B 1 330 ? -16.641 45.75 19.219 1 90.62 330 LEU B C 1
ATOM 5833 O O . LEU B 1 330 ? -16.969 44.562 19.203 1 90.62 330 LEU B O 1
ATOM 5837 N N . ALA B 1 331 ? -16.391 46.375 18.109 1 91.31 331 ALA B N 1
ATOM 5838 C CA . ALA B 1 331 ? -16.016 45.781 16.828 1 91.31 331 ALA B CA 1
ATOM 5839 C C . ALA B 1 331 ? -14.531 46 16.531 1 91.31 331 ALA B C 1
ATOM 5841 O O . ALA B 1 331 ? -14.047 47.125 16.547 1 91.31 331 ALA B O 1
ATOM 5842 N N . ASN B 1 332 ? -13.828 44.938 16.359 1 92.75 332 ASN B N 1
ATOM 5843 C CA . ASN B 1 332 ? -12.391 45 16.109 1 92.75 332 ASN B CA 1
ATOM 5844 C C . ASN B 1 332 ? -12.023 44.438 14.75 1 92.75 332 ASN B C 1
ATOM 5846 O O . ASN B 1 332 ? -12.344 43.281 14.445 1 92.75 332 ASN B O 1
ATOM 5850 N N . ILE B 1 333 ? -11.453 45.219 13.836 1 92.38 333 ILE B N 1
ATOM 5851 C CA . ILE B 1 333 ? -10.891 44.781 12.57 1 92.38 333 ILE B CA 1
ATOM 5852 C C . ILE B 1 333 ? -9.367 44.688 12.688 1 92.38 333 ILE B C 1
ATOM 5854 O O . ILE B 1 333 ? -8.711 45.688 13.023 1 92.38 333 ILE B O 1
ATOM 5858 N N . ALA B 1 334 ? -8.852 43.531 12.492 1 92.25 334 ALA B N 1
ATOM 5859 C CA . ALA B 1 334 ? -7.41 43.312 12.539 1 92.25 334 ALA B CA 1
ATOM 5860 C C . ALA B 1 334 ? -6.883 42.781 11.203 1 92.25 334 ALA B C 1
ATOM 5862 O O . ALA B 1 334 ? -7.508 41.938 10.57 1 92.25 334 ALA B O 1
ATOM 5863 N N . SER B 1 335 ? -5.781 43.406 10.695 1 92.62 335 SER B N 1
ATOM 5864 C CA . SER B 1 335 ? -5.191 43.031 9.414 1 92.62 335 SER B CA 1
ATOM 5865 C C . SER B 1 335 ? -3.686 42.812 9.539 1 92.62 335 SER B C 1
ATOM 5867 O O . SER B 1 335 ? -2.977 43.688 10.039 1 92.62 335 SER B O 1
ATOM 5869 N N . PRO B 1 336 ? -3.242 41.688 9.062 1 91.62 336 PRO B N 1
ATOM 5870 C CA . PRO B 1 336 ? -1.787 41.562 8.953 1 91.62 336 PRO B CA 1
ATOM 5871 C C . PRO B 1 336 ? -1.196 42.438 7.848 1 91.62 336 PRO B C 1
ATOM 5873 O O . PRO B 1 336 ? -1.676 42.406 6.711 1 91.62 336 PRO B O 1
ATOM 5876 N N . ILE B 1 337 ? -0.23 43.188 8.25 1 90.88 337 ILE B N 1
ATOM 5877 C CA . ILE B 1 337 ? 0.387 44.094 7.289 1 90.88 337 ILE B CA 1
ATOM 5878 C C . ILE B 1 337 ? 1.718 43.531 6.816 1 90.88 337 ILE B C 1
ATOM 5880 O O . ILE B 1 337 ? 2.006 43.531 5.617 1 90.88 337 ILE B O 1
ATOM 5884 N N . PHE B 1 338 ? 2.48 43.125 7.699 1 90.94 338 PHE B N 1
ATOM 5885 C CA . PHE B 1 338 ? 3.787 42.531 7.402 1 90.94 338 PHE B CA 1
ATOM 5886 C C . PHE B 1 338 ? 4.094 41.375 8.328 1 90.94 338 PHE B C 1
ATOM 5888 O O . PHE B 1 338 ? 3.877 41.469 9.539 1 90.94 338 PHE B O 1
ATOM 5895 N N . ASN B 1 339 ? 4.531 40.25 7.785 1 92.19 339 ASN B N 1
ATOM 5896 C CA . ASN B 1 339 ? 4.852 39.062 8.578 1 92.19 339 ASN B CA 1
ATOM 5897 C C . ASN B 1 339 ? 6.023 38.281 7.977 1 92.19 339 ASN B C 1
ATOM 5899 O O . ASN B 1 339 ? 6.066 37.062 8.055 1 92.19 339 ASN B O 1
ATOM 5903 N N . GLY B 1 340 ? 6.883 38.938 7.145 1 90.56 340 GLY B N 1
ATOM 5904 C CA . GLY B 1 340 ? 8.078 38.344 6.594 1 90.56 340 GLY B CA 1
ATOM 5905 C C . GLY B 1 340 ? 7.781 37.219 5.602 1 90.56 340 GLY B C 1
ATOM 5906 O O . GLY B 1 340 ? 8.555 36.281 5.473 1 90.56 340 GLY B O 1
ATOM 5907 N N . GLY B 1 341 ? 6.664 37.188 5.035 1 92.62 341 GLY B N 1
ATOM 5908 C CA . GLY B 1 341 ? 6.297 36.188 4.043 1 92.62 341 GLY B CA 1
ATOM 5909 C C . GLY B 1 341 ? 5.688 34.938 4.645 1 92.62 341 GLY B C 1
ATOM 5910 O O . GLY B 1 341 ? 5.41 33.969 3.934 1 92.62 341 GLY B O 1
ATOM 5911 N N . LYS B 1 342 ? 5.492 34.906 5.949 1 92.44 342 LYS B N 1
ATOM 5912 C CA . LYS B 1 342 ? 4.988 33.719 6.645 1 92.44 342 LYS B CA 1
ATOM 5913 C C . LYS B 1 342 ? 3.627 33.281 6.102 1 92.44 342 LYS B C 1
ATOM 5915 O O . LYS B 1 342 ? 3.451 32.156 5.656 1 92.44 342 LYS B O 1
ATOM 5920 N N . LEU B 1 343 ? 2.701 34.219 6.035 1 93.69 343 LEU B N 1
ATOM 5921 C CA . LEU B 1 343 ? 1.341 33.906 5.621 1 93.69 343 LEU B CA 1
ATOM 5922 C C . LEU B 1 343 ? 1.297 33.531 4.141 1 93.69 343 LEU B C 1
ATOM 5924 O O . LEU B 1 343 ? 0.572 32.625 3.746 1 93.69 343 LEU B O 1
ATOM 5928 N N . ALA B 1 344 ? 2.098 34.25 3.316 1 94.62 344 ALA B N 1
ATOM 5929 C CA . ALA B 1 344 ? 2.143 33.938 1.888 1 94.62 344 ALA B CA 1
ATOM 5930 C C . ALA B 1 344 ? 2.684 32.531 1.643 1 94.62 344 ALA B C 1
ATOM 5932 O O . ALA B 1 344 ? 2.154 31.797 0.81 1 94.62 344 ALA B O 1
ATOM 5933 N N . ASN B 1 345 ? 3.709 32.219 2.359 1 95.06 345 ASN B N 1
ATOM 5934 C CA . ASN B 1 345 ? 4.305 30.875 2.201 1 95.06 345 ASN B CA 1
ATOM 5935 C C . ASN B 1 345 ? 3.398 29.797 2.766 1 95.06 345 ASN B C 1
ATOM 5937 O O . ASN B 1 345 ? 3.363 28.672 2.244 1 95.06 345 ASN B O 1
ATOM 5941 N N . GLN B 1 346 ? 2.693 30.078 3.801 1 94.5 346 GLN B N 1
ATOM 5942 C CA . GLN B 1 346 ? 1.709 29.141 4.316 1 94.5 346 GLN B CA 1
ATOM 5943 C C . GLN B 1 346 ? 0.598 28.891 3.303 1 94.5 346 GLN B C 1
ATOM 5945 O O . GLN B 1 346 ? 0.149 27.75 3.131 1 94.5 346 GLN B O 1
ATOM 5950 N N . ALA B 1 347 ? 0.144 29.906 2.629 1 95.69 347 ALA B N 1
ATOM 5951 C CA . ALA B 1 347 ? -0.854 29.766 1.573 1 95.69 347 ALA B CA 1
ATOM 5952 C C . ALA B 1 347 ? -0.315 28.922 0.422 1 95.69 347 ALA B C 1
ATOM 5954 O O . ALA B 1 347 ? -1.021 28.062 -0.109 1 95.69 347 ALA B O 1
ATOM 5955 N N . LYS B 1 348 ? 0.94 29.188 0.1 1 95.38 348 LYS B N 1
ATOM 5956 C CA . LYS B 1 348 ? 1.576 28.406 -0.952 1 95.38 348 LYS B CA 1
ATOM 5957 C C . LYS B 1 348 ? 1.67 26.938 -0.558 1 95.38 348 LYS B C 1
ATOM 5959 O O . LYS B 1 348 ? 1.35 26.047 -1.355 1 95.38 348 LYS B O 1
ATOM 5964 N N . SER B 1 349 ? 2.064 26.609 0.646 1 96.06 349 SER B N 1
ATOM 5965 C CA . SER B 1 349 ? 2.145 25.25 1.151 1 96.06 349 SER B CA 1
ATOM 5966 C C . SER B 1 349 ? 0.79 24.547 1.086 1 96.06 349 SER B C 1
ATOM 5968 O O . SER B 1 349 ? 0.694 23.406 0.637 1 96.06 349 SER B O 1
ATOM 5970 N N . ALA B 1 350 ? -0.219 25.25 1.496 1 95.81 350 ALA B N 1
ATOM 5971 C CA . ALA B 1 350 ? -1.562 24.672 1.487 1 95.81 350 ALA B CA 1
ATOM 5972 C C . ALA B 1 350 ? -2.014 24.359 0.064 1 95.81 350 ALA B C 1
ATOM 5974 O O . ALA B 1 350 ? -2.637 23.328 -0.182 1 95.81 350 ALA B O 1
ATOM 5975 N N . ARG B 1 351 ? -1.72 25.25 -0.848 1 96 351 ARG B N 1
ATOM 5976 C CA . ARG B 1 351 ? -2.061 25.031 -2.248 1 96 351 ARG B CA 1
ATOM 5977 C C . ARG B 1 351 ? -1.353 23.797 -2.793 1 96 351 ARG B C 1
ATOM 5979 O O . ARG B 1 351 ? -1.962 22.969 -3.488 1 96 351 ARG B O 1
ATOM 5986 N N . LEU B 1 352 ? -0.102 23.719 -2.473 1 95.38 352 LEU B N 1
ATOM 5987 C CA . LEU B 1 352 ? 0.69 22.578 -2.939 1 95.38 352 LEU B CA 1
ATOM 5988 C C . LEU B 1 352 ? 0.196 21.281 -2.318 1 95.38 352 LEU B C 1
ATOM 5990 O O . LEU B 1 352 ? 0.195 20.234 -2.973 1 95.38 352 LEU B O 1
ATOM 5994 N N . ASN B 1 353 ? -0.281 21.297 -1.137 1 95.25 353 ASN B N 1
ATOM 5995 C CA . ASN B 1 353 ? -0.889 20.125 -0.516 1 95.25 353 ASN B CA 1
ATOM 5996 C C . ASN B 1 353 ? -2.193 19.734 -1.206 1 95.25 353 ASN B C 1
ATOM 5998 O O . ASN B 1 353 ? -2.518 18.547 -1.31 1 95.25 353 ASN B O 1
ATOM 6002 N N . ALA B 1 354 ? -2.945 20.719 -1.641 1 95.56 354 ALA B N 1
ATOM 6003 C CA . ALA B 1 354 ? -4.145 20.438 -2.424 1 95.56 354 ALA B CA 1
ATOM 6004 C C . ALA B 1 354 ? -3.789 19.766 -3.752 1 95.56 354 ALA B C 1
ATOM 6006 O O . ALA B 1 354 ? -4.48 18.844 -4.195 1 95.56 354 ALA B O 1
ATOM 6007 N N . GLU B 1 355 ? -2.703 20.219 -4.34 1 94.12 355 GLU B N 1
ATOM 6008 C CA . GLU B 1 355 ? -2.225 19.594 -5.57 1 94.12 355 GLU B CA 1
ATOM 6009 C C . GLU B 1 355 ? -1.821 18.141 -5.328 1 94.12 355 GLU B C 1
ATOM 6011 O O . GLU B 1 355 ? -2.098 17.266 -6.152 1 94.12 355 GLU B O 1
ATOM 6016 N N . ALA B 1 356 ? -1.188 17.891 -4.223 1 95.06 356 ALA B N 1
ATOM 6017 C CA . ALA B 1 356 ? -0.823 16.516 -3.852 1 95.06 356 ALA B CA 1
ATOM 6018 C C . ALA B 1 356 ? -2.062 15.648 -3.695 1 95.06 356 ALA B C 1
ATOM 6020 O O . ALA B 1 356 ? -2.074 14.492 -4.133 1 95.06 356 ALA B O 1
ATOM 6021 N N . ALA B 1 357 ? -3.09 16.188 -3.096 1 95.19 357 ALA B N 1
ATOM 6022 C CA . ALA B 1 357 ? -4.336 15.445 -2.918 1 95.19 357 ALA B CA 1
ATOM 6023 C C . ALA B 1 357 ? -4.973 15.117 -4.262 1 95.19 357 ALA B C 1
ATOM 6025 O O . ALA B 1 357 ? -5.531 14.031 -4.441 1 95.19 357 ALA B O 1
ATOM 6026 N N . ALA B 1 358 ? -4.855 16 -5.203 1 94 358 ALA B N 1
ATOM 6027 C CA . ALA B 1 358 ? -5.379 15.773 -6.547 1 94 358 ALA B CA 1
ATOM 6028 C C . ALA B 1 358 ? -4.617 14.648 -7.246 1 94 358 ALA B C 1
ATOM 6030 O O . ALA B 1 358 ? -5.223 13.789 -7.895 1 94 358 ALA B O 1
ATOM 6031 N N . ALA B 1 359 ? -3.346 14.641 -7.148 1 93.19 359 ALA B N 1
ATOM 6032 C CA . ALA B 1 359 ? -2.531 13.578 -7.73 1 93.19 359 ALA B CA 1
ATOM 6033 C C . ALA B 1 359 ? -2.85 12.234 -7.098 1 93.19 359 ALA B C 1
ATOM 6035 O O . ALA B 1 359 ? -2.896 11.211 -7.785 1 93.19 359 ALA B O 1
ATOM 6036 N N . ASN B 1 360 ? -3.08 12.203 -5.809 1 94 360 ASN B N 1
ATOM 6037 C CA . ASN B 1 360 ? -3.471 10.977 -5.121 1 94 360 ASN B CA 1
ATOM 6038 C C . ASN B 1 360 ? -4.812 10.453 -5.629 1 94 360 ASN B C 1
ATOM 6040 O O . ASN B 1 360 ? -5.008 9.242 -5.746 1 94 360 ASN B O 1
ATOM 6044 N N . TYR B 1 361 ? -5.723 11.398 -5.879 1 94.12 361 TYR B N 1
ATOM 6045 C CA . TYR B 1 361 ? -7.008 11.016 -6.457 1 94.12 361 TYR B CA 1
ATOM 6046 C C . TYR B 1 361 ? -6.816 10.305 -7.789 1 94.12 361 TYR B C 1
ATOM 6048 O O . TYR B 1 361 ? -7.434 9.266 -8.039 1 94.12 361 TYR B O 1
ATOM 6056 N N . ALA B 1 362 ? -5.949 10.805 -8.602 1 92.5 362 ALA B N 1
ATOM 6057 C CA . ALA B 1 362 ? -5.656 10.18 -9.891 1 92.5 362 ALA B CA 1
ATOM 6058 C C . ALA B 1 362 ? -5.121 8.758 -9.703 1 92.5 362 ALA B C 1
ATOM 6060 O O . ALA B 1 362 ? -5.496 7.848 -10.445 1 92.5 362 ALA B O 1
ATOM 6061 N N . SER B 1 363 ? -4.301 8.531 -8.75 1 93.94 363 SER B N 1
ATOM 6062 C CA . SER B 1 363 ? -3.756 7.215 -8.453 1 93.94 363 SER B CA 1
ATOM 6063 C C . SER B 1 363 ? -4.859 6.238 -8.055 1 93.94 363 SER B C 1
ATOM 6065 O O . SER B 1 363 ? -4.867 5.09 -8.5 1 93.94 363 SER B O 1
ATOM 6067 N N . VAL B 1 364 ? -5.773 6.738 -7.234 1 95.38 364 VAL B N 1
ATOM 6068 C CA . VAL B 1 364 ? -6.871 5.902 -6.766 1 95.38 364 VAL B CA 1
ATOM 6069 C C . VAL B 1 364 ? -7.758 5.508 -7.945 1 95.38 364 VAL B C 1
ATOM 6071 O O . VAL B 1 364 ? -8.18 4.352 -8.055 1 95.38 364 VAL B O 1
ATOM 6074 N N . VAL B 1 365 ? -7.973 6.434 -8.836 1 94.06 365 VAL B N 1
ATOM 6075 C CA . VAL B 1 365 ? -8.812 6.184 -10.008 1 94.06 365 VAL B CA 1
ATOM 6076 C C . VAL B 1 365 ? -8.141 5.156 -10.914 1 94.06 365 VAL B C 1
ATOM 6078 O O . VAL B 1 365 ? -8.781 4.203 -11.359 1 94.06 365 VAL B O 1
ATOM 6081 N N . LEU B 1 366 ? -6.859 5.285 -11.195 1 93.31 366 LEU B N 1
ATOM 6082 C CA . LEU B 1 366 ? -6.125 4.336 -12.023 1 93.31 366 LEU B CA 1
ATOM 6083 C C . LEU B 1 366 ? -6.168 2.938 -11.414 1 93.31 366 LEU B C 1
ATOM 6085 O O . LEU B 1 366 ? -6.355 1.952 -12.133 1 93.31 366 LEU B O 1
ATOM 6089 N N . ALA B 1 367 ? -6.023 2.885 -10.125 1 94.88 367 ALA B N 1
ATOM 6090 C CA . ALA B 1 367 ? -6.066 1.597 -9.445 1 94.88 367 ALA B CA 1
ATOM 6091 C C . ALA B 1 367 ? -7.445 0.96 -9.555 1 94.88 367 ALA B C 1
ATOM 6093 O O . ALA B 1 367 ? -7.562 -0.255 -9.734 1 94.88 367 ALA B O 1
ATOM 6094 N N . ALA B 1 368 ? -8.453 1.78 -9.445 1 95.38 368 ALA B N 1
ATOM 6095 C CA . ALA B 1 368 ? -9.82 1.286 -9.578 1 95.38 368 ALA B CA 1
ATOM 6096 C C . ALA B 1 368 ? -10.047 0.672 -10.961 1 95.38 368 ALA B C 1
ATOM 6098 O O . ALA B 1 368 ? -10.602 -0.422 -11.078 1 95.38 368 ALA B O 1
ATOM 6099 N N . TRP B 1 369 ? -9.578 1.336 -12 1 95.06 369 TRP B N 1
ATOM 6100 C CA . TRP B 1 369 ? -9.719 0.832 -13.359 1 95.06 369 TRP B CA 1
ATOM 6101 C C . TRP B 1 369 ? -8.914 -0.451 -13.547 1 95.06 369 TRP B C 1
ATOM 6103 O O . TRP B 1 369 ? -9.375 -1.388 -14.203 1 95.06 369 TRP B O 1
ATOM 6113 N N . GLN B 1 370 ? -7.738 -0.532 -13.008 1 95.69 370 GLN B N 1
ATOM 6114 C CA . GLN B 1 370 ? -6.895 -1.719 -13.109 1 95.69 370 GLN B CA 1
ATOM 6115 C C . GLN B 1 370 ? -7.586 -2.938 -12.508 1 95.69 370 GLN B C 1
ATOM 6117 O O . GLN B 1 370 ? -7.523 -4.035 -13.07 1 95.69 370 GLN B O 1
ATOM 6122 N N . GLU B 1 371 ? -8.203 -2.713 -11.391 1 96.69 371 GLU B N 1
ATOM 6123 C CA . GLU B 1 371 ? -8.875 -3.812 -10.711 1 96.69 371 GLU B CA 1
ATOM 6124 C C . GLU B 1 371 ? -10 -4.383 -11.57 1 96.69 371 GLU B C 1
ATOM 6126 O O . GLU B 1 371 ? -10.125 -5.602 -11.703 1 96.69 371 GLU B O 1
ATOM 6131 N N . VAL B 1 372 ? -10.773 -3.512 -12.18 1 95.81 372 VAL B N 1
ATOM 6132 C CA . VAL B 1 372 ? -11.898 -3.965 -12.992 1 95.81 372 VAL B CA 1
ATOM 6133 C C . VAL B 1 372 ? -11.391 -4.641 -14.258 1 95.81 372 VAL B C 1
ATOM 6135 O O . VAL B 1 372 ? -11.797 -5.758 -14.586 1 95.81 372 VAL B O 1
ATOM 6138 N N . GLU B 1 373 ? -10.469 -4 -14.961 1 96.31 373 GLU B N 1
ATOM 6139 C CA . GLU B 1 373 ? -9.898 -4.59 -16.172 1 96.31 373 GLU B CA 1
ATOM 6140 C C . GLU B 1 373 ? -9.25 -5.941 -15.867 1 96.31 373 GLU B C 1
ATOM 6142 O O . GLU B 1 373 ? -9.414 -6.891 -16.641 1 96.31 373 GLU B O 1
ATOM 6147 N N . GLY B 1 374 ? -8.57 -5.969 -14.75 1 97.06 374 GLY B N 1
ATOM 6148 C CA . GLY B 1 374 ? -7.93 -7.211 -14.344 1 97.06 374 GLY B CA 1
ATOM 6149 C C . GLY B 1 374 ? -8.914 -8.336 -14.078 1 97.06 374 GLY B C 1
ATOM 6150 O O . GLY B 1 374 ? -8.711 -9.461 -14.539 1 97.06 374 GLY B O 1
ATOM 6151 N N . ALA B 1 375 ? -9.93 -8.016 -13.391 1 96.81 375 ALA B N 1
ATOM 6152 C CA . ALA B 1 375 ? -10.938 -9.031 -13.07 1 96.81 375 ALA B CA 1
ATOM 6153 C C . ALA B 1 375 ? -11.656 -9.508 -14.328 1 96.81 375 ALA B C 1
ATOM 6155 O O . ALA B 1 375 ? -11.977 -10.695 -14.453 1 96.81 375 ALA B O 1
ATOM 6156 N N . ARG B 1 376 ? -11.922 -8.617 -15.234 1 95.56 376 ARG B N 1
ATOM 6157 C CA . ARG B 1 376 ? -12.562 -8.984 -16.5 1 95.56 376 ARG B CA 1
ATOM 6158 C C . ARG B 1 376 ? -11.68 -9.938 -17.297 1 95.56 376 ARG B C 1
ATOM 6160 O O . ARG B 1 376 ? -12.141 -10.984 -17.75 1 95.56 376 ARG B O 1
ATOM 6167 N N . SER B 1 377 ? -10.469 -9.625 -17.469 1 96.38 377 SER B N 1
ATOM 6168 C CA . SER B 1 377 ? -9.523 -10.461 -18.188 1 96.38 377 SER B CA 1
ATOM 6169 C C . SER B 1 377 ? -9.32 -11.805 -17.484 1 96.38 377 SER B C 1
ATOM 6171 O O . SER B 1 377 ? -9.258 -12.844 -18.141 1 96.38 377 SER B O 1
ATOM 6173 N N . ALA B 1 378 ? -9.273 -11.703 -16.188 1 96.94 378 ALA B N 1
ATOM 6174 C CA . ALA B 1 378 ? -9.055 -12.922 -15.406 1 96.94 378 ALA B CA 1
ATOM 6175 C C . ALA B 1 378 ? -10.203 -13.906 -15.586 1 96.94 378 ALA B C 1
ATOM 6177 O O . ALA B 1 378 ? -9.984 -15.117 -15.688 1 96.94 378 ALA B O 1
ATOM 6178 N N . ASP B 1 379 ? -11.391 -13.445 -15.664 1 95.38 379 ASP B N 1
ATOM 6179 C CA . ASP B 1 379 ? -12.531 -14.352 -15.789 1 95.38 379 ASP B CA 1
ATOM 6180 C C . ASP B 1 379 ? -12.484 -15.102 -17.125 1 95.38 379 ASP B C 1
ATOM 6182 O O . ASP B 1 379 ? -12.727 -16.312 -17.172 1 95.38 379 ASP B O 1
ATOM 6186 N N . LEU B 1 380 ? -12.195 -14.445 -18.172 1 95 380 LEU B N 1
ATOM 6187 C CA . LEU B 1 380 ? -12.102 -15.078 -19.484 1 95 380 LEU B CA 1
ATOM 6188 C C . LEU B 1 380 ? -11.031 -16.156 -19.484 1 95 380 LEU B C 1
ATOM 6190 O O . LEU B 1 380 ? -11.266 -17.266 -19.984 1 95 380 LEU B O 1
ATOM 6194 N N . SER B 1 381 ? -9.961 -15.836 -18.891 1 96.62 381 SER B N 1
ATOM 6195 C CA . SER B 1 381 ? -8.859 -16.797 -18.828 1 96.62 381 SER B CA 1
ATOM 6196 C C . SER B 1 381 ? -9.203 -17.969 -17.938 1 96.62 381 SER B C 1
ATOM 6198 O O . SER B 1 381 ? -8.945 -19.125 -18.281 1 96.62 381 SER B O 1
ATOM 6200 N N . LEU B 1 382 ? -9.773 -17.672 -16.797 1 96.56 382 LEU B N 1
ATOM 6201 C CA . LEU B 1 382 ? -10.125 -18.719 -15.844 1 96.56 382 LEU B CA 1
ATOM 6202 C C . LEU B 1 382 ? -11.203 -19.641 -16.422 1 96.56 382 LEU B C 1
ATOM 6204 O O . LEU B 1 382 ? -11.203 -20.844 -16.156 1 96.56 382 LEU B O 1
ATOM 6208 N N . GLU B 1 383 ? -12.109 -19.094 -17.172 1 95.81 383 GLU B N 1
ATOM 6209 C CA . GLU B 1 383 ? -13.109 -19.906 -17.844 1 95.81 383 GLU B CA 1
ATOM 6210 C C . GLU B 1 383 ? -12.461 -20.891 -18.812 1 95.81 383 GLU B C 1
ATOM 6212 O O . GLU B 1 383 ? -12.812 -22.078 -18.844 1 95.81 383 GLU B O 1
ATOM 6217 N N . GLN B 1 384 ? -11.547 -20.422 -19.578 1 96.62 384 GLN B N 1
ATOM 6218 C CA . GLN B 1 384 ? -10.828 -21.281 -20.516 1 96.62 384 GLN B CA 1
ATOM 6219 C C . GLN B 1 384 ? -10.016 -22.344 -19.766 1 96.62 384 GLN B C 1
ATOM 6221 O O . GLN B 1 384 ? -9.961 -23.5 -20.203 1 96.62 384 GLN B O 1
ATOM 6226 N N . GLN B 1 385 ? -9.422 -21.922 -18.672 1 97.19 385 GLN B N 1
ATOM 6227 C CA . GLN B 1 385 ? -8.688 -22.891 -17.859 1 97.19 385 GLN B CA 1
ATOM 6228 C C . GLN B 1 385 ? -9.602 -23.969 -17.312 1 97.19 385 GLN B C 1
ATOM 6230 O O . GLN B 1 385 ? -9.273 -25.156 -17.391 1 97.19 385 GLN B O 1
ATOM 6235 N N . GLU B 1 386 ? -10.695 -23.547 -16.781 1 96.38 386 GLU B N 1
ATOM 6236 C CA . GLU B 1 386 ? -11.656 -24.5 -16.234 1 96.38 386 GLU B CA 1
ATOM 6237 C C . GLU B 1 386 ? -12.102 -25.516 -17.281 1 96.38 386 GLU B C 1
ATOM 6239 O O . GLU B 1 386 ? -12.141 -26.719 -17.016 1 96.38 386 GLU B O 1
ATOM 6244 N N . TYR B 1 387 ? -12.391 -25.062 -18.484 1 96.44 387 TYR B N 1
ATOM 6245 C CA . TYR B 1 387 ? -12.836 -25.938 -19.562 1 96.44 387 TYR B CA 1
ATOM 6246 C C . TYR B 1 387 ? -11.742 -26.938 -19.938 1 96.44 387 TYR B C 1
ATOM 6248 O O . TYR B 1 387 ? -12 -28.141 -20.016 1 96.44 387 TYR B O 1
ATOM 6256 N N . ALA B 1 388 ? -10.602 -26.422 -20.094 1 97.94 388 ALA B N 1
ATOM 6257 C CA . ALA B 1 388 ? -9.477 -27.281 -20.469 1 97.94 388 ALA B CA 1
ATOM 6258 C C . ALA B 1 388 ? -9.188 -28.312 -19.391 1 97.94 388 ALA B C 1
ATOM 6260 O O . ALA B 1 388 ? -8.938 -29.484 -19.688 1 97.94 388 ALA B O 1
ATOM 6261 N N . LEU B 1 389 ? -9.266 -27.891 -18.156 1 97.5 389 LEU B N 1
ATOM 6262 C CA . LEU B 1 389 ? -8.961 -28.781 -17.031 1 97.5 389 LEU B CA 1
ATOM 6263 C C . LEU B 1 389 ? -10.062 -29.812 -16.844 1 97.5 389 LEU B C 1
ATOM 6265 O O . LEU B 1 389 ? -9.797 -30.953 -16.438 1 97.5 389 LEU B O 1
ATOM 6269 N N . GLN B 1 390 ? -11.281 -29.438 -17.188 1 97.06 390 GLN B N 1
ATOM 6270 C CA . GLN B 1 390 ? -12.359 -30.422 -17.172 1 97.06 390 GLN B CA 1
ATOM 6271 C C . GLN B 1 390 ? -12.094 -31.547 -18.156 1 97.06 390 GLN B C 1
ATOM 6273 O O . GLN B 1 390 ? -12.234 -32.719 -17.812 1 97.06 390 GLN B O 1
ATOM 6278 N N . ILE B 1 391 ? -11.703 -31.219 -19.297 1 97.75 391 ILE B N 1
ATOM 6279 C CA . ILE B 1 391 ? -11.367 -32.219 -20.312 1 97.75 391 ILE B CA 1
ATOM 6280 C C . ILE B 1 391 ? -10.188 -33.062 -19.844 1 97.75 391 ILE B C 1
ATOM 6282 O O . ILE B 1 391 ? -10.219 -34.281 -19.922 1 97.75 391 ILE B O 1
ATOM 6286 N N . ALA B 1 392 ? -9.156 -32.375 -19.281 1 98.06 392 ALA B N 1
ATOM 6287 C CA . ALA B 1 392 ? -7.977 -33.094 -18.781 1 98.06 392 ALA B CA 1
ATOM 6288 C C . ALA B 1 392 ? -8.359 -34.094 -17.703 1 98.06 392 ALA B C 1
ATOM 6290 O O . ALA B 1 392 ? -7.875 -35.25 -17.719 1 98.06 392 ALA B O 1
ATOM 6291 N N . MET B 1 393 ? -9.219 -33.656 -16.844 1 97.69 393 MET B N 1
ATOM 6292 C CA . MET B 1 393 ? -9.656 -34.5 -15.75 1 97.69 393 MET B CA 1
ATOM 6293 C C . MET B 1 393 ? -10.453 -35.688 -16.281 1 97.69 393 MET B C 1
ATOM 6295 O O . MET B 1 393 ? -10.219 -36.844 -15.867 1 97.69 393 MET B O 1
ATOM 6299 N N . GLU B 1 394 ? -11.32 -35.531 -17.25 1 98.19 394 GLU B N 1
ATOM 6300 C CA . GLU B 1 394 ? -12.148 -36.594 -17.797 1 98.19 394 GLU B CA 1
ATOM 6301 C C . GLU B 1 394 ? -11.289 -37.625 -18.547 1 98.19 394 GLU B C 1
ATOM 6303 O O . GLU B 1 394 ? -11.484 -38.844 -18.375 1 98.19 394 GLU B O 1
ATOM 6308 N N . GLU B 1 395 ? -10.375 -37.094 -19.297 1 97.94 395 GLU B N 1
ATOM 6309 C CA . GLU B 1 395 ? -9.477 -38 -20.016 1 97.94 395 GLU B CA 1
ATOM 6310 C C . GLU B 1 395 ? -8.578 -38.781 -19.047 1 97.94 395 GLU B C 1
ATOM 6312 O O . GLU B 1 395 ? -8.344 -39.969 -19.234 1 97.94 395 GLU B O 1
ATOM 6317 N N . ALA B 1 396 ? -8.062 -38.125 -18 1 97.81 396 ALA B N 1
ATOM 6318 C CA . ALA B 1 396 ? -7.211 -38.781 -17 1 97.81 396 ALA B CA 1
ATOM 6319 C C . ALA B 1 396 ? -7.988 -39.812 -16.203 1 97.81 396 ALA B C 1
ATOM 6321 O O . ALA B 1 396 ? -7.445 -40.875 -15.859 1 97.81 396 ALA B O 1
ATOM 6322 N N . GLN B 1 397 ? -9.195 -39.5 -15.945 1 97.38 397 GLN B N 1
ATOM 6323 C CA . GLN B 1 397 ? -10.047 -40.469 -15.242 1 97.38 397 GLN B CA 1
ATOM 6324 C C . GLN B 1 397 ? -10.273 -41.719 -16.062 1 97.38 397 GLN B C 1
ATOM 6326 O O . GLN B 1 397 ? -10.203 -42.844 -15.547 1 97.38 397 GLN B O 1
ATOM 6331 N N . ALA B 1 398 ? -10.57 -41.531 -17.328 1 97.62 398 ALA B N 1
ATOM 6332 C CA . ALA B 1 398 ? -10.734 -42.656 -18.234 1 97.62 398 ALA B CA 1
ATOM 6333 C C . ALA B 1 398 ? -9.453 -43.5 -18.312 1 97.62 398 ALA B C 1
ATOM 6335 O O . ALA B 1 398 ? -9.5 -44.719 -18.312 1 97.62 398 ALA B O 1
ATOM 6336 N N . ALA B 1 399 ? -8.367 -42.812 -18.344 1 96.88 399 ALA B N 1
ATOM 6337 C CA . ALA B 1 399 ? -7.066 -43.469 -18.391 1 96.88 399 ALA B CA 1
ATOM 6338 C C . ALA B 1 399 ? -6.816 -44.281 -17.141 1 96.88 399 ALA B C 1
ATOM 6340 O O . ALA B 1 399 ? -6.297 -45.406 -17.203 1 96.88 399 ALA B O 1
ATOM 6341 N N . GLU B 1 400 ? -7.137 -43.75 -16.031 1 96.88 400 GLU B N 1
ATOM 6342 C CA . GLU B 1 400 ? -6.941 -44.469 -14.766 1 96.88 400 GLU B CA 1
ATOM 6343 C C . GLU B 1 400 ? -7.746 -45.75 -14.734 1 96.88 400 GLU B C 1
ATOM 6345 O O . GLU B 1 400 ? -7.242 -46.781 -14.305 1 96.88 400 GLU B O 1
ATOM 6350 N N . VAL B 1 401 ? -8.953 -45.781 -15.227 1 97 401 VAL B N 1
ATOM 6351 C CA . VAL B 1 401 ? -9.82 -46.938 -15.25 1 97 401 VAL B CA 1
ATOM 6352 C C . VAL B 1 401 ? -9.203 -48.031 -16.141 1 97 401 VAL B C 1
ATOM 6354 O O . VAL B 1 401 ? -9.141 -49.188 -15.75 1 97 401 VAL B O 1
ATOM 6357 N N . ILE B 1 402 ? -8.719 -47.625 -17.25 1 96.69 402 ILE B N 1
ATOM 6358 C CA . ILE B 1 402 ? -8.102 -48.562 -18.172 1 96.69 402 ILE B CA 1
ATOM 6359 C C . ILE B 1 402 ? -6.82 -49.125 -17.562 1 96.69 402 ILE B C 1
ATOM 6361 O O . ILE B 1 402 ? -6.578 -50.312 -17.625 1 96.69 402 ILE B O 1
ATOM 6365 N N . ALA B 1 403 ? -6.02 -48.25 -16.938 1 95.94 403 ALA B N 1
ATOM 6366 C CA . ALA B 1 403 ? -4.758 -48.656 -16.328 1 95.94 403 ALA B CA 1
ATOM 6367 C C . ALA B 1 403 ? -4.996 -49.656 -15.219 1 95.94 403 ALA B C 1
ATOM 6369 O O . ALA B 1 403 ? -4.246 -50.625 -15.086 1 95.94 403 ALA B O 1
ATOM 6370 N N . GLU B 1 404 ? -5.949 -49.5 -14.453 1 95.25 404 GLU B N 1
ATOM 6371 C CA . GLU B 1 404 ? -6.266 -50.406 -13.367 1 95.25 404 GLU B CA 1
ATOM 6372 C C . GLU B 1 404 ? -6.625 -51.781 -13.914 1 95.25 404 GLU B C 1
ATOM 6374 O O . GLU B 1 404 ? -6.16 -52.812 -13.398 1 95.25 404 GLU B O 1
ATOM 6379 N N . ARG B 1 405 ? -7.395 -51.844 -14.953 1 95.19 405 ARG B N 1
ATOM 6380 C CA . ARG B 1 405 ? -7.777 -53.094 -15.57 1 95.19 405 ARG B CA 1
ATOM 6381 C C . ARG B 1 405 ? -6.562 -53.812 -16.156 1 95.19 405 ARG B C 1
ATOM 6383 O O . ARG B 1 405 ? -6.391 -55.031 -15.961 1 95.19 405 ARG B O 1
ATOM 6390 N N . GLN B 1 406 ? -5.797 -53.094 -16.812 1 94.94 406 GLN B N 1
ATOM 6391 C CA . GLN B 1 406 ? -4.621 -53.688 -17.453 1 94.94 406 GLN B CA 1
ATOM 6392 C C . GLN B 1 406 ? -3.609 -54.156 -16.422 1 94.94 406 GLN B C 1
ATOM 6394 O O . GLN B 1 406 ? -2.92 -55.156 -16.625 1 94.94 406 GLN B O 1
ATOM 6399 N N . TYR B 1 407 ? -3.518 -53.469 -15.336 1 94.56 407 TYR B N 1
ATOM 6400 C CA . TYR B 1 407 ? -2.623 -53.906 -14.273 1 94.56 407 TYR B CA 1
ATOM 6401 C C . TYR B 1 407 ? -3.121 -55.219 -13.656 1 94.56 407 TYR B C 1
ATOM 6403 O O . TYR B 1 407 ? -2.332 -56.125 -13.383 1 94.56 407 TYR B O 1
ATOM 6411 N N . GLN B 1 408 ? -4.379 -55.219 -13.516 1 92.62 408 GLN B N 1
ATOM 6412 C CA . GLN B 1 408 ? -4.984 -56.438 -12.992 1 92.62 408 GLN B CA 1
ATOM 6413 C C . GLN B 1 408 ? -4.703 -57.625 -13.898 1 92.62 408 GLN B C 1
ATOM 6415 O O . GLN B 1 408 ? -4.512 -58.75 -13.422 1 92.62 408 GLN B O 1
ATOM 6420 N N . GLN B 1 409 ? -4.547 -57.375 -15.172 1 91.75 409 GLN B N 1
ATOM 6421 C CA . GLN B 1 409 ? -4.336 -58.406 -16.172 1 91.75 409 GLN B CA 1
ATOM 6422 C C . GLN B 1 409 ? -2.846 -58.656 -16.406 1 91.75 409 GLN B C 1
ATOM 6424 O O . GLN B 1 409 ? -2.469 -59.531 -17.172 1 91.75 409 GLN B O 1
ATOM 6429 N N . GLY B 1 410 ? -2.025 -57.938 -15.734 1 90.75 410 GLY B N 1
ATOM 6430 C CA . GLY B 1 410 ? -0.585 -58.094 -15.844 1 90.75 410 GLY B CA 1
ATOM 6431 C C . GLY B 1 410 ? -0.008 -57.5 -17.109 1 90.75 410 GLY B C 1
ATOM 6432 O O . GLY B 1 410 ? 1.091 -57.875 -17.531 1 90.75 410 GLY B O 1
ATOM 6433 N N . LEU B 1 411 ? -0.714 -56.531 -17.688 1 90.12 411 LEU B N 1
ATOM 6434 C CA . LEU B 1 411 ? -0.334 -55.969 -18.984 1 90.12 411 LEU B CA 1
ATOM 6435 C C . LEU B 1 411 ? 0.527 -54.75 -18.812 1 90.12 411 LEU B C 1
ATOM 6437 O O . LEU B 1 411 ? 1.19 -54.312 -19.766 1 90.12 411 LEU B O 1
ATOM 6441 N N . ILE B 1 412 ? 0.457 -54.094 -17.641 1 91.12 412 ILE B N 1
ATOM 6442 C CA . ILE B 1 412 ? 1.273 -52.906 -17.391 1 91.12 412 ILE B CA 1
ATOM 6443 C C . ILE B 1 412 ? 1.906 -53 -16 1 91.12 412 ILE B C 1
ATOM 6445 O O . ILE B 1 412 ? 1.581 -53.906 -15.227 1 91.12 412 ILE B O 1
ATOM 6449 N N . SER B 1 413 ? 2.867 -52.031 -15.719 1 92.12 413 SER B N 1
ATOM 6450 C CA . SER B 1 413 ? 3.59 -52.062 -14.453 1 92.12 413 SER B CA 1
ATOM 6451 C C . SER B 1 413 ? 2.895 -51.219 -13.406 1 92.12 413 SER B C 1
ATOM 6453 O O . SER B 1 413 ? 1.981 -50.438 -13.727 1 92.12 413 SER B O 1
ATOM 6455 N N . ILE B 1 414 ? 3.346 -51.344 -12.172 1 93.31 414 ILE B N 1
ATOM 6456 C CA . ILE B 1 414 ? 2.836 -50.531 -11.07 1 93.31 414 ILE B CA 1
ATOM 6457 C C . ILE B 1 414 ? 3.166 -49.062 -11.305 1 93.31 414 ILE B C 1
ATOM 6459 O O . ILE B 1 414 ? 2.406 -48.188 -10.914 1 93.31 414 ILE B O 1
ATOM 6463 N N . PHE B 1 415 ? 4.27 -48.812 -11.961 1 91.44 415 PHE B N 1
ATOM 6464 C CA . PHE B 1 415 ? 4.645 -47.438 -12.305 1 91.44 415 PHE B CA 1
ATOM 6465 C C . PHE B 1 415 ? 3.584 -46.781 -13.18 1 91.44 415 PHE B C 1
ATOM 6467 O O . PHE B 1 415 ? 3.211 -45.625 -12.969 1 91.44 415 PHE B O 1
ATOM 6474 N N . ASP B 1 416 ? 3.078 -47.562 -14.109 1 93.06 416 ASP B N 1
ATOM 6475 C CA . ASP B 1 416 ? 2.055 -47.062 -15.016 1 93.06 416 ASP B CA 1
ATOM 6476 C C . ASP B 1 416 ? 0.763 -46.75 -14.273 1 93.06 416 ASP B C 1
ATOM 6478 O O . ASP B 1 416 ? 0.142 -45.688 -14.508 1 93.06 416 ASP B O 1
ATOM 6482 N N . LEU B 1 417 ? 0.376 -47.625 -13.406 1 94.44 417 LEU B N 1
ATOM 6483 C CA . LEU B 1 417 ? -0.844 -47.406 -12.641 1 94.44 417 LEU B CA 1
ATOM 6484 C C . LEU B 1 417 ? -0.707 -46.188 -11.727 1 94.44 417 LEU B C 1
ATOM 6486 O O . LEU B 1 417 ? -1.576 -45.312 -11.719 1 94.44 417 LEU B O 1
ATOM 6490 N N . ILE B 1 418 ? 0.413 -46.094 -11.047 1 94.81 418 ILE B N 1
ATOM 6491 C CA . ILE B 1 418 ? 0.646 -44.969 -10.133 1 94.81 418 ILE B CA 1
ATOM 6492 C C . ILE B 1 418 ? 0.67 -43.656 -10.914 1 94.81 418 ILE B C 1
ATOM 6494 O O . ILE B 1 418 ? 0.109 -42.656 -10.477 1 94.81 418 ILE B O 1
ATOM 6498 N N . ASN B 1 419 ? 1.282 -43.656 -12 1 94.38 419 ASN B N 1
ATOM 6499 C CA . ASN B 1 419 ? 1.343 -42.438 -12.844 1 94.38 419 ASN B CA 1
ATOM 6500 C C . ASN B 1 419 ? -0.045 -42.031 -13.312 1 94.38 419 ASN B C 1
ATOM 6502 O O . ASN B 1 419 ? -0.379 -40.844 -13.297 1 94.38 419 ASN B O 1
ATOM 6506 N N . ALA B 1 420 ? -0.817 -42.969 -13.773 1 95 420 ALA B N 1
ATOM 6507 C CA . ALA B 1 420 ? -2.176 -42.688 -14.219 1 95 420 ALA B CA 1
ATOM 6508 C C . ALA B 1 420 ? -3.01 -42.094 -13.078 1 95 420 ALA B C 1
ATOM 6510 O O . ALA B 1 420 ? -3.738 -41.125 -13.266 1 95 420 ALA B O 1
ATOM 6511 N N . GLN B 1 421 ? -2.873 -42.719 -11.914 1 96 421 GLN B N 1
ATOM 6512 C CA . GLN B 1 421 ? -3.582 -42.219 -10.742 1 96 421 GLN B CA 1
ATOM 6513 C C . GLN B 1 421 ? -3.15 -40.812 -10.398 1 96 421 GLN B C 1
ATOM 6515 O O . GLN B 1 421 ? -3.99 -39.938 -10.109 1 96 421 GLN B O 1
ATOM 6520 N N . THR B 1 422 ? -1.865 -40.594 -10.422 1 96.06 422 THR B N 1
ATOM 6521 C CA . THR B 1 422 ? -1.311 -39.281 -10.094 1 96.06 422 THR B CA 1
ATOM 6522 C C . THR B 1 422 ? -1.821 -38.219 -11.062 1 96.06 422 THR B C 1
ATOM 6524 O O . THR B 1 422 ? -2.145 -37.125 -10.648 1 96.06 422 THR B O 1
ATOM 6527 N N . ARG B 1 423 ? -1.895 -38.562 -12.266 1 95.5 423 ARG B N 1
ATOM 6528 C CA . ARG B 1 423 ? -2.365 -37.625 -13.289 1 95.5 423 ARG B CA 1
ATOM 6529 C C . ARG B 1 423 ? -3.826 -37.25 -13.055 1 95.5 423 ARG B C 1
ATOM 6531 O O . ARG B 1 423 ? -4.203 -36.094 -13.188 1 95.5 423 ARG B O 1
ATOM 6538 N N . ARG B 1 424 ? -4.676 -38.219 -12.766 1 96.88 424 ARG B N 1
ATOM 6539 C CA . ARG B 1 424 ? -6.082 -37.938 -12.477 1 96.88 424 ARG B CA 1
ATOM 6540 C C . ARG B 1 424 ? -6.227 -37.031 -11.258 1 96.88 424 ARG B C 1
ATOM 6542 O O . ARG B 1 424 ? -6.988 -36.062 -11.281 1 96.88 424 ARG B O 1
ATOM 6549 N N . ILE B 1 425 ? -5.465 -37.312 -10.211 1 97.31 425 ILE B N 1
ATOM 6550 C CA . ILE B 1 425 ? -5.543 -36.562 -8.969 1 97.31 425 ILE B CA 1
ATOM 6551 C C . ILE B 1 425 ? -5.074 -35.125 -9.219 1 97.31 425 ILE B C 1
ATOM 6553 O O . ILE B 1 425 ? -5.715 -34.156 -8.773 1 97.31 425 ILE B O 1
ATOM 6557 N N . SER B 1 426 ? -3.998 -35 -9.922 1 96.94 426 SER B N 1
ATOM 6558 C CA . SER B 1 426 ? -3.459 -33.688 -10.234 1 96.94 426 SER B CA 1
ATOM 6559 C C . SER B 1 426 ? -4.438 -32.875 -11.078 1 96.94 426 SER B C 1
ATOM 6561 O O . SER B 1 426 ? -4.672 -31.688 -10.805 1 96.94 426 SER B O 1
ATOM 6563 N N . ALA B 1 427 ? -5.023 -33.469 -12.086 1 96.94 427 ALA B N 1
ATOM 6564 C CA . ALA B 1 427 ? -5.977 -32.781 -12.961 1 96.94 427 ALA B CA 1
ATOM 6565 C C . ALA B 1 427 ? -7.207 -32.344 -12.18 1 96.94 427 ALA B C 1
ATOM 6567 O O . ALA B 1 427 ? -7.684 -31.219 -12.344 1 96.94 427 ALA B O 1
ATOM 6568 N N . LYS B 1 428 ? -7.688 -33.219 -11.344 1 97 428 LYS B N 1
ATOM 6569 C CA . LYS B 1 428 ? -8.859 -32.906 -10.547 1 97 428 LYS B CA 1
ATOM 6570 C C . LYS B 1 428 ? -8.547 -31.797 -9.547 1 97 428 LYS B C 1
ATOM 6572 O O . LYS B 1 428 ? -9.367 -30.891 -9.328 1 97 428 LYS B O 1
ATOM 6577 N N . SER B 1 429 ? -7.43 -31.828 -8.914 1 97.62 429 SER B N 1
ATOM 6578 C CA . SER B 1 429 ? -7.004 -30.781 -7.984 1 97.62 429 SER B CA 1
ATOM 6579 C C . SER B 1 429 ? -6.949 -29.422 -8.664 1 97.62 429 SER B C 1
ATOM 6581 O O . SER B 1 429 ? -7.434 -28.438 -8.117 1 97.62 429 SER B O 1
ATOM 6583 N N . GLN B 1 430 ? -6.387 -29.391 -9.852 1 97.25 430 GLN B N 1
ATOM 6584 C CA . GLN B 1 430 ? -6.27 -28.141 -10.609 1 97.25 430 GLN B CA 1
ATOM 6585 C C . GLN B 1 430 ? -7.641 -27.625 -11.031 1 97.25 430 GLN B C 1
ATOM 6587 O O . GLN B 1 430 ? -7.871 -26.422 -11.055 1 97.25 430 GLN B O 1
ATOM 6592 N N . LEU B 1 431 ? -8.523 -28.531 -11.391 1 96.69 431 LEU B N 1
ATOM 6593 C CA . LEU B 1 431 ? -9.883 -28.141 -11.758 1 96.69 431 LEU B CA 1
ATOM 6594 C C . LEU B 1 431 ? -10.602 -27.516 -10.57 1 96.69 431 LEU B C 1
ATOM 6596 O O . LEU B 1 431 ? -11.227 -26.469 -10.703 1 96.69 431 LEU B O 1
ATOM 6600 N N . ILE B 1 432 ? -10.445 -28.125 -9.383 1 96.56 432 ILE B N 1
ATOM 6601 C CA . ILE B 1 432 ? -11.055 -27.609 -8.156 1 96.56 432 ILE B CA 1
ATOM 6602 C C . ILE B 1 432 ? -10.516 -26.219 -7.863 1 96.56 432 ILE B C 1
ATOM 6604 O O . ILE B 1 432 ? -11.289 -25.297 -7.574 1 96.56 432 ILE B O 1
ATOM 6608 N N . ALA B 1 433 ? -9.234 -26.047 -8 1 96.19 433 ALA B N 1
ATOM 6609 C CA . ALA B 1 433 ? -8.586 -24.766 -7.734 1 96.19 433 ALA B CA 1
ATOM 6610 C C . ALA B 1 433 ? -9.039 -23.703 -8.734 1 96.19 433 ALA B C 1
ATOM 6612 O O . ALA B 1 433 ? -9.258 -22.547 -8.359 1 96.19 433 ALA B O 1
ATOM 6613 N N . ALA B 1 434 ? -9.141 -24.062 -9.984 1 96.44 434 ALA B N 1
ATOM 6614 C CA . ALA B 1 434 ? -9.57 -23.125 -11.023 1 96.44 434 ALA B CA 1
ATOM 6615 C C . ALA B 1 434 ? -11 -22.656 -10.773 1 96.44 434 ALA B C 1
ATOM 6617 O O . ALA B 1 434 ? -11.297 -21.469 -10.945 1 96.44 434 ALA B O 1
ATOM 6618 N N . ARG B 1 435 ? -11.828 -23.562 -10.383 1 95.56 435 ARG B N 1
ATOM 6619 C CA . ARG B 1 435 ? -13.211 -23.219 -10.086 1 95.56 435 ARG B CA 1
ATOM 6620 C C . ARG B 1 435 ? -13.289 -22.25 -8.906 1 95.56 435 ARG B C 1
ATOM 6622 O O . ARG B 1 435 ? -14.031 -21.266 -8.945 1 95.56 435 ARG B O 1
ATOM 6629 N N . ALA B 1 436 ? -12.539 -22.5 -7.887 1 95.81 436 ALA B N 1
ATOM 6630 C CA . ALA B 1 436 ? -12.492 -21.609 -6.734 1 95.81 436 ALA B CA 1
ATOM 6631 C C . ALA B 1 436 ? -11.953 -20.234 -7.125 1 95.81 436 ALA B C 1
ATOM 6633 O O . ALA B 1 436 ? -12.492 -19.203 -6.695 1 95.81 436 ALA B O 1
ATOM 6634 N N . SER B 1 437 ? -10.891 -20.234 -7.934 1 96.88 437 SER B N 1
ATOM 6635 C CA . SER B 1 437 ? -10.297 -18.984 -8.383 1 96.88 437 SER B CA 1
ATOM 6636 C C . SER B 1 437 ? -11.289 -18.156 -9.195 1 96.88 437 SER B C 1
ATOM 6638 O O . SER B 1 437 ? -11.312 -16.938 -9.102 1 96.88 437 SER B O 1
ATOM 6640 N N . ARG B 1 438 ? -12.055 -18.844 -10.016 1 96.38 438 ARG B N 1
ATOM 6641 C CA . ARG B 1 438 ? -13.078 -18.141 -10.805 1 96.38 438 ARG B CA 1
ATOM 6642 C C . ARG B 1 438 ? -14.141 -17.531 -9.898 1 96.38 438 ARG B C 1
ATOM 6644 O O . ARG B 1 438 ? -14.578 -16.406 -10.125 1 96.38 438 ARG B O 1
ATOM 6651 N N . GLY B 1 439 ? -14.547 -18.281 -8.875 1 94.94 439 GLY B N 1
ATOM 6652 C CA . GLY B 1 439 ? -15.477 -17.734 -7.895 1 94.94 439 GLY B CA 1
ATOM 6653 C C . GLY B 1 439 ? -14.93 -16.516 -7.18 1 94.94 439 GLY B C 1
ATOM 6654 O O . GLY B 1 439 ? -15.617 -15.5 -7.051 1 94.94 439 GLY B O 1
ATOM 6655 N N . ILE B 1 440 ? -13.719 -16.578 -6.746 1 96.38 440 ILE B N 1
ATOM 6656 C CA . ILE B 1 440 ? -13.062 -15.469 -6.055 1 96.38 440 ILE B CA 1
ATOM 6657 C C . ILE B 1 440 ? -12.961 -14.266 -6.984 1 96.38 440 ILE B C 1
ATOM 6659 O O . ILE B 1 440 ? -13.258 -13.133 -6.582 1 96.38 440 ILE B O 1
ATOM 6663 N N . ASN B 1 441 ? -12.586 -14.539 -8.227 1 96.75 441 ASN B N 1
ATOM 6664 C CA . ASN B 1 441 ? -12.492 -13.461 -9.203 1 96.75 441 ASN B CA 1
ATOM 6665 C C . ASN B 1 441 ? -13.844 -12.789 -9.438 1 96.75 441 ASN B C 1
ATOM 6667 O O . ASN B 1 441 ? -13.922 -11.57 -9.57 1 96.75 441 ASN B O 1
ATOM 6671 N N . ARG B 1 442 ? -14.891 -13.609 -9.531 1 94.06 442 ARG B N 1
ATOM 6672 C CA . ARG B 1 442 ? -16.234 -13.078 -9.734 1 94.06 442 ARG B CA 1
ATOM 6673 C C . ARG B 1 442 ? -16.625 -12.141 -8.602 1 94.06 442 ARG B C 1
ATOM 6675 O O . ARG B 1 442 ? -17.172 -11.062 -8.844 1 94.06 442 ARG B O 1
ATOM 6682 N N . ILE B 1 443 ? -16.375 -12.523 -7.371 1 93.62 443 ILE B N 1
ATOM 6683 C CA . ILE B 1 443 ? -16.641 -11.688 -6.199 1 93.62 443 ILE B CA 1
ATOM 6684 C C . ILE B 1 443 ? -15.828 -10.398 -6.293 1 93.62 443 ILE B C 1
ATOM 6686 O O . ILE B 1 443 ? -16.391 -9.305 -6.141 1 93.62 443 ILE B O 1
ATOM 6690 N N . ASN B 1 444 ? -14.562 -10.531 -6.605 1 95.81 444 ASN B N 1
ATOM 6691 C CA . ASN B 1 444 ? -13.68 -9.375 -6.668 1 95.81 444 ASN B CA 1
ATOM 6692 C C . ASN B 1 444 ? -14.086 -8.414 -7.781 1 95.81 444 ASN B C 1
ATOM 6694 O O . ASN B 1 444 ? -13.922 -7.203 -7.652 1 95.81 444 ASN B O 1
ATOM 6698 N N . TYR B 1 445 ? -14.648 -8.953 -8.898 1 94.75 445 TYR B N 1
ATOM 6699 C CA . TYR B 1 445 ? -15.164 -8.125 -9.977 1 94.75 445 TYR B CA 1
ATOM 6700 C C . TYR B 1 445 ? -16.281 -7.223 -9.484 1 94.75 445 TYR B C 1
ATOM 6702 O O . TYR B 1 445 ? -16.266 -6.012 -9.727 1 94.75 445 TYR B O 1
ATOM 6710 N N . HIS B 1 446 ? -17.156 -7.758 -8.742 1 92.12 446 HIS B N 1
ATOM 6711 C CA . HIS B 1 446 ? -18.297 -6.977 -8.266 1 92.12 446 HIS B CA 1
ATOM 6712 C C . HIS B 1 446 ? -17.859 -5.98 -7.195 1 92.12 446 HIS B C 1
ATOM 6714 O O . HIS B 1 446 ? -18.391 -4.867 -7.133 1 92.12 446 HIS B O 1
ATOM 6720 N N . LEU B 1 447 ? -16.906 -6.375 -6.387 1 92.88 447 LEU B N 1
ATOM 6721 C CA . LEU B 1 447 ? -16.359 -5.438 -5.41 1 92.88 447 LEU B CA 1
ATOM 6722 C C . LEU B 1 447 ? -15.672 -4.266 -6.109 1 92.88 447 LEU B C 1
ATOM 6724 O O . LEU B 1 447 ? -15.828 -3.115 -5.695 1 92.88 447 LEU B O 1
ATOM 6728 N N . ALA B 1 448 ? -14.93 -4.609 -7.156 1 94.69 448 ALA B N 1
ATOM 6729 C CA . ALA B 1 448 ? -14.211 -3.584 -7.91 1 94.69 448 ALA B CA 1
ATOM 6730 C C . ALA B 1 448 ? -15.18 -2.596 -8.555 1 94.69 448 ALA B C 1
ATOM 6732 O O . ALA B 1 448 ? -14.828 -1.442 -8.805 1 94.69 448 ALA B O 1
ATOM 6733 N N . LEU B 1 449 ? -16.422 -3.031 -8.75 1 93 449 LEU B N 1
ATOM 6734 C CA . LEU B 1 449 ? -17.438 -2.18 -9.359 1 93 449 LEU B CA 1
ATOM 6735 C C . LEU B 1 449 ? -18.188 -1.377 -8.297 1 93 449 LEU B C 1
ATOM 6737 O O . LEU B 1 449 ? -19.141 -0.662 -8.609 1 93 449 LEU B O 1
ATOM 6741 N N . GLY B 1 450 ? -17.75 -1.476 -7.066 1 90.62 450 GLY B N 1
ATOM 6742 C CA . GLY B 1 450 ? -18.391 -0.729 -5.992 1 90.62 450 GLY B CA 1
ATOM 6743 C C . GLY B 1 450 ? -19.438 -1.528 -5.254 1 90.62 450 GLY B C 1
ATOM 6744 O O . GLY B 1 450 ? -20.328 -0.956 -4.617 1 90.62 450 GLY B O 1
ATOM 6745 N N . GLY B 1 451 ? -19.391 -2.84 -5.328 1 84.19 451 GLY B N 1
ATOM 6746 C CA . GLY B 1 451 ? -20.266 -3.717 -4.566 1 84.19 451 GLY B CA 1
ATOM 6747 C C . GLY B 1 451 ? -21.516 -4.094 -5.316 1 84.19 451 GLY B C 1
ATOM 6748 O O . GLY B 1 451 ? -22.203 -5.055 -4.953 1 84.19 451 GLY B O 1
ATOM 6749 N N . GLY B 1 452 ? -21.797 -3.453 -6.43 1 71.19 452 GLY B N 1
ATOM 6750 C CA . GLY B 1 452 ? -22.984 -3.758 -7.207 1 71.19 452 GLY B CA 1
ATOM 6751 C C . GLY B 1 452 ? -24.266 -3.641 -6.406 1 71.19 452 GLY B C 1
ATOM 6752 O O . GLY B 1 452 ? -24.328 -2.916 -5.41 1 71.19 452 GLY B O 1
ATOM 6753 N N . ASP B 1 453 ? -25.406 -4.258 -6.859 1 65.81 453 ASP B N 1
ATOM 6754 C CA . ASP B 1 453 ? -26.719 -4.219 -6.238 1 65.81 453 ASP B CA 1
ATOM 6755 C C . ASP B 1 453 ? -26.891 -5.352 -5.227 1 65.81 453 ASP B C 1
ATOM 6757 O O . ASP B 1 453 ? -27.641 -6.297 -5.465 1 65.81 453 ASP B O 1
ATOM 6761 N N . ALA B 1 454 ? -25.797 -5.484 -4.398 1 65.75 454 ALA B N 1
ATOM 6762 C CA . ALA B 1 454 ? -25.953 -6.535 -3.396 1 65.75 454 ALA B CA 1
ATOM 6763 C C . ALA B 1 454 ? -26.578 -5.98 -2.121 1 65.75 454 ALA B C 1
ATOM 6765 O O . ALA B 1 454 ? -25.922 -5.297 -1.339 1 65.75 454 ALA B O 1
ATOM 6766 N N . PRO B 1 455 ? -27.875 -6.371 -2.035 1 62.12 455 PRO B N 1
ATOM 6767 C CA . PRO B 1 455 ? -28.578 -5.836 -0.873 1 62.12 455 PRO B CA 1
ATOM 6768 C C . PRO B 1 455 ? -27.891 -6.18 0.448 1 62.12 455 PRO B C 1
ATOM 6770 O O . PRO B 1 455 ? -27.953 -5.398 1.401 1 62.12 455 PRO B O 1
ATOM 6773 N N . VAL B 1 456 ? -27.234 -7.266 0.428 1 65 456 VAL B N 1
ATOM 6774 C CA . VAL B 1 456 ? -26.625 -7.719 1.674 1 65 456 VAL B CA 1
ATOM 6775 C C . VAL B 1 456 ? -25.484 -6.781 2.064 1 65 456 VAL B C 1
ATOM 6777 O O . VAL B 1 456 ? -25.203 -6.602 3.25 1 65 456 VAL B O 1
ATOM 6780 N N . ILE B 1 457 ? -24.922 -6.16 1.084 1 68 457 ILE B N 1
ATOM 6781 C CA . ILE B 1 457 ? -23.781 -5.293 1.338 1 68 457 ILE B CA 1
ATOM 6782 C C . ILE B 1 457 ? -24.266 -3.881 1.662 1 68 457 ILE B C 1
ATOM 6784 O O . ILE B 1 457 ? -23.672 -3.189 2.492 1 68 457 ILE B O 1
ATOM 6788 N N . ASN B 1 458 ? -25.344 -3.58 0.995 1 62.91 458 ASN B N 1
ATOM 6789 C CA . ASN B 1 458 ? -25.797 -2.197 1.096 1 62.91 458 ASN B CA 1
ATOM 6790 C C . ASN B 1 458 ? -26.75 -2.004 2.266 1 62.91 458 ASN B C 1
ATOM 6792 O O . ASN B 1 458 ? -27.156 -0.877 2.572 1 62.91 458 ASN B O 1
ATOM 6796 N N . ALA B 1 459 ? -27.266 -3.072 2.902 1 54.72 459 ALA B N 1
ATOM 6797 C CA . ALA B 1 459 ? -28.25 -2.898 3.965 1 54.72 459 ALA B CA 1
ATOM 6798 C C . ALA B 1 459 ? -27.688 -2.027 5.09 1 54.72 459 ALA B C 1
ATOM 6800 O O . ALA B 1 459 ? -26.578 -2.258 5.57 1 54.72 459 ALA B O 1
ATOM 6801 N N . PRO B 1 460 ? -28.266 -0.851 5.273 1 50.28 460 PRO B N 1
ATOM 6802 C CA . PRO B 1 460 ? -27.859 -0.06 6.438 1 50.28 460 PRO B CA 1
ATOM 6803 C C . PRO B 1 460 ? -27.797 -0.886 7.719 1 50.28 460 PRO B C 1
ATOM 6805 O O . PRO B 1 460 ? -28.5 -1.896 7.844 1 50.28 460 PRO B O 1
ATOM 6808 N N . ALA B 1 461 ? -26.594 -0.875 8.445 1 45.81 461 ALA B N 1
ATOM 6809 C CA . ALA B 1 461 ? -26.594 -1.446 9.789 1 45.81 461 ALA B CA 1
ATOM 6810 C C . ALA B 1 461 ? -27.922 -1.179 10.5 1 45.81 461 ALA B C 1
ATOM 6812 O O . ALA B 1 461 ? -28.375 -0.034 10.57 1 45.81 461 ALA B O 1
ATOM 6813 N N . GLY B 1 462 ? -28.969 -1.922 10.547 1 33.97 462 GLY B N 1
ATOM 6814 C CA . GLY B 1 462 ? -30.156 -1.646 11.328 1 33.97 462 GLY B CA 1
ATOM 6815 C C . GLY B 1 462 ? -29.875 -0.834 12.578 1 33.97 462 GLY B C 1
ATOM 6816 O O . GLY B 1 462 ? -28.781 -0.893 13.133 1 33.97 462 GLY B O 1
ATOM 6817 N N . SER B 1 463 ? -30.922 0.212 12.984 1 28.22 463 SER B N 1
ATOM 6818 C CA . SER B 1 463 ? -31.5 0.659 14.25 1 28.22 463 SER B CA 1
ATOM 6819 C C . SER B 1 463 ? -31.5 -0.459 15.289 1 28.22 463 SER B C 1
ATOM 6821 O O . SER B 1 463 ? -31.656 -1.632 14.945 1 28.22 463 SER B O 1
#

pLDDT: mean 87.57, std 17.17, range [25.58, 98.44]

Organism: Hirschia baltica (strain ATCC 49814 / DSM 5838 / IFAM 1418) (NCBI:txid582402)

Foldseek 3Di:
DCCPDPDDPPDDPDDPPCPVLDPPLVVPFPPPDPADFAFPFDFAADDPDQALVCQQVDPPLLVLLLLLLQAQVVLVVLVVVLVVLVVVLVVLLPLQDKDKDKDKDWDWDDDPPDIFTKIKIKIKIKHWDCPPCLSVLSSLLSVLLSQLSVLVSLLVLLVLSLQLSLLQLQLLLLLLQLVLLVVLLVLLVVLLVLQVVCVVVVLHDPVLNVVSVVSNVVSVVSNVVSVVSNLVSQLSNCNSSVHHSPSPDHHHNAGRDGDGDHDQPQTLVNLLVQRSNLSSLVSNLSSLSSVLVSLVCLQAKIKMKMKMWMQMDSDPVCRPVCVRIDIDIDIDIDHDDDDPCPSVVSSVVSVVVSVVSSVVSNVVSVVLSCQLSVLSVVLVVLVVVLVVLVVQLVVLVVLLVVQVVCVSVSNDGSVSNSVSSVSNSVSVSSNSVSSSVNSSSSSSNCSSSNNGSHCSSVPPSDD/DDCPDPPPPPPPPPDPPCPVLPPPLPVPFPPPDPADFAFPFDFAADDPDQALVCQQVDPPLLVLLLLLLQAAVVLVVLVVVLVVLVVVLVVLCPLQDKDKDKDWDWDWDDDDPDIFTKIKIKIKIKHWDCPPCLSVLSSLLSVLLSQLSVLVSLLVLLVLSLQLSLLQLQLLLLLLQLVLLVVLLVLLVVLLVLQVVCVVVVLHDPVLNVVSVVSNVVSVVSNVVSVVSNLVSQQSSQNSSVHHSPSPDHHHNAGRDGDGDHDPPQTLVNLCVQRSNLSSLVSNLSSLSSVLVSLVCLQAKIKMKMKMWMQMDRDPVCNPPCVRIDIDIDIDIDHDDDDPCVSVVSSVVSVVVSVVSSVVSNVVSVVLSCLQSVLSVLLVVLVVVLVVLVVQLVVLVVLLVVQVVCVSVSNDGSVSNSVSSVSNSVSSSSNSVSSSVNSSSSSSNCSSSNNGSHCSSVPPNDD

Radius of gyration: 39.19 Å; Cα contacts (8 Å, |Δi|>4): 1454; chains: 2; bounding box: 68×143×90 Å

Sequence (926 aa):
MKHYSASAIAILASGCASIGGGDIATDYTLATTSIPNEWAVTLPSPASQSDWTTQFDSDVMNGLIKEAIQANPSLLAARARASATYATSRAARGDRLPDLSASSTLGRVGLGQTESDTASISLTTSWEVDLWGQVSKRISASDEDFNASQADLDDLRLSIAGRTANAWISLSNSRAQLTLAEDELAARKRARELTERRVGTGLATTLDVRLARSAEASAESSIARAQLDVSDSARALEVLLGRYPAAEINAPETPPTLGPMADANISPMDLLARRPDVAASEARMAAAGLRADLARIAMRPSLSLSASGTIETTEIGDLLDVDQLAGRVLANIASPIFNGGKLANQAKSARLNAEAAAANYASVVLAAWQEVEGARSADLSLEQQEYALQIAMEEAQAAEVIAERQYQQGLISIFDLINAQTRRISAKSQLIAARASRGINRINYHLALGGGDAPVINAPAGSMKHYSASAIAILASGCASIGGGDIATDYTLATTSIPNEWAVTLPSPASQSDWTTQFDSDVMNGLIKEAIQANPSLLAARARASATYATSRAARGDRLPDLSASSTLGRVGLGQTESDTASISLTTSWEVDLWGQVSKRISASDEDFNASQADLDDLRLSIAGRTANAWISLSNSRAQLTLAEDELAARKRARELTERRVGTGLATTLDVRLARSAEASAESSIARAQLDVSDSARALEVLLGRYPAAEINAPETPPTLGPMADANISPMDLLARRPDVAASEARMAAAGLRADLARIAMRPSLSLSASGTIETTEIGDLLDVDQLAGRVLANIASPIFNGGKLANQAKSARLNAEAAAANYASVVLAAWQEVEGARSADLSLEQQEYALQIAMEEAQAAEVIAERQYQQGLISIFDLINAQTRRISAKSQLIAARASRGINRINYHLALGGGDAPVINAPAGS

Secondary structure (DSSP, 8-state):
--------TTTT-----------HHHHHHHHHS---SS-SS--PPPPS-S-GGGGGT-HHHHHHHHHHHHH-HHHHHHHHHHHHHHHHHHHHGGGGS-EEEEEEEEEEEEETTEEEEEEEEEEEEEEEE-SSSHHHHHHHHHHHHHHHHHHHHHHHHHHHHHHHHHHHHHHHHHHHHHHHHHHHHHHHHHHHHHHHHHHHTTSS-HHHHHHHHHHHHHHHHHHHHHHHHHHHHHHHHHHHTT----S-----SSPPP--PPPP----HHHHHHH-HHHHHHHHHHHHHHHHHHHHHHTTS-EEEEEEEEEEEESSGGGTT-GGGEEEEEEEEEE-----TTHHHHHHHHHHHHHHHHHHHHHHHHHHHHHHHHHHHHHHHHHHHHHHHHHHHHHHHHHHHHHHHHHHHTTSS-HHHHHHHHHHHHHHHHHHHHHHHHHHHHHHHHHHHTTS-S-HHHHS-S--/-------GGGGGG----------HHHHHHTTSS---SS-SS--PPPPS-S-GGGGGT-HHHHHHHHHHHHH-HHHHHHHHHHHHHHHHHHHHHGGGS-EEEEEEEEEEEEETTEEEEEEEEEEEEEEEE-TTSHHHHHHHHHHHHHHHHHHHHHHHHHHHHHHHHHHHHHHHHHHHHHHHHHHHHHHHHHHHHHHHHHHHTTSS-HHHHHHHHHHHHHHHHHHHHHHHHHHHHHHHHHHHTT----S-----SSPPP--PPPP----HHHHHHH-HHHHHHHHHHHHHHHHHHHHHHTTS-EEEEEEEEEEEESSGGGTT-GGGEEEEEEEEEEEEEE-TTHHHHHHHHHHHHHHHHHHHHHHHHHHHHHHHHHHHHHHHHHHHHHHHHHHHHHHHHHHHHHHHHHHHTTSS-HHHHHHHHHHHHHHHHHHHHHHHHHHHHHHHHHHHTTS-S-HHHHS----